Protein AF-A0A9D8N651-F1 (afdb_monomer)

Secondary structure (DSSP, 8-state):
--SSSSHHHHHHHHHHHHHHHHHHHTTTT--S-PPPS-SEEEEEEEEEEETTEEEEEEEEEEPTT-EEE-TT-TTT--EEEEEEEESEEEEEEEEESSPPEEETTEEEEESEEEEEEEEEESSSEEEEEEEEEE-EEETTEEPPPEEEEEEEEEE-----------------SSS---HHHHHHHHHHHHHHGGGSTTTTTHHHHHHHHHHHS-SSHHHHHHHHHHHHHHHHHHHHHHHHHHHHHHHHTT-HHHHHHHHHHHHH-HHHHHHHHHHHHHHHHHHTTSS-----HHHHHHHHHTTTT-HHHHHHHHHHHHHHHHHHHHHHHHHHHHHHHHTT-SHHHHHHHHHHHHHHHHHHHHHHH-HHHHHTTTTT-HHHHHHHHHHHHHHHHHHHHHHHHHHHHHTT--SS-HHHHHHHHHHHHHHHHHHHTTSS--TTS-SS-----HHHHHHHHHHHHHHHHHGGGGGT---GGGGGGSPPGGG-S--GGGSS-S---------PPP--------------------------TTTT-PPPSS----GGG--EESSHHHHHHHHHHHT-PEEEEEE-TT-HHHHHHIIIIITSHHHHHHHHHT-EEEEEESS--PBPPGGGPEEPTTSPEE-BHHHHHHHHHHHHH---SSSEEEEE-TT--BSSPPEE----HHHHHHHHHHHHHH--SSEEEE-S-SSEEEE-SSEEEEE-SS-EEEEETTS-EEEEES-TTTT--SSSSPP-EEEEEEEETTEEEEEEEEEETTEEEEEEEEEEETTT--EEEEEEPPGGG-----S-EEEETTTTEEEE--TTT-SEEEEEETTT--EEEEEEEESPPSSEEEEEE-TTS-EEEEE--S-TTTTPPEEEEEE--BSSSSSPBPSEEEEEEEEEETT--SSEEEEEEEE-TTT--EEEEEEESEEEETTEEEEE-TT-SS-EEEEEEE--

Sequence (956 aa):
MLIFTNLKETAFMKLRHIVTALLFVLPLCGLRAQVPDVTVSWKAEAAQAGDGLYELIFTGETAPGWHTYGTASEYSAPSLTLEKLQGCEPEGGLYDISEPAMEDGEPVFEGTFRLGQKIRLTAGSGVAGGYITWLACTGGSCASPTDWEFELPLGAAPDMSHSGVISNPVEESSGAGSLWALILEAILWGFAMLLTPCVFPMVPMTVSFFLKGSTTPAAGRFKAFMYGLSIVLLYTVPISVIILLTRLLGGDTVTADIFNWLATHWLPNLIFFVVFMVFAASFFGAFEIVLPSSLVGKSDKNSEKGGLAGIFFMALTLVLVSFSCTGPIVGSVLIRSTAGEFWAPMVTMLAFSVAFALPFTVLALFPSLLGKLKGKSGSWMNSVKVVLGFIEVALGFKFLSVADQTYHWGILDREVYLAIWIVVFTLLGLYLLGKIKFPHDDPEEKPLGVFRLGLVIAVFSFVVYMVPGMWGAPLKALSGYLPPLETQDFVLSKYAPAVMPAASTGVMPAASTGVMPDPDRASSPAILSDSPVILSASEGSVAKKYDLKMPLGLDGYFTLEEGLAASKRLGRPVFVDITGHGCVNCREMEQRVWSDPRVLQILRDEYVVVALYTDDKTKLAKEDWVTLDNGRVLKDLGRVNSWLVRERFGVNAQPNYALLDSSGALLAPVRGYNLDIDGFIAFLRSGVEAYCPGSVLEVAGRQGVACDGEYYYVSGSTALYKYTLDGTLALSNETPFKSITAGTPAPNHIGDIDVFEGEIYAGCEYFMDGEGKNIQTAIYDAATLKYKRSITWEPASGQVECCGLAVDRRRGLVWMADWVNGSHLYC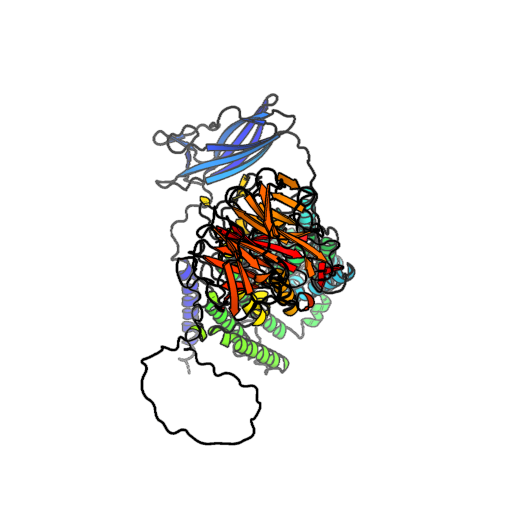YDRASGKYVGKVALDPAPKLQQGIFCLDDGRILISSDDGDADRGEPDHLYVCSPYRGSGKELKDSAEVDVYMVMSGFRRAGEIEGLCVNPGNGDLIVLSNRGARIVLGMPRGFYDGYDREIHELYLYSR

pLDDT: mean 76.82, std 19.49, range [21.19, 98.06]

Foldseek 3Di:
DPPPPPPPVVVVVVVVVVVVVVVVVVVVVPDDPDDPPDQKDKDWDWDAPDDQKIKIKIKIFGDPQKKWFFCPFPPWHKAWDWDFKFQKDWDDGKHWPDFFDADPNTGMDHGIGMIITMMGGNDQWIKIKTWIWIWMDGDPDIDPTDIDIDMYIGHDDDDDDDDDDDDDDFDDDPDPQDLVNLLVVLLVVLQVLCPALLNVVCLVVLLVCLVVADPDLVVLLVLLVLLLVLLLCVQQVVLLVVLVCCVVVVCLPPVLVVLLCCLQPQPNLVVLLVVLLVLLCVLLPPDPPDDPVVVVVVVVVCCVPDVNVVSNVSSVVSNVSSCVVCVVVLVVLSVVSSSVDNVSSSSSSSSSSSSNSVVSSVCSSCVVVVVVVVPPPQQVVSLVSNLSSLVSNLVSVLSNVSNCQQAVVLPCFQLNNLVSNLVSLVVNLCVLVVVDDGPSHDPDDDPRDPVSVVVSVVSVVVSVLSVCVNQQDCSLVCQLRGAASVSHPHHPVVPDDDDDDDPDDDDDDDDDDDDDDDDDDDDDDDDDPDDPPPPPPPPPDDPAPDPDDDHPPADAHADPVVLLVVCLVVVAKAKEWEAARNGSLSSSCCSQACPPPLNVCLCRPHHHYYYQHQSHFAFDDPVPWDQDPVRDTDGGRNPVSQVCCCVPQVDSDPGKMFIAESVRDTQDRIHHRDSDNVVVSVVSVSSSLSYGNFDKAFDPAFAEWEAAQAWIWHHHQQKIWIAGPVNHTDDIDNHAQPPPPDDPPGWRGWHYWYDDPQKIWIFTFNDDPQFTDFTWTFIAGNVHRHTDDILTDDVVQVAGGFQEWEAQHPQQKIWGAHQVVQFKIWIARNPNSHGDYIAGEVVGAHRWHYWYADNQGKIKIWHQRADQVVFGWTFIKIWHQAPDSHPHGDNYIYIDTPDTRNNQHHFKGWHYWYANPNQRKIKTKMKGFFDADSNDTDHGDPPDPDIIIMIGTGGD

Mean predicted aligned error: 20.58 Å

Nearest PDB structures (foldseek):
  3f9u-assembly1_A  TM=9.175E-01  e=1.439E-10  Bacteroides fragilis NCTC 9343
  6c29-assembly3_C  TM=6.862E-01  e=1.200E-03  Proteus mirabilis HI4320
  3ja6-assembly1_H  TM=1.082E-01  e=9.926E+00  Escherichia coli

Solvent-accessible surface area (backbone atoms only — not comparable to full-atom values): 52710 Å² total; per-residue (Å²): 146,83,74,81,74,69,62,60,60,58,52,53,52,50,49,49,53,49,53,54,45,54,71,60,51,73,70,65,83,66,81,64,87,74,75,70,97,66,54,62,52,77,47,76,47,78,43,82,74,54,95,55,29,33,34,38,39,37,39,37,34,32,39,93,82,28,32,31,46,29,55,86,25,91,87,53,36,46,45,75,49,80,77,41,63,41,39,39,48,76,52,80,67,74,38,65,69,43,87,57,48,77,55,100,86,36,36,30,40,66,44,76,42,35,35,35,37,39,34,33,50,76,45,89,31,28,34,50,23,32,34,40,37,40,40,38,36,38,100,92,50,68,54,75,75,45,74,48,77,51,75,45,78,42,70,71,87,87,88,90,89,90,86,89,81,90,85,84,84,89,86,78,73,98,63,90,68,50,72,65,53,50,34,52,50,27,30,51,48,17,51,54,52,48,74,34,75,67,39,44,69,46,52,65,53,57,42,53,52,59,76,73,70,52,97,44,75,68,59,34,38,51,54,18,50,53,30,27,51,38,37,28,45,66,56,30,47,60,54,47,48,51,56,50,46,30,69,73,68,76,34,82,63,60,61,58,53,51,53,51,42,56,71,39,34,49,67,57,19,47,52,48,21,51,51,26,48,53,51,19,40,32,36,53,53,82,43,75,96,60,80,54,66,71,59,51,58,54,44,54,75,41,41,87,80,46,64,64,60,60,39,44,53,53,26,48,54,51,49,59,54,28,39,77,77,46,38,73,61,56,48,55,40,50,55,46,42,75,72,72,40,70,63,61,37,50,53,26,41,42,38,16,27,48,43,46,26,42,63,60,23,50,48,39,55,39,58,68,66,52,62,71,50,64,81,82,41,66,62,61,54,42,53,50,34,38,56,41,16,44,50,30,46,52,54,16,51,48,33,43,37,28,24,27,56,21,64,67,65,76,80,50,31,28,51,57,47,48,49,52,44,42,50,45,43,48,50,47,27,38,35,59,72,64,78,48,86,50,93,75,51,69,91,70,88,73,78,87,46,71,69,50,48,52,50,29,53,52,38,47,51,51,37,62,64,50,54,54,40,61,45,55,46,77,51,62,94,47,24,46,76,48,58,58,75,85,57,41,86,59,38,56,75,83,74,50,76,95,78,78,82,82,84,74,79,89,74,88,82,84,80,87,83,83,86,87,89,88,88,90,83,92,90,81,84,84,78,80,80,77,66,84,80,71,79,64,98,67,88,73,79,67,82,69,92,60,103,73,82,61,72,97,82,50,77,71,32,73,43,69,68,59,25,33,55,49,10,58,75,68,57,27,32,26,38,37,38,35,34,40,72,67,35,35,64,33,39,34,43,46,55,64,36,46,64,34,68,70,46,41,45,46,50,66,77,54,34,33,34,22,44,38,41,37,56,36,58,55,72,50,57,82,90,69,46,47,68,43,99,86,68,52,72,34,53,28,48,2,59,44,36,43,47,50,40,32,74,75,68,72,47,91,69,73,30,30,36,39,33,22,33,52,89,63,50,74,48,46,82,73,42,65,79,71,83,54,51,69,63,49,46,51,54,55,48,48,26,60,72,61,37,62,74,45,60,75,37,73,53,70,42,69,28,13,25,23,36,75,54,68,37,38,36,26,21,17,49,60,31,41,33,33,24,38,82,88,54,50,81,71,49,75,29,80,63,61,53,80,80,65,80,77,64,76,63,65,53,65,35,32,25,5,28,28,54,56,97,62,29,31,41,28,24,30,17,23,64,60,98,92,44,44,37,55,47,27,38,39,29,23,34,60,90,74,61,42,76,74,52,69,37,58,63,56,81,88,73,70,76,57,43,47,32,10,21,22,53,36,84,87,77,50,31,34,39,33,28,26,41,89,74,25,35,48,43,39,34,26,34,61,86,79,35,44,75,73,50,58,27,33,40,44,69,48,58,49,44,34,28,10,26,31,48,45,94,90,57,36,35,38,34,32,20,47,61,34,40,37,95,76,49,36,43,25,38,32,30,35,32,52,50,46,76,58,95,66,90,51,67,27,74,59,20,61,49,44,84,68,42,78,39,71,71,32,41,56,41,33,44,57,22,10,32,32,54,29,74,71,78,53,28,43,37,37,31,31,41,29,22,48,36,70,57,91,91,36,81,67,59,58,40,95,96,39,94,55,69,46,26,34,39,38,39,34,80,109

Structure (mmCIF, N/CA/C/O backbone):
data_AF-A0A9D8N651-F1
#
_entry.id   AF-A0A9D8N651-F1
#
loop_
_atom_site.group_PDB
_atom_site.id
_atom_site.type_symbol
_atom_site.label_atom_id
_atom_site.label_alt_id
_atom_site.label_comp_id
_atom_site.label_asym_id
_atom_site.label_entity_id
_atom_site.label_seq_id
_atom_site.pdbx_PDB_ins_code
_atom_site.Cartn_x
_atom_site.Cartn_y
_atom_site.Cartn_z
_atom_site.occupancy
_atom_site.B_iso_or_equiv
_atom_site.auth_seq_id
_atom_site.auth_comp_id
_atom_site.auth_asym_id
_atom_site.auth_atom_id
_atom_site.pdbx_PDB_model_num
ATOM 1 N N . MET A 1 1 ? 20.244 -23.414 -67.054 1.00 43.47 1 MET A N 1
ATOM 2 C CA . MET A 1 1 ? 21.112 -22.610 -66.165 1.00 43.47 1 MET A CA 1
ATOM 3 C C . MET A 1 1 ? 21.081 -21.121 -66.559 1.00 43.47 1 MET A C 1
ATOM 5 O O . MET A 1 1 ? 22.126 -20.542 -66.795 1.00 43.47 1 MET A O 1
ATOM 9 N N . LEU A 1 2 ? 19.887 -20.502 -66.650 1.00 38.28 2 LEU A N 1
ATOM 10 C CA . LEU A 1 2 ? 19.731 -19.038 -66.832 1.00 38.28 2 LEU A CA 1
ATOM 11 C C . LEU A 1 2 ? 18.324 -18.482 -66.483 1.00 38.28 2 LEU A C 1
ATOM 13 O O . LEU A 1 2 ? 18.052 -17.318 -66.736 1.00 38.28 2 LEU A O 1
ATOM 17 N N . ILE A 1 3 ? 17.426 -19.280 -65.879 1.00 36.00 3 ILE A N 1
ATOM 18 C CA . ILE A 1 3 ? 16.043 -18.848 -65.552 1.00 36.00 3 ILE A CA 1
ATOM 19 C C . ILE A 1 3 ? 15.764 -18.813 -64.030 1.00 36.00 3 ILE A C 1
ATOM 21 O O . ILE A 1 3 ? 14.814 -18.178 -63.591 1.00 36.00 3 ILE A O 1
ATOM 25 N N . PHE A 1 4 ? 16.633 -19.383 -63.185 1.00 33.66 4 PHE A N 1
ATOM 26 C CA . PHE A 1 4 ? 16.424 -19.422 -61.724 1.00 33.66 4 PHE A CA 1
ATOM 27 C C . PHE A 1 4 ? 17.114 -18.303 -60.923 1.00 33.66 4 PHE A C 1
ATOM 29 O O . PHE A 1 4 ? 16.922 -18.214 -59.713 1.00 33.66 4 PHE A O 1
ATOM 36 N N . THR A 1 5 ? 17.881 -17.425 -61.571 1.00 41.97 5 THR A N 1
ATOM 37 C CA . THR A 1 5 ? 18.584 -16.308 -60.914 1.00 41.97 5 THR A CA 1
ATOM 38 C C . THR A 1 5 ? 17.790 -14.998 -60.898 1.00 41.97 5 THR A C 1
ATOM 40 O O . THR A 1 5 ? 18.011 -14.188 -60.008 1.00 41.97 5 THR A O 1
ATOM 43 N N . ASN A 1 6 ? 16.808 -14.808 -61.789 1.00 37.00 6 ASN A N 1
ATOM 44 C CA . ASN A 1 6 ? 16.061 -13.542 -61.896 1.00 37.00 6 ASN A CA 1
ATOM 45 C C . ASN A 1 6 ? 14.786 -13.446 -61.035 1.00 37.00 6 ASN A C 1
ATOM 47 O O . ASN A 1 6 ? 14.260 -12.352 -60.874 1.00 37.00 6 ASN A O 1
ATOM 51 N N . LEU A 1 7 ? 14.285 -14.545 -60.450 1.00 36.12 7 LEU A N 1
ATOM 52 C CA . LEU A 1 7 ? 13.060 -14.504 -59.628 1.00 36.12 7 LEU A CA 1
ATOM 53 C C . LEU A 1 7 ? 13.291 -14.152 -58.146 1.00 36.12 7 LEU A C 1
ATOM 55 O O . LEU A 1 7 ? 12.342 -13.766 -57.463 1.00 36.12 7 LEU A O 1
ATOM 59 N N . LYS A 1 8 ? 14.524 -14.260 -57.627 1.00 45.12 8 LYS A N 1
ATOM 60 C CA . LYS A 1 8 ? 14.813 -13.964 -56.210 1.00 45.12 8 LYS A CA 1
ATOM 61 C C . LYS A 1 8 ? 14.940 -12.467 -55.914 1.00 45.12 8 LYS A C 1
ATOM 63 O O . LYS A 1 8 ? 14.505 -12.044 -54.850 1.00 45.12 8 LYS A O 1
ATOM 68 N N . GLU A 1 9 ? 15.450 -11.655 -56.840 1.00 44.47 9 GLU A N 1
ATOM 69 C CA . GLU A 1 9 ? 15.608 -10.210 -56.604 1.00 44.47 9 GLU A CA 1
ATOM 70 C C . GLU A 1 9 ? 14.288 -9.434 -56.714 1.00 44.47 9 GLU A C 1
ATOM 72 O O . GLU A 1 9 ? 14.021 -8.539 -55.911 1.00 44.47 9 GLU A O 1
ATOM 77 N N . THR A 1 10 ? 13.397 -9.815 -57.636 1.00 44.78 10 THR A N 1
ATOM 78 C CA . THR A 1 10 ? 12.118 -9.111 -57.835 1.00 44.78 10 THR A CA 1
ATOM 79 C C . THR A 1 10 ? 11.098 -9.411 -56.737 1.00 44.78 10 THR A C 1
ATOM 81 O O . THR A 1 10 ? 10.320 -8.530 -56.369 1.00 44.78 10 THR A O 1
ATOM 84 N N . ALA A 1 11 ? 11.101 -10.627 -56.181 1.00 45.44 11 ALA A N 1
ATOM 85 C CA . ALA A 1 11 ? 10.231 -10.992 -55.062 1.00 45.44 11 ALA A CA 1
ATOM 86 C C . ALA A 1 11 ? 10.672 -10.319 -53.750 1.00 45.44 11 ALA A C 1
ATOM 88 O O . ALA A 1 11 ? 9.827 -9.849 -52.991 1.00 45.44 11 ALA A O 1
ATOM 89 N N . PHE A 1 12 ? 11.984 -10.189 -53.520 1.00 42.28 12 PHE A N 1
ATOM 90 C CA . PHE A 1 12 ? 12.532 -9.544 -52.323 1.00 42.28 12 PHE A CA 1
ATOM 91 C C . 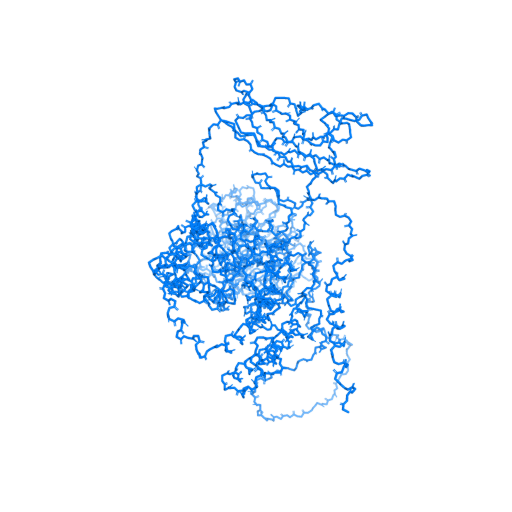PHE A 1 12 ? 12.358 -8.015 -52.352 1.00 42.28 12 PHE A C 1
ATOM 93 O O . PHE A 1 12 ? 12.025 -7.416 -51.331 1.00 42.28 12 PHE A O 1
ATOM 100 N N . MET A 1 13 ? 12.473 -7.374 -53.525 1.00 41.94 13 MET A N 1
ATOM 101 C CA . MET A 1 13 ? 12.140 -5.949 -53.688 1.00 41.94 13 MET A CA 1
ATOM 102 C C . MET A 1 13 ? 10.640 -5.668 -53.540 1.00 41.94 13 MET A C 1
ATOM 104 O O . MET A 1 13 ? 10.271 -4.692 -52.889 1.00 41.94 13 MET A O 1
ATOM 108 N N . LYS A 1 14 ? 9.763 -6.525 -54.084 1.00 42.22 14 LYS A N 1
ATOM 109 C CA . LYS A 1 14 ? 8.308 -6.380 -53.907 1.00 42.22 14 LYS A CA 1
ATOM 110 C C . LYS A 1 14 ? 7.880 -6.608 -52.458 1.00 42.22 14 LYS A C 1
ATOM 112 O O . LYS A 1 14 ? 7.051 -5.853 -51.970 1.00 42.22 14 LYS A O 1
ATOM 117 N N . LEU A 1 15 ? 8.484 -7.564 -51.749 1.00 43.34 15 LEU A N 1
ATOM 118 C CA . LEU A 1 15 ? 8.224 -7.782 -50.325 1.00 43.34 15 LEU A CA 1
ATOM 119 C C . LEU A 1 15 ? 8.726 -6.609 -49.472 1.00 43.34 15 LEU A C 1
ATOM 121 O O . LEU A 1 15 ? 8.022 -6.181 -48.566 1.00 43.34 15 LEU A O 1
ATOM 125 N N . ARG A 1 16 ? 9.879 -6.014 -49.814 1.00 44.97 16 ARG A N 1
ATOM 126 C CA . ARG A 1 16 ? 10.365 -4.784 -49.172 1.00 44.97 16 ARG A CA 1
ATOM 127 C C . ARG A 1 16 ? 9.390 -3.628 -49.385 1.00 44.97 16 ARG A C 1
ATOM 129 O O . ARG A 1 16 ? 9.038 -2.969 -48.424 1.00 44.97 16 ARG A O 1
ATOM 136 N N . HIS A 1 17 ? 8.880 -3.428 -50.600 1.00 45.47 17 HIS A N 1
ATOM 137 C CA . HIS A 1 17 ? 7.903 -2.370 -50.877 1.00 45.47 17 HIS A CA 1
ATOM 138 C C . HIS A 1 17 ? 6.522 -2.625 -50.263 1.00 45.47 17 HIS A C 1
ATOM 140 O O . HIS A 1 17 ? 5.882 -1.667 -49.853 1.00 45.47 17 HIS A O 1
ATOM 146 N N . ILE A 1 18 ? 6.087 -3.880 -50.128 1.00 49.50 18 ILE A N 1
ATOM 147 C CA . ILE A 1 18 ? 4.830 -4.240 -49.452 1.00 49.50 18 ILE A CA 1
ATOM 148 C C . ILE A 1 18 ? 4.959 -4.071 -47.933 1.00 49.50 18 ILE A C 1
ATOM 150 O O . ILE A 1 18 ? 4.051 -3.532 -47.316 1.00 49.50 18 ILE A O 1
ATOM 154 N N . VAL A 1 19 ? 6.091 -4.444 -47.328 1.00 50.88 19 VAL A N 1
ATOM 155 C CA . VAL A 1 19 ? 6.350 -4.250 -45.889 1.00 50.88 19 VAL A CA 1
ATOM 156 C C . VAL A 1 19 ? 6.551 -2.767 -45.559 1.00 50.88 19 VAL A C 1
ATOM 158 O O . VAL A 1 19 ? 6.008 -2.290 -44.569 1.00 50.88 19 VAL A O 1
ATOM 161 N N . THR A 1 20 ? 7.240 -2.000 -46.413 1.00 47.69 20 THR A N 1
ATOM 162 C CA . THR A 1 20 ? 7.342 -0.537 -46.267 1.00 47.69 20 THR A CA 1
ATOM 163 C C . THR A 1 20 ? 5.999 0.159 -46.521 1.00 47.69 20 THR A C 1
ATOM 165 O O . THR A 1 20 ? 5.707 1.138 -45.846 1.00 47.69 20 THR A O 1
ATOM 168 N N . ALA A 1 21 ? 5.151 -0.357 -47.420 1.00 43.03 21 ALA A N 1
ATOM 169 C CA . ALA A 1 21 ? 3.792 0.149 -47.621 1.00 43.03 21 ALA A CA 1
ATOM 170 C C . ALA A 1 21 ? 2.860 -0.199 -46.447 1.00 43.03 21 ALA A C 1
ATOM 172 O O . ALA A 1 21 ? 2.111 0.665 -46.015 1.00 43.03 21 ALA A O 1
ATOM 173 N N . LEU A 1 22 ? 2.938 -1.401 -45.861 1.00 41.69 22 LEU A N 1
ATOM 174 C CA . LEU A 1 22 ? 2.160 -1.752 -44.664 1.00 41.69 22 LEU A CA 1
ATOM 175 C C . LEU A 1 22 ? 2.591 -0.943 -43.428 1.00 41.69 22 LEU A C 1
ATOM 177 O O . LEU A 1 22 ? 1.729 -0.514 -42.667 1.00 41.69 22 LEU A O 1
ATOM 181 N N . LEU A 1 23 ? 3.890 -0.656 -43.269 1.00 45.19 23 LEU A N 1
ATOM 182 C CA . LEU A 1 23 ? 4.415 0.226 -42.211 1.00 45.19 23 LEU A CA 1
ATOM 183 C C . LEU A 1 23 ? 4.013 1.703 -42.387 1.00 45.19 23 LEU A C 1
ATOM 185 O O . LEU A 1 23 ? 3.992 2.438 -41.406 1.00 45.19 23 LEU A O 1
ATOM 189 N N . PHE A 1 24 ? 3.666 2.134 -43.606 1.00 45.03 24 PHE A N 1
ATOM 190 C CA . PHE A 1 24 ? 3.203 3.499 -43.896 1.00 45.03 24 PHE A CA 1
ATOM 191 C C . PHE A 1 24 ? 1.679 3.647 -43.998 1.00 45.03 24 PHE A C 1
ATOM 193 O O . PHE A 1 24 ? 1.191 4.769 -43.921 1.00 45.03 24 PHE A O 1
ATOM 200 N N . VAL A 1 25 ? 0.923 2.558 -44.177 1.00 35.91 25 VAL A N 1
ATOM 201 C CA . VAL A 1 25 ? -0.546 2.593 -44.336 1.00 35.91 25 VAL A CA 1
ATOM 202 C C . VAL A 1 25 ? -1.281 2.441 -42.996 1.00 35.91 25 VAL A C 1
ATOM 204 O O . VAL A 1 25 ? -2.371 2.988 -42.844 1.00 35.91 25 VAL A O 1
ATOM 207 N N . LEU A 1 26 ? -0.677 1.806 -41.986 1.00 37.88 26 LEU A N 1
ATOM 208 C CA . LEU A 1 26 ? -1.280 1.663 -40.651 1.00 37.88 26 LEU A CA 1
ATOM 209 C C . LEU A 1 26 ? -1.440 2.955 -39.809 1.00 37.88 26 LEU A C 1
ATOM 211 O O . LEU A 1 26 ? -2.340 2.955 -38.972 1.00 37.88 26 LEU A O 1
ATOM 215 N N . PRO A 1 27 ? -0.721 4.080 -40.030 1.00 40.69 27 PRO A N 1
ATOM 216 C CA . PRO A 1 27 ? -1.057 5.354 -39.393 1.00 40.69 27 PRO A CA 1
ATOM 217 C C . PRO A 1 27 ? -2.046 6.221 -40.201 1.00 40.69 27 PRO A C 1
ATOM 219 O O . PRO A 1 27 ? -2.487 7.255 -39.707 1.00 40.69 27 PRO A O 1
ATOM 222 N N . LEU A 1 28 ? -2.436 5.841 -41.428 1.00 36.44 28 LEU A N 1
ATOM 223 C CA . LEU A 1 28 ? -3.251 6.702 -42.310 1.00 36.44 28 LEU A CA 1
ATOM 224 C C . LEU A 1 28 ? -4.774 6.590 -42.111 1.00 36.44 28 LEU A C 1
ATOM 226 O O . LEU A 1 28 ? -5.513 7.363 -42.715 1.00 36.44 28 LEU A O 1
ATOM 230 N N . CYS A 1 29 ? -5.265 5.706 -41.236 1.00 34.38 29 CYS A N 1
ATOM 231 C CA . CYS A 1 29 ? -6.695 5.644 -40.880 1.00 34.38 29 CYS A CA 1
ATOM 232 C C . CYS A 1 29 ? -7.092 6.512 -39.666 1.00 34.38 29 CYS A C 1
ATOM 234 O O . CYS A 1 29 ? -8.224 6.421 -39.201 1.00 34.38 29 CYS A O 1
ATOM 236 N N . GLY A 1 30 ? -6.198 7.379 -39.171 1.00 37.69 30 GLY A N 1
ATOM 237 C CA . GLY A 1 30 ? -6.443 8.247 -38.009 1.00 37.69 30 GLY A CA 1
ATOM 238 C C . GLY A 1 30 ? -6.699 9.730 -38.303 1.00 37.69 30 GLY A C 1
ATOM 239 O O . GLY A 1 30 ? -6.778 10.514 -37.363 1.00 37.69 30 GLY A O 1
ATOM 240 N N . LEU A 1 31 ? -6.821 10.161 -39.564 1.00 30.28 31 LEU A N 1
ATOM 241 C CA . LEU A 1 31 ? -7.070 11.574 -39.882 1.00 30.28 31 LEU A CA 1
ATOM 242 C C . LEU A 1 31 ? -8.551 11.935 -39.682 1.00 30.28 31 LEU A C 1
ATOM 244 O O . LEU A 1 31 ? -9.319 12.059 -40.634 1.00 30.28 31 LEU A O 1
ATOM 248 N N . ARG A 1 32 ? -8.952 12.167 -38.429 1.00 32.75 32 ARG A N 1
ATOM 249 C CA . ARG A 1 32 ? -9.859 13.290 -38.161 1.00 32.75 32 ARG A CA 1
ATOM 250 C C . ARG A 1 32 ? -8.998 14.543 -38.083 1.00 32.75 32 ARG A C 1
ATOM 252 O O . ARG A 1 32 ? -7.926 14.500 -37.491 1.00 32.75 32 ARG A O 1
ATOM 259 N N . ALA A 1 33 ? -9.439 15.625 -38.719 1.00 33.12 33 ALA A N 1
ATOM 260 C CA . ALA A 1 33 ? -8.783 16.921 -38.625 1.00 33.12 33 ALA A CA 1
ATOM 261 C C . ALA A 1 33 ? -8.639 17.293 -37.140 1.00 33.12 33 ALA A C 1
ATOM 263 O O . ALA A 1 33 ? -9.631 17.594 -36.479 1.00 33.12 33 ALA A O 1
ATOM 264 N N . GLN A 1 34 ? -7.425 17.177 -36.600 1.00 38.56 34 GLN A N 1
ATOM 265 C CA . GLN A 1 34 ? -7.112 17.672 -35.270 1.00 38.56 34 GLN A CA 1
ATOM 266 C C . GLN A 1 34 ? -7.062 19.192 -35.365 1.00 38.56 34 GLN A C 1
ATOM 268 O O . GLN A 1 34 ? -6.300 19.753 -36.153 1.00 38.56 34 GLN A O 1
ATOM 273 N N . VAL A 1 35 ? -7.927 19.841 -34.591 1.00 48.53 35 VAL A N 1
ATOM 274 C CA . VAL A 1 35 ? -7.816 21.268 -34.287 1.00 48.53 35 VAL A CA 1
ATOM 275 C C . VAL A 1 35 ? -6.421 21.494 -33.674 1.00 48.53 35 VAL A C 1
ATOM 277 O O . VAL A 1 35 ? -6.005 20.663 -32.868 1.00 48.53 35 VAL A O 1
ATOM 280 N N . PRO A 1 36 ? -5.669 22.542 -34.059 1.00 50.66 36 PRO A N 1
ATOM 281 C CA . PRO A 1 36 ? -4.366 22.831 -33.462 1.00 50.66 36 PRO A CA 1
ATOM 282 C C . PRO A 1 36 ? -4.470 22.933 -31.934 1.00 50.66 36 PRO A C 1
ATOM 284 O O . PRO A 1 36 ? -5.352 23.627 -31.436 1.00 50.66 36 PRO A O 1
ATOM 287 N N . ASP A 1 37 ? -3.554 22.289 -31.202 1.00 52.84 37 ASP A N 1
ATOM 288 C CA . ASP A 1 37 ? -3.551 22.273 -29.726 1.00 52.84 37 ASP A CA 1
ATOM 289 C C . ASP A 1 37 ? -3.400 23.676 -29.094 1.00 52.84 37 ASP A C 1
ATOM 291 O O . ASP A 1 37 ? -3.692 23.858 -27.915 1.00 52.84 37 ASP A O 1
ATOM 295 N N . VAL A 1 38 ? -2.950 24.678 -29.863 1.00 59.88 38 VAL A N 1
ATOM 296 C CA . VAL A 1 38 ? -2.822 26.077 -29.427 1.00 59.88 38 VAL A CA 1
ATOM 297 C C . VAL A 1 38 ? -3.409 26.996 -30.496 1.00 59.88 38 VAL A C 1
ATOM 299 O O . VAL A 1 38 ? -2.886 27.084 -31.606 1.00 59.88 38 VAL A O 1
ATOM 302 N N . THR A 1 39 ? -4.496 27.687 -30.155 1.00 77.75 39 THR A N 1
ATOM 303 C CA . THR A 1 39 ? -5.214 28.606 -31.055 1.00 77.75 39 THR A CA 1
ATOM 304 C C . THR A 1 39 ? -4.838 30.074 -30.844 1.00 77.75 39 THR A C 1
ATOM 306 O O . THR A 1 39 ? -4.875 30.853 -31.795 1.00 77.75 39 THR A O 1
ATOM 309 N N . VAL A 1 40 ? -4.425 30.441 -29.625 1.00 81.31 40 VAL A N 1
ATOM 310 C CA . VAL A 1 40 ? -3.865 31.754 -29.272 1.00 81.31 40 VAL A CA 1
ATOM 311 C C . VAL A 1 40 ? -2.694 31.547 -28.315 1.00 81.31 40 VAL A C 1
ATOM 313 O O . VAL A 1 40 ? -2.820 30.823 -27.327 1.00 81.31 40 VAL A O 1
ATOM 316 N N . SER A 1 41 ? -1.552 32.173 -28.594 1.00 83.06 41 SER A N 1
ATOM 317 C CA . SER A 1 41 ? -0.420 32.226 -27.664 1.00 83.06 41 SER A CA 1
ATOM 318 C C . SER A 1 41 ? -0.427 33.531 -26.880 1.00 83.06 41 SER A C 1
ATOM 320 O O . SER A 1 41 ? -0.562 34.596 -27.478 1.00 83.06 41 SER A O 1
ATOM 322 N N . TRP A 1 42 ? -0.234 33.451 -25.565 1.00 87.44 42 TRP A N 1
ATOM 323 C CA . TRP A 1 42 ? -0.346 34.590 -24.657 1.00 87.44 42 TRP A CA 1
ATOM 324 C C . TRP A 1 42 ? 0.974 34.943 -23.974 1.00 87.44 42 TRP A C 1
ATOM 326 O O . TRP A 1 42 ? 1.813 34.086 -23.683 1.00 87.44 42 TRP A O 1
ATOM 336 N N . LYS A 1 43 ? 1.131 36.231 -23.674 1.00 88.00 43 LYS A N 1
ATOM 337 C CA . LYS A 1 43 ? 2.197 36.793 -22.846 1.00 88.00 43 LYS A CA 1
ATOM 338 C C . LYS A 1 43 ? 1.607 37.864 -21.934 1.00 88.00 43 LYS A C 1
ATOM 340 O O . LYS A 1 43 ? 0.821 38.680 -22.398 1.00 88.00 43 LYS A O 1
ATOM 345 N N . ALA A 1 44 ? 2.025 37.907 -20.673 1.00 89.12 44 ALA A N 1
ATOM 346 C CA . ALA A 1 44 ? 1.598 38.926 -19.718 1.00 89.12 44 ALA A CA 1
ATOM 347 C C . ALA A 1 44 ? 2.799 39.734 -19.230 1.00 89.12 44 ALA A C 1
ATOM 349 O O . ALA A 1 44 ? 3.892 39.197 -19.036 1.00 89.12 44 ALA A O 1
ATOM 350 N N . GLU A 1 45 ? 2.593 41.027 -19.028 1.00 88.19 45 GLU A N 1
ATOM 351 C CA . GLU A 1 45 ? 3.563 41.941 -18.436 1.00 88.19 45 GLU A CA 1
ATOM 352 C C . GLU A 1 45 ? 2.842 42.947 -17.535 1.00 88.19 45 GLU A C 1
ATOM 354 O O . GLU A 1 45 ? 1.689 43.288 -17.782 1.00 88.19 45 GLU A O 1
ATOM 359 N N . ALA A 1 46 ? 3.506 43.417 -16.480 1.00 86.81 46 ALA A N 1
ATOM 360 C CA . ALA A 1 46 ? 2.984 44.476 -15.622 1.00 86.81 46 ALA A CA 1
ATOM 361 C C . ALA A 1 46 ? 3.734 45.778 -15.917 1.00 86.81 46 ALA A C 1
ATOM 363 O O . ALA A 1 46 ? 4.962 45.828 -15.814 1.00 86.81 46 ALA A O 1
ATOM 364 N N . ALA A 1 47 ? 3.005 46.835 -16.266 1.00 82.25 47 ALA A N 1
ATOM 365 C CA . ALA A 1 47 ? 3.550 48.170 -16.475 1.00 82.25 47 ALA A CA 1
ATOM 366 C C . ALA A 1 47 ? 3.076 49.109 -15.360 1.00 82.25 47 ALA A C 1
ATOM 368 O O . ALA A 1 47 ? 1.900 49.127 -15.006 1.00 82.25 47 ALA A O 1
ATOM 369 N N . GLN A 1 48 ? 3.982 49.906 -14.793 1.00 81.25 48 GLN A N 1
ATOM 370 C CA . GLN A 1 48 ? 3.601 50.900 -13.792 1.00 81.25 48 GLN A CA 1
ATOM 371 C C . GLN A 1 48 ? 2.884 52.072 -14.479 1.00 81.25 48 GLN A C 1
ATOM 373 O O . GLN A 1 48 ? 3.468 52.754 -15.320 1.00 81.25 48 GLN A O 1
ATOM 378 N N . ALA A 1 49 ? 1.623 52.303 -14.114 1.00 72.88 49 ALA A N 1
ATOM 379 C CA . ALA A 1 49 ? 0.745 53.307 -14.719 1.00 72.88 49 ALA A CA 1
ATOM 380 C C . ALA A 1 49 ? 0.544 54.552 -13.826 1.00 72.88 49 ALA A C 1
ATOM 382 O O . ALA A 1 49 ? -0.101 55.516 -14.236 1.00 72.88 49 ALA A O 1
ATOM 383 N N . GLY A 1 50 ? 1.098 54.551 -12.607 1.00 71.69 50 GLY A N 1
ATOM 384 C CA . GLY A 1 50 ? 1.045 55.663 -11.656 1.00 71.69 50 GLY A CA 1
ATOM 385 C C . GLY A 1 50 ? 1.562 55.274 -10.269 1.00 71.69 50 GLY A C 1
ATOM 386 O O . GLY A 1 50 ? 2.093 54.179 -10.071 1.00 71.69 50 GLY A O 1
ATOM 387 N N . ASP A 1 51 ? 1.407 56.171 -9.294 1.00 71.50 51 ASP A N 1
ATOM 388 C CA . ASP A 1 51 ? 1.835 55.925 -7.913 1.00 71.50 51 ASP A CA 1
ATOM 389 C C . ASP A 1 51 ? 0.941 54.845 -7.272 1.00 71.50 51 ASP A C 1
ATOM 391 O O . ASP A 1 51 ? -0.251 55.057 -7.044 1.00 71.50 51 ASP A O 1
ATOM 395 N N . GLY A 1 52 ? 1.497 53.644 -7.086 1.00 72.06 52 GLY A N 1
ATOM 396 C CA . GLY A 1 52 ? 0.770 52.465 -6.602 1.00 72.06 52 GLY A CA 1
ATOM 397 C C . GLY A 1 52 ? -0.215 51.825 -7.594 1.00 72.06 52 GLY A C 1
ATOM 398 O O . GLY A 1 52 ? -0.930 50.912 -7.196 1.00 72.06 52 GLY A O 1
ATOM 399 N N . LEU A 1 53 ? -0.265 52.253 -8.863 1.00 85.31 53 LEU A N 1
ATOM 400 C CA . LEU A 1 53 ? -1.145 51.668 -9.888 1.00 85.31 53 LEU A CA 1
ATOM 401 C C . LEU A 1 53 ? -0.329 50.952 -10.970 1.00 85.31 53 LEU A C 1
ATOM 403 O O . LEU A 1 53 ? 0.562 51.544 -11.584 1.00 85.31 53 LEU A O 1
ATOM 407 N N . TYR A 1 54 ? -0.675 49.696 -11.227 1.00 88.38 54 TYR A N 1
ATOM 408 C CA . TYR A 1 54 ? -0.092 48.851 -12.261 1.00 88.38 54 TYR A CA 1
ATOM 409 C C . TYR A 1 54 ? -1.161 48.449 -13.275 1.00 88.38 54 TYR A C 1
ATOM 411 O O . TYR A 1 54 ? -2.309 48.182 -12.929 1.00 88.38 54 TYR A O 1
ATOM 419 N N . GLU A 1 55 ? -0.781 48.405 -14.541 1.00 91.81 55 GLU A N 1
ATOM 420 C CA . GLU A 1 55 ? -1.597 47.882 -15.628 1.00 91.81 55 GLU A CA 1
ATOM 421 C C . GLU A 1 55 ? -1.002 46.541 -16.055 1.00 91.81 55 GLU A C 1
ATOM 423 O O . GLU A 1 55 ? 0.151 46.468 -16.489 1.00 91.81 55 GLU A O 1
ATOM 428 N N . LEU A 1 56 ? -1.769 45.467 -15.872 1.00 91.94 56 LEU A N 1
ATOM 429 C CA . LEU A 1 56 ? -1.448 44.158 -16.420 1.00 91.94 56 LEU A CA 1
ATOM 430 C C . LEU A 1 56 ? -1.832 44.172 -17.893 1.00 91.94 56 LEU A C 1
ATOM 432 O O . LEU A 1 56 ? -2.989 44.424 -18.230 1.00 91.94 56 LEU A O 1
ATOM 436 N N . ILE A 1 57 ? -0.858 43.915 -18.756 1.00 92.62 57 ILE A N 1
ATOM 437 C CA . ILE A 1 57 ? -1.037 43.908 -20.198 1.00 92.62 57 ILE A CA 1
ATOM 438 C C . ILE A 1 57 ? -0.854 42.483 -20.704 1.00 92.62 57 ILE A C 1
ATOM 440 O O . ILE A 1 57 ? 0.224 41.896 -20.594 1.00 92.62 57 ILE A O 1
ATOM 444 N N . PHE A 1 58 ? -1.912 41.946 -21.296 1.00 94.06 58 PHE A N 1
ATOM 445 C CA . PHE A 1 58 ? -1.957 40.621 -21.895 1.00 94.06 58 PHE A CA 1
ATOM 446 C C . PHE A 1 58 ? -1.864 40.759 -23.403 1.00 94.06 58 PHE A C 1
ATOM 448 O O . PHE A 1 58 ? -2.717 41.384 -24.019 1.00 94.06 58 PHE A O 1
ATOM 455 N N . THR A 1 59 ? -0.825 40.202 -24.008 1.00 93.44 59 THR A N 1
ATOM 456 C CA . THR A 1 59 ? -0.631 40.187 -25.459 1.00 93.44 59 THR A CA 1
ATOM 457 C C . THR A 1 59 ? -0.936 38.788 -25.975 1.00 93.44 59 THR A C 1
ATOM 459 O O . THR A 1 59 ? -0.241 37.843 -25.600 1.00 93.44 59 THR A O 1
ATOM 462 N N . GLY A 1 60 ? -1.972 38.664 -26.801 1.00 90.94 60 GLY A N 1
ATOM 463 C CA . GLY A 1 60 ? -2.353 37.433 -27.487 1.00 90.94 60 GLY A CA 1
ATOM 464 C C . GLY A 1 60 ? -1.948 37.475 -28.961 1.00 90.94 60 GLY A C 1
ATOM 465 O O . GLY A 1 60 ? -1.971 38.534 -29.583 1.00 90.94 60 GLY A O 1
ATOM 466 N N . GLU A 1 61 ? -1.573 36.334 -29.532 1.00 90.81 61 GLU A N 1
ATOM 467 C CA . GLU A 1 61 ? -1.326 36.161 -30.969 1.00 90.81 61 GLU A CA 1
ATOM 468 C C . GLU A 1 61 ? -2.119 34.950 -31.468 1.00 90.81 61 GLU A C 1
ATOM 470 O O . GLU A 1 61 ? -1.900 33.831 -30.994 1.00 90.81 61 GLU A O 1
ATOM 475 N N . THR A 1 62 ? -3.080 35.173 -32.371 1.00 88.56 62 THR A N 1
ATOM 476 C CA . THR A 1 62 ? -3.919 34.099 -32.920 1.00 88.56 62 THR A CA 1
ATOM 477 C C . THR A 1 62 ? -3.181 33.306 -33.999 1.00 88.56 62 THR A C 1
ATOM 479 O O . THR A 1 62 ? -2.352 33.835 -34.743 1.00 88.56 62 THR A O 1
ATOM 482 N N . ALA A 1 63 ? -3.477 32.008 -34.097 1.00 84.06 63 ALA A N 1
ATOM 483 C CA . ALA A 1 63 ? -2.960 31.176 -35.178 1.00 84.06 63 ALA A CA 1
ATOM 484 C C . ALA A 1 63 ? -3.484 31.663 -36.552 1.00 84.06 63 ALA A C 1
ATOM 486 O O . ALA A 1 63 ? -4.612 32.152 -36.636 1.00 84.06 63 ALA A O 1
ATOM 487 N N . PRO A 1 64 ? -2.726 31.502 -37.656 1.00 81.25 64 PRO A N 1
ATOM 488 C CA . PRO A 1 64 ? -3.158 31.970 -38.974 1.00 81.25 64 PRO A CA 1
ATOM 489 C C . PRO A 1 64 ? -4.527 31.406 -39.387 1.00 81.25 64 PRO A C 1
ATOM 491 O O . PRO A 1 64 ? -4.718 30.188 -39.398 1.00 81.25 64 PRO A O 1
ATOM 494 N N . GLY A 1 65 ? -5.466 32.288 -39.745 1.00 80.44 65 GLY A N 1
ATOM 495 C CA . GLY A 1 65 ? -6.840 31.928 -40.110 1.00 80.44 65 GLY A CA 1
ATOM 496 C C . GLY A 1 65 ? -7.780 31.660 -38.927 1.00 80.44 65 GLY A C 1
ATOM 497 O O . GLY A 1 65 ? -8.905 31.212 -39.153 1.00 80.44 65 GLY A O 1
ATOM 498 N N . TRP A 1 66 ? -7.337 31.905 -37.690 1.00 86.56 66 TRP A N 1
ATOM 499 C CA . TRP A 1 66 ? -8.157 31.874 -36.479 1.00 86.56 66 TRP A CA 1
ATOM 500 C C . TRP A 1 66 ? -8.331 33.275 -35.911 1.00 86.56 66 TRP A C 1
ATOM 502 O O . TRP A 1 66 ? -7.390 34.071 -35.891 1.00 86.56 66 TRP A O 1
ATOM 512 N N . HIS A 1 67 ? -9.510 33.524 -35.357 1.00 88.25 67 HIS A N 1
ATOM 513 C CA . HIS A 1 67 ? -9.813 34.752 -34.644 1.00 88.25 67 HIS A CA 1
ATOM 514 C C . HIS A 1 67 ? -10.345 34.473 -33.237 1.00 88.25 67 HIS A C 1
ATOM 516 O O . HIS A 1 67 ? -10.859 33.388 -32.961 1.00 88.25 67 HIS A O 1
ATOM 522 N N . THR A 1 68 ? -10.220 35.454 -32.348 1.00 89.38 68 THR A N 1
ATOM 523 C CA . THR A 1 68 ? -10.797 35.444 -30.993 1.00 89.38 68 THR A CA 1
ATOM 524 C C . THR A 1 68 ? -11.635 36.698 -30.781 1.00 89.38 68 THR A C 1
ATOM 526 O O . THR A 1 68 ? -11.443 37.693 -31.471 1.00 89.38 68 THR A O 1
ATOM 529 N N . TYR A 1 69 ? -12.561 36.672 -29.833 1.00 89.06 69 TYR A N 1
ATOM 530 C CA . TYR A 1 69 ? -13.465 37.794 -29.582 1.00 89.06 69 TYR A CA 1
ATOM 531 C C . TYR A 1 69 ? -12.838 38.863 -28.674 1.00 89.06 69 TYR A C 1
ATOM 533 O O . TYR A 1 69 ? -11.964 38.561 -27.857 1.00 89.06 69 TYR A O 1
ATOM 541 N N . GLY A 1 70 ? -13.289 40.110 -28.824 1.00 88.56 70 GLY A N 1
ATOM 542 C CA . GLY A 1 70 ? -12.969 41.223 -27.927 1.00 88.56 70 GLY A CA 1
ATOM 543 C C . GLY A 1 70 ? -13.819 41.221 -26.655 1.00 88.56 70 GLY A C 1
ATOM 544 O O . GLY A 1 70 ? -14.842 40.537 -26.571 1.00 88.56 70 GLY A O 1
ATOM 545 N N . THR A 1 71 ? -13.412 41.997 -25.649 1.00 87.62 71 THR A N 1
ATOM 546 C CA . THR A 1 71 ? -14.066 42.039 -24.321 1.00 87.62 71 THR A CA 1
ATOM 547 C C . THR A 1 71 ? -15.510 42.540 -24.350 1.00 87.62 71 THR A C 1
ATOM 549 O O . THR A 1 71 ? -16.265 42.271 -23.420 1.00 87.62 71 THR A O 1
ATOM 552 N N . ALA A 1 72 ? -15.916 43.224 -25.423 1.00 83.69 72 ALA A N 1
ATOM 553 C CA . ALA A 1 72 ? -17.283 43.700 -25.634 1.00 83.69 72 ALA A CA 1
ATOM 554 C C . ALA A 1 72 ? -18.183 42.732 -26.437 1.00 83.69 72 ALA A C 1
ATOM 556 O O . ALA A 1 72 ? -19.311 43.099 -26.758 1.00 83.69 72 ALA A O 1
ATOM 557 N N . SER A 1 73 ? -17.703 41.533 -26.794 1.00 82.75 73 SER A N 1
ATOM 558 C CA . SER A 1 73 ? -18.492 40.550 -27.553 1.00 82.75 73 SER A CA 1
ATOM 559 C C . SER A 1 73 ? -19.625 39.949 -26.718 1.00 82.75 73 SER A C 1
ATOM 561 O O . SER A 1 73 ? -19.405 39.497 -25.593 1.00 82.75 73 SER A O 1
ATOM 563 N N . GLU A 1 74 ? -20.831 39.875 -27.287 1.00 72.94 74 GLU A N 1
ATOM 564 C CA . GLU A 1 74 ? -21.979 39.218 -26.643 1.00 72.94 74 GLU A CA 1
ATOM 565 C C . GLU A 1 74 ? -21.943 37.689 -26.809 1.00 72.94 74 GLU A C 1
ATOM 567 O O . GLU A 1 74 ? -22.626 36.968 -26.079 1.00 72.94 74 GLU A O 1
ATOM 572 N N . TYR A 1 75 ? -21.131 37.184 -27.745 1.00 72.06 75 TYR A N 1
ATOM 573 C CA . TYR A 1 75 ? -21.040 35.760 -28.055 1.00 72.06 75 TYR A CA 1
ATOM 574 C C . TYR A 1 75 ? -20.081 35.009 -27.125 1.00 72.06 75 TYR A C 1
ATOM 576 O O . TYR A 1 75 ? -20.451 33.993 -26.537 1.00 72.06 75 TYR A O 1
ATOM 584 N N . SER A 1 76 ? -18.837 35.480 -26.995 1.00 78.38 76 SER A N 1
ATOM 585 C CA . SER A 1 76 ? -17.827 34.805 -26.171 1.00 78.38 76 SER A CA 1
ATOM 586 C C . SER A 1 76 ? -16.669 35.732 -25.789 1.00 78.38 76 SER A C 1
ATOM 588 O O . SER A 1 76 ? -15.513 35.454 -26.121 1.00 78.38 76 SER A O 1
ATOM 590 N N . ALA A 1 77 ? -16.967 36.822 -25.078 1.00 84.06 77 ALA A N 1
ATOM 591 C CA . ALA A 1 77 ? -15.939 37.715 -24.550 1.00 84.06 77 ALA A CA 1
ATOM 592 C C . ALA A 1 77 ? -14.898 36.952 -23.700 1.00 84.06 77 ALA A C 1
ATOM 594 O O . ALA A 1 77 ? -15.276 36.116 -22.871 1.00 84.06 77 ALA A O 1
ATOM 595 N N . PRO A 1 78 ? -13.592 37.232 -23.870 1.00 85.50 78 PRO A N 1
ATOM 596 C CA . PRO A 1 78 ? -12.564 36.665 -23.016 1.00 85.50 78 PRO A CA 1
ATOM 597 C C . PRO A 1 78 ? -12.776 37.144 -21.578 1.00 85.50 78 PRO A C 1
ATOM 599 O O . PRO A 1 78 ? -12.991 38.332 -21.330 1.00 85.50 78 PRO A O 1
ATOM 602 N N . SER A 1 79 ? -12.706 36.219 -20.625 1.00 84.31 79 SER A N 1
ATOM 603 C CA . SER A 1 79 ? -12.885 36.520 -19.206 1.00 84.31 79 SER A CA 1
ATOM 604 C C . SER A 1 79 ? -11.568 36.389 -18.461 1.00 84.31 79 SER A C 1
ATOM 606 O O . SER A 1 79 ? -10.851 35.402 -18.622 1.00 84.31 79 SER A O 1
ATOM 608 N N . LEU A 1 80 ? -11.272 37.373 -17.615 1.00 86.62 80 LEU A N 1
ATOM 609 C CA . LEU A 1 80 ? -10.136 37.347 -16.705 1.00 86.62 80 LEU A CA 1
ATOM 610 C C . LEU A 1 80 ? -10.624 37.023 -15.293 1.00 86.62 80 LEU A C 1
ATOM 612 O O . LEU A 1 80 ? -11.396 37.796 -14.721 1.00 86.62 80 LEU A O 1
ATOM 616 N N . THR A 1 81 ? -10.116 35.938 -14.713 1.00 85.62 81 THR A N 1
ATOM 617 C CA . THR A 1 81 ? -10.341 35.603 -13.302 1.00 85.62 81 THR A CA 1
ATOM 618 C C . THR A 1 81 ? -9.054 35.836 -12.522 1.00 85.62 81 THR A C 1
ATOM 620 O O . THR A 1 81 ? -8.019 35.247 -12.827 1.00 85.62 81 THR A O 1
ATOM 623 N N . LEU A 1 82 ? -9.112 36.708 -11.514 1.00 79.69 82 LEU A N 1
ATOM 624 C CA . LEU A 1 82 ? -7.995 37.015 -10.619 1.00 79.69 82 LEU A CA 1
ATOM 625 C C . LEU A 1 82 ? -8.188 36.261 -9.302 1.00 79.69 82 LEU A C 1
ATOM 627 O O . LEU A 1 82 ? -9.102 36.573 -8.543 1.00 79.69 82 LEU A O 1
ATOM 631 N N . GLU A 1 83 ? -7.335 35.274 -9.038 1.00 69.75 83 GLU A N 1
ATOM 632 C CA . GLU A 1 83 ? -7.478 34.368 -7.885 1.00 69.75 83 GLU A CA 1
ATOM 633 C C . GLU A 1 83 ? -6.327 34.514 -6.880 1.00 69.75 83 GLU A C 1
ATOM 635 O O . GLU A 1 83 ? -6.499 34.255 -5.690 1.00 69.75 83 GLU A O 1
ATOM 640 N N . LYS A 1 84 ? -5.159 34.991 -7.330 1.00 65.62 84 LYS A N 1
ATOM 641 C CA . LYS A 1 84 ? -3.981 35.241 -6.493 1.00 65.62 84 LYS A CA 1
ATOM 642 C C . LYS A 1 84 ? -3.708 36.736 -6.410 1.00 65.62 84 LYS A C 1
ATOM 644 O O . LYS A 1 84 ? -2.947 37.278 -7.206 1.00 65.62 84 LYS A O 1
ATOM 649 N N . LEU A 1 85 ? -4.334 37.399 -5.446 1.00 77.06 85 LEU A N 1
ATOM 650 C CA . LEU A 1 85 ? -4.113 38.814 -5.160 1.00 77.06 85 LEU A CA 1
ATOM 651 C C . LEU A 1 85 ? -3.491 38.945 -3.771 1.00 77.06 85 LEU A C 1
ATOM 653 O O . LEU A 1 85 ? -4.166 38.809 -2.753 1.00 77.06 85 LEU A O 1
ATOM 657 N N . GLN A 1 86 ? -2.182 39.176 -3.727 1.00 75.56 86 GLN A N 1
ATOM 658 C CA . GLN A 1 86 ? -1.454 39.451 -2.488 1.00 75.56 86 GLN A CA 1
ATOM 659 C C . GLN A 1 86 ? -0.935 40.881 -2.529 1.00 75.56 86 GLN A C 1
ATOM 661 O O . GLN A 1 86 ? -0.269 41.258 -3.489 1.00 75.56 86 GLN A O 1
ATOM 666 N N . GLY A 1 87 ? -1.255 41.689 -1.515 1.00 78.25 87 GLY A N 1
ATOM 667 C CA . GLY A 1 87 ? -0.798 43.083 -1.433 1.00 78.25 87 GLY A CA 1
ATOM 668 C C . GLY A 1 87 ? -1.279 43.984 -2.579 1.00 78.25 87 GLY A C 1
ATOM 669 O O . GLY A 1 87 ? -0.662 45.018 -2.839 1.00 78.25 87 GLY A O 1
ATOM 670 N N . CYS A 1 88 ? -2.342 43.592 -3.289 1.00 84.00 88 CYS A N 1
ATOM 671 C CA . CYS A 1 88 ? -2.933 44.343 -4.391 1.00 84.00 88 CYS A CA 1
ATOM 672 C C . CYS A 1 88 ? -4.430 44.038 -4.563 1.00 84.00 88 CYS A C 1
ATOM 674 O O . CYS A 1 88 ? -4.905 42.991 -4.132 1.00 84.00 88 CYS A O 1
ATOM 676 N N . GLU A 1 89 ? -5.166 44.953 -5.192 1.00 85.81 89 GLU A N 1
ATOM 677 C CA . GLU A 1 89 ? -6.602 44.846 -5.474 1.00 85.81 89 GLU A CA 1
ATOM 678 C C . GLU A 1 89 ? -6.908 45.292 -6.917 1.00 85.81 89 GLU A C 1
ATOM 680 O O . GLU A 1 89 ? -6.276 46.231 -7.414 1.00 85.81 89 GLU A O 1
ATOM 685 N N . PRO A 1 90 ? -7.854 44.647 -7.624 1.00 87.56 90 PRO A N 1
ATOM 686 C CA . PRO A 1 90 ? -8.204 45.012 -8.989 1.00 87.56 90 PRO A CA 1
ATOM 687 C C . PRO A 1 90 ? -9.048 46.284 -9.050 1.00 87.56 90 PRO A C 1
ATOM 689 O O . PRO A 1 90 ? -9.943 46.500 -8.236 1.00 87.56 90 PRO A O 1
ATOM 692 N N . GLU A 1 91 ? -8.795 47.110 -10.063 1.00 83.06 91 GLU A N 1
ATOM 693 C CA . GLU A 1 91 ? -9.537 48.345 -10.312 1.00 83.06 91 GLU A CA 1
ATOM 694 C C . GLU A 1 91 ? -10.155 48.305 -11.718 1.00 83.06 91 GLU A C 1
ATOM 696 O O . GLU A 1 91 ? -9.475 48.504 -12.721 1.00 83.06 91 GLU A O 1
ATOM 701 N N . GLY A 1 92 ? -11.462 48.034 -11.794 1.00 81.75 92 GLY A N 1
ATOM 702 C CA . GLY A 1 92 ? -12.182 47.831 -13.059 1.00 81.75 92 GLY A CA 1
ATOM 703 C C . GLY A 1 92 ? -12.116 46.389 -13.576 1.00 81.75 92 GLY A C 1
ATOM 704 O O . GLY A 1 92 ? -11.586 45.509 -12.903 1.00 81.75 92 GLY A O 1
ATOM 705 N N . GLY A 1 93 ? -12.691 46.144 -14.755 1.00 82.50 93 GLY A N 1
ATOM 706 C CA . GLY A 1 93 ? -12.657 44.843 -15.435 1.00 82.50 93 GLY A CA 1
ATOM 707 C C . GLY A 1 93 ? -11.674 44.815 -16.606 1.00 82.50 93 GLY A C 1
ATOM 708 O O . GLY A 1 93 ? -11.070 45.837 -16.935 1.00 82.50 93 GLY A O 1
ATOM 709 N N . LEU A 1 94 ? -11.551 43.649 -17.242 1.00 91.12 94 LEU A N 1
ATOM 710 C CA . LEU A 1 94 ? -10.739 43.455 -18.443 1.00 91.12 94 LEU A CA 1
ATOM 711 C C . LEU A 1 94 ? -11.253 44.352 -19.580 1.00 91.12 94 LEU A C 1
ATOM 713 O O . LEU A 1 94 ? -12.459 44.418 -19.813 1.00 91.12 94 LEU A O 1
ATOM 717 N N . TYR A 1 95 ? -10.349 45.026 -20.289 1.00 90.00 95 TYR A N 1
ATOM 718 C CA . TYR A 1 95 ? -10.687 45.868 -21.440 1.00 90.00 95 TYR A CA 1
ATOM 719 C C . TYR A 1 95 ? -9.737 45.652 -22.617 1.00 90.00 95 TYR A C 1
ATOM 721 O O . TYR A 1 95 ? -8.581 45.256 -22.450 1.00 90.00 95 TYR A O 1
ATOM 729 N N . ASP A 1 96 ? -10.219 45.966 -23.815 1.00 90.50 96 ASP A N 1
ATOM 730 C CA . ASP A 1 96 ? -9.435 45.903 -25.046 1.00 90.50 96 ASP A CA 1
ATOM 731 C C . ASP A 1 96 ? -8.455 47.092 -25.119 1.00 90.50 96 ASP A C 1
ATOM 733 O O . ASP A 1 96 ? -8.864 48.253 -25.094 1.00 90.50 96 ASP A O 1
ATOM 737 N N . ILE A 1 97 ? -7.146 46.815 -25.199 1.00 90.31 97 ILE A N 1
ATOM 738 C CA . ILE A 1 97 ? -6.114 47.835 -25.482 1.00 90.31 97 ILE A CA 1
ATOM 739 C C . ILE A 1 97 ? -5.955 48.006 -26.998 1.00 90.31 97 ILE A C 1
ATOM 741 O O . ILE A 1 97 ? -5.728 49.113 -27.486 1.00 90.31 97 ILE A O 1
ATOM 745 N N . SER A 1 98 ? -6.035 46.905 -27.747 1.00 89.69 98 SER A N 1
ATOM 746 C CA . SER A 1 98 ? -6.064 46.912 -29.211 1.00 89.69 98 SER A CA 1
ATOM 747 C C . SER A 1 98 ? -7.481 47.177 -29.720 1.00 89.69 98 SER A C 1
ATOM 749 O O . SER A 1 98 ? -8.429 46.637 -29.166 1.00 89.69 98 SER A O 1
ATOM 751 N N . GLU A 1 99 ? -7.639 47.957 -30.794 1.00 88.12 99 GLU A N 1
ATOM 752 C CA . GLU A 1 99 ? -8.949 48.136 -31.439 1.00 88.12 99 GLU A CA 1
ATOM 753 C C . GLU A 1 99 ? -9.349 46.852 -32.199 1.00 88.12 99 GLU A C 1
ATOM 755 O O . GLU A 1 99 ? -8.595 46.431 -33.084 1.00 88.12 99 GLU A O 1
ATOM 760 N N . PRO A 1 100 ? -10.486 46.203 -31.869 1.00 88.31 100 PRO A N 1
ATOM 761 C CA . PRO A 1 100 ? -10.949 45.013 -32.579 1.00 88.31 100 PRO A CA 1
ATOM 762 C C . PRO A 1 100 ? -11.536 45.368 -33.951 1.00 88.31 100 PRO A C 1
ATOM 764 O O . PRO A 1 100 ? -12.118 46.438 -34.144 1.00 88.31 100 PRO A O 1
ATOM 767 N N . ALA A 1 101 ? -11.421 44.450 -34.910 1.00 87.56 101 ALA A N 1
ATOM 768 C CA . ALA A 1 101 ? -12.148 44.541 -36.171 1.00 87.56 101 ALA A CA 1
ATOM 769 C C . ALA A 1 101 ? -13.604 44.099 -35.960 1.00 87.56 101 ALA A C 1
ATOM 771 O O . ALA A 1 101 ? -13.874 43.227 -35.140 1.00 87.56 101 ALA A O 1
ATOM 772 N N . MET A 1 102 ? -14.547 44.684 -36.702 1.00 85.00 102 MET A N 1
ATOM 773 C CA . MET A 1 102 ? -15.954 44.278 -36.635 1.00 85.00 102 MET A CA 1
ATOM 774 C C . MET A 1 102 ? -16.252 43.258 -37.733 1.00 85.00 102 MET A C 1
ATOM 776 O O . MET A 1 102 ? -16.229 43.609 -38.915 1.00 85.00 102 MET A O 1
ATOM 780 N N . GLU A 1 103 ? -16.570 42.027 -37.344 1.00 79.31 103 GLU A N 1
ATOM 781 C CA . GLU A 1 103 ? -16.962 40.947 -38.254 1.00 79.31 103 GLU A CA 1
ATOM 782 C C . GLU A 1 103 ? -18.341 40.421 -37.838 1.00 79.31 103 GLU A C 1
ATOM 784 O O . GLU A 1 103 ? -18.570 40.101 -36.676 1.00 79.31 103 GLU A O 1
ATOM 789 N N . ASP A 1 104 ? -19.305 40.447 -38.764 1.00 78.50 104 ASP A N 1
ATOM 790 C CA . ASP A 1 104 ? -20.715 40.085 -38.530 1.00 78.50 104 ASP A CA 1
ATOM 791 C C . ASP A 1 104 ? -21.393 40.760 -37.314 1.00 78.50 104 ASP A C 1
ATOM 793 O O . ASP A 1 104 ? -22.370 40.259 -36.764 1.00 78.50 104 ASP A O 1
ATOM 797 N N . GLY A 1 105 ? -20.923 41.954 -36.938 1.00 77.31 105 GLY A N 1
ATOM 798 C CA . GLY A 1 105 ? -21.458 42.728 -35.813 1.00 77.31 105 GLY A CA 1
ATOM 799 C C . GLY A 1 105 ? -20.775 42.460 -34.469 1.00 77.31 105 GLY A C 1
ATOM 800 O O . GLY A 1 105 ? -21.103 43.148 -33.507 1.00 77.31 105 GLY A O 1
ATOM 801 N N . GLU A 1 106 ? -19.792 41.559 -34.413 1.00 83.50 106 GLU A N 1
ATOM 802 C CA . GLU A 1 106 ? -19.012 41.241 -33.213 1.00 83.50 106 GLU A CA 1
ATOM 803 C C . GLU A 1 106 ? -17.591 41.837 -33.280 1.00 83.50 106 GLU A C 1
ATOM 805 O O . GLU A 1 106 ? -16.996 41.893 -34.363 1.00 83.50 106 GLU A O 1
ATOM 810 N N . PRO A 1 107 ? -17.017 42.274 -32.142 1.00 88.38 107 PRO A N 1
ATOM 811 C CA . PRO A 1 107 ? -15.623 42.692 -32.066 1.00 88.38 107 PRO A CA 1
ATOM 812 C C . PRO A 1 107 ? -14.702 41.467 -32.048 1.00 88.38 107 PRO A C 1
ATOM 814 O O . PRO A 1 107 ? -14.800 40.609 -31.167 1.00 88.38 107 PRO A O 1
ATOM 817 N N . VAL A 1 108 ? -13.783 41.397 -33.006 1.00 89.69 108 VAL A N 1
ATOM 818 C CA . VAL A 1 108 ? -12.930 40.236 -33.261 1.00 89.69 108 VAL A CA 1
ATOM 819 C C . VAL A 1 108 ? -11.464 40.659 -33.452 1.00 89.69 108 VAL A C 1
ATOM 821 O O . VAL A 1 108 ? -11.155 41.688 -34.057 1.00 89.69 108 VAL A O 1
ATOM 824 N N . PHE A 1 109 ? -10.543 39.847 -32.935 1.00 91.12 109 PHE A N 1
ATOM 825 C CA . PHE A 1 109 ? -9.098 39.970 -33.092 1.00 91.12 109 PHE A CA 1
ATOM 826 C C . PHE A 1 109 ? -8.539 38.833 -33.951 1.00 91.12 109 PHE A C 1
ATOM 828 O O . PHE A 1 109 ? -8.697 37.655 -33.623 1.00 91.12 109 PHE A O 1
ATOM 835 N N . GLU A 1 110 ? -7.819 39.200 -35.010 1.00 87.44 110 GLU A N 1
ATOM 836 C CA . GLU A 1 110 ? -7.013 38.299 -35.836 1.00 87.44 110 GLU A CA 1
ATOM 837 C C . GLU A 1 110 ? -5.552 38.784 -35.827 1.00 87.44 110 GLU A C 1
ATOM 839 O O . GLU A 1 110 ? -5.272 39.971 -36.011 1.00 87.44 110 GLU A O 1
ATOM 844 N N . GLY A 1 111 ? -4.606 37.877 -35.582 1.00 86.69 111 GLY A N 1
ATOM 845 C CA . GLY A 1 111 ? -3.194 38.197 -35.388 1.00 86.69 111 GLY A CA 1
ATOM 846 C C . GLY A 1 111 ? -2.882 38.634 -33.954 1.00 86.69 111 GLY A C 1
ATOM 847 O O . GLY A 1 111 ? -3.366 38.039 -32.992 1.00 86.69 111 GLY A O 1
ATOM 848 N N . THR A 1 112 ? -2.015 39.636 -33.791 1.00 90.06 112 THR A N 1
ATOM 849 C CA . THR A 1 112 ? -1.569 40.109 -32.470 1.00 90.06 112 THR A CA 1
ATOM 850 C C . THR A 1 112 ? -2.513 41.167 -31.897 1.00 90.06 112 THR A C 1
ATOM 852 O O . THR A 1 112 ? -2.759 42.189 -32.536 1.00 90.06 112 THR A O 1
ATOM 855 N N . PHE A 1 113 ? -2.962 40.980 -30.657 1.00 91.81 113 PHE A N 1
ATOM 856 C CA . PHE A 1 113 ? -3.842 41.902 -29.934 1.00 91.81 113 PHE A CA 1
ATOM 857 C C . PHE A 1 113 ? -3.436 42.028 -28.459 1.00 91.81 113 PHE A C 1
ATOM 859 O O . PHE A 1 113 ? -2.675 41.210 -27.934 1.00 91.81 113 PHE A O 1
ATOM 866 N N . ARG A 1 114 ? -3.905 43.082 -27.781 1.00 93.12 114 ARG A N 1
ATOM 867 C CA . ARG A 1 114 ? -3.595 43.357 -26.372 1.00 93.12 114 ARG A CA 1
ATOM 868 C C . ARG A 1 114 ? -4.854 43.653 -25.563 1.00 93.12 114 ARG A C 1
ATOM 870 O O . ARG A 1 114 ? -5.697 44.432 -26.003 1.00 93.12 114 ARG A O 1
ATOM 877 N N . LEU A 1 115 ? -4.923 43.087 -24.362 1.00 93.25 115 LEU A N 1
ATOM 878 C CA . LEU A 1 115 ? -5.955 43.316 -23.349 1.00 93.25 115 LEU A CA 1
ATOM 879 C C . LEU A 1 115 ? -5.319 43.875 -22.071 1.00 93.25 115 LEU A C 1
ATOM 881 O O . LEU A 1 115 ? -4.164 43.569 -21.767 1.00 93.25 115 LEU A O 1
ATOM 885 N N . GLY A 1 116 ? -6.064 44.689 -21.330 1.00 91.44 116 GLY A N 1
ATOM 886 C CA . GLY A 1 116 ? -5.600 45.391 -20.137 1.00 91.44 116 GLY A CA 1
ATOM 887 C C . GLY A 1 116 ? -6.463 45.121 -18.913 1.00 91.44 116 GLY A C 1
ATOM 888 O O . GLY A 1 116 ? -7.685 45.037 -19.012 1.00 91.44 116 GLY A O 1
ATOM 889 N N . GLN A 1 117 ? -5.827 45.032 -17.747 1.00 92.94 117 GLN A N 1
ATOM 890 C CA . GLN A 1 117 ? -6.487 45.045 -16.440 1.00 92.94 117 GLN A CA 1
ATOM 891 C C . GLN A 1 117 ? -5.688 45.925 -15.479 1.00 92.94 117 GLN A C 1
ATOM 893 O O . GLN A 1 117 ? -4.494 45.707 -15.274 1.00 92.94 117 GLN A O 1
ATOM 898 N N . LYS A 1 118 ? -6.339 46.894 -14.830 1.00 91.62 118 LYS A N 1
ATOM 899 C CA . LYS A 1 118 ? -5.679 47.735 -13.820 1.00 91.62 118 LYS A CA 1
ATOM 900 C C . LYS A 1 118 ? -5.724 47.069 -12.447 1.00 91.62 118 LYS A C 1
ATOM 902 O O . LYS A 1 118 ? -6.749 46.510 -12.053 1.00 91.62 118 LYS A O 1
ATOM 907 N N . ILE A 1 119 ? -4.607 47.146 -11.729 1.00 90.00 119 ILE A N 1
ATOM 908 C CA . ILE A 1 119 ? -4.390 46.608 -10.385 1.00 90.00 119 ILE A CA 1
ATOM 909 C C . ILE A 1 119 ? -3.727 47.686 -9.525 1.00 90.00 119 ILE A C 1
ATOM 911 O O . ILE A 1 119 ? -2.714 48.276 -9.907 1.00 90.00 119 ILE A O 1
ATOM 915 N N . ARG A 1 120 ? -4.269 47.928 -8.336 1.00 87.56 120 ARG A N 1
ATOM 916 C CA . ARG A 1 120 ? -3.719 48.857 -7.351 1.00 87.56 120 ARG A CA 1
ATOM 917 C C . ARG A 1 120 ? -2.961 48.095 -6.275 1.00 87.56 120 ARG A C 1
ATOM 919 O O . ARG A 1 120 ? -3.472 47.143 -5.700 1.00 87.56 120 ARG A O 1
ATOM 926 N N . LEU A 1 121 ? -1.741 48.523 -5.988 1.00 86.19 121 LEU A N 1
ATOM 927 C CA . LEU A 1 121 ? -0.920 47.978 -4.916 1.00 86.19 121 LEU A CA 1
ATOM 928 C C . LEU A 1 121 ? -1.431 48.515 -3.569 1.00 86.19 121 LEU A C 1
ATOM 930 O O . LEU A 1 121 ? -1.548 49.727 -3.386 1.00 86.19 121 LEU A O 1
ATOM 934 N N . THR A 1 122 ? -1.735 47.622 -2.631 1.00 79.19 122 THR A N 1
ATOM 935 C CA . THR A 1 122 ? -2.181 47.955 -1.267 1.00 79.19 122 THR A CA 1
ATOM 936 C C . THR A 1 122 ? -1.065 47.782 -0.226 1.00 79.19 122 THR A C 1
ATOM 938 O O . THR A 1 122 ? -1.205 48.249 0.904 1.00 79.19 122 THR A O 1
ATOM 941 N N . ALA A 1 123 ? 0.072 47.185 -0.610 1.00 68.00 123 ALA A N 1
ATOM 942 C CA . ALA A 1 123 ? 1.291 47.022 0.194 1.00 68.00 123 ALA A CA 1
ATOM 943 C C . ALA A 1 123 ? 2.557 47.466 -0.582 1.00 68.00 123 ALA A C 1
ATOM 945 O O . ALA A 1 123 ? 2.461 47.896 -1.720 1.00 68.00 123 ALA A O 1
ATOM 946 N N . GLY A 1 124 ? 3.760 47.404 0.012 1.00 66.69 124 GLY A N 1
ATOM 947 C CA . GLY A 1 124 ? 5.020 47.798 -0.663 1.00 66.69 124 GLY A CA 1
ATOM 948 C C . GLY A 1 124 ? 5.475 46.852 -1.791 1.00 66.69 124 GLY A C 1
ATOM 949 O O . GLY A 1 124 ? 6.318 47.214 -2.614 1.00 66.69 124 GLY A O 1
ATOM 950 N N . SER A 1 125 ? 4.903 45.651 -1.831 1.00 76.06 125 SER A N 1
ATOM 951 C CA . SER A 1 125 ? 5.001 44.668 -2.905 1.00 76.06 125 SER A CA 1
ATOM 952 C C . SER A 1 125 ? 3.800 43.726 -2.852 1.00 76.06 125 SER A C 1
ATOM 954 O O . SER A 1 125 ? 3.093 43.660 -1.845 1.00 76.06 125 SER A O 1
ATOM 956 N N . GLY A 1 126 ? 3.551 43.022 -3.945 1.00 78.62 126 GLY A N 1
ATOM 957 C CA . GLY A 1 126 ? 2.398 42.172 -4.146 1.00 78.62 126 GLY A CA 1
ATOM 958 C C . GLY A 1 126 ? 2.574 41.254 -5.347 1.00 78.62 126 GLY A C 1
ATOM 959 O O . GLY A 1 126 ? 3.553 41.343 -6.083 1.00 78.62 126 GLY A O 1
ATOM 960 N N . VAL A 1 127 ? 1.628 40.350 -5.544 1.00 80.81 127 VAL A N 1
ATOM 961 C CA . VAL A 1 127 ? 1.588 39.434 -6.688 1.00 80.81 127 VAL A CA 1
ATOM 962 C C . VAL A 1 127 ? 0.155 39.405 -7.193 1.00 80.81 127 VAL A C 1
ATOM 964 O O . VAL A 1 127 ? -0.768 39.255 -6.391 1.00 80.81 127 VAL A O 1
ATOM 967 N N . ALA A 1 128 ? -0.010 39.566 -8.507 1.00 84.19 128 ALA A N 1
ATOM 968 C CA . ALA A 1 128 ? -1.285 39.418 -9.192 1.00 84.19 128 ALA A CA 1
ATOM 969 C C . ALA A 1 128 ? -1.210 38.216 -10.140 1.00 84.19 128 ALA A C 1
ATOM 971 O O . ALA A 1 128 ? -0.436 38.215 -11.101 1.00 84.19 128 ALA A O 1
ATOM 972 N N . GLY A 1 129 ? -2.005 37.188 -9.861 1.00 80.69 129 GLY A N 1
ATOM 973 C CA . GLY A 1 129 ? -2.091 35.974 -10.661 1.00 80.69 129 GLY A CA 1
ATOM 974 C C . GLY A 1 129 ? -3.528 35.501 -10.851 1.00 80.69 129 GLY A C 1
ATOM 975 O O . GLY A 1 129 ? -4.418 35.772 -10.039 1.00 80.69 129 GLY A O 1
ATOM 976 N N . GLY A 1 130 ? -3.749 34.802 -11.952 1.00 87.44 130 GLY A N 1
ATOM 977 C CA . GLY A 1 130 ? -5.067 34.396 -12.414 1.00 87.44 130 GLY A CA 1
ATOM 978 C C . GLY A 1 130 ? -4.981 33.701 -13.766 1.00 87.44 130 GLY A C 1
ATOM 979 O O . GLY A 1 130 ? -3.895 33.305 -14.194 1.00 87.44 130 GLY A O 1
ATOM 980 N N . TYR A 1 131 ? -6.106 33.579 -14.458 1.00 83.00 131 TYR A N 1
ATOM 981 C CA . TYR A 1 131 ? -6.138 33.048 -15.819 1.00 83.00 131 TYR A CA 1
ATOM 982 C C . TYR A 1 131 ? -7.072 33.845 -16.722 1.00 83.00 131 TYR A C 1
ATOM 984 O O . TYR A 1 131 ? -8.048 34.447 -16.269 1.00 83.00 131 TYR A O 1
ATOM 992 N N . ILE A 1 132 ? -6.746 33.845 -18.015 1.00 88.19 132 ILE A N 1
ATOM 993 C CA . ILE A 1 132 ? -7.626 34.326 -19.079 1.00 88.19 132 ILE A CA 1
ATOM 994 C C . ILE A 1 132 ? -8.247 33.115 -19.752 1.00 88.19 132 ILE A C 1
ATOM 996 O O . ILE A 1 132 ? -7.521 32.261 -20.261 1.00 88.19 132 ILE A O 1
ATOM 1000 N N . THR A 1 133 ? -9.573 33.075 -19.785 1.00 83.81 133 THR A N 1
ATOM 1001 C CA . THR A 1 133 ? -10.337 32.126 -20.592 1.00 83.81 133 THR A CA 1
ATOM 1002 C C . THR A 1 133 ? -10.715 32.797 -21.905 1.00 83.81 133 THR A C 1
ATOM 1004 O O . THR A 1 133 ? -11.285 33.890 -21.900 1.00 83.81 133 THR A O 1
ATOM 1007 N N . TRP A 1 134 ? -10.422 32.156 -23.035 1.00 85.94 134 TRP A N 1
ATOM 1008 C CA . TRP A 1 134 ? -10.831 32.641 -24.357 1.00 85.94 134 TRP A CA 1
ATOM 1009 C C . TRP A 1 134 ? -11.348 31.507 -25.240 1.00 85.94 134 TRP A C 1
ATOM 1011 O O . TRP A 1 134 ? -11.091 30.325 -25.001 1.00 85.94 134 TRP A O 1
ATOM 1021 N N . LEU A 1 135 ? -12.058 31.897 -26.296 1.00 84.50 135 LEU A N 1
ATOM 1022 C CA . LEU A 1 135 ? -12.553 31.026 -27.352 1.00 84.50 135 LEU A CA 1
ATOM 1023 C C . LEU A 1 135 ? -11.993 31.522 -28.686 1.00 84.50 135 LEU A C 1
ATOM 1025 O O . LEU A 1 135 ? -12.101 32.707 -28.992 1.00 84.50 135 LEU A O 1
ATOM 1029 N N . ALA A 1 136 ? -11.431 30.620 -29.487 1.00 86.12 136 ALA A N 1
ATOM 1030 C CA . ALA A 1 136 ? -10.980 30.937 -30.838 1.00 86.12 136 ALA A CA 1
ATOM 1031 C C . ALA A 1 136 ? -11.789 30.151 -31.875 1.00 86.12 136 ALA A C 1
ATOM 1033 O O . ALA A 1 136 ? -12.100 28.974 -31.660 1.00 86.12 136 ALA A O 1
ATOM 1034 N N . CYS A 1 137 ? -12.095 30.779 -33.008 1.00 81.00 137 CYS A N 1
ATOM 1035 C CA . CYS A 1 137 ? -12.904 30.203 -34.080 1.00 81.00 137 CYS A CA 1
ATOM 1036 C C . CYS A 1 137 ? -12.245 30.378 -35.458 1.00 81.00 137 CYS A C 1
ATOM 1038 O O . CYS A 1 137 ? -11.438 31.280 -35.679 1.00 81.00 137 CYS A O 1
ATOM 1040 N N . THR A 1 138 ? -12.590 29.492 -36.396 1.00 83.25 138 THR A N 1
ATOM 1041 C CA . THR A 1 138 ? -12.194 29.563 -37.810 1.00 83.25 138 THR A CA 1
ATOM 1042 C C . THR A 1 138 ? -13.290 28.973 -38.702 1.00 83.25 138 THR A C 1
ATOM 1044 O O . THR A 1 138 ? -13.824 27.906 -38.401 1.00 83.25 138 THR A O 1
ATOM 1047 N N . GLY A 1 139 ? -13.656 29.658 -39.793 1.00 64.44 139 GLY A N 1
ATOM 1048 C CA . GLY A 1 139 ? -14.441 29.100 -40.910 1.00 64.44 139 GLY A CA 1
ATOM 1049 C C . GLY A 1 139 ? -15.679 28.255 -40.555 1.00 64.44 139 GLY A C 1
ATOM 1050 O O . GLY A 1 139 ? -15.948 27.273 -41.245 1.00 64.44 139 GLY A O 1
ATOM 1051 N N . GLY A 1 140 ? -16.411 28.600 -39.486 1.00 64.38 140 GLY A N 1
ATOM 1052 C CA . GLY A 1 140 ? -17.613 27.886 -39.024 1.00 64.38 140 GLY A CA 1
ATOM 1053 C C . GLY A 1 140 ? -17.397 26.813 -37.944 1.00 64.38 140 GLY A C 1
ATOM 1054 O O . GLY A 1 140 ? -18.306 26.031 -37.678 1.00 64.38 140 GLY A O 1
ATOM 1055 N N . SER A 1 141 ? -16.218 26.729 -37.322 1.00 68.00 141 SER A N 1
ATOM 1056 C CA . SER A 1 141 ? -15.934 25.850 -36.175 1.00 68.00 141 SER A CA 1
ATOM 1057 C C . SER A 1 141 ? -15.146 26.590 -35.093 1.00 68.00 141 SER A C 1
ATOM 1059 O O . SER A 1 141 ? -14.221 27.338 -35.398 1.00 68.00 141 SER A O 1
ATOM 1061 N N . CYS A 1 142 ? -15.492 26.360 -33.826 1.00 75.69 142 CYS A N 1
ATOM 1062 C CA . CYS A 1 142 ? -14.807 26.949 -32.674 1.00 75.69 142 CYS A CA 1
ATOM 1063 C C . CYS A 1 142 ? -14.082 25.870 -31.869 1.00 75.69 142 CYS A C 1
ATOM 1065 O O . CYS A 1 142 ? -14.603 24.766 -31.691 1.00 75.69 142 CYS A O 1
ATOM 1067 N N . ALA A 1 143 ? -12.881 26.188 -31.390 1.00 71.62 143 ALA A N 1
ATOM 1068 C CA . ALA A 1 143 ? -12.190 25.373 -30.396 1.00 71.62 143 ALA A CA 1
ATOM 1069 C C . ALA A 1 143 ? -12.895 25.513 -29.040 1.00 71.62 143 ALA A C 1
ATOM 1071 O O . ALA A 1 143 ? -13.565 26.511 -28.805 1.00 71.62 143 ALA A O 1
ATOM 1072 N N . SER A 1 144 ? -12.756 24.537 -28.142 1.00 69.50 144 SER A N 1
ATOM 1073 C CA . SER A 1 144 ? -13.289 24.670 -26.780 1.00 69.50 144 SER A CA 1
ATOM 1074 C C . SER A 1 144 ? -12.638 25.853 -26.043 1.00 69.50 144 SER A C 1
ATOM 1076 O O . SER A 1 144 ? -11.455 26.121 -26.282 1.00 69.50 144 SER A O 1
ATOM 1078 N N . PRO A 1 145 ? -13.358 26.528 -25.124 1.00 74.44 145 PRO A N 1
ATOM 1079 C CA . PRO A 1 145 ? -12.767 27.553 -24.272 1.00 74.44 145 PRO A CA 1
ATOM 1080 C C . PRO A 1 145 ? -11.512 27.024 -23.574 1.00 74.44 145 PRO A C 1
ATOM 1082 O O . PRO A 1 145 ? -11.520 25.911 -23.044 1.00 74.44 145 PRO A O 1
ATOM 1085 N N . THR A 1 146 ? -10.432 27.795 -23.629 1.00 70.38 146 THR A N 1
ATOM 1086 C CA . THR A 1 146 ? -9.118 27.417 -23.098 1.00 70.38 146 THR A CA 1
ATOM 1087 C C . THR A 1 146 ? -8.659 28.461 -22.092 1.00 70.38 146 THR A C 1
ATOM 1089 O O . THR A 1 146 ? -8.899 29.648 -22.300 1.00 70.38 146 THR A O 1
ATOM 1092 N N . ASP A 1 147 ? -7.995 28.010 -21.028 1.00 81.19 147 ASP A N 1
ATOM 1093 C CA . ASP A 1 147 ? -7.474 28.865 -19.963 1.00 81.19 147 ASP A CA 1
ATOM 1094 C C . ASP A 1 147 ? -5.956 29.025 -20.099 1.00 81.19 147 ASP A C 1
ATOM 1096 O O . ASP A 1 147 ? -5.234 28.065 -20.388 1.00 81.19 147 ASP A O 1
ATOM 1100 N N . TRP A 1 148 ? -5.459 30.236 -19.862 1.00 84.19 148 TRP A N 1
ATOM 1101 C CA . TRP A 1 148 ? -4.032 30.536 -19.813 1.00 84.19 148 TRP A CA 1
ATOM 1102 C C . TRP A 1 148 ? -3.721 31.260 -18.516 1.00 84.19 148 TRP A C 1
ATOM 1104 O O . TRP A 1 148 ? -4.186 32.375 -18.278 1.00 84.19 148 TRP A O 1
ATOM 1114 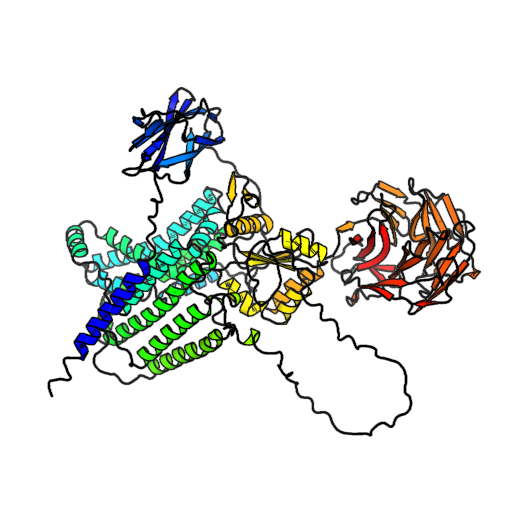N N . GLU A 1 149 ? -2.951 30.582 -17.674 1.00 84.44 149 GLU A N 1
ATOM 1115 C CA . GLU A 1 149 ? -2.558 31.059 -16.357 1.00 84.44 149 GLU A CA 1
ATOM 1116 C C . GLU A 1 149 ? -1.372 32.024 -16.452 1.00 84.44 149 GLU A C 1
ATOM 1118 O O . GLU A 1 149 ? -0.422 31.811 -17.213 1.00 84.44 149 GLU A O 1
ATOM 1123 N N . PHE A 1 150 ? -1.399 33.067 -15.627 1.00 82.56 150 PHE A N 1
ATOM 1124 C CA . PHE A 1 150 ? -0.294 34.000 -15.463 1.00 82.56 150 PHE A CA 1
ATOM 1125 C C . PHE A 1 150 ? -0.103 34.364 -13.992 1.00 82.56 150 PHE A C 1
ATOM 1127 O O . PHE A 1 150 ? -1.037 34.361 -13.189 1.00 82.56 150 PHE A O 1
ATOM 1134 N N . GLU A 1 151 ? 1.126 34.734 -13.652 1.00 84.19 151 GLU A N 1
ATOM 1135 C CA . GLU A 1 151 ? 1.470 35.263 -12.340 1.00 84.19 151 GLU A CA 1
ATOM 1136 C C . GLU A 1 151 ? 2.511 36.366 -12.523 1.00 84.19 151 GLU A C 1
ATOM 1138 O O . GLU A 1 151 ? 3.570 36.144 -13.116 1.00 84.19 151 GLU A O 1
ATOM 1143 N N . LEU A 1 152 ? 2.182 37.576 -12.074 1.00 83.50 152 LEU A N 1
ATOM 1144 C CA . LEU A 1 152 ? 3.022 38.755 -12.234 1.00 83.50 152 LEU A CA 1
ATOM 1145 C C . LEU A 1 152 ? 3.370 39.342 -10.860 1.00 83.50 152 LEU A C 1
ATOM 1147 O O . LEU A 1 152 ? 2.470 39.769 -10.130 1.00 83.50 152 LEU A O 1
ATOM 1151 N N . PRO A 1 153 ? 4.664 39.390 -10.491 1.00 82.00 153 PRO A N 1
ATOM 1152 C CA . PRO A 1 153 ? 5.091 40.092 -9.293 1.00 82.00 153 PRO A CA 1
ATOM 1153 C C . PRO A 1 153 ? 4.971 41.607 -9.498 1.00 82.00 153 PRO A C 1
ATOM 1155 O O . PRO A 1 153 ? 5.358 42.152 -10.533 1.00 82.00 153 PRO A O 1
ATOM 1158 N N . LEU A 1 154 ? 4.463 42.288 -8.479 1.00 77.19 154 LEU A N 1
ATOM 1159 C CA . LEU A 1 154 ? 4.273 43.730 -8.408 1.00 77.19 154 LEU A CA 1
ATOM 1160 C C . LEU A 1 154 ? 5.120 44.267 -7.240 1.00 77.19 154 LEU A C 1
ATOM 1162 O O . LEU A 1 154 ? 4.760 44.127 -6.082 1.00 77.19 154 LEU A O 1
ATOM 1166 N N . GLY A 1 155 ? 6.279 44.870 -7.503 1.00 66.75 155 GLY A N 1
ATOM 1167 C CA . GLY A 1 155 ? 7.219 45.286 -6.441 1.00 66.75 155 GLY A CA 1
ATOM 1168 C C . GLY A 1 155 ? 8.150 44.159 -5.940 1.00 66.75 155 GLY A C 1
ATOM 1169 O O . GLY A 1 155 ? 8.269 43.121 -6.582 1.00 66.75 155 GLY A O 1
ATOM 1170 N N . ALA A 1 156 ? 8.874 44.366 -4.826 1.00 50.19 156 ALA A N 1
ATOM 1171 C CA . ALA A 1 156 ? 9.948 43.470 -4.338 1.00 50.19 156 ALA A CA 1
ATOM 1172 C C . ALA A 1 156 ? 9.521 42.533 -3.167 1.00 50.19 156 ALA A C 1
ATOM 1174 O O . ALA A 1 156 ? 9.054 43.016 -2.140 1.00 50.19 156 ALA A O 1
ATOM 1175 N N . ALA A 1 157 ? 9.686 41.207 -3.303 1.00 30.89 157 ALA A N 1
ATOM 1176 C CA . ALA A 1 157 ? 9.066 40.146 -2.468 1.00 30.89 157 ALA A CA 1
ATOM 1177 C C . ALA A 1 157 ? 9.695 39.869 -1.063 1.00 30.89 157 ALA A C 1
ATOM 1179 O O . ALA A 1 157 ? 10.907 40.054 -0.923 1.00 30.89 157 ALA A O 1
ATOM 1180 N N . PRO A 1 158 ? 8.929 39.347 -0.061 1.00 29.69 158 PRO A N 1
ATOM 1181 C CA . PRO A 1 158 ? 9.465 38.794 1.201 1.00 29.69 158 PRO A CA 1
ATOM 1182 C C . PRO A 1 158 ? 9.111 37.308 1.525 1.00 29.69 158 PRO A C 1
ATOM 1184 O O . PRO A 1 158 ? 8.129 36.761 1.031 1.00 29.69 158 PRO A O 1
ATOM 1187 N N . ASP A 1 159 ? 9.940 36.709 2.399 1.00 27.31 159 ASP A N 1
ATOM 1188 C CA . ASP A 1 159 ? 10.014 35.314 2.911 1.00 27.31 159 ASP A CA 1
ATOM 1189 C C . ASP A 1 159 ? 9.002 34.960 4.032 1.00 27.31 159 ASP A C 1
ATOM 1191 O O . ASP A 1 159 ? 8.730 35.802 4.890 1.00 27.31 159 ASP A O 1
ATOM 1195 N N . MET A 1 160 ? 8.575 33.686 4.143 1.00 23.84 160 MET A N 1
ATOM 1196 C CA . MET A 1 160 ? 8.013 33.100 5.383 1.00 23.84 160 MET A CA 1
ATOM 1197 C C . MET A 1 160 ? 8.354 31.606 5.564 1.00 23.84 160 MET A C 1
ATOM 1199 O O . MET A 1 160 ? 8.101 30.777 4.695 1.00 23.84 160 MET A O 1
ATOM 1203 N N . SER A 1 161 ? 8.861 31.262 6.752 1.00 23.11 161 SER A N 1
ATOM 1204 C CA . SER A 1 161 ? 9.198 29.914 7.229 1.00 23.11 161 SER A CA 1
ATOM 1205 C C . SER A 1 161 ? 8.483 29.600 8.550 1.00 23.11 161 SER A C 1
ATOM 1207 O O . SER A 1 161 ? 8.543 30.442 9.444 1.00 23.11 161 SER A O 1
ATOM 1209 N N . HIS A 1 162 ? 7.889 28.402 8.688 1.00 23.36 162 HIS A N 1
ATOM 1210 C CA . HIS A 1 162 ? 7.934 27.479 9.852 1.00 23.36 162 HIS A CA 1
ATOM 1211 C C . HIS A 1 162 ? 6.691 26.567 9.940 1.00 23.36 162 HIS A C 1
ATOM 1213 O O . HIS A 1 162 ? 5.588 27.061 10.146 1.00 23.36 162 HIS A O 1
ATOM 1219 N N . SER A 1 163 ? 6.890 25.241 9.922 1.00 21.19 163 SER A N 1
ATOM 1220 C CA . SER A 1 163 ? 6.322 24.270 10.887 1.00 21.19 163 SER A CA 1
ATOM 1221 C C . SER A 1 163 ? 6.982 22.896 10.701 1.00 21.19 163 SER A C 1
ATOM 1223 O O . SER A 1 163 ? 7.287 22.496 9.582 1.00 21.19 163 SER A O 1
ATOM 1225 N N . GLY A 1 164 ? 7.326 22.252 11.820 1.00 23.56 164 GLY A N 1
ATOM 1226 C CA . GLY A 1 164 ? 8.224 21.098 11.892 1.00 23.56 164 GLY A CA 1
ATOM 1227 C C . GLY A 1 164 ? 7.532 19.749 11.702 1.00 23.56 164 GLY A C 1
ATOM 1228 O O . GLY A 1 164 ? 6.414 19.546 12.164 1.00 23.56 164 GLY A O 1
ATOM 1229 N N . VAL A 1 165 ? 8.252 18.821 11.068 1.00 22.19 165 VAL A N 1
ATOM 1230 C CA . VAL A 1 165 ? 7.858 17.422 10.867 1.00 22.19 165 VAL A CA 1
ATOM 1231 C C . VAL A 1 165 ? 8.797 16.522 11.671 1.00 22.19 165 VAL A C 1
ATOM 1233 O O . VAL A 1 165 ? 10.019 16.657 11.600 1.00 22.19 165 VAL A O 1
ATOM 1236 N N . ILE A 1 166 ? 8.203 15.617 12.450 1.00 21.70 166 ILE A N 1
ATOM 1237 C CA . ILE A 1 166 ? 8.874 14.531 13.169 1.00 21.70 166 ILE A CA 1
ATOM 1238 C C . ILE A 1 166 ? 9.111 13.395 12.166 1.00 21.70 166 ILE A C 1
ATOM 1240 O O . ILE A 1 166 ? 8.165 12.827 11.630 1.00 21.70 166 ILE A O 1
ATOM 1244 N N . SER A 1 167 ? 10.377 13.081 11.901 1.00 22.05 167 SER A N 1
ATOM 1245 C CA . SER A 1 167 ? 10.823 11.986 11.034 1.00 22.05 167 SER A CA 1
ATOM 1246 C C . SER A 1 167 ? 11.061 10.704 11.835 1.00 22.05 167 SER A C 1
ATOM 1248 O O . SER A 1 167 ? 11.716 10.771 12.875 1.00 22.05 167 SER A O 1
ATOM 1250 N N . ASN A 1 168 ? 10.646 9.547 11.311 1.00 23.83 168 ASN A N 1
ATOM 1251 C CA . ASN A 1 168 ? 11.138 8.237 11.747 1.00 23.83 168 ASN A CA 1
ATOM 1252 C C . ASN A 1 168 ? 11.493 7.335 10.547 1.00 23.83 168 ASN A C 1
ATOM 1254 O O . ASN A 1 168 ? 11.009 7.572 9.440 1.00 23.83 168 ASN A O 1
ATOM 1258 N N . PRO A 1 169 ? 12.406 6.367 10.752 1.00 25.67 169 PRO A N 1
ATOM 1259 C CA . PRO A 1 169 ? 13.325 5.879 9.731 1.00 25.67 169 PRO A CA 1
ATOM 1260 C C . PRO A 1 169 ? 12.785 4.679 8.946 1.00 25.67 169 PRO A C 1
ATOM 1262 O O . PRO A 1 169 ? 12.062 3.840 9.475 1.00 25.67 169 PRO A O 1
ATOM 1265 N N . VAL A 1 170 ? 13.221 4.564 7.691 1.00 25.12 170 VAL A N 1
ATOM 1266 C CA . VAL A 1 170 ? 13.121 3.331 6.903 1.00 25.12 170 VAL A CA 1
ATOM 1267 C C . VAL A 1 170 ? 14.338 2.466 7.237 1.00 25.12 170 VAL A C 1
ATOM 1269 O O . VAL A 1 170 ? 15.463 2.821 6.888 1.00 25.12 170 VAL A O 1
ATOM 1272 N N . GLU A 1 171 ? 14.122 1.341 7.918 1.00 23.38 171 GLU A N 1
ATOM 1273 C CA . GLU A 1 171 ? 15.108 0.262 8.015 1.00 23.38 171 GLU A CA 1
ATOM 1274 C C . GLU A 1 171 ? 14.968 -0.694 6.822 1.00 23.38 171 GLU A C 1
ATOM 1276 O O . GLU A 1 171 ? 13.920 -1.305 6.617 1.00 23.38 171 GLU A O 1
ATOM 1281 N N . GLU A 1 172 ? 16.065 -0.901 6.089 1.00 23.20 172 GLU A N 1
ATOM 1282 C CA . GLU A 1 172 ? 16.320 -2.160 5.391 1.00 23.20 172 GLU A CA 1
ATOM 1283 C C . GLU A 1 172 ? 17.751 -2.625 5.702 1.00 23.20 172 GLU A C 1
ATOM 1285 O O . GLU A 1 172 ? 18.738 -1.967 5.374 1.00 23.20 172 GLU A O 1
ATOM 1290 N N . SER A 1 173 ? 17.830 -3.793 6.343 1.00 22.05 173 SER A N 1
ATOM 1291 C CA . SER A 1 173 ? 19.020 -4.532 6.781 1.00 22.05 173 SER A CA 1
ATOM 1292 C C . SER A 1 173 ? 19.885 -3.878 7.869 1.00 22.05 173 SER A C 1
ATOM 1294 O O . SER A 1 173 ? 20.365 -2.753 7.779 1.00 22.05 173 SER A O 1
ATOM 1296 N N . SER A 1 174 ? 20.120 -4.660 8.918 1.00 26.70 174 SER A N 1
ATOM 1297 C CA . SER A 1 174 ? 21.046 -4.400 10.014 1.00 26.70 174 SER A CA 1
ATOM 1298 C C . SER A 1 174 ? 22.408 -3.887 9.526 1.00 26.70 174 SER A C 1
ATOM 1300 O O . SER A 1 174 ? 23.250 -4.658 9.057 1.00 26.70 174 SER A O 1
ATOM 1302 N N . GLY A 1 175 ? 22.633 -2.589 9.699 1.00 25.73 175 GLY A N 1
ATOM 1303 C CA . GLY A 1 175 ? 23.919 -1.937 9.510 1.00 25.73 175 GLY A CA 1
ATOM 1304 C C . GLY A 1 175 ? 23.730 -0.531 8.972 1.00 25.73 175 GLY A C 1
ATOM 1305 O O . GLY A 1 175 ? 23.501 -0.357 7.784 1.00 25.73 175 GLY A O 1
ATOM 1306 N N . ALA A 1 176 ? 23.887 0.476 9.833 1.00 29.03 176 ALA A N 1
ATOM 1307 C CA . ALA A 1 176 ? 24.099 1.852 9.405 1.00 29.03 176 ALA A CA 1
ATOM 1308 C C . ALA A 1 176 ? 25.247 1.885 8.379 1.00 29.03 176 ALA A C 1
ATOM 1310 O O . ALA A 1 176 ? 26.429 1.828 8.732 1.00 29.03 176 ALA A O 1
ATOM 1311 N N . GLY A 1 177 ? 24.901 1.908 7.093 1.00 46.53 177 GLY A N 1
ATOM 1312 C CA . GLY A 1 177 ? 25.864 2.030 6.018 1.00 46.53 177 GLY A CA 1
ATOM 1313 C C . GLY A 1 177 ? 26.542 3.383 6.157 1.00 46.53 177 GLY A C 1
ATOM 1314 O O . GLY A 1 177 ? 25.915 4.422 5.988 1.00 46.53 177 GLY A O 1
ATOM 1315 N N . SER A 1 178 ? 27.833 3.381 6.484 1.00 78.62 178 SER A N 1
ATOM 1316 C CA . SER A 1 178 ? 28.673 4.576 6.393 1.00 78.62 178 SER A CA 1
ATOM 1317 C C . SER A 1 178 ? 28.461 5.248 5.028 1.00 78.62 178 SER A C 1
ATOM 1319 O O . SER A 1 178 ? 28.306 4.547 4.030 1.00 78.62 178 SER A O 1
ATOM 1321 N N . LEU A 1 179 ? 28.525 6.582 4.937 1.00 78.12 179 LEU A N 1
ATOM 1322 C CA . LEU A 1 179 ? 28.523 7.317 3.658 1.00 78.12 179 LEU A CA 1
ATOM 1323 C C . LEU A 1 179 ? 29.486 6.688 2.625 1.00 78.12 179 LEU A C 1
ATOM 1325 O O . LEU A 1 179 ? 29.223 6.691 1.426 1.00 78.12 179 LEU A O 1
ATOM 1329 N N . TRP A 1 180 ? 30.573 6.075 3.101 1.00 84.44 180 TRP A N 1
ATOM 1330 C CA . TRP A 1 180 ? 31.508 5.293 2.295 1.00 84.44 180 TRP A CA 1
ATOM 1331 C C . TRP A 1 180 ? 30.909 4.054 1.621 1.00 84.44 180 TRP A C 1
ATOM 1333 O O . TRP A 1 180 ? 31.266 3.769 0.481 1.00 84.44 180 TRP A O 1
ATOM 1343 N N . ALA A 1 181 ? 30.010 3.329 2.288 1.00 81.94 181 ALA A N 1
ATOM 1344 C CA . ALA A 1 181 ? 29.292 2.199 1.705 1.00 81.94 181 ALA A CA 1
ATOM 1345 C C . ALA A 1 181 ? 28.398 2.665 0.547 1.00 81.94 181 ALA A C 1
ATOM 1347 O O . ALA A 1 181 ? 28.448 2.081 -0.531 1.00 81.94 181 ALA A O 1
ATOM 1348 N N . LEU A 1 182 ? 27.685 3.783 0.728 1.00 79.50 182 LEU A N 1
ATOM 1349 C CA . LEU A 1 182 ? 26.850 4.383 -0.319 1.00 79.50 182 LEU A CA 1
ATOM 1350 C C . LEU A 1 182 ? 27.677 4.892 -1.508 1.00 79.50 182 LEU A C 1
ATOM 1352 O O . LEU A 1 182 ? 27.280 4.737 -2.660 1.00 79.50 182 LEU A O 1
ATOM 1356 N N . ILE A 1 183 ? 28.848 5.483 -1.250 1.00 86.56 183 ILE A N 1
ATOM 1357 C CA . ILE A 1 183 ? 29.780 5.907 -2.305 1.00 86.56 183 ILE A CA 1
ATOM 1358 C C . ILE A 1 183 ? 30.297 4.695 -3.086 1.00 86.56 183 ILE A C 1
ATOM 1360 O O . ILE A 1 183 ? 30.335 4.734 -4.315 1.00 86.56 183 ILE A O 1
ATOM 1364 N N . LEU A 1 184 ? 30.690 3.619 -2.398 1.00 88.25 184 LEU A N 1
ATOM 1365 C CA . LEU A 1 184 ? 31.146 2.388 -3.046 1.00 88.25 184 LEU A CA 1
ATOM 1366 C C . LEU A 1 184 ? 30.039 1.762 -3.897 1.00 88.25 184 LEU A C 1
ATOM 1368 O O . LEU A 1 184 ? 30.297 1.377 -5.035 1.00 88.25 184 LEU A O 1
ATOM 1372 N N . GLU A 1 185 ? 28.813 1.722 -3.385 1.00 83.25 185 GLU A N 1
ATOM 1373 C CA . GLU A 1 185 ? 27.639 1.259 -4.120 1.00 83.25 185 GLU A CA 1
ATOM 1374 C C . GLU A 1 185 ? 27.397 2.103 -5.384 1.00 83.25 185 GLU A C 1
ATOM 1376 O O . GLU A 1 185 ? 27.271 1.559 -6.482 1.00 83.25 185 GLU A O 1
ATOM 1381 N N . ALA A 1 186 ? 27.427 3.433 -5.267 1.00 86.62 186 ALA A N 1
ATOM 1382 C CA . ALA A 1 186 ? 27.265 4.346 -6.398 1.00 86.62 186 ALA A CA 1
ATOM 1383 C C . ALA A 1 186 ? 28.369 4.179 -7.460 1.00 86.62 186 ALA A C 1
ATOM 1385 O O . ALA A 1 186 ? 28.088 4.226 -8.659 1.00 86.62 186 ALA A O 1
ATOM 1386 N N . ILE A 1 187 ? 29.619 3.940 -7.046 1.00 90.69 187 ILE A N 1
ATOM 1387 C CA . ILE A 1 187 ? 30.738 3.649 -7.957 1.00 90.69 187 ILE A CA 1
ATOM 1388 C C . ILE A 1 187 ? 30.508 2.325 -8.693 1.00 90.69 187 ILE A C 1
ATOM 1390 O O . ILE A 1 187 ? 30.691 2.261 -9.911 1.00 90.69 187 ILE A O 1
ATOM 1394 N N . LEU A 1 188 ? 30.098 1.275 -7.974 1.00 89.12 188 LEU A N 1
ATOM 1395 C CA . LEU A 1 188 ? 29.795 -0.030 -8.564 1.00 89.12 188 LEU A CA 1
ATOM 1396 C C . LEU A 1 188 ? 28.673 0.085 -9.599 1.00 89.12 188 LEU A C 1
ATOM 1398 O O . LEU A 1 188 ? 28.825 -0.415 -10.715 1.00 89.12 188 LEU A O 1
ATOM 1402 N N . TRP A 1 189 ? 27.601 0.815 -9.280 1.00 85.44 189 TRP A N 1
ATOM 1403 C CA . TRP A 1 189 ? 26.527 1.103 -10.229 1.00 85.44 189 TRP A CA 1
ATOM 1404 C C . TRP A 1 189 ? 26.998 1.941 -11.418 1.00 85.44 189 TRP A C 1
ATOM 1406 O O . TRP A 1 189 ? 26.625 1.638 -12.549 1.00 85.44 189 TRP A O 1
ATOM 1416 N N . GLY A 1 190 ? 27.862 2.938 -11.211 1.00 88.69 190 GLY A N 1
ATOM 1417 C CA . GLY A 1 190 ? 28.443 3.740 -12.293 1.00 88.69 190 GLY A CA 1
ATOM 1418 C C . GLY A 1 190 ? 29.190 2.886 -13.319 1.00 88.69 190 GLY A C 1
ATOM 1419 O O . GLY A 1 190 ? 29.014 3.070 -14.524 1.00 88.69 190 GLY A O 1
ATOM 1420 N N . PHE A 1 191 ? 29.958 1.892 -12.861 1.00 89.56 191 PHE A N 1
ATOM 1421 C CA . PHE A 1 191 ? 30.610 0.929 -13.751 1.00 89.56 191 PHE A CA 1
ATOM 1422 C C . PHE A 1 191 ? 29.635 -0.079 -14.365 1.00 89.56 191 PHE A C 1
ATOM 1424 O O . PHE A 1 191 ? 29.751 -0.381 -15.553 1.00 89.56 191 PHE A O 1
ATOM 1431 N N . ALA A 1 192 ? 28.664 -0.579 -13.598 1.00 85.69 192 ALA A N 1
ATOM 1432 C CA . ALA A 1 192 ? 27.656 -1.511 -14.100 1.00 85.69 192 ALA A CA 1
ATOM 1433 C C . ALA A 1 192 ? 26.836 -0.896 -15.248 1.00 85.69 192 ALA A C 1
ATOM 1435 O O . ALA A 1 192 ? 26.570 -1.561 -16.250 1.00 85.69 192 ALA A O 1
ATOM 1436 N N . MET A 1 193 ? 26.515 0.398 -15.159 1.00 85.00 193 MET A N 1
ATOM 1437 C CA . MET A 1 193 ? 25.734 1.114 -16.170 1.00 85.00 193 MET A CA 1
ATOM 1438 C C . MET A 1 193 ? 26.443 1.235 -17.525 1.00 85.00 193 MET A C 1
ATOM 1440 O O . MET A 1 193 ? 25.785 1.420 -18.546 1.00 85.00 193 MET A O 1
ATOM 1444 N N . LEU A 1 194 ? 27.762 1.049 -17.590 1.00 83.69 194 LEU A N 1
ATOM 1445 C CA . LEU A 1 194 ? 28.506 1.015 -18.856 1.00 83.69 194 LEU A CA 1
ATOM 1446 C C . LEU A 1 194 ? 28.217 -0.226 -19.699 1.00 83.69 194 LEU A C 1
ATOM 1448 O O . LEU A 1 194 ? 28.438 -0.214 -20.909 1.00 83.69 194 LEU A O 1
ATOM 1452 N N . LEU A 1 195 ? 27.742 -1.294 -19.057 1.00 80.75 195 LEU A N 1
ATOM 1453 C CA . LEU A 1 195 ? 27.347 -2.536 -19.714 1.00 80.75 195 LEU A CA 1
ATOM 1454 C C . LEU A 1 195 ? 25.902 -2.479 -20.223 1.00 80.75 195 LEU A C 1
ATOM 1456 O O . LEU A 1 195 ? 25.444 -3.425 -20.862 1.00 80.75 195 LEU A O 1
ATOM 1460 N N . THR A 1 196 ? 25.180 -1.388 -19.950 1.00 77.75 196 THR A N 1
ATOM 1461 C CA . THR A 1 196 ? 23.800 -1.237 -20.410 1.00 77.75 196 THR A CA 1
ATOM 1462 C C . THR A 1 196 ? 23.743 -1.023 -21.922 1.00 77.75 196 THR A C 1
ATOM 1464 O O . THR A 1 196 ? 24.635 -0.388 -22.504 1.00 77.75 196 THR A O 1
ATOM 1467 N N . PRO A 1 197 ? 22.676 -1.516 -22.575 1.00 67.12 197 PRO A N 1
ATOM 1468 C CA . PRO A 1 197 ? 22.531 -1.443 -24.026 1.00 67.12 197 PRO A CA 1
ATOM 1469 C C . PRO A 1 197 ? 22.532 -0.011 -24.574 1.00 67.12 197 PRO A C 1
ATOM 1471 O O . PRO A 1 197 ? 22.938 0.182 -25.705 1.00 67.12 197 PRO A O 1
ATOM 1474 N N . CYS A 1 198 ? 22.186 0.996 -23.772 1.00 72.19 198 CYS A N 1
ATOM 1475 C CA . CYS A 1 198 ? 22.080 2.398 -24.198 1.00 72.19 198 CYS A CA 1
ATOM 1476 C C . CYS A 1 198 ? 23.426 3.146 -24.164 1.00 72.19 198 CYS A C 1
ATOM 1478 O O . CYS A 1 198 ? 23.587 4.209 -24.761 1.00 72.19 198 CYS A O 1
ATOM 1480 N N . VAL A 1 199 ? 24.403 2.609 -23.427 1.00 80.62 199 VAL A N 1
ATOM 1481 C CA . VAL A 1 199 ? 25.685 3.268 -23.132 1.00 80.62 199 VAL A CA 1
ATOM 1482 C C . VAL A 1 199 ? 26.828 2.582 -23.861 1.00 80.62 199 VAL A C 1
ATOM 1484 O O . VAL A 1 199 ? 27.688 3.238 -24.455 1.00 80.62 199 VAL A O 1
ATOM 1487 N N . PHE A 1 200 ? 26.819 1.251 -23.855 1.00 75.69 200 PHE A N 1
ATOM 1488 C CA . PHE A 1 200 ? 27.852 0.435 -24.477 1.00 75.69 200 PHE A CA 1
ATOM 1489 C C . PHE A 1 200 ? 28.100 0.776 -25.965 1.00 75.69 200 PHE A C 1
ATOM 1491 O O . PHE A 1 200 ? 29.262 0.927 -26.360 1.00 75.69 200 PHE A O 1
ATOM 1498 N N . PRO A 1 201 ? 27.070 0.990 -26.808 1.00 66.25 201 PRO A N 1
ATOM 1499 C CA . PRO A 1 201 ? 27.260 1.277 -28.231 1.00 66.25 201 PRO A CA 1
ATOM 1500 C C . PRO A 1 201 ? 27.804 2.673 -28.529 1.00 66.25 201 PRO A C 1
ATOM 1502 O O . PRO A 1 201 ? 28.318 2.920 -29.623 1.00 66.25 201 PRO A O 1
ATOM 1505 N N . MET A 1 202 ? 27.729 3.586 -27.560 1.00 74.44 202 MET A N 1
ATOM 1506 C CA . MET A 1 202 ? 28.290 4.925 -27.698 1.00 74.44 202 MET A CA 1
ATOM 1507 C C . MET A 1 202 ? 29.816 4.911 -27.554 1.00 74.44 202 MET A C 1
ATOM 1509 O O . MET A 1 202 ? 30.479 5.800 -28.085 1.00 74.44 202 MET A O 1
ATOM 1513 N N . VAL A 1 203 ? 30.414 3.877 -26.940 1.00 72.19 203 VAL A N 1
ATOM 1514 C CA . VAL A 1 203 ? 31.876 3.762 -26.775 1.00 72.19 203 VAL A CA 1
ATOM 1515 C C . VAL A 1 203 ? 32.611 3.823 -28.134 1.00 72.19 203 VAL A C 1
ATOM 1517 O O . VAL A 1 203 ? 33.486 4.682 -28.290 1.00 72.19 203 VAL A O 1
ATOM 1520 N N . PRO A 1 204 ? 32.263 3.016 -29.163 1.00 61.78 204 PRO A N 1
ATOM 1521 C CA . PRO A 1 204 ? 32.853 3.147 -30.501 1.00 61.78 204 PRO A CA 1
ATOM 1522 C C . PRO A 1 204 ? 32.615 4.500 -31.192 1.00 61.78 204 PRO A C 1
ATOM 1524 O O . PRO A 1 204 ? 33.486 4.965 -31.938 1.00 61.78 204 PRO A O 1
ATOM 1527 N N . MET A 1 205 ? 31.458 5.134 -30.966 1.00 65.44 205 MET A N 1
ATOM 1528 C CA . MET A 1 205 ? 31.110 6.428 -31.567 1.00 65.44 205 MET A CA 1
ATOM 1529 C C . MET A 1 205 ? 31.974 7.550 -30.979 1.00 65.44 205 MET A C 1
ATOM 1531 O O . MET A 1 205 ? 32.630 8.280 -31.727 1.00 65.44 205 MET A O 1
ATOM 1535 N N . THR A 1 206 ? 32.062 7.618 -29.649 1.00 66.56 206 THR A N 1
ATOM 1536 C CA . THR A 1 206 ? 32.907 8.565 -28.912 1.00 66.56 206 THR A CA 1
ATOM 1537 C C . THR A 1 206 ? 34.366 8.435 -29.341 1.00 66.56 206 THR A C 1
ATOM 1539 O O . THR A 1 206 ? 35.017 9.421 -29.682 1.00 66.56 206 THR A O 1
ATOM 1542 N N . VAL A 1 207 ? 34.876 7.207 -29.431 1.00 64.44 207 VAL A N 1
ATOM 1543 C CA . VAL A 1 207 ? 36.237 6.933 -29.911 1.00 64.44 207 VAL A CA 1
ATOM 1544 C C . VAL A 1 207 ? 36.450 7.432 -31.343 1.00 64.44 207 VAL A C 1
ATOM 1546 O O . VAL A 1 207 ? 37.481 8.036 -31.644 1.00 64.44 207 VAL A O 1
ATOM 1549 N N . SER A 1 208 ? 35.494 7.189 -32.241 1.00 60.50 208 SER A N 1
ATOM 1550 C CA . SER A 1 208 ? 35.599 7.577 -33.654 1.00 60.50 208 SER A CA 1
ATOM 1551 C C . SER A 1 208 ? 35.625 9.095 -33.846 1.00 60.50 208 SER A C 1
ATOM 1553 O O . SER A 1 208 ? 36.317 9.579 -34.744 1.00 60.50 208 SER A O 1
ATOM 1555 N N . PHE A 1 209 ? 34.933 9.842 -32.984 1.00 68.00 209 PHE A N 1
ATOM 1556 C CA . PHE A 1 209 ? 34.979 11.303 -32.939 1.00 68.00 209 PHE A CA 1
ATOM 1557 C C . PHE A 1 209 ? 36.374 11.817 -32.537 1.00 68.00 209 PHE A C 1
ATOM 1559 O O . PHE A 1 209 ? 36.957 12.645 -33.240 1.00 68.00 209 PHE A O 1
ATOM 1566 N N . PHE A 1 210 ? 36.974 11.267 -31.473 1.00 69.69 210 PHE A N 1
ATOM 1567 C CA . PHE A 1 210 ? 38.307 11.686 -31.009 1.00 69.69 210 PHE A CA 1
ATOM 1568 C C . PHE A 1 210 ? 39.456 11.231 -31.921 1.00 69.69 210 PHE A C 1
ATOM 1570 O O . PHE A 1 210 ? 40.471 11.925 -32.007 1.00 69.69 210 PHE A O 1
ATOM 1577 N N . LEU A 1 211 ? 39.288 10.126 -32.658 1.00 64.19 211 LEU A N 1
ATOM 1578 C CA . LEU A 1 211 ? 40.250 9.667 -33.668 1.00 64.19 211 LEU A CA 1
ATOM 1579 C C . LEU A 1 211 ? 40.307 10.567 -34.913 1.00 64.19 211 LEU A C 1
ATOM 1581 O O . LEU A 1 211 ? 41.337 10.588 -35.582 1.00 64.19 211 LEU A O 1
ATOM 1585 N N . LYS A 1 212 ? 39.228 11.293 -35.238 1.00 58.91 212 LYS A N 1
ATOM 1586 C CA . LYS A 1 212 ? 39.136 12.139 -36.443 1.00 58.91 212 LYS A CA 1
ATOM 1587 C C . LYS A 1 212 ? 39.447 13.626 -36.198 1.00 58.91 212 LYS A C 1
ATOM 1589 O O . LYS A 1 212 ? 39.618 14.355 -37.165 1.00 58.91 212 LYS A O 1
ATOM 1594 N N . GLY A 1 213 ? 39.531 14.084 -34.942 1.00 56.41 213 GLY A N 1
ATOM 1595 C CA . GLY A 1 213 ? 39.364 15.510 -34.606 1.00 56.41 213 GLY A CA 1
ATOM 1596 C C . GLY A 1 213 ? 40.530 16.265 -33.942 1.00 56.41 213 GLY A C 1
ATOM 1597 O O . GLY A 1 213 ? 40.270 17.308 -33.333 1.00 56.41 213 GLY A O 1
ATOM 1598 N N . SER A 1 214 ? 41.786 15.796 -33.984 1.00 59.38 214 SER A N 1
ATOM 1599 C CA . SER A 1 214 ? 42.894 16.445 -33.239 1.00 59.38 214 SER A CA 1
ATOM 1600 C C . SER A 1 214 ? 44.178 16.608 -34.059 1.00 59.38 214 SER A C 1
ATOM 1602 O O . SER A 1 214 ? 44.789 15.618 -34.444 1.00 59.38 214 SER A O 1
ATOM 1604 N N . THR A 1 215 ? 44.634 17.849 -34.262 1.00 59.28 215 THR A N 1
ATOM 1605 C CA . THR A 1 215 ? 45.888 18.178 -34.973 1.00 59.28 215 THR A CA 1
ATOM 1606 C C . THR A 1 215 ? 47.145 18.008 -34.110 1.00 59.28 215 THR A C 1
ATOM 1608 O O . THR A 1 215 ? 48.233 17.828 -34.649 1.00 59.28 215 THR A O 1
ATOM 1611 N N . THR A 1 216 ? 47.017 18.018 -32.774 1.00 72.81 216 THR A N 1
ATOM 1612 C CA . THR A 1 216 ? 48.125 17.779 -31.830 1.00 72.81 216 THR A CA 1
ATOM 1613 C C . THR A 1 216 ? 47.728 16.838 -30.679 1.00 72.81 216 THR A C 1
ATOM 1615 O O . THR A 1 216 ? 46.571 16.850 -30.243 1.00 72.81 216 THR A O 1
ATOM 1618 N N . PRO A 1 217 ? 48.676 16.054 -30.117 1.00 69.94 217 PRO A N 1
ATOM 1619 C CA . PRO A 1 217 ? 48.409 15.172 -28.975 1.00 69.94 217 PRO A CA 1
ATOM 1620 C C . PRO A 1 217 ? 47.904 15.906 -27.724 1.00 69.94 217 PRO A C 1
ATOM 1622 O O . PRO A 1 217 ? 47.068 15.378 -26.994 1.00 69.94 217 PRO A O 1
ATOM 1625 N N . ALA A 1 218 ? 48.380 17.131 -27.474 1.00 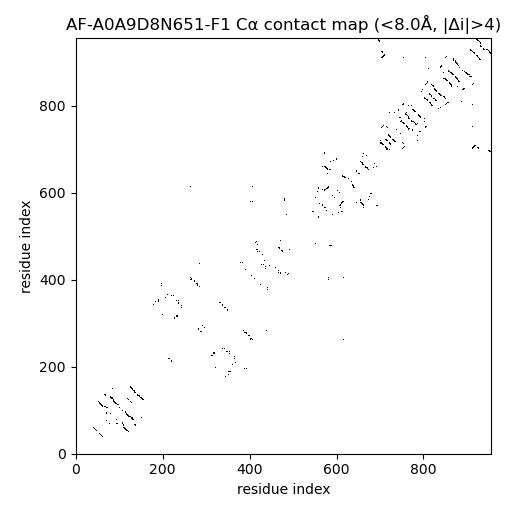73.38 218 ALA A N 1
ATOM 1626 C CA . ALA A 1 218 ? 47.957 17.937 -26.328 1.00 73.38 218 ALA A CA 1
ATOM 1627 C C . ALA A 1 218 ? 46.503 18.420 -26.471 1.00 73.38 218 ALA A C 1
ATOM 1629 O O . ALA A 1 218 ? 45.720 18.305 -25.528 1.00 73.38 218 ALA A O 1
ATOM 1630 N N . ALA A 1 219 ? 46.114 18.872 -27.670 1.00 73.38 219 ALA A N 1
ATOM 1631 C CA . ALA A 1 219 ? 44.737 19.265 -27.954 1.00 73.38 219 ALA A CA 1
ATOM 1632 C C . ALA A 1 219 ? 43.770 18.076 -27.846 1.00 73.38 219 ALA A C 1
ATOM 1634 O O . ALA A 1 219 ? 42.682 18.228 -27.298 1.00 73.38 219 ALA A O 1
ATOM 1635 N N . GLY A 1 220 ? 44.172 16.879 -28.290 1.00 74.44 220 GLY A N 1
ATOM 1636 C CA . GLY A 1 220 ? 43.366 15.663 -28.130 1.00 74.44 220 GLY A CA 1
ATOM 1637 C C . GLY A 1 220 ? 43.099 15.312 -26.661 1.00 74.44 220 GLY A C 1
ATOM 1638 O O . GLY A 1 220 ? 41.959 15.038 -26.290 1.00 74.44 220 GLY A O 1
ATOM 1639 N N . ARG A 1 221 ? 44.123 15.409 -25.799 1.00 79.38 221 ARG A N 1
ATOM 1640 C CA . ARG A 1 221 ? 43.991 15.141 -24.354 1.00 79.38 221 ARG A CA 1
ATOM 1641 C C . ARG A 1 221 ? 43.099 16.162 -23.646 1.00 79.38 221 ARG A C 1
ATOM 1643 O O . ARG A 1 221 ? 42.291 15.777 -22.807 1.00 79.38 221 ARG A O 1
ATOM 1650 N N . PHE A 1 222 ? 43.202 17.438 -24.017 1.00 82.88 222 PHE A N 1
ATOM 1651 C CA . PHE A 1 222 ? 42.330 18.487 -23.485 1.00 82.88 222 PHE A CA 1
ATOM 1652 C C . PHE A 1 222 ? 40.864 18.273 -23.889 1.00 82.88 222 PHE A C 1
ATOM 1654 O O . PHE A 1 222 ? 39.976 18.330 -23.042 1.00 82.88 222 PHE A O 1
ATOM 1661 N N . LYS A 1 223 ? 40.603 17.944 -25.163 1.00 80.75 223 LYS A N 1
ATOM 1662 C CA . LYS A 1 223 ? 39.246 17.646 -25.647 1.00 80.75 223 LYS A CA 1
ATOM 1663 C C . LYS A 1 223 ? 38.637 16.418 -24.947 1.00 80.75 223 LYS A C 1
ATOM 1665 O O . LYS A 1 223 ? 37.464 16.452 -24.587 1.00 80.75 223 LYS A O 1
ATOM 1670 N N . ALA A 1 224 ? 39.429 15.369 -24.710 1.00 82.00 224 ALA A N 1
ATOM 1671 C CA . ALA A 1 224 ? 39.007 14.175 -23.973 1.00 82.00 224 ALA A CA 1
ATOM 1672 C C . ALA A 1 224 ? 38.655 14.475 -22.504 1.00 82.00 224 ALA A C 1
ATOM 1674 O O . ALA A 1 224 ? 37.623 14.023 -22.012 1.00 82.00 224 ALA A O 1
ATOM 1675 N N . PHE A 1 225 ? 39.475 15.277 -21.816 1.00 87.50 225 PHE A N 1
ATOM 1676 C CA . PHE A 1 225 ? 39.195 15.715 -20.446 1.00 87.50 225 PHE A CA 1
ATOM 1677 C C . PHE A 1 225 ? 37.905 16.540 -20.362 1.00 87.50 225 PHE A C 1
ATOM 1679 O O . PHE A 1 225 ? 37.055 16.268 -19.519 1.00 87.50 225 PHE A O 1
ATOM 1686 N N . MET A 1 226 ? 37.722 17.502 -21.271 1.00 87.38 226 MET A N 1
ATOM 1687 C CA . MET A 1 226 ? 36.521 18.343 -21.306 1.00 87.38 226 MET A CA 1
ATOM 1688 C C . MET A 1 226 ? 35.249 17.545 -21.605 1.00 87.38 226 MET A C 1
ATOM 1690 O O . MET A 1 226 ? 34.181 17.893 -21.107 1.00 87.38 226 MET A O 1
ATOM 1694 N N . TYR A 1 227 ? 35.355 16.458 -22.371 1.00 86.12 227 TYR A N 1
ATOM 1695 C CA . TYR A 1 227 ? 34.250 15.528 -22.594 1.00 86.12 227 TYR A CA 1
ATOM 1696 C C . TYR A 1 227 ? 33.851 14.794 -21.313 1.00 86.12 227 TYR A C 1
ATOM 1698 O O . TYR A 1 227 ? 32.682 14.826 -20.935 1.00 86.12 227 TYR A O 1
ATOM 1706 N N . GLY A 1 228 ? 34.826 14.214 -20.604 1.00 90.25 228 GLY A N 1
ATOM 1707 C CA . GLY A 1 228 ? 34.603 13.581 -19.303 1.00 90.25 228 GLY A CA 1
ATOM 1708 C C . GLY A 1 228 ? 34.008 14.539 -18.275 1.00 90.25 228 GLY A C 1
ATOM 1709 O O . GLY A 1 228 ? 33.010 14.221 -17.632 1.00 90.25 228 GLY A O 1
ATOM 1710 N N . LEU A 1 229 ? 34.565 15.750 -18.183 1.00 92.81 229 LEU A N 1
ATOM 1711 C CA . LEU A 1 229 ? 34.065 16.805 -17.303 1.00 92.81 229 LEU A CA 1
ATOM 1712 C C . LEU A 1 229 ? 32.622 17.198 -17.647 1.00 92.81 229 LEU A C 1
ATOM 1714 O O . LEU A 1 229 ? 31.807 17.361 -16.746 1.00 92.81 229 LEU A O 1
ATOM 1718 N N . SER A 1 230 ? 32.287 17.303 -18.936 1.00 90.62 230 SER A N 1
ATOM 1719 C CA . SER A 1 230 ? 30.922 17.625 -19.370 1.00 90.62 230 SER A CA 1
ATOM 1720 C C . SER A 1 230 ? 29.921 16.553 -18.932 1.00 90.62 230 SER A C 1
ATOM 1722 O O . SER A 1 230 ? 28.850 16.906 -18.455 1.00 90.62 230 SER A O 1
ATOM 1724 N N . ILE A 1 231 ? 30.268 15.262 -19.024 1.00 90.62 231 ILE A N 1
ATOM 1725 C CA . ILE A 1 231 ? 29.407 14.159 -18.553 1.00 90.62 231 ILE A CA 1
ATOM 1726 C C . ILE A 1 231 ? 29.177 14.256 -17.038 1.00 90.62 231 ILE A C 1
ATOM 1728 O O . ILE A 1 231 ? 28.036 14.172 -16.586 1.00 90.62 231 ILE A O 1
ATOM 1732 N N . VAL A 1 232 ? 30.244 14.473 -16.259 1.00 94.19 232 VAL A N 1
ATOM 1733 C CA . VAL A 1 232 ? 30.159 14.617 -14.794 1.00 94.19 232 VAL A CA 1
ATOM 1734 C C . VAL A 1 232 ? 29.263 15.794 -14.411 1.00 94.19 232 VAL A C 1
ATOM 1736 O O . VAL A 1 232 ? 28.388 15.651 -13.555 1.00 94.19 232 VAL A O 1
ATOM 1739 N N . LEU A 1 233 ? 29.438 16.944 -15.069 1.00 92.81 233 LEU A N 1
ATOM 1740 C CA . LEU A 1 233 ? 28.631 18.136 -14.815 1.00 92.81 233 LEU A CA 1
ATOM 1741 C C . LEU A 1 233 ? 27.167 17.928 -15.208 1.00 92.81 233 LEU A C 1
ATOM 1743 O O . LEU A 1 233 ? 26.286 18.282 -14.437 1.00 92.81 233 LEU A O 1
ATOM 1747 N N . LEU A 1 234 ? 26.891 17.319 -16.360 1.00 88.50 234 LEU A N 1
ATOM 1748 C CA . LEU A 1 234 ? 25.525 17.088 -16.837 1.00 88.50 234 LEU A CA 1
ATOM 1749 C C . LEU A 1 234 ? 24.732 16.105 -15.970 1.00 88.50 234 LEU A C 1
ATOM 1751 O O . LEU A 1 234 ? 23.517 16.231 -15.886 1.00 88.50 234 LEU A O 1
ATOM 1755 N N . TYR A 1 235 ? 25.394 15.158 -15.305 1.00 86.69 235 TYR A N 1
ATOM 1756 C CA . TYR A 1 235 ? 24.741 14.283 -14.332 1.00 86.69 235 TYR A CA 1
ATOM 1757 C C . TYR A 1 235 ? 24.632 14.927 -12.942 1.00 86.69 235 TYR A C 1
ATOM 1759 O O . TYR A 1 235 ? 23.597 14.822 -12.296 1.00 86.69 235 TYR A O 1
ATOM 1767 N N . THR A 1 236 ? 25.679 15.611 -12.472 1.00 89.00 236 THR A N 1
ATOM 1768 C CA . THR A 1 236 ? 25.745 16.100 -11.083 1.00 89.00 236 THR A CA 1
ATOM 1769 C C . THR A 1 236 ? 25.058 17.452 -10.893 1.00 89.00 236 THR A C 1
ATOM 1771 O O . THR A 1 236 ? 24.372 17.657 -9.892 1.00 89.00 236 THR A O 1
ATOM 1774 N N . VAL A 1 237 ? 25.226 18.392 -11.830 1.00 88.44 237 VAL A N 1
ATOM 1775 C CA . VAL A 1 237 ? 24.764 19.782 -11.679 1.00 88.44 237 VAL A CA 1
ATOM 1776 C C . VAL A 1 237 ? 23.243 19.890 -11.719 1.00 88.44 237 VAL A C 1
ATOM 1778 O O . VAL A 1 237 ? 22.717 20.490 -10.788 1.00 88.44 237 VAL A O 1
ATOM 1781 N N . PRO A 1 238 ? 22.507 19.313 -12.692 1.00 81.50 238 PRO A N 1
ATOM 1782 C CA . PRO A 1 238 ? 21.049 19.431 -12.705 1.00 81.50 238 PRO A CA 1
ATOM 1783 C C . PRO A 1 238 ? 20.413 18.883 -11.429 1.00 81.50 238 PRO A C 1
ATOM 1785 O O . PRO A 1 238 ? 19.582 19.553 -10.836 1.00 81.50 238 PRO A O 1
ATOM 1788 N N . ILE A 1 239 ? 20.869 17.724 -10.947 1.00 74.88 239 ILE A N 1
ATOM 1789 C CA . ILE A 1 239 ? 20.370 17.112 -9.707 1.00 74.88 239 ILE A CA 1
ATOM 1790 C C . ILE A 1 239 ? 20.711 17.977 -8.492 1.00 74.88 239 ILE A C 1
ATOM 1792 O O . ILE A 1 239 ? 19.847 18.246 -7.666 1.00 74.88 239 ILE A O 1
ATOM 1796 N N . SER A 1 240 ? 21.945 18.477 -8.409 1.00 81.62 240 SER A N 1
ATOM 1797 C CA . SER A 1 240 ? 22.364 19.385 -7.334 1.00 81.62 240 SER A CA 1
ATOM 1798 C C . SER A 1 240 ? 21.557 20.685 -7.327 1.00 81.62 240 SER A C 1
ATOM 1800 O O . SER A 1 240 ? 21.187 21.173 -6.264 1.00 81.62 240 SER A O 1
ATOM 1802 N N . VAL A 1 241 ? 21.263 21.238 -8.507 1.00 80.81 241 VAL A N 1
ATOM 1803 C CA . VAL A 1 241 ? 20.436 22.438 -8.675 1.00 80.81 241 VAL A CA 1
ATOM 1804 C C . VAL A 1 241 ? 18.989 22.144 -8.296 1.00 80.81 241 VAL A C 1
ATOM 1806 O O . VAL A 1 241 ? 18.405 22.938 -7.576 1.00 80.81 241 VAL A O 1
ATOM 1809 N N . ILE A 1 242 ? 18.428 21.004 -8.702 1.00 72.00 242 ILE A N 1
ATOM 1810 C CA . ILE A 1 242 ? 17.074 20.579 -8.322 1.00 72.00 242 ILE A CA 1
ATOM 1811 C C . ILE A 1 242 ? 16.961 20.439 -6.800 1.00 72.00 242 ILE A C 1
ATOM 1813 O O . ILE A 1 242 ? 16.041 21.001 -6.215 1.00 72.00 242 ILE A O 1
ATOM 1817 N N . ILE A 1 243 ? 17.913 19.772 -6.140 1.00 72.00 243 ILE A N 1
ATOM 1818 C CA . ILE A 1 243 ? 17.942 19.623 -4.673 1.00 72.00 243 ILE A CA 1
ATOM 1819 C C . ILE A 1 243 ? 18.079 20.993 -3.988 1.00 72.00 243 ILE A C 1
ATOM 1821 O O . ILE A 1 243 ? 17.376 21.284 -3.020 1.00 72.00 243 ILE A O 1
ATOM 1825 N N . LEU A 1 244 ? 18.943 21.870 -4.509 1.00 74.12 244 LEU A N 1
ATOM 1826 C CA . LEU A 1 244 ? 19.137 23.218 -3.973 1.00 74.12 244 LEU A CA 1
ATOM 1827 C C . LEU A 1 244 ? 17.887 24.097 -4.147 1.00 74.12 244 LEU A C 1
ATOM 1829 O O . LEU A 1 244 ? 17.504 24.789 -3.209 1.00 74.12 244 LEU A O 1
ATOM 1833 N N . LEU A 1 245 ? 17.239 24.050 -5.314 1.00 68.19 245 LEU A N 1
ATOM 1834 C CA . LEU A 1 245 ? 15.998 24.770 -5.609 1.00 68.19 245 LEU A CA 1
ATOM 1835 C C . LEU A 1 245 ? 14.834 24.249 -4.768 1.00 68.19 245 LEU A C 1
ATOM 1837 O O . LEU A 1 245 ? 14.086 25.056 -4.235 1.00 68.19 245 LEU A O 1
ATOM 1841 N N . THR A 1 246 ? 14.725 22.931 -4.584 1.00 64.31 246 THR A N 1
ATOM 1842 C CA . THR A 1 246 ? 13.727 22.302 -3.699 1.00 64.31 246 THR A CA 1
ATOM 1843 C C . THR A 1 246 ? 13.825 22.891 -2.288 1.00 64.31 246 THR A C 1
ATOM 1845 O O . THR A 1 246 ? 12.819 23.286 -1.706 1.00 64.31 246 THR A O 1
ATOM 1848 N N . ARG A 1 247 ? 15.056 23.068 -1.787 1.00 65.50 247 ARG A N 1
ATOM 1849 C CA . ARG A 1 247 ? 15.335 23.615 -0.452 1.00 65.50 247 ARG A CA 1
ATOM 1850 C C . ARG A 1 247 ? 15.189 25.138 -0.348 1.00 65.50 247 ARG A C 1
ATOM 1852 O O . ARG A 1 247 ? 14.889 25.629 0.734 1.00 65.50 247 ARG A O 1
ATOM 1859 N N . LEU A 1 248 ? 15.440 25.886 -1.427 1.00 61.91 248 LEU A N 1
ATOM 1860 C CA . LEU A 1 248 ? 15.318 27.353 -1.456 1.00 61.91 248 LEU A CA 1
ATOM 1861 C C . LEU A 1 248 ? 13.888 27.835 -1.748 1.00 61.91 248 LEU A C 1
ATOM 1863 O O . LEU A 1 248 ? 13.519 28.908 -1.294 1.00 61.91 248 LEU A O 1
ATOM 1867 N N . LEU A 1 249 ? 13.099 27.060 -2.496 1.00 53.88 249 LEU A N 1
ATOM 1868 C CA . LEU A 1 249 ? 11.729 27.398 -2.908 1.00 53.88 249 LEU A CA 1
ATOM 1869 C C . LEU A 1 249 ? 10.654 26.650 -2.093 1.00 53.88 249 LEU A C 1
ATOM 1871 O O . LEU A 1 249 ? 9.479 26.724 -2.437 1.00 53.88 249 LEU A O 1
ATOM 1875 N N . GLY A 1 250 ? 11.038 25.915 -1.038 1.00 48.06 250 GLY A N 1
ATOM 1876 C CA . GLY A 1 250 ? 10.110 25.224 -0.127 1.00 48.06 250 GLY A CA 1
ATOM 1877 C C . GLY A 1 250 ? 9.241 24.148 -0.790 1.00 48.06 250 GLY A C 1
ATOM 1878 O O . GLY A 1 250 ? 8.140 23.862 -0.328 1.00 48.06 250 GLY A O 1
ATOM 1879 N N . GLY A 1 251 ? 9.701 23.582 -1.905 1.00 52.94 251 GLY A N 1
ATOM 1880 C CA . GLY A 1 251 ? 8.893 22.756 -2.794 1.00 52.94 251 GLY A CA 1
ATOM 1881 C C . GLY A 1 251 ? 9.329 21.300 -2.827 1.00 52.94 251 GLY A C 1
ATOM 1882 O O . GLY A 1 251 ? 9.620 20.805 -3.914 1.00 52.94 251 GLY A O 1
ATOM 1883 N N . ASP A 1 252 ? 9.310 20.589 -1.692 1.00 46.66 252 ASP A N 1
ATOM 1884 C CA . ASP A 1 252 ? 9.552 19.126 -1.606 1.00 46.66 252 ASP A CA 1
ATOM 1885 C C . ASP A 1 252 ? 8.639 18.310 -2.556 1.00 46.66 252 ASP A C 1
ATOM 1887 O O . ASP A 1 252 ? 8.849 17.127 -2.823 1.00 46.66 252 ASP A O 1
ATOM 1891 N N . THR A 1 253 ? 7.614 18.971 -3.100 1.00 48.94 253 THR A N 1
ATOM 1892 C CA . THR A 1 253 ? 6.514 18.434 -3.891 1.00 48.94 253 THR A CA 1
ATOM 1893 C C . THR A 1 253 ? 6.767 18.410 -5.400 1.00 48.94 253 THR A C 1
ATOM 1895 O O . THR A 1 253 ? 6.269 17.513 -6.076 1.00 48.94 253 THR A O 1
ATOM 1898 N N . VAL A 1 254 ? 7.536 19.361 -5.937 1.00 50.28 254 VAL A N 1
ATOM 1899 C CA . VAL A 1 254 ? 7.656 19.574 -7.392 1.00 50.28 254 VAL A CA 1
ATOM 1900 C C . VAL A 1 254 ? 8.579 18.535 -8.020 1.00 50.28 254 VAL A C 1
ATOM 1902 O O . VAL A 1 254 ? 8.331 18.041 -9.118 1.00 50.28 254 VAL A O 1
ATOM 1905 N N . THR A 1 255 ? 9.628 18.156 -7.297 1.00 50.09 255 THR A N 1
ATOM 1906 C CA . THR A 1 255 ? 10.655 17.249 -7.798 1.00 50.09 255 THR A CA 1
ATOM 1907 C C . THR A 1 255 ? 10.109 15.829 -7.977 1.00 50.09 255 THR A C 1
ATOM 1909 O O . THR A 1 255 ? 10.226 15.275 -9.066 1.00 50.09 255 THR A O 1
ATOM 1912 N N . ALA A 1 256 ? 9.447 15.255 -6.967 1.00 51.91 256 ALA A N 1
ATOM 1913 C CA . ALA A 1 256 ? 8.893 13.897 -7.047 1.00 51.91 256 ALA A CA 1
ATOM 1914 C C . ALA A 1 256 ? 7.817 13.753 -8.145 1.00 51.91 256 ALA A C 1
ATOM 1916 O O . ALA A 1 256 ? 7.838 12.779 -8.904 1.00 51.91 256 ALA A O 1
ATOM 1917 N N . ASP A 1 257 ? 6.945 14.756 -8.293 1.00 57.66 257 ASP A N 1
ATOM 1918 C CA . ASP A 1 257 ? 5.879 14.767 -9.301 1.00 57.66 257 ASP A CA 1
ATOM 1919 C C . ASP A 1 257 ? 6.449 14.806 -10.737 1.00 57.66 257 ASP A C 1
ATOM 1921 O O . ASP A 1 257 ? 5.920 14.136 -11.627 1.00 57.66 257 ASP A O 1
ATOM 1925 N N . ILE A 1 258 ? 7.563 15.518 -10.977 1.00 60.84 258 ILE A N 1
ATOM 1926 C CA . ILE A 1 258 ? 8.227 15.570 -12.295 1.00 60.84 258 ILE A CA 1
ATOM 1927 C C . ILE A 1 258 ? 8.808 14.209 -12.688 1.00 60.84 258 ILE A C 1
ATOM 1929 O O . ILE A 1 258 ? 8.696 13.812 -13.848 1.00 60.84 258 ILE A O 1
ATOM 1933 N N . PHE A 1 259 ? 9.427 13.477 -11.759 1.00 59.34 259 PHE A N 1
ATOM 1934 C CA . PHE A 1 259 ? 10.006 12.166 -12.073 1.00 59.34 259 PHE A CA 1
ATOM 1935 C C . PHE A 1 259 ? 8.943 11.088 -12.233 1.00 59.34 259 PHE A C 1
ATOM 1937 O O . PHE A 1 259 ? 9.054 10.278 -13.154 1.00 59.34 259 PHE A O 1
ATOM 1944 N N . ASN A 1 260 ? 7.890 11.109 -11.408 1.00 62.47 260 ASN A N 1
ATOM 1945 C CA . ASN A 1 260 ? 6.732 10.249 -11.629 1.00 62.47 260 ASN A CA 1
ATOM 1946 C C . ASN A 1 260 ? 6.116 10.540 -13.006 1.00 62.47 260 ASN A C 1
ATOM 1948 O O . ASN A 1 260 ? 5.888 9.613 -13.782 1.00 62.47 260 ASN A O 1
ATOM 1952 N N . TRP A 1 261 ? 5.945 11.817 -13.364 1.00 70.44 261 TRP A N 1
ATOM 1953 C CA . TRP A 1 261 ? 5.474 12.207 -14.691 1.00 70.44 261 TRP A CA 1
ATOM 1954 C C . TRP A 1 261 ? 6.404 11.697 -15.795 1.00 70.44 261 TRP A C 1
ATOM 1956 O O . TRP A 1 261 ? 5.943 11.041 -16.721 1.00 70.44 261 TRP A O 1
ATOM 1966 N N . LEU A 1 262 ? 7.716 11.912 -15.688 1.00 66.06 262 LEU A N 1
ATOM 1967 C CA . LEU A 1 262 ? 8.675 11.459 -16.697 1.00 66.06 262 LEU A CA 1
ATOM 1968 C C . LEU A 1 262 ? 8.656 9.932 -16.871 1.00 66.06 262 LEU A C 1
ATOM 1970 O O . LEU A 1 262 ? 8.809 9.443 -17.989 1.00 66.06 262 LEU A O 1
ATOM 1974 N N . ALA A 1 263 ? 8.462 9.187 -15.781 1.00 69.06 263 ALA A N 1
ATOM 1975 C CA . ALA A 1 263 ? 8.430 7.730 -15.785 1.00 69.06 263 ALA A CA 1
ATOM 1976 C C . ALA A 1 263 ? 7.100 7.149 -16.293 1.00 69.06 263 ALA A C 1
ATOM 1978 O O . ALA A 1 263 ? 7.112 6.081 -16.900 1.00 69.06 263 ALA A O 1
ATOM 1979 N N . THR A 1 264 ? 5.969 7.829 -16.082 1.00 71.56 264 THR A N 1
ATOM 1980 C CA . THR A 1 264 ? 4.619 7.261 -16.297 1.00 71.56 264 THR A CA 1
ATOM 1981 C C . THR A 1 264 ? 3.837 7.925 -17.428 1.00 71.56 264 THR A C 1
ATOM 1983 O O . THR A 1 264 ? 2.847 7.372 -17.905 1.00 71.56 264 THR A O 1
ATOM 1986 N N . HIS A 1 265 ? 4.258 9.107 -17.885 1.00 79.88 265 HIS A N 1
ATOM 1987 C CA . HIS A 1 265 ? 3.571 9.850 -18.935 1.00 79.88 265 HIS A CA 1
ATOM 1988 C C . HIS A 1 265 ? 3.836 9.242 -20.315 1.00 79.88 265 HIS A C 1
ATOM 1990 O O . HIS A 1 265 ? 4.956 8.829 -20.629 1.00 79.88 265 HIS A O 1
ATOM 1996 N N . TRP A 1 266 ? 2.814 9.239 -21.172 1.00 84.81 266 TRP A N 1
ATOM 1997 C CA . TRP A 1 266 ? 2.890 8.624 -22.496 1.00 84.81 266 TRP A CA 1
ATOM 1998 C C . TRP A 1 266 ? 3.947 9.278 -23.392 1.00 84.81 266 TRP A C 1
ATOM 2000 O O . TRP A 1 266 ? 4.664 8.571 -24.086 1.00 84.81 266 TRP A O 1
ATOM 2010 N N . LEU A 1 267 ? 4.088 10.611 -23.360 1.00 86.12 267 LEU A N 1
ATOM 2011 C CA . LEU A 1 267 ? 4.977 11.334 -24.279 1.00 86.12 267 LEU A CA 1
ATOM 2012 C C . LEU A 1 267 ? 6.468 10.970 -24.098 1.00 86.12 267 LEU A C 1
ATOM 2014 O O . LEU A 1 267 ? 7.073 10.531 -25.077 1.00 86.12 267 LEU A O 1
ATOM 2018 N N . PRO A 1 268 ? 7.084 11.077 -22.900 1.00 78.81 268 PRO A N 1
ATOM 2019 C CA . PRO A 1 268 ? 8.458 10.614 -22.700 1.00 78.81 268 PRO A CA 1
ATOM 2020 C C . PRO A 1 268 ? 8.643 9.126 -23.009 1.00 78.81 268 PRO A C 1
ATOM 2022 O O . PRO A 1 268 ? 9.608 8.759 -23.674 1.00 78.81 268 PRO A O 1
ATOM 2025 N N . ASN A 1 269 ? 7.702 8.275 -22.588 1.00 83.31 269 ASN A N 1
ATOM 2026 C CA . ASN A 1 269 ? 7.756 6.835 -22.841 1.00 83.31 269 ASN A CA 1
ATOM 2027 C C . ASN A 1 269 ? 7.679 6.499 -24.341 1.00 83.31 269 ASN A C 1
ATOM 2029 O O . ASN A 1 269 ? 8.415 5.634 -24.815 1.00 83.31 269 ASN A O 1
ATOM 2033 N N . LEU A 1 270 ? 6.860 7.219 -25.109 1.00 88.56 270 LEU A N 1
ATOM 2034 C CA . LEU A 1 270 ? 6.759 7.076 -26.559 1.00 88.56 270 LEU A CA 1
ATOM 2035 C C . LEU A 1 270 ? 8.021 7.588 -27.262 1.00 88.56 270 LEU A C 1
ATOM 2037 O O . LEU A 1 270 ? 8.515 6.938 -28.182 1.00 88.56 270 LEU A O 1
ATOM 2041 N N . ILE A 1 271 ? 8.584 8.713 -26.809 1.00 82.12 271 ILE A N 1
ATOM 2042 C CA . ILE A 1 271 ? 9.872 9.215 -27.305 1.00 82.12 271 ILE A CA 1
ATOM 2043 C C . ILE A 1 271 ? 10.965 8.176 -27.050 1.00 82.12 271 ILE A C 1
ATOM 2045 O O . ILE A 1 271 ? 11.707 7.849 -27.974 1.00 82.12 271 ILE A O 1
ATOM 2049 N N . PHE A 1 272 ? 11.046 7.613 -25.841 1.00 80.44 272 PHE A N 1
ATOM 2050 C CA . PHE A 1 272 ? 12.004 6.553 -25.537 1.00 80.44 272 PHE A CA 1
ATOM 2051 C C . PHE A 1 272 ? 11.767 5.328 -26.416 1.00 80.44 272 PHE A C 1
ATOM 2053 O O . PHE A 1 272 ? 12.710 4.878 -27.057 1.00 80.44 272 PHE A O 1
ATOM 2060 N N . PHE A 1 273 ? 10.531 4.846 -26.557 1.00 88.81 273 PHE A N 1
ATOM 2061 C CA . PHE A 1 273 ? 10.215 3.749 -27.475 1.00 88.81 273 PHE A CA 1
ATOM 2062 C C . PHE A 1 273 ? 10.759 4.008 -28.890 1.00 88.81 273 PHE A C 1
ATOM 2064 O O . PHE A 1 273 ? 11.505 3.184 -29.420 1.00 88.81 273 PHE A O 1
ATOM 2071 N N . VAL A 1 274 ? 10.469 5.175 -29.475 1.00 88.19 274 VAL A N 1
ATOM 2072 C CA . VAL A 1 274 ? 10.944 5.545 -30.819 1.00 88.19 274 VAL A CA 1
ATOM 2073 C C . VAL A 1 274 ? 12.470 5.616 -30.877 1.00 88.19 274 VAL A C 1
ATOM 2075 O O . VAL A 1 274 ? 13.070 5.089 -31.813 1.00 88.19 274 VAL A O 1
ATOM 2078 N N . VAL A 1 275 ? 13.116 6.219 -29.879 1.00 81.75 275 VAL A N 1
ATOM 2079 C CA . VAL A 1 275 ? 14.581 6.313 -29.798 1.00 81.75 275 VAL A CA 1
ATOM 2080 C C . VAL A 1 275 ? 15.220 4.921 -29.749 1.00 81.75 275 VAL A C 1
ATOM 2082 O O . VAL A 1 275 ? 16.154 4.660 -30.508 1.00 81.75 275 VAL A O 1
ATOM 2085 N N . PHE A 1 276 ? 14.688 4.003 -28.939 1.00 84.94 276 PHE A N 1
ATOM 2086 C CA . PHE A 1 276 ? 15.147 2.611 -28.883 1.00 84.94 276 PHE A CA 1
ATOM 2087 C C . PHE A 1 276 ? 14.933 1.879 -30.216 1.00 84.94 276 PHE A C 1
ATOM 2089 O O . PHE A 1 276 ? 15.820 1.150 -30.653 1.00 84.94 276 PHE A O 1
ATOM 2096 N N . MET A 1 277 ? 13.813 2.103 -30.917 1.00 90.19 277 MET A N 1
ATOM 2097 C CA . MET A 1 277 ? 13.594 1.514 -32.248 1.00 90.19 277 MET A CA 1
ATOM 2098 C C . MET A 1 277 ? 14.594 2.038 -33.289 1.00 90.19 277 MET A C 1
ATOM 2100 O O . MET A 1 277 ? 15.078 1.276 -34.129 1.00 90.19 277 MET A O 1
ATOM 2104 N N . VAL A 1 278 ? 14.933 3.329 -33.232 1.00 83.88 278 VAL A N 1
ATOM 2105 C CA . VAL A 1 278 ? 15.926 3.959 -34.116 1.00 83.88 278 VAL A CA 1
ATOM 2106 C C . VAL A 1 278 ? 17.330 3.408 -33.848 1.00 83.88 278 VAL A C 1
ATOM 2108 O O . VAL A 1 278 ? 18.042 3.088 -34.804 1.00 83.88 278 VAL A O 1
ATOM 2111 N N . PHE A 1 279 ? 17.729 3.246 -32.582 1.00 79.69 279 PHE A N 1
ATOM 2112 C CA . PHE A 1 279 ? 19.016 2.634 -32.232 1.00 79.69 279 PHE A CA 1
ATOM 2113 C C . PHE A 1 279 ? 19.084 1.158 -32.626 1.00 79.69 279 PHE A C 1
ATOM 2115 O O . PHE A 1 279 ? 20.041 0.762 -33.299 1.00 79.69 279 PHE A O 1
ATOM 2122 N N . ALA A 1 280 ? 18.024 0.388 -32.370 1.00 87.31 280 ALA A N 1
ATOM 2123 C CA . ALA A 1 280 ? 17.959 -1.012 -32.769 1.00 87.31 280 ALA A CA 1
ATOM 2124 C C . ALA A 1 280 ? 18.105 -1.159 -34.291 1.00 87.31 280 ALA A C 1
ATOM 2126 O O . ALA A 1 280 ? 18.897 -1.972 -34.776 1.00 87.31 280 ALA A O 1
ATOM 2127 N N . ALA A 1 281 ? 17.416 -0.311 -35.066 1.00 87.19 281 ALA A N 1
ATOM 2128 C CA . ALA A 1 281 ? 17.567 -0.249 -36.518 1.00 87.19 281 ALA A CA 1
ATOM 2129 C C . ALA A 1 281 ? 19.000 0.119 -36.940 1.00 87.19 281 ALA A C 1
ATOM 2131 O O . ALA A 1 281 ? 19.519 -0.448 -37.909 1.00 87.19 281 ALA A O 1
ATOM 2132 N N . SER A 1 282 ? 19.671 1.013 -36.205 1.00 81.31 282 SER A N 1
ATOM 2133 C CA . SER A 1 282 ? 21.081 1.331 -36.439 1.00 81.31 282 SER A CA 1
ATOM 2134 C C . SER A 1 282 ? 22.017 0.155 -36.138 1.00 81.31 282 SER A C 1
ATOM 2136 O O . SER A 1 282 ? 23.008 -0.016 -36.846 1.00 81.31 282 SER A O 1
ATOM 2138 N N . PHE A 1 283 ? 21.722 -0.691 -35.149 1.00 83.56 283 PHE A N 1
ATOM 2139 C CA . PHE A 1 283 ? 22.560 -1.850 -34.813 1.00 83.56 283 PHE A CA 1
ATOM 2140 C C . PHE A 1 283 ? 22.333 -3.064 -35.701 1.00 83.56 283 PHE A C 1
ATOM 2142 O O . PHE A 1 283 ? 23.290 -3.769 -36.023 1.00 83.56 283 PHE A O 1
ATOM 2149 N N . PHE A 1 284 ? 21.110 -3.254 -36.191 1.00 86.62 284 PHE A N 1
ATOM 2150 C CA . PHE A 1 284 ? 20.844 -4.111 -37.348 1.00 86.62 284 PHE A CA 1
ATOM 2151 C C . PHE A 1 284 ? 21.459 -3.539 -38.637 1.00 86.62 284 PHE A C 1
ATOM 2153 O O . PHE A 1 284 ? 21.620 -4.254 -39.626 1.00 86.62 284 PHE A O 1
ATOM 2160 N N . GLY A 1 285 ? 21.854 -2.262 -38.595 1.00 78.00 285 GLY A N 1
ATOM 2161 C CA . GLY A 1 285 ? 22.507 -1.452 -39.621 1.00 78.00 285 GLY A CA 1
ATOM 2162 C C . GLY A 1 285 ? 21.678 -1.242 -40.873 1.00 78.00 285 GLY A C 1
ATOM 2163 O O . GLY A 1 285 ? 22.159 -1.352 -41.998 1.00 78.00 285 GLY A O 1
ATOM 2164 N N . ALA A 1 286 ? 20.428 -0.847 -40.641 1.00 80.00 286 ALA A N 1
ATOM 2165 C CA . ALA A 1 286 ? 19.645 -0.107 -41.619 1.00 80.00 286 ALA A CA 1
ATOM 2166 C C . ALA A 1 286 ? 20.339 1.217 -42.008 1.00 80.00 286 ALA A C 1
ATOM 2168 O O . ALA A 1 286 ? 20.265 1.640 -43.160 1.00 80.00 286 ALA A O 1
ATOM 2169 N N . PHE A 1 287 ? 21.030 1.851 -41.056 1.00 77.81 287 PHE A N 1
ATOM 2170 C CA . PHE A 1 287 ? 21.880 3.029 -41.235 1.00 77.81 287 PHE A CA 1
ATOM 2171 C C . PHE A 1 287 ? 22.914 3.089 -40.098 1.00 77.81 287 PHE A C 1
ATOM 2173 O O . PHE A 1 287 ? 22.679 2.563 -39.011 1.00 77.81 287 PHE A O 1
ATOM 2180 N N . GLU A 1 288 ? 24.059 3.736 -40.314 1.00 64.19 288 GLU A N 1
ATOM 2181 C CA . GLU A 1 288 ? 24.940 4.116 -39.204 1.00 64.19 288 GLU A CA 1
ATOM 2182 C C . GLU A 1 288 ? 24.552 5.523 -38.737 1.00 64.19 288 GLU A C 1
ATOM 2184 O O . GLU A 1 288 ? 24.445 6.433 -39.564 1.00 64.19 288 GLU A O 1
ATOM 2189 N N . ILE A 1 289 ? 24.365 5.733 -37.427 1.00 59.34 289 ILE A N 1
ATOM 2190 C CA . ILE A 1 289 ? 24.233 7.080 -36.846 1.00 59.34 289 ILE A CA 1
ATOM 2191 C C . ILE A 1 289 ? 25.614 7.745 -36.893 1.00 59.34 289 ILE A C 1
ATOM 2193 O O . ILE A 1 289 ? 26.352 7.822 -35.915 1.00 59.34 289 ILE A O 1
ATOM 2197 N N . VAL A 1 290 ? 26.011 8.174 -38.084 1.00 51.94 290 VAL A N 1
ATOM 2198 C CA . VAL A 1 290 ? 27.171 9.027 -38.308 1.00 51.94 290 VAL A CA 1
ATOM 2199 C C . VAL A 1 290 ? 26.614 10.393 -38.666 1.00 51.94 290 VAL A C 1
ATOM 2201 O O . VAL A 1 290 ? 25.821 10.514 -39.598 1.00 51.94 290 VAL A O 1
ATOM 2204 N N . LEU A 1 291 ? 27.006 11.418 -37.902 1.00 43.44 291 LEU A N 1
ATOM 2205 C CA . LEU A 1 291 ? 26.645 12.810 -38.179 1.00 43.44 291 LEU A CA 1
ATOM 2206 C C . LEU A 1 291 ? 26.816 13.102 -39.685 1.00 43.44 291 LEU A C 1
ATOM 2208 O O . LEU A 1 291 ? 27.877 12.773 -40.230 1.00 43.44 291 LEU A O 1
ATOM 2212 N N . PRO A 1 292 ? 25.817 13.708 -40.363 1.00 37.16 292 PRO A N 1
ATOM 2213 C CA . PRO A 1 292 ? 25.884 13.958 -41.796 1.00 37.16 292 PRO A CA 1
ATOM 2214 C C . PRO A 1 292 ? 27.181 14.688 -42.142 1.00 37.16 292 PRO A C 1
ATOM 2216 O O . PRO A 1 292 ? 27.523 15.696 -41.518 1.00 37.16 292 PRO A O 1
ATOM 2219 N N . SER A 1 293 ? 27.899 14.217 -43.158 1.00 50.56 293 SER A N 1
ATOM 2220 C CA . SER A 1 293 ? 29.165 14.817 -43.602 1.00 50.56 293 SER A CA 1
ATOM 2221 C C . SER A 1 2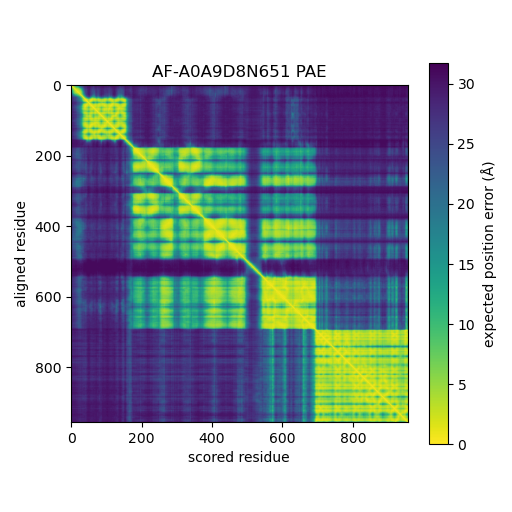93 ? 29.029 16.297 -43.994 1.00 50.56 293 SER A C 1
ATOM 2223 O O . SER A 1 293 ? 30.006 17.038 -43.935 1.00 50.56 293 SER A O 1
ATOM 2225 N N . SER A 1 294 ? 27.818 16.765 -44.312 1.00 45.75 294 SER A N 1
ATOM 2226 C CA . SER A 1 294 ? 27.495 18.178 -44.552 1.00 45.75 294 SER A CA 1
ATOM 2227 C C . SER A 1 294 ? 27.466 19.035 -43.276 1.00 45.75 294 SER A C 1
ATOM 2229 O O . SER A 1 294 ? 27.833 20.211 -43.319 1.00 45.75 294 SER A O 1
ATOM 2231 N N . LEU A 1 295 ? 27.074 18.452 -42.139 1.00 39.72 295 LEU A N 1
ATOM 2232 C CA . LEU A 1 295 ? 27.057 19.085 -40.818 1.00 39.72 295 LEU A CA 1
ATOM 2233 C C . LEU A 1 295 ? 28.462 19.064 -40.201 1.00 39.72 295 LEU A C 1
ATOM 2235 O O . LEU A 1 295 ? 28.908 20.070 -39.658 1.00 39.72 295 LEU A O 1
ATOM 2239 N N . VAL A 1 296 ? 29.206 17.972 -40.408 1.00 46.44 296 VAL A N 1
ATOM 2240 C CA . VAL A 1 296 ? 30.627 17.851 -40.038 1.00 46.44 296 VAL A CA 1
ATOM 2241 C C . VAL A 1 296 ? 31.508 18.772 -40.887 1.00 46.44 296 VAL A C 1
ATOM 2243 O O . VAL A 1 296 ? 32.327 19.484 -40.329 1.00 46.44 296 VAL A O 1
ATOM 2246 N N . GLY A 1 297 ? 31.297 18.870 -42.203 1.00 48.00 297 GLY A N 1
ATOM 2247 C CA . GLY A 1 297 ? 32.080 19.750 -43.085 1.00 48.00 297 GLY A CA 1
ATOM 2248 C C . GLY A 1 297 ? 31.844 21.251 -42.854 1.00 48.00 297 GLY A C 1
ATOM 2249 O O . GLY A 1 297 ? 32.756 22.059 -43.037 1.00 48.00 297 GLY A O 1
ATOM 2250 N N . LYS A 1 298 ? 30.641 21.643 -42.404 1.00 45.19 298 LYS A N 1
ATOM 2251 C CA . LYS A 1 298 ? 30.354 23.014 -41.933 1.00 45.19 298 LYS A CA 1
ATOM 2252 C C . LYS A 1 298 ? 30.879 23.255 -40.518 1.00 45.19 298 LYS A C 1
ATOM 2254 O O . LYS A 1 298 ? 31.375 24.343 -40.232 1.00 45.19 298 LYS A O 1
ATOM 2259 N N . SER A 1 299 ? 30.819 22.239 -39.659 1.00 37.56 299 SER A N 1
ATOM 2260 C CA . SER A 1 299 ? 31.414 22.278 -38.327 1.00 37.56 299 SER A CA 1
ATOM 2261 C C . SER A 1 299 ? 32.940 22.301 -38.376 1.00 37.56 299 SER A C 1
ATOM 2263 O O . SER A 1 299 ? 33.511 22.899 -37.482 1.00 37.56 299 SER A O 1
ATOM 2265 N N . ASP A 1 300 ? 33.594 21.731 -39.393 1.00 42.28 300 ASP A N 1
ATOM 2266 C CA . ASP A 1 300 ? 35.055 21.737 -39.568 1.00 42.28 300 ASP A CA 1
ATOM 2267 C C . ASP A 1 300 ? 35.586 23.113 -39.974 1.00 42.28 300 ASP A C 1
ATOM 2269 O O . ASP A 1 300 ? 36.595 23.563 -39.442 1.00 42.28 300 ASP A O 1
ATOM 2273 N N . LYS A 1 301 ? 34.863 23.852 -40.827 1.00 46.59 301 LYS A N 1
ATOM 2274 C CA . LYS A 1 301 ? 35.187 25.264 -41.111 1.00 46.59 301 LYS A CA 1
ATOM 2275 C C . LYS A 1 301 ? 34.991 26.182 -39.900 1.00 46.59 301 LYS A C 1
ATOM 2277 O O . LYS A 1 301 ? 35.664 27.202 -39.802 1.00 46.59 301 LYS A O 1
ATOM 2282 N N . ASN A 1 302 ? 34.107 25.805 -38.976 1.00 43.25 302 ASN A N 1
ATOM 2283 C CA . ASN A 1 302 ? 33.911 26.489 -37.697 1.00 43.25 302 ASN A CA 1
ATOM 2284 C C . ASN A 1 302 ? 34.709 25.846 -36.539 1.00 43.25 302 ASN A C 1
ATOM 2286 O O . ASN A 1 302 ? 34.711 26.390 -35.432 1.00 43.25 302 ASN A O 1
ATOM 2290 N N . SER A 1 303 ? 35.416 24.725 -36.755 1.00 41.41 303 SER A N 1
ATOM 2291 C CA . SER A 1 303 ? 36.095 23.971 -35.685 1.00 41.41 303 SER A CA 1
ATOM 2292 C C . SER A 1 303 ? 37.419 24.606 -35.274 1.00 41.41 303 SER A C 1
ATOM 2294 O O . SER A 1 303 ? 37.870 24.381 -34.151 1.00 41.41 303 SER A O 1
ATOM 2296 N N . GLU A 1 304 ? 37.972 25.495 -36.104 1.00 46.94 304 GLU A N 1
ATOM 2297 C CA . GLU A 1 304 ? 39.086 26.362 -35.709 1.00 46.94 304 GLU A CA 1
ATOM 2298 C C . GLU A 1 304 ? 38.661 27.470 -34.724 1.00 46.94 304 GLU A C 1
ATOM 2300 O O . GLU A 1 304 ? 39.522 28.079 -34.093 1.00 46.94 304 GLU A O 1
ATOM 2305 N N . LYS A 1 305 ? 37.351 27.704 -34.510 1.00 43.41 305 LYS A N 1
ATOM 2306 C CA . LYS A 1 305 ? 36.841 28.680 -33.522 1.00 43.41 305 LYS A CA 1
ATOM 2307 C C . LYS A 1 305 ? 35.777 28.151 -32.539 1.00 43.41 305 LYS A C 1
ATOM 2309 O O . LYS A 1 305 ? 35.345 28.912 -31.682 1.00 43.41 305 LYS A O 1
ATOM 2314 N N . GLY A 1 306 ? 35.389 26.868 -32.584 1.00 48.44 306 GLY A N 1
ATOM 2315 C CA . GLY A 1 306 ? 34.249 26.342 -31.801 1.00 48.44 306 GLY A CA 1
ATOM 2316 C C . GLY A 1 306 ? 34.387 24.932 -31.203 1.00 48.44 306 GLY A C 1
ATOM 2317 O O . GLY A 1 306 ? 33.381 24.255 -31.008 1.00 48.44 306 GLY A O 1
ATOM 2318 N N . GLY A 1 307 ? 35.602 24.454 -30.911 1.00 67.31 307 GLY A N 1
ATOM 2319 C CA . GLY A 1 307 ? 35.856 23.048 -30.541 1.00 67.31 307 GLY A CA 1
ATOM 2320 C C . GLY A 1 307 ? 35.201 22.525 -29.245 1.00 67.31 307 GLY A C 1
ATOM 2321 O O . GLY A 1 307 ? 34.980 21.322 -29.140 1.00 67.31 307 GLY A O 1
ATOM 2322 N N . LEU A 1 308 ? 34.880 23.385 -28.269 1.00 70.75 308 LEU A N 1
ATOM 2323 C CA . LEU A 1 308 ? 34.324 22.980 -26.961 1.00 70.75 308 LEU A CA 1
ATOM 2324 C C . LEU A 1 308 ? 32.804 22.756 -26.979 1.00 70.75 308 LEU A C 1
ATOM 2326 O O . LEU A 1 308 ? 32.313 21.848 -26.311 1.00 70.75 308 LEU A O 1
ATOM 2330 N N . ALA A 1 309 ? 32.065 23.529 -27.779 1.00 68.88 309 ALA A N 1
ATOM 2331 C CA . ALA A 1 309 ? 30.611 23.405 -27.875 1.00 68.88 309 ALA A CA 1
ATOM 2332 C C . ALA A 1 309 ? 30.196 22.034 -28.437 1.00 68.88 309 ALA A C 1
ATOM 2334 O O . ALA A 1 309 ? 29.312 21.382 -27.892 1.00 68.88 309 ALA A O 1
ATOM 2335 N N . GLY A 1 310 ? 30.894 21.541 -29.468 1.00 69.00 310 GLY A N 1
ATOM 2336 C CA . GLY A 1 310 ? 30.637 20.207 -30.027 1.00 69.00 310 GLY A CA 1
ATOM 2337 C C . GLY A 1 310 ? 30.882 19.069 -29.027 1.00 69.00 310 GLY A C 1
ATOM 2338 O O . GLY A 1 310 ? 30.150 18.084 -29.025 1.00 69.00 310 GLY A O 1
ATOM 2339 N N . ILE A 1 311 ? 31.866 19.223 -28.134 1.00 76.75 311 ILE A N 1
ATOM 2340 C CA . ILE A 1 311 ? 32.166 18.246 -27.075 1.00 76.75 311 ILE A CA 1
ATOM 2341 C C . ILE A 1 311 ? 31.045 18.220 -26.031 1.00 76.75 311 ILE A C 1
ATOM 2343 O O . ILE A 1 311 ? 30.609 17.140 -25.634 1.00 76.75 311 ILE A O 1
ATOM 2347 N N . PHE A 1 312 ? 30.543 19.393 -25.638 1.00 80.06 312 PHE A N 1
ATOM 2348 C CA . PHE A 1 312 ? 29.414 19.515 -24.719 1.00 80.06 312 PHE A CA 1
ATOM 2349 C C . PHE A 1 312 ? 28.132 18.891 -25.292 1.00 80.06 312 PHE A C 1
ATOM 2351 O O . PHE A 1 312 ? 27.500 18.088 -24.616 1.00 80.06 312 PHE A O 1
ATOM 2358 N N . PHE A 1 313 ? 27.782 19.168 -26.555 1.00 72.25 313 PHE A N 1
ATOM 2359 C CA . PHE A 1 313 ? 26.597 18.572 -27.194 1.00 72.25 313 PHE A CA 1
ATOM 2360 C C . PHE A 1 313 ? 26.697 17.047 -27.352 1.00 72.25 313 PHE A C 1
ATOM 2362 O O . PHE A 1 313 ? 25.701 16.339 -27.192 1.00 72.25 313 PHE A O 1
ATOM 2369 N N . MET A 1 314 ? 27.893 16.515 -27.617 1.00 76.06 314 MET A N 1
ATOM 2370 C CA . MET A 1 314 ? 28.110 15.065 -27.644 1.00 76.06 314 MET A CA 1
ATOM 2371 C C . MET A 1 314 ? 27.981 14.433 -26.255 1.00 76.06 314 MET A C 1
ATOM 2373 O O . MET A 1 314 ? 27.415 13.347 -26.134 1.00 76.06 314 MET A O 1
ATOM 2377 N N . ALA A 1 315 ? 28.462 15.105 -25.205 1.00 80.94 315 ALA A N 1
ATOM 2378 C CA . ALA A 1 315 ? 28.264 14.660 -23.826 1.00 80.94 315 ALA A CA 1
ATOM 2379 C C . ALA A 1 315 ? 26.780 14.725 -23.426 1.00 80.94 315 ALA A C 1
ATOM 2381 O O . ALA A 1 315 ? 26.268 13.770 -22.854 1.00 80.94 315 ALA A O 1
ATOM 2382 N N . LEU A 1 316 ? 26.070 15.791 -23.808 1.00 78.38 316 LEU A N 1
ATOM 2383 C CA . LEU A 1 316 ? 24.629 15.948 -23.596 1.00 78.38 316 LEU A CA 1
ATOM 2384 C C . LEU A 1 316 ? 23.833 14.826 -24.259 1.00 78.38 316 LEU A C 1
ATOM 2386 O O . LEU A 1 316 ? 22.968 14.237 -23.624 1.00 78.38 316 LEU A O 1
ATOM 2390 N N . THR A 1 317 ? 24.167 14.476 -25.501 1.00 67.69 317 THR A N 1
ATOM 2391 C CA . THR A 1 317 ? 23.503 13.378 -26.220 1.00 67.69 317 THR A CA 1
ATOM 2392 C C . THR A 1 317 ? 23.713 12.037 -25.509 1.00 67.69 317 THR A C 1
ATOM 2394 O O . THR A 1 317 ? 22.762 11.281 -25.336 1.00 67.69 317 THR A O 1
ATOM 2397 N N . LEU A 1 318 ? 24.936 11.755 -25.038 1.00 79.75 318 LEU A N 1
ATOM 2398 C CA . LEU A 1 318 ? 25.224 10.550 -24.254 1.00 79.75 318 LEU A CA 1
ATOM 2399 C C . LEU A 1 318 ? 24.433 10.527 -22.940 1.00 79.75 318 LEU A C 1
ATOM 2401 O O . LEU A 1 318 ? 23.845 9.503 -22.602 1.00 79.75 318 LEU A O 1
ATOM 2405 N N . VAL A 1 319 ? 24.415 11.634 -22.193 1.00 81.94 319 VAL A N 1
ATOM 2406 C CA . VAL A 1 319 ? 23.707 11.722 -20.907 1.00 81.94 319 VAL A CA 1
ATOM 2407 C C . VAL A 1 319 ? 22.203 11.563 -21.105 1.00 81.94 319 VAL A C 1
ATOM 2409 O O . VAL A 1 319 ? 21.608 10.747 -20.418 1.00 81.94 319 VAL A O 1
ATOM 2412 N N . LEU A 1 320 ? 21.601 12.238 -22.087 1.00 69.69 320 LEU A N 1
ATOM 2413 C CA . LEU A 1 320 ? 20.164 12.139 -22.365 1.00 69.69 320 LEU A CA 1
ATOM 2414 C C . LEU A 1 320 ? 19.725 10.715 -22.729 1.00 69.69 320 LEU A C 1
ATOM 2416 O O . LEU A 1 320 ? 18.726 10.234 -22.207 1.00 69.69 320 LEU A O 1
ATOM 2420 N N . VAL A 1 321 ? 20.479 10.028 -23.592 1.00 70.81 321 VAL A N 1
ATOM 2421 C CA . VAL A 1 321 ? 20.157 8.650 -24.003 1.00 70.81 321 VAL A CA 1
ATOM 2422 C C . VAL A 1 321 ? 20.436 7.653 -22.876 1.00 70.81 321 VAL A C 1
ATOM 2424 O O . VAL A 1 321 ? 19.671 6.716 -22.664 1.00 70.81 321 VAL A O 1
ATOM 2427 N N . SER A 1 322 ? 21.519 7.852 -22.119 1.00 76.38 322 SER A N 1
ATOM 2428 C CA . SER A 1 322 ? 21.848 6.982 -20.985 1.00 76.38 322 SER A CA 1
ATOM 2429 C C . SER A 1 322 ? 20.908 7.171 -19.797 1.00 76.38 322 SER A C 1
ATOM 2431 O O . SER A 1 322 ? 20.677 6.204 -19.076 1.00 76.38 322 SER A O 1
ATOM 2433 N N . PHE A 1 323 ? 20.309 8.355 -19.634 1.00 71.75 323 PHE A N 1
ATOM 2434 C CA . PHE A 1 323 ? 19.362 8.660 -18.562 1.00 71.75 323 PHE A CA 1
ATOM 2435 C C . PHE A 1 323 ? 18.156 7.717 -18.552 1.00 71.75 323 PHE A C 1
ATOM 2437 O O . PHE A 1 323 ? 17.702 7.311 -17.488 1.00 71.75 323 PHE A O 1
ATOM 2444 N N . SER A 1 324 ? 17.681 7.278 -19.720 1.00 66.38 324 SER A N 1
ATOM 2445 C CA . SER A 1 324 ? 16.603 6.282 -19.817 1.00 66.38 324 SER A CA 1
ATOM 2446 C C . SER A 1 324 ? 16.950 4.963 -19.118 1.00 66.38 324 SER A C 1
ATOM 2448 O O . SER A 1 324 ? 16.064 4.254 -18.651 1.00 66.38 324 SER A O 1
ATOM 2450 N N . CYS A 1 325 ? 18.242 4.637 -19.046 1.00 69.31 325 CYS A N 1
ATOM 2451 C CA . CYS A 1 325 ? 18.760 3.351 -18.582 1.00 69.31 325 CYS A CA 1
ATOM 2452 C C . CYS A 1 325 ? 19.434 3.471 -17.204 1.00 69.31 325 CYS A C 1
ATOM 2454 O O . CYS A 1 325 ? 19.534 2.482 -16.486 1.00 69.31 325 CYS A O 1
ATOM 2456 N N . THR A 1 326 ? 19.821 4.686 -16.797 1.00 70.31 326 THR A N 1
ATOM 2457 C CA . THR A 1 326 ? 20.322 5.025 -15.454 1.00 70.31 326 THR A CA 1
ATOM 2458 C C . THR A 1 326 ? 19.237 5.613 -14.537 1.00 70.31 326 THR A C 1
ATOM 2460 O O . THR A 1 326 ? 19.446 5.716 -13.328 1.00 70.31 326 THR A O 1
ATOM 2463 N N . GLY A 1 327 ? 18.061 5.940 -15.084 1.00 64.44 327 GLY A N 1
ATOM 2464 C CA . GLY A 1 327 ? 16.935 6.593 -14.411 1.00 64.44 327 GLY A CA 1
ATOM 2465 C C . GLY A 1 327 ? 16.490 5.957 -13.089 1.00 64.44 327 GLY A C 1
ATOM 2466 O O . GLY A 1 327 ? 16.332 6.703 -12.126 1.00 64.44 327 GLY A O 1
ATOM 2467 N N . PRO A 1 328 ? 16.350 4.620 -12.970 1.00 58.16 328 PRO A N 1
ATOM 2468 C CA . PRO A 1 328 ? 15.986 3.983 -11.699 1.00 58.16 328 PRO A CA 1
ATOM 2469 C C . PRO A 1 328 ? 16.976 4.269 -10.560 1.00 58.16 328 PRO A C 1
ATOM 2471 O O . PRO A 1 328 ? 16.572 4.536 -9.430 1.00 58.16 328 PRO A O 1
ATOM 2474 N N . ILE A 1 329 ? 18.278 4.284 -10.862 1.00 66.25 329 ILE A N 1
ATOM 2475 C CA . ILE A 1 329 ? 19.322 4.577 -9.872 1.00 66.25 329 ILE A CA 1
ATOM 2476 C C . ILE A 1 329 ? 19.296 6.061 -9.509 1.00 66.25 329 ILE A C 1
ATOM 2478 O O . ILE A 1 329 ? 19.287 6.407 -8.329 1.00 66.25 329 ILE A O 1
ATOM 2482 N N . VAL A 1 330 ? 19.207 6.940 -10.510 1.00 66.25 330 VAL A N 1
ATOM 2483 C CA . VAL A 1 330 ? 19.123 8.391 -10.288 1.00 66.25 330 VAL A CA 1
ATOM 2484 C C . VAL A 1 330 ? 17.879 8.766 -9.473 1.00 66.25 330 VAL A C 1
ATOM 2486 O O . VAL A 1 330 ? 17.966 9.601 -8.574 1.00 66.25 330 VAL A O 1
ATOM 2489 N N . GLY A 1 331 ? 16.748 8.105 -9.726 1.00 62.16 331 GLY A N 1
ATOM 2490 C CA . GLY A 1 331 ? 15.517 8.263 -8.954 1.00 62.16 331 GLY A CA 1
ATOM 2491 C C . GLY A 1 331 ? 15.694 7.872 -7.487 1.00 62.16 331 GLY A C 1
ATOM 2492 O O . GLY A 1 331 ? 15.307 8.635 -6.607 1.00 62.16 331 GLY A O 1
ATOM 2493 N N . SER A 1 332 ? 16.357 6.743 -7.207 1.00 62.19 332 SER A N 1
ATOM 2494 C CA . SER A 1 332 ? 16.610 6.297 -5.826 1.00 62.19 332 SER A CA 1
ATOM 2495 C C . SER A 1 332 ? 17.488 7.271 -5.024 1.00 62.19 332 SER A C 1
ATOM 2497 O O . SER A 1 332 ? 17.206 7.552 -3.860 1.00 62.19 332 SER A O 1
ATOM 2499 N N . VAL A 1 333 ? 18.510 7.855 -5.661 1.00 64.50 333 VAL A N 1
ATOM 2500 C CA . VAL A 1 333 ? 19.373 8.887 -5.062 1.00 64.50 333 VAL A CA 1
ATOM 2501 C C . VAL A 1 333 ? 18.571 10.145 -4.728 1.00 64.50 333 VAL A C 1
ATOM 2503 O O . VAL A 1 333 ? 18.778 10.759 -3.683 1.00 64.50 333 VAL A O 1
ATOM 2506 N N . LEU A 1 334 ? 17.621 10.515 -5.584 1.00 59.16 334 LEU A N 1
ATOM 2507 C CA . LEU A 1 334 ? 16.802 11.702 -5.383 1.00 59.16 334 LEU A CA 1
ATOM 2508 C C . LEU A 1 334 ? 15.728 11.506 -4.306 1.00 59.16 334 LEU A C 1
ATOM 2510 O O . LEU A 1 334 ? 15.470 12.429 -3.541 1.00 59.16 334 LEU A O 1
ATOM 2514 N N . ILE A 1 335 ? 15.158 10.309 -4.168 1.00 54.88 335 ILE A N 1
ATOM 2515 C CA . ILE A 1 335 ? 14.234 9.995 -3.065 1.00 54.88 335 ILE A CA 1
ATOM 2516 C C . ILE A 1 335 ? 14.932 10.203 -1.712 1.00 54.88 335 ILE A C 1
ATOM 2518 O O . ILE A 1 335 ? 14.358 10.814 -0.813 1.00 54.88 335 ILE A O 1
ATOM 2522 N N . ARG A 1 336 ? 16.213 9.830 -1.584 1.00 60.62 336 ARG A N 1
ATOM 2523 C CA . ARG A 1 336 ? 16.998 10.112 -0.366 1.00 60.62 336 ARG A CA 1
ATOM 2524 C C . ARG A 1 336 ? 17.141 11.611 -0.075 1.00 60.62 336 ARG A C 1
ATOM 2526 O O . ARG A 1 336 ? 17.174 11.999 1.086 1.00 60.62 336 ARG A O 1
ATOM 2533 N N . SER A 1 337 ? 17.145 12.464 -1.103 1.00 56.59 337 SER A N 1
ATOM 2534 C CA . SER A 1 337 ? 17.152 13.923 -0.906 1.00 56.59 337 SER A CA 1
ATOM 2535 C C . SER A 1 337 ? 15.846 14.457 -0.312 1.00 56.59 337 SER A C 1
ATOM 2537 O O . SER A 1 337 ? 15.872 15.432 0.432 1.00 56.59 337 SER A O 1
ATOM 2539 N N . THR A 1 338 ? 14.722 13.778 -0.568 1.00 46.81 338 THR A N 1
ATOM 2540 C CA . THR A 1 338 ? 13.422 14.108 0.041 1.00 46.81 338 THR A CA 1
ATOM 2541 C C . THR A 1 338 ? 13.296 13.611 1.485 1.00 46.81 338 THR A C 1
ATOM 2543 O O . THR A 1 338 ? 12.461 14.109 2.227 1.00 46.81 338 THR A O 1
ATOM 2546 N N . ALA A 1 339 ? 14.171 12.693 1.917 1.00 49.84 339 ALA A N 1
ATOM 2547 C CA . ALA A 1 339 ? 14.250 12.197 3.294 1.00 49.84 339 ALA A CA 1
ATOM 2548 C C . ALA A 1 339 ? 15.081 13.105 4.233 1.00 49.84 339 ALA A C 1
ATOM 2550 O O . ALA A 1 339 ? 15.422 12.707 5.343 1.00 49.84 339 ALA A O 1
ATOM 2551 N N . GLY A 1 340 ? 15.442 14.318 3.793 1.00 53.53 340 GLY A N 1
ATOM 2552 C CA . GLY A 1 340 ? 16.193 15.300 4.587 1.00 53.53 340 GLY A CA 1
ATOM 2553 C C . GLY A 1 340 ? 17.722 15.190 4.495 1.00 53.53 340 GLY A C 1
ATOM 2554 O O . GLY A 1 340 ? 18.432 16.032 5.052 1.00 53.53 340 GLY A O 1
ATOM 2555 N N . GLU A 1 341 ? 18.265 14.211 3.763 1.00 64.56 341 GLU A N 1
ATOM 2556 C CA . GLU A 1 341 ? 19.710 14.082 3.547 1.00 64.56 341 GLU A CA 1
ATOM 2557 C C . GLU A 1 341 ? 20.202 14.983 2.404 1.00 64.56 341 GLU A C 1
ATOM 2559 O O . GLU A 1 341 ? 19.975 14.719 1.225 1.00 64.56 341 GLU A O 1
ATOM 2564 N N . PHE A 1 342 ? 20.947 16.040 2.739 1.00 69.31 342 PHE A N 1
ATOM 2565 C CA . PHE A 1 342 ? 21.436 17.005 1.745 1.00 69.31 342 PHE A CA 1
ATOM 2566 C C . PHE A 1 342 ? 22.712 16.546 1.015 1.00 69.31 342 PHE A C 1
ATOM 2568 O O . PHE A 1 342 ? 22.795 16.573 -0.212 1.00 69.31 342 PHE A O 1
ATOM 2575 N N . TRP A 1 343 ? 23.732 16.122 1.767 1.00 78.19 343 TRP A N 1
ATOM 2576 C CA . TRP A 1 343 ? 25.062 15.851 1.208 1.00 78.19 343 TRP A CA 1
ATOM 2577 C C . TRP A 1 343 ? 25.180 14.475 0.551 1.00 78.19 343 TRP A C 1
ATOM 2579 O O . TRP A 1 343 ? 25.894 14.332 -0.443 1.00 78.19 343 TRP A O 1
ATOM 2589 N N . ALA A 1 344 ? 24.495 13.462 1.085 1.00 79.62 344 ALA A N 1
ATOM 2590 C CA . ALA A 1 344 ? 24.641 12.089 0.611 1.00 79.62 344 ALA A CA 1
ATOM 2591 C C . ALA A 1 344 ? 24.185 11.910 -0.853 1.00 79.62 344 ALA A C 1
ATOM 2593 O O . ALA A 1 344 ? 24.967 11.356 -1.635 1.00 79.62 344 ALA A O 1
ATOM 2594 N N . PRO A 1 345 ? 23.029 12.443 -1.301 1.00 78.69 345 PRO A N 1
ATOM 2595 C CA . PRO A 1 345 ? 22.618 12.356 -2.703 1.00 78.69 345 PRO A CA 1
ATOM 2596 C C . PRO A 1 345 ? 23.577 13.056 -3.675 1.00 78.69 345 PRO A C 1
ATOM 2598 O O . PRO A 1 345 ? 23.908 12.517 -4.729 1.00 78.69 345 PRO A O 1
ATOM 2601 N N . MET A 1 346 ? 24.093 14.235 -3.310 1.00 84.81 346 MET A N 1
ATOM 2602 C CA . MET A 1 346 ? 25.025 14.989 -4.158 1.00 84.81 346 MET A CA 1
ATOM 2603 C C . MET A 1 346 ? 26.368 14.265 -4.317 1.00 84.81 346 MET A C 1
ATOM 2605 O O . MET A 1 346 ? 26.898 14.154 -5.423 1.00 84.81 346 MET A O 1
ATOM 2609 N N . VAL A 1 347 ? 26.919 13.750 -3.213 1.00 88.00 347 VAL A N 1
ATOM 2610 C CA . VAL A 1 347 ? 28.220 13.066 -3.205 1.00 88.00 347 VAL A CA 1
ATOM 2611 C C . VAL A 1 347 ? 28.139 11.712 -3.908 1.00 88.00 347 VAL A C 1
ATOM 2613 O O . VAL A 1 347 ? 29.036 11.372 -4.680 1.00 88.00 347 VAL A O 1
ATOM 2616 N N . THR A 1 348 ? 27.063 10.951 -3.699 1.00 86.62 348 THR A N 1
ATOM 2617 C CA . THR A 1 348 ? 26.854 9.666 -4.388 1.00 86.62 348 THR A CA 1
ATOM 2618 C C . THR A 1 348 ? 26.629 9.859 -5.886 1.00 86.62 348 THR A C 1
ATOM 2620 O O . THR A 1 348 ? 27.211 9.121 -6.680 1.00 86.62 348 THR A O 1
ATOM 2623 N N . MET A 1 349 ? 25.903 10.902 -6.302 1.00 88.56 349 MET A N 1
ATOM 2624 C CA . MET A 1 349 ? 25.725 11.226 -7.720 1.00 88.56 349 MET A CA 1
ATOM 2625 C C . MET A 1 349 ? 27.026 11.682 -8.396 1.00 88.56 349 MET A C 1
ATOM 2627 O O . MET A 1 349 ? 27.314 11.314 -9.541 1.00 88.56 349 MET A O 1
ATOM 2631 N N . LEU A 1 350 ? 27.857 12.445 -7.682 1.00 92.12 350 LEU A N 1
ATOM 2632 C CA . LEU A 1 350 ? 29.196 12.796 -8.148 1.00 92.12 350 LEU A CA 1
ATOM 2633 C C . LEU A 1 350 ? 30.065 11.540 -8.312 1.00 92.12 350 LEU A C 1
ATOM 2635 O O . LEU A 1 350 ? 30.706 11.367 -9.347 1.00 92.12 350 LEU A O 1
ATOM 2639 N N . ALA A 1 351 ? 30.058 10.637 -7.328 1.00 91.19 351 ALA A N 1
ATOM 2640 C CA . ALA A 1 351 ? 30.812 9.386 -7.387 1.00 91.19 351 ALA A CA 1
ATOM 2641 C C . ALA A 1 351 ? 30.356 8.490 -8.554 1.00 91.19 351 ALA A C 1
ATOM 2643 O O . ALA A 1 351 ? 31.191 7.997 -9.316 1.00 91.19 351 ALA A O 1
ATOM 2644 N N . PHE A 1 352 ? 29.040 8.351 -8.743 1.00 91.62 352 PHE A N 1
ATOM 2645 C CA . PHE A 1 352 ? 28.432 7.640 -9.868 1.00 91.62 352 PHE A CA 1
ATOM 2646 C C . PHE A 1 352 ? 28.870 8.229 -11.214 1.00 91.62 352 PHE A C 1
ATOM 2648 O O . PHE A 1 352 ? 29.359 7.505 -12.082 1.00 91.62 352 PHE A O 1
ATOM 2655 N N . SER A 1 353 ? 28.736 9.547 -11.395 1.00 92.56 353 SER A N 1
ATOM 2656 C CA . SER A 1 353 ? 29.020 10.202 -12.676 1.00 92.56 353 SER A CA 1
ATOM 2657 C C . SER A 1 353 ? 30.508 10.195 -13.033 1.00 92.56 353 SER A C 1
ATOM 2659 O O . SER A 1 353 ? 30.852 10.034 -14.205 1.00 92.56 353 SER A O 1
ATOM 2661 N N . VAL A 1 354 ? 31.401 10.288 -12.041 1.00 94.69 354 VAL A N 1
ATOM 2662 C CA . VAL A 1 354 ? 32.848 10.120 -12.237 1.00 94.69 354 VAL A CA 1
ATOM 2663 C C . VAL A 1 354 ? 33.169 8.690 -12.666 1.00 94.69 354 VAL A C 1
ATOM 2665 O O . VAL A 1 354 ? 33.880 8.510 -13.656 1.00 94.69 354 VAL A O 1
ATOM 2668 N N . ALA A 1 355 ? 32.630 7.678 -11.978 1.00 93.12 355 ALA A N 1
ATOM 2669 C CA . ALA A 1 355 ? 32.836 6.275 -12.341 1.00 93.12 355 ALA A CA 1
ATOM 2670 C C . ALA A 1 355 ? 32.315 5.971 -13.759 1.00 93.12 355 ALA A C 1
ATOM 2672 O O . ALA A 1 355 ? 33.014 5.345 -14.557 1.00 93.12 355 ALA A O 1
ATOM 2673 N N . PHE A 1 356 ? 31.139 6.497 -14.106 1.00 90.81 356 PHE A N 1
ATOM 2674 C CA . PHE A 1 356 ? 30.527 6.369 -15.427 1.00 90.81 356 PHE A CA 1
ATOM 2675 C C . PHE A 1 356 ? 31.332 7.079 -16.534 1.00 90.81 356 PHE A C 1
ATOM 2677 O O . PHE A 1 356 ? 31.584 6.514 -17.596 1.00 90.81 356 PHE A O 1
ATOM 2684 N N . ALA A 1 357 ? 31.799 8.311 -16.311 1.00 92.38 357 ALA A N 1
ATOM 2685 C CA . ALA A 1 357 ? 32.551 9.070 -17.316 1.00 92.38 357 ALA A CA 1
ATOM 2686 C C . ALA A 1 357 ? 33.978 8.536 -17.543 1.00 92.38 357 ALA A C 1
ATOM 2688 O O . ALA A 1 357 ? 34.591 8.799 -18.588 1.00 92.38 357 ALA A O 1
ATOM 2689 N N . LEU A 1 358 ? 34.535 7.809 -16.571 1.00 90.75 358 LEU A N 1
ATOM 2690 C CA . LEU A 1 358 ? 35.948 7.449 -16.540 1.00 90.75 358 LEU A CA 1
ATOM 2691 C C . LEU A 1 358 ? 36.381 6.598 -17.746 1.00 90.75 358 LEU A C 1
ATOM 2693 O O . LEU A 1 358 ? 37.346 6.997 -18.403 1.00 90.75 358 LEU A O 1
ATOM 2697 N N . PRO A 1 359 ? 35.687 5.515 -18.148 1.00 85.56 359 PRO A N 1
ATOM 2698 C CA . PRO A 1 359 ? 36.130 4.718 -19.296 1.00 85.56 359 PRO A CA 1
ATOM 2699 C C . PRO A 1 359 ? 36.085 5.481 -20.617 1.00 85.56 359 PRO A C 1
ATOM 2701 O O . PRO A 1 359 ? 37.025 5.389 -21.403 1.00 85.56 359 PRO A O 1
ATOM 2704 N N . PHE A 1 360 ? 35.068 6.315 -20.838 1.00 82.56 360 PHE A N 1
ATOM 2705 C CA . PHE A 1 360 ? 35.004 7.178 -22.021 1.00 82.56 360 PHE A CA 1
ATOM 2706 C C . PHE A 1 360 ? 36.154 8.186 -22.061 1.00 82.56 360 PHE A C 1
ATOM 2708 O O . PHE A 1 360 ? 36.784 8.377 -23.102 1.00 82.56 360 PHE A O 1
ATOM 2715 N N . THR A 1 361 ? 36.467 8.788 -20.913 1.00 86.56 361 THR A N 1
ATOM 2716 C CA . THR A 1 361 ? 37.561 9.754 -20.773 1.00 86.56 361 THR A CA 1
ATOM 2717 C C . THR A 1 361 ? 38.915 9.086 -21.009 1.00 86.56 361 THR A C 1
ATOM 2719 O O . THR A 1 361 ? 39.738 9.604 -21.759 1.00 86.56 361 THR A O 1
ATOM 2722 N N . VAL A 1 362 ? 39.144 7.900 -20.437 1.00 85.31 362 VAL A N 1
ATOM 2723 C CA . VAL A 1 362 ? 40.388 7.130 -20.600 1.00 85.31 362 VAL A CA 1
ATOM 2724 C C . VAL A 1 362 ? 40.575 6.669 -22.047 1.00 85.31 362 VAL A C 1
ATOM 2726 O O . VAL A 1 362 ? 41.664 6.822 -22.602 1.00 85.31 362 VAL A O 1
ATOM 2729 N N . LEU A 1 363 ? 39.525 6.153 -22.691 1.00 75.44 363 LEU A N 1
ATOM 2730 C CA . LEU A 1 363 ? 39.585 5.720 -24.091 1.00 75.44 363 LEU A CA 1
ATOM 2731 C C . LEU A 1 363 ? 39.811 6.897 -25.051 1.00 75.44 363 LEU A C 1
ATOM 2733 O O . LEU A 1 363 ? 40.529 6.748 -26.041 1.00 75.44 363 LEU A O 1
ATOM 2737 N N . ALA A 1 364 ? 39.266 8.074 -24.736 1.00 74.00 364 ALA A N 1
ATOM 2738 C CA . ALA A 1 364 ? 39.537 9.304 -25.472 1.00 74.00 364 ALA A CA 1
ATOM 2739 C C . ALA A 1 364 ? 40.962 9.849 -25.217 1.00 74.00 364 ALA A C 1
ATOM 2741 O O . ALA A 1 364 ? 41.581 10.389 -26.134 1.00 74.00 364 ALA A O 1
ATOM 2742 N N . LEU A 1 365 ? 41.516 9.674 -24.008 1.00 77.00 365 LEU A N 1
ATOM 2743 C CA . LEU A 1 365 ? 42.883 10.086 -23.644 1.00 77.00 365 LEU A CA 1
ATOM 2744 C C . LEU A 1 365 ? 43.973 9.217 -24.286 1.00 77.00 365 LEU A C 1
ATOM 2746 O O . LEU A 1 365 ? 45.063 9.722 -24.568 1.00 77.00 365 LEU A O 1
ATOM 2750 N N . PHE A 1 366 ? 43.692 7.934 -24.534 1.00 75.62 366 PHE A N 1
ATOM 2751 C CA . PHE A 1 366 ? 44.642 6.982 -25.118 1.00 75.62 366 PHE A CA 1
ATOM 2752 C C . PHE A 1 366 ? 44.088 6.283 -26.374 1.00 75.62 366 PHE A C 1
ATOM 2754 O O . PHE A 1 366 ? 43.885 5.065 -26.368 1.00 75.62 366 PHE A O 1
ATOM 2761 N N . PRO A 1 367 ? 43.930 6.994 -27.510 1.00 63.62 367 PRO A N 1
ATOM 2762 C CA . PRO A 1 367 ? 43.405 6.397 -28.744 1.00 63.62 367 PRO A CA 1
ATOM 2763 C C . PRO A 1 367 ? 44.265 5.235 -29.284 1.00 63.62 367 PRO A C 1
ATOM 2765 O O . PRO A 1 367 ? 43.779 4.351 -29.993 1.00 63.62 367 PRO A O 1
ATOM 2768 N N . SER A 1 368 ? 45.552 5.196 -28.919 1.00 66.19 368 SER A N 1
ATOM 2769 C CA . SER A 1 368 ? 46.497 4.127 -29.265 1.00 66.19 368 SER A CA 1
ATOM 2770 C C . SER A 1 368 ? 46.186 2.780 -28.597 1.00 66.19 368 SER A C 1
ATOM 2772 O O . SER A 1 368 ? 46.562 1.740 -29.143 1.00 66.19 368 SER A O 1
ATOM 2774 N N . LEU A 1 369 ? 45.467 2.773 -27.465 1.00 63.25 369 LEU A N 1
ATOM 2775 C CA . LEU A 1 369 ? 45.015 1.555 -26.782 1.00 63.25 369 LEU A CA 1
ATOM 2776 C C . LEU A 1 369 ? 44.033 0.763 -27.669 1.00 63.25 369 LEU A C 1
ATOM 2778 O O . LEU A 1 369 ? 44.092 -0.462 -27.744 1.00 63.25 369 LEU A O 1
ATOM 2782 N N . LEU A 1 370 ? 43.194 1.482 -28.422 1.00 57.34 370 LEU A N 1
ATOM 2783 C CA . LEU A 1 370 ? 42.192 0.929 -29.339 1.00 57.34 370 LEU A CA 1
ATOM 2784 C C . LEU A 1 370 ? 42.759 0.603 -30.723 1.00 57.34 370 LEU A C 1
ATOM 2786 O O . LEU A 1 370 ? 42.325 -0.360 -31.356 1.00 57.34 370 LEU A O 1
ATOM 2790 N N . GLY A 1 371 ? 43.782 1.338 -31.173 1.00 57.94 371 GLY A N 1
ATOM 2791 C CA . GLY A 1 371 ? 44.532 1.005 -32.390 1.00 57.94 371 GLY A CA 1
ATOM 2792 C C . GLY A 1 371 ? 45.110 -0.417 -32.364 1.00 57.94 371 GLY A C 1
ATOM 2793 O O . GLY A 1 371 ? 45.122 -1.092 -33.390 1.00 57.94 371 GLY A O 1
ATOM 2794 N N . LYS A 1 372 ? 45.492 -0.915 -31.179 1.00 56.62 372 LYS A N 1
ATOM 2795 C CA . LYS A 1 372 ? 45.959 -2.298 -30.971 1.00 56.62 372 LYS A CA 1
ATOM 2796 C C . LYS A 1 372 ? 44.829 -3.342 -30.952 1.00 56.62 372 LYS A C 1
ATOM 2798 O O . LYS A 1 372 ? 45.083 -4.504 -31.257 1.00 56.62 372 LYS A O 1
ATOM 2803 N N . LEU A 1 373 ? 43.591 -2.941 -30.650 1.00 54.09 373 LEU A N 1
ATOM 2804 C CA . LEU A 1 373 ? 42.396 -3.803 -30.639 1.00 54.09 373 LEU A CA 1
ATOM 2805 C C . LEU A 1 373 ? 41.724 -3.923 -32.024 1.00 54.09 373 LEU A C 1
ATOM 2807 O O . LEU A 1 373 ? 41.062 -4.925 -32.309 1.00 54.09 373 LEU A O 1
ATOM 2811 N N . LYS A 1 374 ? 41.937 -2.939 -32.911 1.00 49.47 374 LYS A N 1
ATOM 2812 C CA . LYS A 1 374 ? 41.354 -2.851 -34.267 1.00 49.47 374 LYS A CA 1
ATOM 2813 C C . LYS A 1 374 ? 41.759 -3.993 -35.215 1.00 49.47 374 LYS A C 1
ATOM 2815 O O . LYS A 1 374 ? 41.012 -4.305 -36.132 1.00 49.47 374 LYS A O 1
ATOM 2820 N N . GLY A 1 375 ? 42.915 -4.629 -34.996 1.00 51.62 375 GLY A N 1
ATOM 2821 C CA . GLY A 1 375 ? 43.486 -5.629 -35.913 1.00 51.62 375 GLY A CA 1
ATOM 2822 C C . GLY A 1 375 ? 42.985 -7.073 -35.755 1.00 51.62 375 GLY A C 1
ATOM 2823 O O . GLY A 1 375 ? 43.352 -7.914 -36.568 1.00 51.62 375 GLY A O 1
ATOM 2824 N N . LYS A 1 376 ? 42.183 -7.392 -34.723 1.00 49.44 376 LYS A N 1
ATOM 2825 C CA . LYS A 1 376 ? 41.729 -8.775 -34.435 1.00 49.44 376 LYS A CA 1
ATOM 2826 C C . LYS A 1 376 ? 40.235 -8.927 -34.071 1.00 49.44 376 LYS A C 1
ATOM 2828 O O . LYS A 1 376 ? 39.818 -10.042 -33.780 1.00 49.44 376 LYS A O 1
ATOM 2833 N N . SER A 1 377 ? 39.422 -7.857 -34.074 1.00 46.41 377 SER A N 1
ATOM 2834 C CA . SER A 1 377 ? 38.100 -7.850 -33.396 1.00 46.41 377 SER A CA 1
ATOM 2835 C C . SER A 1 377 ? 36.882 -7.328 -34.187 1.00 46.41 377 SER A C 1
ATOM 2837 O O . SER A 1 377 ? 35.802 -7.218 -33.609 1.00 46.41 377 SER A O 1
ATOM 2839 N N . GLY A 1 378 ? 36.996 -7.046 -35.493 1.00 60.41 378 GLY A N 1
ATOM 2840 C CA . GLY A 1 378 ? 35.893 -6.443 -36.273 1.00 60.41 378 GLY A CA 1
ATOM 2841 C C . GLY A 1 378 ? 34.592 -7.264 -36.292 1.00 60.41 378 GLY A C 1
ATOM 2842 O O . GLY A 1 378 ? 33.523 -6.738 -36.005 1.00 60.41 378 GLY A O 1
ATOM 2843 N N . SER A 1 379 ? 34.708 -8.572 -36.531 1.00 66.62 379 SER A N 1
ATOM 2844 C CA . SER A 1 379 ? 33.586 -9.526 -36.581 1.00 66.62 379 SER A CA 1
ATOM 2845 C C . SER A 1 379 ? 32.806 -9.627 -35.265 1.00 66.62 379 SER A C 1
ATOM 2847 O O . SER A 1 379 ? 31.579 -9.586 -35.242 1.00 66.62 379 SER A O 1
ATOM 2849 N N . TRP A 1 380 ? 33.526 -9.702 -34.140 1.00 74.06 380 TRP A N 1
ATOM 2850 C CA . TRP A 1 380 ? 32.916 -9.833 -32.816 1.00 74.06 380 TRP A CA 1
ATOM 2851 C C . TRP A 1 380 ? 32.122 -8.581 -32.435 1.00 74.06 380 TRP A C 1
ATOM 2853 O O . TRP A 1 380 ? 31.008 -8.699 -31.935 1.00 74.06 380 TRP A O 1
ATOM 2863 N N . MET A 1 381 ? 32.654 -7.390 -32.730 1.00 71.69 381 MET A N 1
ATOM 2864 C CA . MET A 1 381 ? 31.960 -6.127 -32.463 1.00 71.69 381 MET A CA 1
ATOM 2865 C C . MET A 1 381 ? 30.660 -6.008 -33.271 1.00 71.69 381 MET A C 1
ATOM 2867 O O . MET A 1 381 ? 29.660 -5.518 -32.752 1.00 71.69 381 MET A O 1
ATOM 2871 N N . ASN A 1 382 ? 30.647 -6.493 -34.516 1.00 76.62 382 ASN A N 1
ATOM 2872 C CA . ASN A 1 382 ? 29.434 -6.514 -35.335 1.00 76.62 382 ASN A CA 1
ATOM 2873 C C . ASN A 1 382 ? 28.382 -7.464 -34.748 1.00 76.62 382 ASN A C 1
ATOM 2875 O O . ASN A 1 382 ? 27.221 -7.077 -34.632 1.00 76.62 382 ASN A O 1
ATOM 2879 N N . SER A 1 383 ? 28.790 -8.637 -34.250 1.00 79.75 383 SER A N 1
ATOM 2880 C CA . SER A 1 383 ? 27.866 -9.526 -33.540 1.00 79.75 383 SER A CA 1
ATOM 2881 C C . SER A 1 383 ? 27.331 -8.946 -32.234 1.00 79.75 383 SER A C 1
ATOM 2883 O O . SER A 1 383 ? 26.151 -9.120 -31.937 1.00 79.75 383 SER A O 1
ATOM 2885 N N . VAL A 1 384 ? 28.156 -8.223 -31.472 1.00 81.12 384 VAL A N 1
ATOM 2886 C CA . VAL A 1 384 ? 27.704 -7.534 -30.253 1.00 81.12 384 VAL A CA 1
ATOM 2887 C C . VAL A 1 384 ? 26.649 -6.474 -30.578 1.00 81.12 384 VAL A C 1
ATOM 2889 O O . VAL A 1 384 ? 25.636 -6.428 -29.888 1.00 81.12 384 VAL A O 1
ATOM 2892 N N . LYS A 1 385 ? 26.822 -5.682 -31.649 1.00 79.50 385 LYS A N 1
ATOM 2893 C CA . LYS A 1 385 ? 25.806 -4.707 -32.091 1.00 79.50 385 LYS A CA 1
ATOM 2894 C C . LYS A 1 385 ? 24.461 -5.380 -32.339 1.00 79.50 385 LYS A C 1
ATOM 2896 O O . LYS A 1 385 ? 23.467 -4.965 -31.761 1.00 79.50 385 LYS A O 1
ATOM 2901 N N . VAL A 1 386 ? 24.429 -6.444 -33.141 1.00 86.88 386 VAL A N 1
ATOM 2902 C CA . VAL A 1 386 ? 23.172 -7.135 -33.471 1.00 86.88 386 VAL A CA 1
ATOM 2903 C C . VAL A 1 386 ? 22.499 -7.713 -32.220 1.00 86.88 386 VAL A C 1
ATOM 2905 O O . VAL A 1 386 ? 21.286 -7.579 -32.071 1.00 86.88 386 VAL A O 1
ATOM 2908 N N . VAL A 1 387 ? 23.268 -8.309 -31.297 1.00 88.50 387 VAL A N 1
ATOM 2909 C CA . VAL A 1 387 ? 22.727 -8.795 -30.014 1.00 88.50 387 VAL A CA 1
ATOM 2910 C C . VAL A 1 387 ? 22.109 -7.658 -29.202 1.00 88.50 387 VAL A C 1
ATOM 2912 O O . VAL A 1 387 ? 20.987 -7.803 -28.718 1.00 88.50 387 VAL A O 1
ATOM 2915 N N . LEU A 1 388 ? 22.804 -6.523 -29.085 1.00 84.38 388 LEU A N 1
ATOM 2916 C CA . LEU A 1 388 ? 22.281 -5.343 -28.396 1.00 84.38 388 LEU A CA 1
ATOM 2917 C C . LEU A 1 388 ? 21.046 -4.772 -29.100 1.00 84.38 388 LEU A C 1
ATOM 2919 O O . LEU A 1 388 ? 20.111 -4.390 -28.412 1.00 84.38 388 LEU A O 1
ATOM 2923 N N . GLY A 1 389 ? 20.980 -4.807 -30.433 1.00 87.56 389 GLY A N 1
ATOM 2924 C CA . GLY A 1 389 ? 19.807 -4.373 -31.196 1.00 87.56 389 GLY A CA 1
ATOM 2925 C C . GLY A 1 389 ? 18.547 -5.173 -30.853 1.00 87.56 389 GLY A C 1
ATOM 2926 O O . GLY A 1 389 ? 17.491 -4.589 -30.641 1.00 87.56 389 GLY A O 1
ATOM 2927 N N . PHE A 1 390 ? 18.642 -6.501 -30.709 1.00 92.88 390 PHE A N 1
ATOM 2928 C CA . PHE A 1 390 ? 17.502 -7.307 -30.243 1.00 92.88 390 PHE A CA 1
ATOM 2929 C C . PHE A 1 390 ? 17.091 -6.964 -28.803 1.00 92.88 390 PHE A C 1
ATOM 2931 O O . PHE A 1 390 ? 15.898 -6.894 -28.510 1.00 92.88 390 PHE A O 1
ATOM 2938 N N . ILE A 1 391 ? 18.060 -6.718 -27.916 1.00 89.75 391 ILE A N 1
ATOM 2939 C CA . ILE A 1 391 ? 17.789 -6.299 -26.532 1.00 89.75 391 ILE A CA 1
ATOM 2940 C C . ILE A 1 391 ? 17.107 -4.923 -26.505 1.00 89.75 391 ILE A C 1
ATOM 2942 O O . ILE A 1 391 ? 16.151 -4.732 -25.759 1.00 89.75 391 ILE A O 1
ATOM 2946 N N . GLU A 1 392 ? 17.541 -3.981 -27.342 1.00 86.12 392 GLU A N 1
ATOM 2947 C CA . GLU A 1 392 ? 16.922 -2.659 -27.469 1.00 86.12 392 GLU A CA 1
ATOM 2948 C C . GLU A 1 392 ? 15.483 -2.730 -27.974 1.00 86.12 392 GLU A C 1
ATOM 2950 O O . GLU A 1 392 ? 14.642 -1.985 -27.477 1.00 86.12 392 GLU A O 1
ATOM 2955 N N . VAL A 1 393 ? 15.165 -3.648 -28.896 1.00 92.38 393 VAL A N 1
ATOM 2956 C CA . VAL A 1 393 ? 13.770 -3.875 -29.305 1.00 92.38 393 VAL A CA 1
ATOM 2957 C C . VAL A 1 393 ? 12.925 -4.291 -28.099 1.00 92.38 393 VAL A C 1
ATOM 2959 O O . VAL A 1 393 ? 11.900 -3.667 -27.833 1.00 92.38 393 VAL A O 1
ATOM 2962 N N . ALA A 1 394 ? 13.366 -5.300 -27.339 1.00 91.06 394 ALA A N 1
ATOM 2963 C CA . ALA A 1 394 ? 12.632 -5.787 -26.167 1.00 91.06 394 ALA A CA 1
ATOM 2964 C C . ALA A 1 394 ? 12.438 -4.689 -25.102 1.00 91.06 394 ALA A C 1
ATOM 2966 O O . ALA A 1 394 ? 11.328 -4.493 -24.604 1.00 91.06 394 ALA A O 1
ATOM 2967 N N . LEU A 1 395 ? 13.494 -3.928 -24.794 1.00 85.19 395 LEU A N 1
ATOM 2968 C CA . LEU A 1 395 ? 13.436 -2.822 -23.833 1.00 85.19 395 LEU A CA 1
ATOM 2969 C C . LEU A 1 395 ? 12.611 -1.632 -24.335 1.00 85.19 395 LEU A C 1
ATOM 2971 O O . LEU A 1 395 ? 11.954 -0.976 -23.533 1.00 85.19 395 LEU A O 1
ATOM 2975 N N . GLY A 1 396 ? 12.592 -1.359 -25.639 1.00 89.00 396 GLY A N 1
ATOM 2976 C CA . GLY A 1 396 ? 11.737 -0.323 -26.211 1.00 89.00 396 GLY A CA 1
ATOM 2977 C C . GLY A 1 396 ? 10.263 -0.607 -25.926 1.00 89.00 396 GLY A C 1
ATOM 2978 O O . GLY A 1 396 ? 9.553 0.265 -25.421 1.00 89.00 396 GLY A O 1
ATOM 2979 N N . PHE A 1 397 ? 9.812 -1.843 -26.166 1.00 92.19 397 PHE A N 1
ATOM 2980 C CA . PHE A 1 397 ? 8.428 -2.246 -25.887 1.00 92.19 397 PHE A CA 1
ATOM 2981 C C . PHE A 1 397 ? 8.049 -2.130 -24.407 1.00 92.19 397 PHE A C 1
ATOM 2983 O O . PHE A 1 397 ? 6.880 -1.890 -24.113 1.00 92.19 397 PHE A O 1
ATOM 2990 N N . LYS A 1 398 ? 9.009 -2.208 -23.476 1.00 86.88 398 LYS A N 1
ATOM 2991 C CA . LYS A 1 398 ? 8.756 -1.922 -22.055 1.00 86.88 398 LYS A CA 1
ATOM 2992 C C . LYS A 1 398 ? 8.275 -0.486 -21.842 1.00 86.88 398 LYS A C 1
ATOM 2994 O O . LYS A 1 398 ? 7.335 -0.279 -21.086 1.00 86.88 398 LYS A O 1
ATOM 2999 N N . PHE A 1 399 ? 8.895 0.510 -22.481 1.00 86.69 399 PHE A N 1
ATOM 3000 C CA . PHE A 1 399 ? 8.464 1.909 -22.331 1.00 86.69 399 PHE A CA 1
ATOM 3001 C C . PHE A 1 399 ? 7.076 2.130 -22.937 1.00 86.69 399 PHE A C 1
ATOM 3003 O O . PHE A 1 399 ? 6.235 2.780 -22.322 1.00 86.69 399 PHE A O 1
ATOM 3010 N N . LEU A 1 400 ? 6.798 1.516 -24.091 1.00 90.75 400 LEU A N 1
ATOM 3011 C CA . LEU A 1 400 ? 5.463 1.562 -24.687 1.00 90.75 400 LEU A CA 1
ATOM 3012 C C . LEU A 1 400 ? 4.407 0.899 -23.785 1.00 90.75 400 LEU A C 1
ATOM 3014 O O . LEU A 1 400 ? 3.325 1.449 -23.625 1.00 90.75 400 LEU A O 1
ATOM 3018 N N . SER A 1 401 ? 4.739 -0.225 -23.142 1.00 89.75 401 SER A N 1
ATOM 3019 C CA . SER A 1 401 ? 3.839 -0.917 -22.212 1.00 89.75 401 SER A CA 1
ATOM 3020 C C . SER A 1 401 ? 3.544 -0.106 -20.945 1.00 89.75 401 SER A C 1
ATOM 3022 O O . SER A 1 401 ? 2.417 -0.124 -20.470 1.00 89.75 401 SER A O 1
ATOM 3024 N N . VAL A 1 402 ? 4.504 0.665 -20.418 1.00 85.75 402 VAL A N 1
ATOM 3025 C CA . VAL A 1 402 ? 4.235 1.567 -19.279 1.00 85.75 402 VAL A CA 1
ATOM 3026 C C . VAL A 1 402 ? 3.197 2.628 -19.652 1.00 85.75 402 VAL A C 1
ATOM 3028 O O . VAL A 1 402 ? 2.289 2.878 -18.868 1.00 85.75 402 VAL A O 1
ATOM 3031 N N . ALA A 1 403 ? 3.302 3.223 -20.844 1.00 87.81 403 ALA A N 1
ATOM 3032 C CA . ALA A 1 403 ? 2.307 4.180 -21.332 1.00 87.81 403 ALA A CA 1
ATOM 3033 C C . ALA A 1 403 ? 0.935 3.525 -21.571 1.00 87.81 403 ALA A C 1
ATOM 3035 O O . ALA A 1 403 ? -0.088 4.104 -21.219 1.00 87.81 403 ALA A O 1
ATOM 3036 N N . ASP A 1 404 ? 0.926 2.318 -22.138 1.00 89.38 404 ASP A N 1
ATOM 3037 C CA . ASP A 1 404 ? -0.285 1.536 -22.398 1.00 89.38 404 ASP A CA 1
ATOM 3038 C C . ASP A 1 404 ? -1.065 1.235 -21.108 1.00 89.38 404 ASP A C 1
ATOM 3040 O O . ASP A 1 404 ? -2.276 1.438 -21.061 1.00 89.38 404 ASP A O 1
ATOM 3044 N N . GLN A 1 405 ? -0.359 0.843 -20.040 1.00 86.94 405 GLN A N 1
ATOM 3045 C CA . GLN A 1 405 ? -0.955 0.504 -18.745 1.00 86.94 405 GLN A CA 1
ATOM 3046 C C . GLN A 1 405 ? -1.437 1.733 -17.962 1.00 86.94 405 GLN A C 1
ATOM 3048 O O . GLN A 1 405 ? -2.510 1.697 -17.374 1.00 86.94 405 GLN A O 1
ATOM 3053 N N . THR A 1 406 ? -0.686 2.841 -17.948 1.00 85.12 406 THR A N 1
ATOM 3054 C CA . THR A 1 406 ? -1.082 4.034 -17.170 1.00 85.12 406 THR A CA 1
ATOM 3055 C C . THR A 1 406 ? -2.241 4.806 -17.805 1.00 85.12 406 THR A C 1
ATOM 3057 O O . THR A 1 406 ? -2.974 5.497 -17.094 1.00 85.12 406 THR A O 1
ATOM 3060 N N . TYR A 1 407 ? -2.413 4.697 -19.129 1.00 86.75 407 TYR A N 1
ATOM 3061 C CA . TYR A 1 407 ? -3.497 5.328 -19.895 1.00 86.75 407 TYR A CA 1
ATOM 3062 C C . TYR A 1 407 ? -4.614 4.362 -20.309 1.00 86.75 407 TYR A C 1
ATOM 3064 O O . TYR A 1 407 ? -5.551 4.801 -20.978 1.00 86.75 407 TYR A O 1
ATOM 3072 N N . HIS A 1 408 ? -4.535 3.087 -19.918 1.00 86.44 408 HIS A N 1
ATOM 3073 C CA . HIS A 1 408 ? -5.540 2.059 -20.217 1.00 86.44 408 HIS A CA 1
ATOM 3074 C C . HIS A 1 408 ? -5.836 1.907 -21.720 1.00 86.44 408 HIS A C 1
ATOM 3076 O O . HIS A 1 408 ? -6.989 1.818 -22.137 1.00 86.44 408 HIS A O 1
ATOM 3082 N N . TRP A 1 409 ? -4.795 1.921 -22.560 1.00 86.81 409 TRP A N 1
ATOM 3083 C CA . TRP A 1 409 ? -4.940 1.796 -24.019 1.00 86.81 409 TRP A CA 1
ATOM 3084 C C . TRP A 1 409 ? -5.313 0.374 -24.471 1.00 86.81 409 TRP A C 1
ATOM 3086 O O . TRP A 1 409 ? -6.009 0.236 -25.477 1.00 86.81 409 TRP A O 1
ATOM 3096 N N . GLY A 1 410 ? -4.861 -0.663 -23.753 1.00 84.75 410 GLY A N 1
ATOM 3097 C CA . GLY A 1 410 ? -5.172 -2.071 -24.048 1.00 84.75 410 GLY A CA 1
ATOM 3098 C C . GLY A 1 410 ? -4.557 -2.588 -25.355 1.00 84.75 410 GLY A C 1
ATOM 3099 O O . GLY A 1 410 ? -5.150 -3.415 -26.044 1.00 84.75 410 GLY A O 1
ATOM 3100 N N . ILE A 1 411 ? -3.403 -2.054 -25.768 1.00 88.00 411 ILE A N 1
ATOM 3101 C CA . ILE A 1 411 ? -2.697 -2.456 -26.996 1.00 88.00 411 ILE A CA 1
ATOM 3102 C C . ILE A 1 411 ? -1.650 -3.537 -26.690 1.00 88.00 411 ILE A C 1
ATOM 3104 O O . ILE A 1 411 ? -1.376 -4.392 -27.538 1.00 88.00 411 ILE A O 1
ATOM 3108 N N . LEU A 1 412 ? -1.026 -3.489 -25.509 1.00 90.56 412 LEU A N 1
ATOM 3109 C CA . LEU A 1 412 ? 0.070 -4.369 -25.097 1.00 90.56 412 LEU A CA 1
ATOM 3110 C C . LEU A 1 412 ? -0.278 -5.158 -23.834 1.00 90.56 412 LEU A C 1
ATOM 3112 O O . LEU A 1 412 ? 0.512 -5.211 -22.884 1.00 90.56 412 LEU A O 1
ATOM 3116 N N . ASP A 1 413 ? -1.418 -5.843 -23.877 1.00 89.12 413 ASP A N 1
ATOM 3117 C CA . ASP A 1 413 ? -1.774 -6.847 -22.879 1.00 89.12 413 ASP A CA 1
ATOM 3118 C C . ASP A 1 413 ? -0.681 -7.920 -22.753 1.00 89.12 413 ASP A C 1
ATOM 3120 O O . ASP A 1 413 ? 0.157 -8.133 -23.646 1.00 89.12 413 ASP A O 1
ATOM 3124 N N . ARG A 1 414 ? -0.659 -8.600 -21.604 1.00 89.62 414 ARG A N 1
ATOM 3125 C CA . ARG A 1 414 ? 0.434 -9.490 -21.191 1.00 89.62 414 ARG A CA 1
ATOM 3126 C C . ARG A 1 414 ? 0.829 -10.524 -22.249 1.00 89.62 414 ARG A C 1
ATOM 3128 O O . ARG A 1 414 ? 2.021 -10.756 -22.447 1.00 89.62 414 ARG A O 1
ATOM 3135 N N . GLU A 1 415 ? -0.123 -11.135 -22.941 1.00 90.12 415 GLU A N 1
ATOM 3136 C CA . GLU A 1 415 ? 0.093 -12.118 -24.007 1.00 90.12 415 GLU A CA 1
ATOM 3137 C C . GLU A 1 415 ? 0.713 -11.507 -25.263 1.00 90.12 415 GLU A C 1
ATOM 3139 O O . GLU A 1 415 ? 1.596 -12.123 -25.863 1.00 90.12 415 GLU A O 1
ATOM 3144 N N . VAL A 1 416 ? 0.307 -10.295 -25.648 1.00 92.25 416 VAL A N 1
ATOM 3145 C CA . VAL A 1 416 ? 0.867 -9.583 -26.802 1.00 92.25 416 VAL A CA 1
ATOM 3146 C C . VAL A 1 416 ? 2.306 -9.193 -26.486 1.00 92.25 416 VAL A C 1
ATOM 3148 O O . VAL A 1 416 ? 3.218 -9.450 -27.278 1.00 92.25 416 VAL A O 1
ATOM 3151 N N . TYR A 1 417 ? 2.532 -8.655 -25.288 1.00 93.50 417 TYR A N 1
ATOM 3152 C CA . TYR A 1 417 ? 3.856 -8.295 -24.803 1.00 93.50 417 TYR A CA 1
ATOM 3153 C C . TYR A 1 417 ? 4.797 -9.510 -24.730 1.00 93.50 417 TYR A C 1
ATOM 3155 O O . TYR A 1 417 ? 5.913 -9.473 -25.261 1.00 93.50 417 TYR A O 1
ATOM 3163 N N . LEU A 1 418 ? 4.340 -10.622 -24.140 1.00 93.50 418 LEU A N 1
ATOM 3164 C CA . LEU A 1 418 ? 5.098 -11.875 -24.068 1.00 93.50 418 LEU A CA 1
ATOM 3165 C C . LEU A 1 418 ? 5.379 -12.460 -25.454 1.00 93.50 418 LEU A C 1
ATOM 3167 O O . LEU A 1 418 ? 6.496 -12.918 -25.695 1.00 93.50 418 LEU A O 1
ATOM 3171 N N . ALA A 1 419 ? 4.418 -12.420 -26.379 1.00 94.44 419 ALA A N 1
ATOM 3172 C CA . ALA A 1 419 ? 4.614 -12.902 -27.742 1.00 94.44 419 ALA A CA 1
ATOM 3173 C C . ALA A 1 419 ? 5.727 -12.125 -28.460 1.00 94.44 419 ALA A C 1
ATOM 3175 O O . ALA A 1 419 ? 6.607 -12.737 -29.072 1.00 94.44 419 ALA A O 1
ATOM 3176 N N . ILE A 1 420 ? 5.742 -10.793 -28.334 1.00 94.88 420 ILE A N 1
ATOM 3177 C CA . ILE A 1 420 ? 6.803 -9.941 -28.888 1.00 94.88 420 ILE A CA 1
ATOM 3178 C C . ILE A 1 420 ? 8.163 -10.338 -28.302 1.00 94.88 420 ILE A C 1
ATOM 3180 O O . ILE A 1 420 ? 9.110 -10.570 -29.056 1.00 94.88 420 ILE A O 1
ATOM 3184 N N . TRP A 1 421 ? 8.262 -10.485 -26.979 1.00 95.06 421 TRP A N 1
ATOM 3185 C CA . TRP A 1 421 ? 9.503 -10.887 -26.311 1.00 95.06 421 TRP A CA 1
ATOM 3186 C C . TRP A 1 421 ? 9.976 -12.277 -26.749 1.00 95.06 421 TRP A C 1
ATOM 3188 O O . TRP A 1 421 ? 11.138 -12.446 -27.124 1.00 95.06 421 TRP A O 1
ATOM 3198 N N . ILE A 1 422 ? 9.086 -13.269 -26.780 1.00 96.31 422 ILE A N 1
ATOM 3199 C CA . ILE A 1 422 ? 9.391 -14.630 -27.239 1.00 96.31 422 ILE A CA 1
ATOM 3200 C C . ILE A 1 422 ? 9.934 -14.603 -28.671 1.00 96.31 422 ILE A C 1
ATOM 3202 O O . ILE A 1 422 ? 10.963 -15.228 -28.942 1.00 96.31 422 ILE A O 1
ATOM 3206 N N . VAL A 1 423 ? 9.301 -13.859 -29.582 1.00 97.06 423 VAL A N 1
ATOM 3207 C CA . VAL A 1 423 ? 9.753 -13.739 -30.976 1.00 97.06 423 VAL A CA 1
ATOM 3208 C C . VAL A 1 423 ? 11.120 -13.058 -31.056 1.00 97.06 423 VAL A C 1
ATOM 3210 O O . VAL A 1 423 ? 12.021 -13.588 -31.706 1.00 97.06 423 VAL A O 1
ATOM 3213 N N . VAL A 1 424 ? 11.315 -11.933 -30.366 1.00 96.44 424 VAL A N 1
ATOM 3214 C CA . VAL A 1 424 ? 12.580 -11.178 -30.362 1.00 96.44 424 VAL A CA 1
ATOM 3215 C C . VAL A 1 424 ? 13.742 -12.035 -29.854 1.00 96.44 424 VAL A C 1
ATOM 3217 O O . VAL A 1 424 ? 14.767 -12.144 -30.530 1.00 96.44 424 VAL A O 1
ATOM 3220 N N . PHE A 1 425 ? 13.582 -12.711 -28.713 1.00 96.44 425 PHE A N 1
ATOM 3221 C CA . PHE A 1 425 ? 14.632 -13.569 -28.158 1.00 96.44 425 PHE A CA 1
ATOM 3222 C C . PHE A 1 425 ? 14.837 -14.855 -28.972 1.00 96.44 425 PHE A C 1
ATOM 3224 O O . PHE A 1 425 ? 15.966 -15.331 -29.092 1.00 96.44 425 PHE A O 1
ATOM 3231 N N . THR A 1 426 ? 13.795 -15.386 -29.617 1.00 96.94 426 THR A N 1
ATOM 3232 C CA . THR A 1 426 ? 13.941 -16.504 -30.565 1.00 96.94 426 THR A CA 1
ATOM 3233 C C . THR A 1 426 ? 14.779 -16.092 -31.775 1.00 96.94 426 THR A C 1
ATOM 3235 O O . THR A 1 426 ? 15.701 -16.813 -32.159 1.00 96.94 426 THR A O 1
ATOM 3238 N N . LEU A 1 427 ? 14.520 -14.915 -32.356 1.00 96.00 427 LEU A N 1
ATOM 3239 C CA . LEU A 1 427 ? 15.317 -14.372 -33.459 1.00 96.00 427 LEU A CA 1
ATOM 3240 C C . LEU A 1 427 ? 16.767 -14.108 -33.032 1.00 96.00 427 LEU A C 1
ATOM 3242 O O . LEU A 1 427 ? 17.684 -14.440 -33.784 1.00 96.00 427 LEU A O 1
ATOM 3246 N N . LEU A 1 428 ? 16.995 -13.618 -31.809 1.00 94.62 428 LEU A N 1
ATOM 3247 C CA . LEU A 1 428 ? 18.336 -13.504 -31.232 1.00 94.62 428 LEU A CA 1
ATOM 3248 C C . LEU A 1 428 ? 19.034 -14.872 -31.136 1.00 94.62 428 LEU A C 1
ATOM 3250 O O . LEU A 1 428 ? 20.193 -15.006 -31.531 1.00 94.62 428 LEU A O 1
ATOM 3254 N N . GLY A 1 429 ? 18.339 -15.909 -30.664 1.00 93.75 429 GLY A N 1
ATOM 3255 C CA . GLY A 1 429 ? 18.866 -17.275 -30.608 1.00 93.75 429 GLY A CA 1
ATOM 3256 C C . GLY A 1 429 ? 19.222 -17.826 -31.994 1.00 93.75 429 GLY A C 1
ATOM 3257 O O . GLY A 1 429 ? 20.298 -18.396 -32.185 1.00 93.75 429 GLY A O 1
ATOM 3258 N N . LEU A 1 430 ? 18.366 -17.595 -32.995 1.00 93.06 430 LEU A N 1
ATOM 3259 C CA . LEU A 1 430 ? 18.610 -17.977 -34.392 1.00 93.06 430 LEU A CA 1
ATOM 3260 C C . LEU A 1 430 ? 19.782 -17.203 -35.015 1.00 93.06 430 LEU A C 1
ATOM 3262 O O . LEU A 1 430 ? 20.583 -17.787 -35.751 1.00 93.06 430 LEU A O 1
ATOM 3266 N N . TYR A 1 431 ? 19.929 -15.918 -34.691 1.00 91.69 431 TYR A N 1
ATOM 3267 C CA . TYR A 1 431 ? 21.102 -15.123 -35.050 1.00 91.69 431 TYR A CA 1
ATOM 3268 C C . TYR A 1 431 ? 22.376 -15.705 -34.428 1.00 91.69 431 TYR A C 1
ATOM 3270 O O . TYR A 1 431 ? 23.369 -15.941 -35.120 1.00 91.69 431 TYR A O 1
ATOM 3278 N N . LEU A 1 432 ? 22.354 -16.035 -33.137 1.00 89.62 432 LEU A N 1
ATOM 3279 C CA . LEU A 1 432 ? 23.490 -16.654 -32.457 1.00 89.62 432 LEU A CA 1
ATOM 3280 C C . LEU A 1 432 ? 23.800 -18.067 -32.979 1.00 89.62 432 LEU A C 1
ATOM 3282 O O . LEU A 1 432 ? 24.961 -18.458 -32.966 1.00 89.62 432 LEU A O 1
ATOM 3286 N N . LEU A 1 433 ? 22.834 -18.795 -33.534 1.00 88.94 433 LEU A N 1
ATOM 3287 C CA . LEU A 1 433 ? 23.070 -20.045 -34.270 1.00 88.94 433 LEU A CA 1
ATOM 3288 C C . LEU A 1 433 ? 23.661 -19.839 -35.678 1.00 88.94 433 LEU A C 1
ATOM 3290 O O . LEU A 1 433 ? 24.020 -20.813 -36.337 1.00 88.94 433 LEU A O 1
ATOM 3294 N N . GLY A 1 434 ? 23.749 -18.594 -36.152 1.00 86.00 434 GLY A N 1
ATOM 3295 C CA . GLY A 1 434 ? 24.226 -18.246 -37.493 1.00 86.00 434 GLY A CA 1
ATOM 3296 C C . GLY A 1 434 ? 23.179 -18.426 -38.597 1.00 86.00 434 GLY A C 1
ATOM 3297 O O . GLY A 1 434 ? 23.531 -18.409 -39.773 1.00 86.00 434 GLY A O 1
ATOM 3298 N N . LYS A 1 435 ? 21.896 -18.605 -38.245 1.00 86.81 435 LYS A N 1
ATOM 3299 C CA . LYS A 1 435 ? 20.788 -18.776 -39.206 1.00 86.81 435 LYS A CA 1
ATOM 3300 C C . LYS A 1 435 ? 20.288 -17.454 -39.791 1.00 86.81 435 LYS A C 1
ATOM 3302 O O . LYS A 1 435 ? 19.695 -17.460 -40.865 1.00 86.81 435 LYS A O 1
ATOM 3307 N N . ILE A 1 436 ? 20.531 -16.344 -39.096 1.00 86.94 436 ILE A N 1
ATOM 3308 C CA . ILE A 1 436 ? 20.221 -14.976 -39.527 1.00 86.94 436 ILE A CA 1
ATOM 3309 C C . ILE A 1 436 ? 21.549 -14.226 -39.670 1.00 86.94 436 ILE A C 1
ATOM 3311 O O . ILE A 1 436 ? 22.436 -14.405 -38.836 1.00 86.94 436 ILE A O 1
ATOM 3315 N N . LYS A 1 437 ? 21.690 -13.408 -40.718 1.00 82.38 437 LYS A N 1
ATOM 3316 C CA . LYS A 1 437 ? 22.865 -12.558 -40.966 1.00 82.38 437 LYS A CA 1
ATOM 3317 C C . LYS A 1 437 ? 22.421 -11.145 -41.336 1.00 82.38 437 LYS A C 1
ATOM 3319 O O . LYS A 1 437 ? 21.436 -10.984 -42.057 1.00 82.38 437 LYS A O 1
ATOM 3324 N N . PHE A 1 438 ? 23.164 -10.150 -40.872 1.00 83.69 438 PHE A N 1
ATOM 3325 C CA . PHE A 1 438 ? 22.979 -8.733 -41.180 1.00 83.69 438 PHE A CA 1
ATOM 3326 C C . PHE A 1 438 ? 24.092 -8.219 -42.113 1.00 83.69 438 PHE A C 1
ATOM 3328 O O . PHE A 1 438 ? 25.126 -8.875 -42.243 1.00 83.69 438 PHE A O 1
ATOM 3335 N N . PRO A 1 439 ? 23.915 -7.060 -42.781 1.00 76.25 439 PRO A N 1
ATOM 3336 C CA . PRO A 1 439 ? 24.837 -6.582 -43.824 1.00 76.25 439 PRO A CA 1
ATOM 3337 C C . PRO A 1 439 ? 26.306 -6.398 -43.400 1.00 76.25 439 PRO A C 1
ATOM 3339 O O . PRO A 1 439 ? 27.187 -6.381 -44.255 1.00 76.25 439 PRO A O 1
ATOM 3342 N N . HIS A 1 440 ? 26.574 -6.267 -42.099 1.00 72.06 440 HIS A N 1
ATOM 3343 C CA . HIS A 1 440 ? 27.906 -6.022 -41.517 1.00 72.06 440 HIS A CA 1
ATOM 3344 C C . HIS A 1 440 ? 28.537 -7.292 -40.938 1.00 72.06 440 HIS A C 1
ATOM 3346 O O . HIS A 1 440 ? 29.652 -7.230 -40.421 1.00 72.06 440 HIS A O 1
ATOM 3352 N N . ASP A 1 441 ? 27.845 -8.432 -40.982 1.00 77.50 441 ASP A N 1
ATOM 3353 C CA . ASP A 1 441 ? 28.419 -9.710 -40.563 1.00 77.50 441 ASP A CA 1
ATOM 3354 C C . ASP A 1 441 ? 29.423 -10.227 -41.605 1.00 77.50 441 ASP A C 1
ATOM 3356 O O . ASP A 1 441 ? 29.290 -9.980 -42.806 1.00 77.50 441 ASP A O 1
ATOM 3360 N N . ASP A 1 442 ? 30.431 -10.978 -41.146 1.00 71.81 442 ASP A N 1
ATOM 3361 C CA . ASP A 1 442 ? 31.401 -11.592 -42.054 1.00 71.81 442 ASP A CA 1
ATOM 3362 C C . ASP A 1 442 ? 30.693 -12.553 -43.036 1.00 71.81 442 ASP A C 1
ATOM 3364 O O . ASP A 1 442 ? 29.855 -13.363 -42.620 1.00 71.81 442 ASP A O 1
ATOM 3368 N N . PRO A 1 443 ? 31.056 -12.537 -44.331 1.00 63.66 443 PRO A N 1
ATOM 3369 C CA . PRO A 1 443 ? 30.447 -13.412 -45.332 1.00 63.66 443 PRO A CA 1
ATOM 3370 C C . PRO A 1 443 ? 30.794 -14.902 -45.142 1.00 63.66 443 PRO A C 1
ATOM 3372 O O . PRO A 1 443 ? 30.029 -15.765 -45.575 1.00 63.66 443 PRO A O 1
ATOM 3375 N N . GLU A 1 444 ? 31.910 -15.221 -44.477 1.00 65.69 444 GLU A N 1
ATOM 3376 C CA . GLU A 1 444 ? 32.348 -16.598 -44.208 1.00 65.69 444 GLU A CA 1
ATOM 3377 C C . GLU A 1 444 ? 31.723 -17.170 -42.922 1.00 65.69 444 GLU A C 1
ATOM 3379 O O . GLU A 1 444 ? 31.785 -16.569 -41.847 1.00 65.69 444 GLU A O 1
ATOM 3384 N N . GLU A 1 445 ? 31.146 -18.373 -43.008 1.00 57.81 445 GLU A N 1
ATOM 3385 C CA . GLU A 1 445 ? 30.566 -19.071 -41.855 1.00 57.81 445 GLU A CA 1
ATOM 3386 C C . GLU A 1 445 ? 31.657 -19.651 -40.957 1.00 57.81 445 GLU A C 1
ATOM 3388 O O . GLU A 1 445 ? 32.218 -20.715 -41.218 1.00 57.81 445 GLU A O 1
ATOM 3393 N N . LYS A 1 446 ? 31.951 -18.951 -39.859 1.00 67.12 446 LYS A N 1
ATOM 3394 C CA . LYS A 1 446 ? 32.790 -19.501 -38.793 1.00 67.12 446 LYS A CA 1
ATOM 3395 C C . LYS A 1 446 ? 32.010 -20.581 -38.029 1.00 67.12 446 LYS A C 1
ATOM 3397 O O . LYS A 1 446 ? 30.833 -20.367 -37.726 1.00 67.12 446 LYS A O 1
ATOM 3402 N N . PRO A 1 447 ? 32.645 -21.712 -37.668 1.00 70.75 447 PRO A N 1
ATOM 3403 C CA . PRO A 1 447 ? 32.012 -22.727 -36.834 1.00 70.75 447 PRO A CA 1
ATOM 3404 C C . PRO A 1 447 ? 31.568 -22.136 -35.489 1.00 70.75 447 PRO A C 1
ATOM 3406 O O . PRO A 1 447 ? 32.196 -21.217 -34.954 1.00 70.75 447 PRO A O 1
ATOM 3409 N N . LEU A 1 448 ? 30.470 -22.665 -34.943 1.00 79.25 448 LEU A N 1
ATOM 3410 C CA . LEU A 1 448 ? 29.888 -22.190 -33.689 1.00 79.25 448 LEU A CA 1
ATOM 3411 C C . LEU A 1 448 ? 30.878 -22.404 -32.530 1.00 79.25 448 LEU A C 1
ATOM 3413 O O . LEU A 1 448 ? 31.142 -23.532 -32.122 1.00 79.25 448 LEU A O 1
ATOM 3417 N N . GLY A 1 449 ? 31.437 -21.315 -31.999 1.00 83.88 449 GLY A N 1
ATOM 3418 C CA . GLY A 1 449 ? 32.337 -21.373 -30.846 1.00 83.88 449 GLY A CA 1
ATOM 3419 C C . GLY A 1 449 ? 31.604 -21.740 -29.551 1.00 83.88 449 GLY A C 1
ATOM 3420 O O . GLY A 1 449 ? 30.437 -21.395 -29.378 1.00 83.88 449 GLY A O 1
ATOM 3421 N N . VAL A 1 450 ? 32.310 -22.372 -28.605 1.00 87.31 450 VAL A N 1
ATOM 3422 C CA . VAL A 1 450 ? 31.751 -22.846 -27.318 1.00 87.31 450 VAL A CA 1
ATOM 3423 C C . VAL A 1 450 ? 31.056 -21.727 -26.532 1.00 87.31 450 VAL A C 1
ATOM 3425 O O . VAL A 1 450 ? 29.959 -21.921 -26.020 1.00 87.31 450 VAL A O 1
ATOM 3428 N N . PHE A 1 451 ? 31.641 -20.526 -26.494 1.00 83.12 451 PHE A N 1
ATOM 3429 C CA . PHE A 1 451 ? 31.030 -19.367 -25.832 1.00 83.12 451 PHE A CA 1
ATOM 3430 C C . PHE A 1 451 ? 29.712 -18.931 -26.498 1.00 83.12 451 PHE A C 1
ATOM 3432 O O . PHE A 1 451 ? 28.719 -18.688 -25.816 1.00 83.12 451 PHE A O 1
ATOM 3439 N N . ARG A 1 452 ? 29.675 -18.892 -27.840 1.00 86.44 452 ARG A N 1
ATOM 3440 C CA . ARG A 1 452 ? 28.465 -18.551 -28.608 1.00 86.44 452 ARG A CA 1
ATOM 3441 C C . ARG A 1 452 ? 27.379 -19.610 -28.412 1.00 86.44 452 ARG A C 1
ATOM 3443 O O . ARG A 1 452 ? 26.222 -19.248 -28.248 1.00 86.44 452 ARG A O 1
ATOM 3450 N N . LEU A 1 453 ? 27.754 -20.890 -28.346 1.00 88.69 453 LEU A N 1
ATOM 3451 C CA . LEU A 1 453 ? 26.844 -21.984 -27.997 1.00 88.69 453 LEU A CA 1
ATOM 3452 C C . LEU A 1 453 ? 26.267 -21.826 -26.580 1.00 88.69 453 LEU A C 1
ATOM 3454 O O . LEU A 1 453 ? 25.068 -22.007 -26.398 1.00 88.69 453 LEU A O 1
ATOM 3458 N N . GLY A 1 454 ? 27.079 -21.433 -25.594 1.00 91.50 454 GLY A N 1
ATOM 3459 C CA . GLY A 1 454 ? 26.596 -21.133 -24.241 1.00 91.50 454 GLY A CA 1
ATOM 3460 C C . GLY A 1 454 ? 25.532 -20.029 -24.225 1.00 91.50 454 GLY A C 1
ATOM 3461 O O . GLY A 1 454 ? 24.488 -20.191 -23.598 1.00 91.50 454 GLY A O 1
ATOM 3462 N N . LEU A 1 455 ? 25.744 -18.948 -24.985 1.00 89.50 455 LEU A N 1
ATOM 3463 C CA . LEU A 1 455 ? 24.755 -17.873 -25.137 1.00 89.50 455 LEU A CA 1
ATOM 3464 C C . LEU A 1 455 ? 23.476 -18.343 -25.843 1.00 89.50 455 LEU A C 1
ATOM 3466 O O . LEU A 1 455 ? 22.386 -17.974 -25.421 1.00 89.50 455 LEU A O 1
ATOM 3470 N N . VAL A 1 456 ? 23.589 -19.185 -26.876 1.00 93.69 456 VAL A N 1
ATOM 3471 C CA . VAL A 1 456 ? 22.428 -19.811 -27.536 1.00 93.69 456 VAL A CA 1
ATOM 3472 C C . VAL A 1 456 ? 21.594 -20.597 -26.523 1.00 93.69 456 VAL A C 1
ATOM 3474 O O . VAL A 1 456 ? 20.382 -20.406 -26.456 1.00 93.69 456 VAL A O 1
ATOM 3477 N N . ILE A 1 457 ? 22.233 -21.452 -25.717 1.00 93.19 457 ILE A N 1
ATOM 3478 C CA . ILE A 1 457 ? 21.549 -22.259 -24.696 1.00 93.19 457 ILE A CA 1
ATOM 3479 C C . ILE A 1 457 ? 20.853 -21.352 -23.678 1.00 93.19 457 ILE A C 1
ATOM 3481 O O . ILE A 1 457 ? 19.692 -21.597 -23.354 1.00 93.19 457 ILE A O 1
ATOM 3485 N N . ALA A 1 458 ? 21.515 -20.286 -23.222 1.00 93.88 458 ALA A N 1
ATOM 3486 C CA . ALA A 1 458 ? 20.933 -19.328 -22.285 1.00 93.88 458 ALA A CA 1
ATOM 3487 C C . ALA A 1 458 ? 19.702 -18.618 -22.878 1.00 93.88 458 ALA A C 1
ATOM 3489 O O . ALA A 1 458 ? 18.652 -18.580 -22.240 1.00 93.88 458 ALA A O 1
ATOM 3490 N N . VAL A 1 459 ? 19.798 -18.120 -24.117 1.00 95.31 459 VAL A N 1
ATOM 3491 C CA . VAL A 1 459 ? 18.698 -17.416 -24.798 1.00 95.31 459 VAL A CA 1
ATOM 3492 C C . VAL A 1 459 ? 17.507 -18.342 -25.046 1.00 95.31 459 VAL A C 1
ATOM 3494 O O . VAL A 1 459 ? 16.378 -17.967 -24.745 1.00 95.31 459 VAL A O 1
ATOM 3497 N N . PHE A 1 460 ? 17.720 -19.566 -25.534 1.00 96.31 460 PHE A N 1
ATOM 3498 C CA . PHE A 1 460 ? 16.609 -20.503 -25.739 1.00 96.31 460 PHE A CA 1
ATOM 3499 C C . PHE A 1 460 ? 16.019 -21.018 -24.422 1.00 96.31 460 PHE A C 1
ATOM 3501 O O . PHE A 1 460 ? 14.807 -21.190 -24.345 1.00 96.31 460 PHE A O 1
ATOM 3508 N N . SER A 1 461 ? 16.829 -21.195 -23.374 1.00 93.88 461 SER A N 1
ATOM 3509 C CA . SER A 1 461 ? 16.315 -21.487 -22.025 1.00 93.88 461 SER A CA 1
ATOM 3510 C C . SER A 1 461 ? 15.417 -20.358 -21.520 1.00 93.88 461 SER A C 1
ATOM 3512 O O . SER A 1 461 ? 14.349 -20.618 -20.973 1.00 93.88 461 SER A O 1
ATOM 3514 N N . PHE A 1 462 ? 15.808 -19.104 -21.764 1.00 94.06 462 PHE A N 1
ATOM 3515 C CA . PHE A 1 462 ? 15.008 -17.929 -21.427 1.00 94.06 462 PHE A CA 1
ATOM 3516 C C . PHE A 1 462 ? 13.692 -17.867 -22.220 1.00 94.06 462 PHE A C 1
ATOM 3518 O O . PHE A 1 462 ? 12.638 -17.617 -21.641 1.00 94.06 462 PHE A O 1
ATOM 3525 N N . VAL A 1 463 ? 13.720 -18.180 -23.521 1.00 95.81 463 VAL A N 1
ATOM 3526 C CA . VAL A 1 463 ? 12.504 -18.309 -24.343 1.00 95.81 463 VAL A CA 1
ATOM 3527 C C . VAL A 1 463 ? 11.578 -19.387 -23.777 1.00 95.81 463 VAL A C 1
ATOM 3529 O O . VAL A 1 463 ? 10.404 -19.114 -23.546 1.00 95.81 463 VAL A O 1
ATOM 3532 N N . VAL A 1 464 ? 12.097 -20.586 -23.496 1.00 95.00 464 VAL A N 1
ATOM 3533 C CA . VAL A 1 464 ? 11.313 -21.696 -22.925 1.00 95.00 464 VAL A CA 1
ATOM 3534 C C . VAL A 1 464 ? 10.723 -21.323 -21.564 1.00 95.00 464 VAL A C 1
ATOM 3536 O O . VAL A 1 464 ? 9.583 -21.682 -21.288 1.00 95.00 464 VAL A O 1
ATOM 3539 N N . TYR A 1 465 ? 11.447 -20.562 -20.739 1.00 92.50 465 TYR A N 1
ATOM 3540 C CA . TYR A 1 465 ? 10.931 -20.045 -19.471 1.00 92.50 465 TYR A CA 1
ATOM 3541 C C . TYR A 1 465 ? 9.731 -19.101 -19.657 1.00 92.50 465 TYR A C 1
ATOM 3543 O O . TYR A 1 465 ? 8.797 -19.170 -18.866 1.00 92.50 465 TYR A O 1
ATOM 3551 N N . MET A 1 466 ? 9.712 -18.257 -20.697 1.00 94.00 466 MET A N 1
ATOM 3552 C CA . MET A 1 466 ? 8.601 -17.326 -20.959 1.00 94.00 466 MET A CA 1
ATOM 3553 C C . MET A 1 466 ? 7.357 -17.999 -21.554 1.00 94.00 466 MET A C 1
ATOM 3555 O O . MET A 1 466 ? 6.250 -17.511 -21.340 1.00 94.00 466 MET A O 1
ATOM 3559 N N . VAL A 1 467 ? 7.517 -19.117 -22.273 1.00 92.75 467 VAL A N 1
ATOM 3560 C CA . VAL A 1 467 ? 6.422 -19.821 -22.969 1.00 92.75 467 VAL A CA 1
ATOM 3561 C C . VAL A 1 467 ? 5.230 -20.117 -22.040 1.00 92.75 467 VAL A C 1
ATOM 3563 O O . VAL A 1 467 ? 4.132 -19.694 -22.389 1.00 92.75 467 VAL A O 1
ATOM 3566 N N . PRO A 1 468 ? 5.386 -20.717 -20.839 1.00 89.00 468 PRO A N 1
ATOM 3567 C CA . PRO A 1 468 ? 4.277 -20.911 -19.897 1.00 89.00 468 PRO A CA 1
ATOM 3568 C C . PRO A 1 468 ? 3.499 -19.637 -19.527 1.00 89.00 468 PRO A C 1
ATOM 3570 O O . PRO A 1 468 ? 2.320 -19.721 -19.184 1.00 89.00 468 PRO A O 1
ATOM 3573 N N . GLY A 1 469 ? 4.120 -18.454 -19.605 1.00 86.81 469 GLY A N 1
ATOM 3574 C CA . GLY A 1 469 ? 3.456 -17.175 -19.338 1.00 86.81 469 GLY A CA 1
ATOM 3575 C C . GLY A 1 469 ? 2.292 -16.892 -20.285 1.00 86.81 469 GLY A C 1
ATOM 3576 O O . GLY A 1 469 ? 1.285 -16.342 -19.850 1.00 86.81 469 GLY A O 1
ATOM 3577 N N . MET A 1 470 ? 2.361 -17.373 -21.532 1.00 88.25 470 MET A N 1
ATOM 3578 C CA . MET A 1 470 ? 1.265 -17.273 -22.511 1.00 88.25 470 MET A CA 1
ATOM 3579 C C . MET A 1 470 ? -0.023 -17.981 -22.052 1.00 88.25 470 MET A C 1
ATOM 3581 O O . MET A 1 470 ? -1.084 -17.751 -22.620 1.00 88.25 470 MET A O 1
ATOM 3585 N N . TRP A 1 471 ? 0.062 -18.828 -21.020 1.00 88.50 471 TRP A N 1
ATOM 3586 C CA . TRP A 1 471 ? -1.055 -19.571 -20.429 1.00 88.50 471 TRP A CA 1
ATOM 3587 C C . TRP A 1 471 ? -1.352 -19.178 -18.974 1.00 88.50 471 TRP A C 1
ATOM 3589 O O . TRP A 1 471 ? -2.073 -19.890 -18.271 1.00 88.50 471 TRP A O 1
ATOM 3599 N N . GLY A 1 472 ? -0.803 -18.053 -18.515 1.00 81.56 472 GLY A N 1
ATOM 3600 C CA . GLY A 1 472 ? -1.079 -17.478 -17.201 1.00 81.56 472 GLY A CA 1
ATOM 3601 C C . GLY A 1 472 ? -0.101 -17.904 -16.108 1.00 81.56 472 GLY A C 1
ATOM 3602 O O . GLY A 1 472 ? -0.392 -17.742 -14.925 1.00 81.56 472 GLY A O 1
ATOM 3603 N N . ALA A 1 473 ? 1.070 -18.446 -16.468 1.00 84.50 473 ALA A N 1
ATOM 3604 C CA . ALA A 1 473 ? 2.127 -18.639 -15.483 1.00 84.50 473 ALA A CA 1
ATOM 3605 C C . ALA A 1 473 ? 2.635 -17.272 -14.964 1.00 84.50 473 ALA A C 1
ATOM 3607 O O . ALA A 1 473 ? 2.837 -16.341 -15.754 1.00 84.50 473 ALA A O 1
ATOM 3608 N N . PRO A 1 474 ? 2.905 -17.139 -13.653 1.00 74.62 474 PRO A N 1
ATOM 3609 C CA . PRO A 1 474 ? 3.244 -15.854 -13.036 1.00 74.62 474 PRO A CA 1
ATOM 3610 C C . PRO A 1 474 ? 4.599 -15.294 -13.488 1.00 74.62 474 PRO A C 1
ATOM 3612 O O . PRO A 1 474 ? 4.785 -14.080 -13.487 1.00 74.62 474 PRO A O 1
ATOM 3615 N N . LEU A 1 475 ? 5.531 -16.160 -13.913 1.00 85.25 475 LEU A N 1
ATOM 3616 C CA . LEU A 1 475 ? 6.886 -15.794 -14.344 1.00 85.25 475 LEU A CA 1
ATOM 3617 C C . LEU A 1 475 ? 7.611 -14.878 -13.337 1.00 85.25 475 LEU A C 1
ATOM 3619 O O . LEU A 1 475 ? 8.136 -13.832 -13.710 1.00 85.25 475 LEU A O 1
ATOM 3623 N N . LYS A 1 476 ? 7.697 -15.291 -12.063 1.00 80.88 476 LYS A N 1
ATOM 3624 C CA . LYS A 1 476 ? 8.194 -14.470 -10.934 1.00 80.88 476 LYS A CA 1
ATOM 3625 C C . LYS A 1 476 ? 9.500 -13.704 -11.203 1.00 80.88 476 LYS A C 1
ATOM 3627 O O . LYS A 1 476 ? 9.625 -12.563 -10.766 1.00 80.88 476 LYS A O 1
ATOM 3632 N N . ALA A 1 477 ? 10.449 -14.283 -11.947 1.00 80.56 477 ALA A N 1
ATOM 3633 C CA . ALA A 1 477 ? 11.721 -13.627 -12.288 1.00 80.56 477 ALA A CA 1
ATOM 3634 C C . ALA A 1 477 ? 11.585 -12.409 -13.228 1.00 80.56 477 ALA A C 1
ATOM 3636 O O . ALA A 1 477 ? 12.475 -11.568 -13.256 1.00 80.56 477 ALA A O 1
ATOM 3637 N N . LEU A 1 478 ? 10.492 -12.319 -13.991 1.00 83.75 478 LEU A N 1
ATOM 3638 C CA . LEU A 1 478 ? 10.197 -11.238 -14.939 1.00 83.75 478 LEU A CA 1
ATOM 3639 C C . LEU A 1 478 ? 9.008 -10.372 -14.501 1.00 83.75 478 LEU A C 1
ATOM 3641 O O . LEU A 1 478 ? 8.615 -9.480 -15.240 1.00 83.75 478 LEU A O 1
ATOM 3645 N N . SER A 1 479 ? 8.445 -10.618 -13.318 1.00 77.00 479 SER A N 1
ATOM 3646 C CA . SER A 1 479 ? 7.234 -9.955 -12.811 1.00 77.00 479 SER A CA 1
ATOM 3647 C C . SER A 1 479 ? 7.264 -8.427 -12.909 1.00 77.00 479 SER A C 1
ATOM 3649 O O . SER A 1 479 ? 6.285 -7.839 -13.345 1.00 77.00 479 SER A O 1
ATOM 3651 N N . GLY A 1 480 ? 8.399 -7.795 -12.603 1.00 74.19 480 GLY A N 1
ATOM 3652 C CA . GLY A 1 480 ? 8.561 -6.344 -12.720 1.00 74.19 480 GLY A CA 1
ATOM 3653 C C . GLY A 1 480 ? 8.577 -5.790 -14.156 1.00 74.19 480 GLY A C 1
ATOM 3654 O O . GLY A 1 480 ? 8.422 -4.590 -14.347 1.00 74.19 480 GLY A O 1
ATOM 3655 N N . TYR A 1 481 ? 8.777 -6.634 -15.171 1.00 82.06 481 TYR A N 1
ATOM 3656 C CA . TYR A 1 481 ? 8.884 -6.239 -16.585 1.00 82.06 481 TYR A CA 1
ATOM 3657 C C . TYR A 1 481 ? 7.682 -6.660 -17.433 1.00 82.06 481 TYR A C 1
ATOM 3659 O O . TYR A 1 481 ? 7.635 -6.316 -18.616 1.00 82.06 481 TYR A O 1
ATOM 3667 N N . LEU A 1 482 ? 6.762 -7.440 -16.867 1.00 86.06 482 LEU A N 1
ATOM 3668 C CA . LEU A 1 482 ? 5.586 -7.952 -17.558 1.00 86.06 482 LEU A CA 1
ATOM 3669 C C . LEU A 1 482 ? 4.347 -7.154 -17.147 1.00 86.06 482 LEU A C 1
ATOM 3671 O O . LEU A 1 482 ? 4.234 -6.793 -15.974 1.00 86.06 482 LEU A O 1
ATOM 3675 N N . PRO A 1 483 ? 3.390 -6.944 -18.066 1.00 86.44 483 PRO A N 1
ATOM 3676 C CA . PRO A 1 483 ? 2.076 -6.450 -17.689 1.00 86.44 483 PRO A CA 1
ATOM 3677 C C . PRO A 1 483 ? 1.399 -7.348 -16.631 1.00 86.44 483 PRO A C 1
ATOM 3679 O O . PRO A 1 483 ? 1.692 -8.557 -16.556 1.00 86.44 483 PRO A O 1
ATOM 3682 N N . PRO A 1 484 ? 0.488 -6.786 -15.814 1.00 81.31 484 PRO A N 1
ATOM 3683 C CA . PRO A 1 484 ? -0.260 -7.530 -14.803 1.00 81.31 484 PRO A CA 1
ATOM 3684 C C . PRO A 1 484 ? -0.998 -8.737 -15.395 1.00 81.31 484 PRO A C 1
ATOM 3686 O O . PRO A 1 484 ? -1.404 -8.728 -16.559 1.00 81.31 484 PRO A O 1
ATOM 3689 N N . LEU A 1 485 ? -1.174 -9.797 -14.602 1.00 78.25 485 LEU A N 1
ATOM 3690 C CA . LEU A 1 485 ? -1.831 -11.034 -15.056 1.00 78.25 485 LEU A CA 1
ATOM 3691 C C . LEU A 1 485 ? -3.309 -10.798 -15.420 1.00 78.25 485 LEU A C 1
ATOM 3693 O O . LEU A 1 485 ? -3.895 -11.543 -16.195 1.00 78.25 485 LEU A O 1
ATOM 3697 N N . GLU A 1 486 ? -3.902 -9.743 -14.877 1.00 76.25 486 GLU A N 1
ATOM 3698 C CA . GLU A 1 486 ? -5.298 -9.345 -15.024 1.00 76.25 486 GLU A CA 1
ATOM 3699 C C . GLU A 1 486 ? -5.618 -8.789 -16.419 1.00 76.25 486 GLU A C 1
ATOM 3701 O O . GLU A 1 486 ? -6.787 -8.802 -16.814 1.00 76.25 486 GLU A O 1
ATOM 3706 N N . THR A 1 487 ? -4.588 -8.334 -17.145 1.00 79.62 487 THR A N 1
ATOM 3707 C CA . THR A 1 487 ? -4.670 -7.924 -18.560 1.00 79.62 487 THR A CA 1
ATOM 3708 C C . THR A 1 487 ? -4.734 -9.120 -19.507 1.00 79.62 487 THR A C 1
ATOM 3710 O O . THR A 1 487 ? -5.054 -8.954 -20.671 1.00 79.62 487 THR A O 1
ATOM 3713 N N . GLN A 1 488 ? -4.447 -10.331 -19.013 1.00 81.94 488 GLN A N 1
ATOM 3714 C CA . GLN A 1 488 ? -4.397 -11.524 -19.846 1.00 81.94 488 GLN A CA 1
ATOM 3715 C C . GLN A 1 488 ? -5.780 -12.141 -20.054 1.00 81.94 488 GLN A C 1
ATOM 3717 O O . GLN A 1 488 ? -6.437 -12.568 -19.093 1.00 81.94 488 GLN A O 1
ATOM 3722 N N . ASP A 1 489 ? -6.175 -12.294 -21.316 1.00 76.31 489 ASP A N 1
ATOM 3723 C CA . ASP A 1 489 ? -7.453 -12.903 -21.687 1.00 76.31 489 ASP A CA 1
ATOM 3724 C C . ASP A 1 489 ? -7.412 -14.423 -21.509 1.00 76.31 489 ASP A C 1
ATOM 3726 O O . ASP A 1 489 ? -8.354 -15.055 -21.012 1.00 76.31 489 ASP A O 1
ATOM 3730 N N . PHE A 1 490 ? -6.288 -15.036 -21.892 1.00 75.75 490 PHE A N 1
ATOM 3731 C CA . PHE A 1 490 ? -6.142 -16.487 -21.914 1.00 75.75 490 PHE A CA 1
ATOM 3732 C C . PHE A 1 490 ? -5.322 -17.029 -20.738 1.00 75.75 490 PHE A C 1
ATOM 3734 O O . PHE A 1 490 ? -4.093 -17.099 -20.779 1.00 75.75 490 PHE A O 1
ATOM 3741 N N . VAL A 1 491 ? -6.021 -17.482 -19.693 1.00 76.12 491 VAL A N 1
ATOM 3742 C CA . VAL A 1 491 ? -5.432 -18.111 -18.500 1.00 76.12 491 VAL A CA 1
ATOM 3743 C C . VAL A 1 491 ? -5.979 -19.528 -18.342 1.00 76.12 491 VAL A C 1
ATOM 3745 O O . VAL A 1 491 ? -7.176 -19.715 -18.130 1.00 76.12 491 VAL A O 1
ATOM 3748 N N . LEU A 1 492 ? -5.108 -20.542 -18.409 1.00 69.06 492 LEU A N 1
ATOM 3749 C CA . LEU A 1 492 ? -5.535 -21.950 -18.443 1.00 69.06 492 LEU A CA 1
ATOM 3750 C C . LEU A 1 492 ? -6.269 -22.381 -17.157 1.00 69.06 492 LEU A C 1
ATOM 3752 O O . LEU A 1 492 ? -7.172 -23.212 -17.209 1.00 69.06 492 LEU A O 1
ATOM 3756 N N . SER A 1 493 ? -5.913 -21.794 -16.009 1.00 61.66 493 SER A N 1
ATOM 3757 C CA . SER A 1 493 ? -6.529 -22.102 -14.711 1.00 61.66 493 SER A CA 1
ATOM 3758 C C . SER A 1 493 ? -7.957 -21.572 -14.559 1.00 61.66 493 SER A C 1
ATOM 3760 O O . SER A 1 493 ? -8.716 -22.153 -13.791 1.00 61.66 493 SER A O 1
ATOM 3762 N N . LYS A 1 494 ? -8.363 -20.534 -15.311 1.00 53.53 494 LYS A N 1
ATOM 3763 C CA . LYS A 1 494 ? -9.751 -20.029 -15.303 1.00 53.53 494 LYS A CA 1
ATOM 3764 C C . LYS A 1 494 ? -10.739 -20.997 -15.970 1.00 53.53 494 LYS A C 1
ATOM 3766 O O . LYS A 1 494 ? -11.929 -20.931 -15.687 1.00 53.53 494 LYS A O 1
ATOM 3771 N N . TYR A 1 495 ? -10.252 -21.896 -16.832 1.00 46.75 495 TYR A N 1
ATOM 3772 C CA . TYR A 1 495 ? -11.071 -22.821 -17.630 1.00 46.75 495 TYR A CA 1
ATOM 3773 C C . TYR A 1 495 ? -10.891 -24.298 -17.246 1.00 46.75 495 TYR A C 1
ATOM 3775 O O . TYR A 1 495 ? -11.486 -25.175 -17.873 1.00 46.75 495 TYR A O 1
ATOM 3783 N N . ALA A 1 496 ? -10.083 -24.595 -16.226 1.00 31.36 496 ALA A N 1
ATOM 3784 C CA . ALA A 1 496 ? -9.944 -25.947 -15.702 1.00 31.36 496 ALA A CA 1
ATOM 3785 C C . ALA A 1 496 ? -11.091 -26.231 -14.709 1.00 31.36 496 ALA A C 1
ATOM 3787 O O . ALA A 1 496 ? -11.164 -25.556 -13.681 1.00 31.36 496 ALA A O 1
ATOM 3788 N N . PRO A 1 497 ? -11.988 -27.209 -14.957 1.00 31.20 497 PRO A N 1
ATOM 3789 C CA . PRO A 1 497 ? -12.903 -27.668 -13.917 1.00 31.20 497 PRO A CA 1
ATOM 3790 C C . PRO A 1 497 ? -12.072 -28.170 -12.734 1.00 31.20 497 PRO A C 1
ATOM 3792 O O . PRO A 1 497 ? -11.070 -28.856 -12.935 1.00 31.20 497 PRO A O 1
ATOM 3795 N N . ALA A 1 498 ? -12.470 -27.789 -11.519 1.00 32.09 498 ALA A N 1
ATOM 3796 C CA . ALA A 1 498 ? -11.772 -28.084 -10.274 1.00 32.09 498 ALA A CA 1
ATOM 3797 C C . ALA A 1 498 ? -11.479 -29.587 -10.117 1.00 32.09 498 ALA A C 1
ATOM 3799 O O . ALA A 1 498 ? -12.281 -30.348 -9.587 1.00 32.09 498 ALA A O 1
ATOM 3800 N N . VAL A 1 499 ? -10.308 -30.013 -10.580 1.00 33.22 499 VAL A N 1
ATOM 3801 C CA . VAL A 1 499 ? -9.706 -31.304 -10.268 1.00 33.22 499 VAL A CA 1
ATOM 3802 C C . VAL A 1 499 ? -8.213 -31.055 -10.101 1.00 33.22 499 VAL A C 1
ATOM 3804 O O . VAL A 1 499 ? -7.447 -31.062 -11.059 1.00 33.22 499 VAL A O 1
ATOM 3807 N N . MET A 1 500 ? -7.796 -30.823 -8.862 1.00 28.80 500 MET A N 1
ATOM 3808 C CA . MET A 1 500 ? -6.420 -31.066 -8.439 1.00 28.80 500 MET A CA 1
ATOM 3809 C C . MET A 1 500 ? -6.475 -32.129 -7.337 1.00 28.80 500 MET A C 1
ATOM 3811 O O . MET A 1 500 ? -7.199 -31.939 -6.358 1.00 28.80 500 MET A O 1
ATOM 3815 N N . PRO A 1 501 ? -5.761 -33.257 -7.482 1.00 37.44 501 PRO A N 1
ATOM 3816 C CA . PRO A 1 501 ? -5.640 -34.241 -6.423 1.00 37.44 501 PRO A CA 1
ATOM 3817 C C . PRO A 1 501 ? -4.678 -33.715 -5.355 1.00 37.44 501 PRO A C 1
ATOM 3819 O O . PRO A 1 501 ? -3.617 -33.169 -5.665 1.00 37.44 501 PRO A O 1
ATOM 3822 N N . ALA A 1 502 ? -5.050 -33.897 -4.090 1.00 28.89 502 ALA A N 1
ATOM 3823 C CA . ALA A 1 502 ? -4.186 -33.627 -2.953 1.00 28.89 502 ALA A CA 1
ATOM 3824 C C . ALA A 1 502 ? -2.889 -34.444 -3.073 1.00 28.89 502 ALA A C 1
ATOM 3826 O O . ALA A 1 502 ? -2.916 -35.674 -3.140 1.00 28.89 502 ALA A O 1
ATOM 3827 N N . ALA A 1 503 ? -1.747 -33.759 -3.082 1.00 29.33 503 ALA A N 1
ATOM 3828 C CA . ALA A 1 503 ? -0.457 -34.390 -2.867 1.00 29.33 503 ALA A CA 1
ATOM 3829 C C . ALA A 1 503 ? -0.384 -34.835 -1.399 1.00 29.33 503 ALA A C 1
ATOM 3831 O O . ALA A 1 503 ? -0.093 -34.044 -0.505 1.00 29.33 503 ALA A O 1
ATOM 3832 N N . SER A 1 504 ? -0.689 -36.108 -1.154 1.00 29.98 504 SER A N 1
ATOM 3833 C CA . SER A 1 504 ? -0.463 -36.768 0.126 1.00 29.98 504 SER A CA 1
ATOM 3834 C C . SER A 1 504 ? 1.039 -36.889 0.380 1.00 29.98 504 SER A C 1
ATOM 3836 O O . SER A 1 504 ? 1.743 -37.617 -0.328 1.00 29.98 504 SER A O 1
ATOM 3838 N N . THR A 1 505 ? 1.532 -36.212 1.411 1.00 30.72 505 THR A N 1
ATOM 3839 C CA . THR A 1 505 ? 2.780 -36.580 2.076 1.00 30.72 505 THR A CA 1
ATOM 3840 C C . THR A 1 505 ? 2.624 -37.985 2.652 1.00 30.72 505 THR A C 1
ATOM 3842 O O . THR A 1 505 ? 1.649 -38.310 3.327 1.00 30.72 505 THR A O 1
ATOM 3845 N N . GLY A 1 506 ? 3.561 -38.860 2.294 1.00 30.12 506 GLY A N 1
ATOM 3846 C CA . GLY A 1 506 ? 3.508 -40.271 2.631 1.00 30.12 506 GLY A CA 1
ATOM 3847 C C . GLY A 1 506 ? 3.656 -40.524 4.127 1.00 30.12 506 GLY A C 1
ATOM 3848 O O . GLY A 1 506 ? 4.693 -40.222 4.711 1.00 30.12 506 GLY A O 1
ATOM 3849 N N . VAL A 1 507 ? 2.658 -41.192 4.698 1.00 29.22 507 VAL A N 1
ATOM 3850 C CA . VAL A 1 507 ? 2.825 -42.115 5.821 1.00 29.22 507 VAL A CA 1
ATOM 3851 C C . VAL A 1 507 ? 1.984 -43.351 5.498 1.00 29.22 507 VAL A C 1
ATOM 3853 O O . VAL A 1 507 ? 0.771 -43.268 5.328 1.00 29.22 507 VAL A O 1
ATOM 3856 N N . MET A 1 508 ? 2.645 -44.498 5.339 1.00 26.75 508 MET A N 1
ATOM 3857 C CA . MET A 1 508 ? 1.998 -45.800 5.140 1.00 26.75 508 MET A CA 1
ATOM 3858 C C . MET A 1 508 ? 1.254 -46.222 6.420 1.00 26.75 508 MET A C 1
ATOM 3860 O O . MET A 1 508 ? 1.872 -46.175 7.486 1.00 26.75 508 MET A O 1
ATOM 3864 N N . PRO A 1 509 ? 0.003 -46.717 6.359 1.00 31.12 509 PRO A N 1
ATOM 3865 C CA . PRO A 1 509 ? -0.636 -47.355 7.500 1.00 31.12 509 PRO A CA 1
ATOM 3866 C C . PRO A 1 509 ? -0.418 -48.876 7.480 1.00 31.12 509 PRO A C 1
ATOM 3868 O O . PRO A 1 509 ? -0.500 -49.533 6.439 1.00 31.12 509 PRO A O 1
ATOM 3871 N N . ALA A 1 510 ? -0.164 -49.444 8.657 1.00 26.23 510 ALA A N 1
ATOM 3872 C CA . ALA A 1 510 ? -0.156 -50.882 8.883 1.00 26.23 510 ALA A CA 1
ATOM 3873 C C . ALA A 1 510 ? -1.582 -51.394 9.176 1.00 26.23 510 ALA A C 1
ATOM 3875 O O . ALA A 1 510 ? -2.235 -50.940 10.105 1.00 26.23 510 ALA A O 1
ATOM 3876 N N . ALA A 1 511 ? -2.012 -52.325 8.323 1.00 26.69 511 ALA A N 1
ATOM 3877 C CA . ALA A 1 511 ? -2.924 -53.465 8.477 1.00 26.69 511 ALA A CA 1
ATOM 3878 C C . ALA A 1 511 ? -4.011 -53.550 9.583 1.00 26.69 511 ALA A C 1
ATOM 3880 O O . ALA A 1 511 ? -3.735 -53.467 10.775 1.00 26.69 511 ALA A O 1
ATOM 3881 N N . SER A 1 512 ? -5.159 -54.082 9.115 1.00 27.27 512 SER A N 1
ATOM 3882 C CA . SER A 1 512 ? -6.122 -54.998 9.779 1.00 27.27 512 SER A CA 1
ATOM 3883 C C . SER A 1 512 ? -7.054 -54.392 10.835 1.00 27.27 512 SER A C 1
ATOM 3885 O O . SER A 1 512 ? -6.638 -53.558 11.616 1.00 27.27 512 SER A O 1
ATOM 3887 N N . THR A 1 513 ? -8.333 -54.743 10.985 1.00 26.73 513 THR A N 1
ATOM 3888 C CA . THR A 1 513 ? -9.286 -55.697 10.376 1.00 26.73 513 THR A CA 1
ATOM 3889 C C . THR A 1 513 ? -10.649 -55.287 10.959 1.00 26.73 513 THR A C 1
ATOM 3891 O O . THR A 1 513 ? -10.725 -55.008 12.148 1.00 26.73 513 THR A O 1
ATOM 3894 N N . GLY A 1 514 ? -11.734 -55.223 10.189 1.00 26.62 514 GLY A N 1
ATOM 3895 C CA . GLY A 1 514 ? -12.740 -56.275 10.316 1.00 26.62 514 GLY A CA 1
ATOM 3896 C C . GLY A 1 514 ? -14.171 -55.782 10.055 1.00 26.62 514 GLY A C 1
ATOM 3897 O O . GLY A 1 514 ? -14.687 -54.961 10.796 1.00 26.62 514 GLY A O 1
ATOM 3898 N N . VAL A 1 515 ? -14.750 -56.347 8.993 1.00 29.12 515 VAL A N 1
ATOM 3899 C CA . VAL A 1 515 ? -16.115 -56.894 8.844 1.00 29.12 515 VAL A CA 1
ATOM 3900 C C . VAL A 1 515 ? -17.361 -55.994 9.021 1.00 29.12 515 VAL A C 1
ATOM 3902 O O . VAL A 1 515 ? -17.624 -55.401 10.056 1.00 29.12 515 VAL A O 1
ATOM 3905 N N . MET A 1 516 ? -18.133 -56.041 7.928 1.00 28.23 516 MET A N 1
ATOM 3906 C CA . MET A 1 516 ? -19.444 -55.508 7.525 1.00 28.23 516 MET A CA 1
ATOM 3907 C C . MET A 1 516 ? -20.636 -55.500 8.518 1.00 28.23 516 MET A C 1
ATOM 3909 O O . MET A 1 516 ? -20.650 -56.284 9.465 1.00 28.23 516 MET A O 1
ATOM 3913 N N . PRO A 1 517 ? -21.679 -54.681 8.225 1.00 34.19 517 PRO A N 1
ATOM 3914 C CA . PRO A 1 517 ? -22.923 -54.555 8.995 1.00 34.19 517 PRO A CA 1
ATOM 3915 C C . PRO A 1 517 ? -24.063 -55.455 8.469 1.00 34.19 517 PRO A C 1
ATOM 3917 O O . PRO A 1 517 ? -24.044 -55.844 7.303 1.00 34.19 517 PRO A O 1
ATOM 3920 N N . ASP A 1 518 ? -25.089 -55.705 9.293 1.00 30.42 518 ASP A N 1
ATOM 3921 C CA . ASP A 1 518 ? -26.406 -56.194 8.844 1.00 30.42 518 ASP A CA 1
ATOM 3922 C C . ASP A 1 518 ? -27.545 -55.422 9.565 1.00 30.42 518 ASP A C 1
ATOM 3924 O O . ASP A 1 518 ? -27.330 -54.936 10.683 1.00 30.42 518 ASP A O 1
ATOM 3928 N N . PRO A 1 519 ? -28.702 -55.220 8.902 1.00 34.34 519 PRO A N 1
ATOM 3929 C CA . PRO A 1 519 ? -29.603 -54.093 9.046 1.00 34.34 519 PRO A CA 1
ATOM 3930 C C . PRO A 1 519 ? -30.827 -54.443 9.888 1.00 34.34 519 PRO A C 1
ATOM 3932 O O . PRO A 1 519 ? -31.331 -55.552 9.815 1.00 34.34 519 PRO A O 1
ATOM 3935 N N . ASP A 1 520 ? -31.347 -53.462 10.624 1.00 27.97 520 ASP A N 1
ATOM 3936 C CA . ASP A 1 520 ? -32.777 -53.365 10.940 1.00 27.97 520 ASP A CA 1
ATOM 3937 C C . ASP A 1 520 ? -33.066 -52.069 11.711 1.00 27.97 520 ASP A C 1
ATOM 3939 O O . ASP A 1 520 ? -32.956 -52.015 12.935 1.00 27.97 520 ASP A O 1
ATOM 3943 N N . ARG A 1 521 ? -33.458 -51.011 10.986 1.00 28.02 521 ARG A N 1
ATOM 3944 C CA . ARG A 1 521 ? -34.658 -50.202 11.290 1.00 28.02 521 ARG A CA 1
ATOM 3945 C C . ARG A 1 521 ? -34.793 -49.012 10.346 1.00 28.02 521 ARG A C 1
ATOM 3947 O O . ARG A 1 521 ? -34.030 -48.053 10.390 1.00 28.02 521 ARG A O 1
ATOM 3954 N N . ALA A 1 522 ? -35.838 -49.075 9.533 1.00 27.38 522 ALA A N 1
ATOM 3955 C CA . ALA A 1 522 ? -36.370 -47.958 8.775 1.00 27.38 522 ALA A CA 1
ATOM 3956 C C . ALA A 1 522 ? -37.187 -47.018 9.682 1.00 27.38 522 ALA A C 1
ATOM 3958 O O . ALA A 1 522 ? -38.003 -47.507 10.460 1.00 27.38 522 ALA A O 1
ATOM 3959 N N . SER A 1 523 ? -36.974 -45.702 9.530 1.00 27.30 523 SER A N 1
ATOM 3960 C CA . SER A 1 523 ? -37.978 -44.664 9.195 1.00 27.30 523 SER A CA 1
ATOM 3961 C C . SER A 1 523 ? -37.723 -43.313 9.892 1.00 27.30 523 SER A C 1
ATOM 3963 O O . SER A 1 523 ? -38.163 -43.116 11.020 1.00 27.30 523 SER A O 1
ATOM 3965 N N . SER A 1 524 ? -37.087 -42.377 9.174 1.00 25.56 524 SER A N 1
ATOM 3966 C CA . SER A 1 524 ? -37.303 -40.916 9.249 1.00 25.56 524 SER A CA 1
ATOM 3967 C C . SER A 1 524 ? -36.864 -40.279 7.914 1.00 25.56 524 SER A C 1
ATOM 3969 O O . SER A 1 524 ? -35.895 -40.767 7.326 1.00 25.56 524 SER A O 1
ATOM 3971 N N . PRO A 1 525 ? -37.559 -39.253 7.381 1.00 26.84 525 PRO A N 1
ATOM 3972 C CA . PRO A 1 525 ? -37.270 -38.697 6.063 1.00 26.84 525 PRO A CA 1
ATOM 3973 C C . PRO A 1 525 ? -36.140 -37.656 6.107 1.00 26.84 525 PRO A C 1
ATOM 3975 O O . PRO A 1 525 ? -36.091 -36.829 7.007 1.00 26.84 525 PRO A O 1
ATOM 3978 N N . ALA A 1 526 ? -35.263 -37.741 5.102 1.00 27.56 526 ALA A N 1
ATOM 3979 C CA . ALA A 1 526 ? -34.332 -36.738 4.573 1.00 27.56 526 ALA A CA 1
ATOM 3980 C C . ALA A 1 526 ? -33.956 -35.541 5.476 1.00 27.56 526 ALA A C 1
ATOM 3982 O O . ALA A 1 526 ? -34.645 -34.524 5.495 1.00 27.56 526 ALA A O 1
ATOM 3983 N N . ILE A 1 527 ? -32.769 -35.616 6.088 1.00 25.08 527 ILE A N 1
ATOM 3984 C CA . ILE A 1 527 ? -31.958 -34.429 6.379 1.00 25.08 527 ILE A CA 1
ATOM 3985 C C . ILE A 1 527 ? -30.989 -34.288 5.207 1.00 25.08 527 ILE A C 1
ATOM 3987 O O . ILE A 1 527 ? -30.125 -35.139 4.994 1.00 25.08 527 ILE A O 1
ATOM 3991 N N . LEU A 1 528 ? -31.201 -33.243 4.408 1.00 27.73 528 LEU A N 1
ATOM 3992 C CA . LEU A 1 528 ? -30.204 -32.718 3.486 1.00 27.73 528 LEU A CA 1
ATOM 3993 C C . LEU A 1 528 ? -28.974 -32.367 4.325 1.00 27.73 528 LEU A C 1
ATOM 3995 O O . LEU A 1 528 ? -29.040 -31.514 5.205 1.00 27.73 528 LEU A O 1
ATOM 3999 N N . SER A 1 529 ? -27.879 -33.086 4.102 1.00 25.83 529 SER A N 1
ATOM 4000 C CA . SER A 1 529 ? -26.579 -32.724 4.643 1.00 25.83 529 SER A CA 1
ATOM 4001 C C . SER A 1 529 ? -26.133 -31.446 3.943 1.00 25.83 529 SER A C 1
ATOM 4003 O O . SER A 1 529 ? -25.602 -31.504 2.828 1.00 25.83 529 SER A O 1
ATOM 4005 N N . ASP A 1 530 ? -26.373 -30.302 4.575 1.00 27.62 530 ASP A N 1
ATOM 4006 C CA . ASP A 1 530 ? -25.710 -29.076 4.174 1.00 27.62 530 ASP A CA 1
ATOM 4007 C C . ASP A 1 530 ? -24.211 -29.277 4.380 1.00 27.62 530 ASP A C 1
ATOM 4009 O O . ASP A 1 530 ? -23.698 -29.525 5.473 1.00 27.62 530 ASP A O 1
ATOM 4013 N N . SER A 1 531 ? -23.531 -29.262 3.240 1.00 24.61 531 SER A N 1
ATOM 4014 C CA . SER A 1 531 ? -22.091 -29.098 3.139 1.00 24.61 531 SER A CA 1
ATOM 4015 C C . SER A 1 531 ? -21.685 -27.848 3.924 1.00 24.61 531 SER A C 1
ATOM 4017 O O . SER A 1 531 ? -22.504 -26.934 4.042 1.00 24.61 531 SER A O 1
ATOM 4019 N N . PRO A 1 532 ? -20.446 -27.760 4.440 1.00 23.03 532 PRO A N 1
ATOM 4020 C CA . PRO A 1 532 ? -19.977 -26.523 5.045 1.00 23.03 532 PRO A CA 1
ATOM 4021 C C . PRO A 1 532 ? -20.227 -25.400 4.044 1.00 23.03 532 PRO A C 1
ATOM 4023 O O . PRO A 1 532 ? -19.762 -25.464 2.902 1.00 23.03 532 PRO A O 1
ATOM 4026 N N . VAL A 1 533 ? -21.036 -24.428 4.459 1.00 23.02 533 VAL A N 1
ATOM 4027 C CA . VAL A 1 533 ? -21.299 -23.215 3.702 1.00 23.02 533 VAL A CA 1
ATOM 4028 C C . VAL A 1 533 ? -19.945 -22.545 3.512 1.00 23.02 533 VAL A C 1
ATOM 4030 O O . VAL A 1 533 ? -19.432 -21.863 4.395 1.00 23.02 533 VAL A O 1
ATOM 4033 N N . ILE A 1 534 ? -19.332 -22.779 2.353 1.00 24.05 534 ILE A N 1
ATOM 4034 C CA . ILE A 1 534 ? -18.393 -21.832 1.780 1.00 24.05 534 ILE A CA 1
ATOM 4035 C C . ILE A 1 534 ? -19.248 -20.594 1.567 1.00 24.05 534 ILE A C 1
ATOM 4037 O O . ILE A 1 534 ? -20.086 -20.572 0.664 1.00 24.05 534 ILE A O 1
ATOM 4041 N N . LEU A 1 535 ? -19.091 -19.609 2.450 1.00 24.84 535 LEU A N 1
ATOM 4042 C CA . LEU A 1 535 ? -19.599 -18.265 2.237 1.00 24.84 535 LEU A CA 1
ATOM 4043 C C . LEU A 1 535 ? -19.057 -17.817 0.881 1.00 24.84 535 LEU A C 1
ATOM 4045 O O . LEU A 1 535 ? -17.881 -17.491 0.726 1.00 24.84 535 LEU A O 1
ATOM 4049 N N . SER A 1 536 ? -19.902 -17.921 -0.142 1.00 23.67 536 SER A N 1
ATOM 4050 C CA . SER A 1 536 ? -19.591 -17.401 -1.459 1.00 23.67 536 SER A CA 1
ATOM 4051 C C . SER A 1 536 ? -19.334 -15.907 -1.299 1.00 23.67 536 SER A C 1
ATOM 4053 O O . SER A 1 536 ? -20.126 -15.212 -0.664 1.00 23.67 536 SER A O 1
ATOM 4055 N N . ALA A 1 537 ? -18.239 -15.426 -1.878 1.00 29.86 537 ALA A N 1
ATOM 4056 C CA . ALA A 1 537 ? -17.788 -14.038 -1.875 1.00 29.86 537 ALA A CA 1
ATOM 4057 C C . ALA A 1 537 ? -18.728 -13.066 -2.634 1.00 29.86 537 ALA A C 1
ATOM 4059 O O . ALA A 1 537 ? -18.269 -12.156 -3.314 1.00 29.86 537 ALA A O 1
ATOM 4060 N N . SER A 1 538 ? -20.049 -13.262 -2.576 1.00 25.94 538 SER A N 1
ATOM 4061 C CA . SER A 1 538 ? -21.031 -12.494 -3.351 1.00 25.94 538 SER A CA 1
ATOM 4062 C C . SER A 1 538 ? -22.019 -11.672 -2.516 1.00 25.94 538 SER A C 1
ATOM 4064 O O . SER A 1 538 ? -22.694 -10.808 -3.071 1.00 25.94 538 SER A O 1
ATOM 4066 N N . GLU A 1 539 ? -22.053 -11.818 -1.190 1.00 26.97 539 GLU A N 1
ATOM 4067 C CA . GLU A 1 539 ? -22.857 -10.942 -0.326 1.00 26.97 539 GLU A CA 1
ATOM 4068 C C . GLU A 1 539 ? -22.036 -9.731 0.134 1.00 26.97 539 GLU A C 1
ATOM 4070 O O . GLU A 1 539 ? -21.505 -9.680 1.239 1.00 26.97 539 GLU A O 1
ATOM 4075 N N . GLY A 1 540 ? -21.896 -8.742 -0.754 1.00 31.75 540 GLY A N 1
ATOM 4076 C CA . GLY A 1 540 ? -21.294 -7.457 -0.388 1.00 31.75 540 GLY A CA 1
ATOM 4077 C C . GLY A 1 540 ? -20.651 -6.640 -1.504 1.00 31.75 540 GLY A C 1
ATOM 4078 O O . GLY A 1 540 ? -19.959 -5.672 -1.181 1.00 31.75 540 GLY A O 1
ATOM 4079 N N . SER A 1 541 ? -20.842 -6.978 -2.788 1.00 34.81 541 SER A N 1
ATOM 4080 C CA . SER A 1 541 ? -20.283 -6.179 -3.886 1.00 34.81 541 SER A CA 1
ATOM 4081 C C . SER A 1 541 ? -21.011 -4.835 -4.001 1.00 34.81 541 SER A C 1
ATOM 4083 O O . SER A 1 541 ? -21.958 -4.666 -4.771 1.00 34.81 541 SER A O 1
ATOM 4085 N N . VAL A 1 542 ? -20.565 -3.860 -3.214 1.00 41.25 542 VAL A N 1
ATOM 4086 C CA . VAL A 1 542 ? -20.772 -2.446 -3.523 1.00 41.25 542 VAL A CA 1
ATOM 4087 C C . VAL A 1 542 ? -20.172 -2.223 -4.913 1.00 41.25 542 VAL A C 1
ATOM 4089 O O . VAL A 1 542 ? -19.070 -2.702 -5.189 1.00 41.25 542 VAL A O 1
ATOM 4092 N N . ALA A 1 543 ? -20.917 -1.574 -5.809 1.00 44.94 543 ALA A N 1
ATOM 4093 C CA . ALA A 1 543 ? -20.416 -1.225 -7.133 1.00 44.94 543 ALA A CA 1
ATOM 4094 C C . ALA A 1 543 ? -19.096 -0.457 -6.975 1.00 44.94 543 ALA A C 1
ATOM 4096 O O . ALA A 1 543 ? -19.081 0.597 -6.344 1.00 44.94 543 ALA A O 1
ATOM 4097 N N . LYS A 1 544 ? -17.993 -1.008 -7.495 1.00 61.22 544 LYS A N 1
ATOM 4098 C CA . LYS A 1 544 ? -16.685 -0.351 -7.424 1.00 61.22 544 LYS A CA 1
ATOM 4099 C C . LYS A 1 544 ? -16.740 0.919 -8.266 1.00 61.22 544 LYS A C 1
ATOM 4101 O O . LYS A 1 544 ? -17.146 0.858 -9.427 1.00 61.22 544 LYS A O 1
ATOM 4106 N N . LYS A 1 545 ? -16.338 2.055 -7.694 1.00 69.56 545 LYS A N 1
ATOM 4107 C CA . LYS A 1 545 ? -16.385 3.360 -8.369 1.00 69.56 545 LYS A CA 1
ATOM 4108 C C . LYS A 1 545 ? -15.556 3.427 -9.655 1.00 69.56 545 LYS A C 1
ATOM 4110 O O . LYS A 1 545 ? -15.940 4.124 -10.591 1.00 69.56 545 LYS A O 1
ATOM 4115 N N . TYR A 1 546 ? -14.444 2.697 -9.705 1.00 78.69 546 TYR A N 1
ATOM 4116 C CA . TYR A 1 546 ? -13.558 2.632 -10.866 1.00 78.69 546 TYR A CA 1
ATOM 4117 C C . TYR A 1 546 ? -13.453 1.201 -11.396 1.00 78.69 546 TYR A C 1
ATOM 4119 O O . TYR A 1 546 ? -13.411 0.247 -10.616 1.00 78.69 546 TYR A O 1
ATOM 4127 N N . ASP A 1 547 ? -13.368 1.066 -12.722 1.00 76.38 547 ASP A N 1
ATOM 4128 C CA . ASP A 1 547 ? -13.177 -0.211 -13.423 1.00 76.38 547 ASP A CA 1
ATOM 4129 C C . ASP A 1 547 ? -11.703 -0.650 -13.375 1.00 76.38 547 ASP A C 1
ATOM 4131 O O . ASP A 1 547 ? -10.992 -0.695 -14.376 1.00 76.38 547 ASP A O 1
ATOM 4135 N N . LEU A 1 548 ? -11.216 -0.903 -12.160 1.00 83.00 548 LEU A N 1
ATOM 4136 C CA . LEU A 1 548 ? -9.872 -1.403 -11.885 1.00 83.00 548 LEU A CA 1
ATOM 4137 C C . LEU A 1 548 ? -9.948 -2.836 -11.341 1.00 83.00 548 LEU A C 1
ATOM 4139 O O . LEU A 1 548 ? -10.951 -3.268 -10.762 1.00 83.00 548 LEU A O 1
ATOM 4143 N N . LYS A 1 549 ? -8.866 -3.601 -11.518 1.00 81.88 549 LYS A N 1
ATOM 4144 C CA . LYS A 1 549 ? -8.772 -5.001 -11.079 1.00 81.88 549 LYS A CA 1
ATOM 4145 C C . LYS A 1 549 ? -7.688 -5.163 -10.023 1.00 81.88 549 LYS A C 1
ATOM 4147 O O . LYS A 1 549 ? -6.581 -4.663 -10.184 1.00 81.88 549 LYS A O 1
ATOM 4152 N N . MET A 1 550 ? -8.021 -5.890 -8.959 1.00 85.81 550 MET A N 1
ATOM 4153 C CA . MET A 1 550 ? -7.078 -6.240 -7.899 1.00 85.81 550 MET A CA 1
ATOM 4154 C C . MET A 1 550 ? -6.174 -7.401 -8.333 1.00 85.81 550 MET A C 1
ATOM 4156 O O . MET A 1 550 ? -6.648 -8.316 -9.020 1.00 85.81 550 MET A O 1
ATOM 4160 N N . PRO A 1 551 ? -4.897 -7.406 -7.913 1.00 84.38 551 PRO A N 1
ATOM 4161 C CA . PRO A 1 551 ? -3.975 -8.479 -8.243 1.00 84.38 551 PRO A CA 1
ATOM 4162 C C . PRO A 1 551 ? -4.350 -9.793 -7.541 1.00 84.38 551 PRO A C 1
ATOM 4164 O O . PRO A 1 551 ? -4.969 -9.806 -6.475 1.00 84.38 551 PRO A O 1
ATOM 4167 N N . LEU A 1 552 ? -3.932 -10.922 -8.125 1.00 82.38 552 LEU A N 1
ATOM 4168 C CA . LEU A 1 552 ? -4.005 -12.264 -7.510 1.00 82.38 552 LEU A CA 1
ATOM 4169 C C . LEU A 1 552 ? -5.427 -12.746 -7.149 1.00 82.38 552 LEU A C 1
ATOM 4171 O O . LEU A 1 552 ? -5.588 -13.662 -6.338 1.00 82.38 552 LEU A O 1
ATOM 4175 N N . GLY A 1 553 ? -6.460 -12.158 -7.758 1.00 77.25 553 GLY A N 1
ATOM 4176 C CA . GLY A 1 553 ? -7.856 -12.507 -7.478 1.00 77.25 553 GLY A CA 1
ATOM 4177 C C . GLY A 1 553 ? -8.304 -12.134 -6.063 1.00 77.25 553 GLY A C 1
ATOM 4178 O O . GLY A 1 553 ? -9.168 -12.806 -5.505 1.00 77.25 553 GLY A O 1
ATOM 4179 N N . LEU A 1 554 ? -7.677 -11.122 -5.457 1.00 85.56 554 LEU A N 1
ATOM 4180 C CA . LEU A 1 554 ? -8.191 -10.489 -4.246 1.00 85.56 554 LEU A CA 1
ATOM 4181 C C . LEU A 1 554 ? -9.416 -9.631 -4.581 1.00 85.56 554 LEU A C 1
ATOM 4183 O O . LEU A 1 554 ? -9.501 -9.047 -5.659 1.00 85.56 554 LEU A O 1
ATOM 4187 N N . ASP A 1 555 ? -10.338 -9.517 -3.632 1.00 85.94 555 ASP A N 1
ATOM 4188 C CA . ASP A 1 555 ? -11.408 -8.527 -3.681 1.00 85.94 555 ASP A CA 1
ATOM 4189 C C . ASP A 1 555 ? -11.023 -7.318 -2.827 1.00 85.94 555 ASP A C 1
ATOM 4191 O O . ASP A 1 555 ? -10.425 -7.452 -1.761 1.00 85.94 555 ASP A O 1
ATOM 4195 N N . GLY A 1 556 ? -11.348 -6.121 -3.309 1.00 88.81 556 GLY A N 1
ATOM 4196 C CA . GLY A 1 556 ? -10.979 -4.877 -2.645 1.00 88.81 556 GLY A CA 1
ATOM 4197 C C . GLY A 1 556 ? -11.473 -3.636 -3.382 1.00 88.81 556 GLY A C 1
ATOM 4198 O O . GLY A 1 556 ? -12.168 -3.748 -4.402 1.00 88.81 556 GLY A O 1
ATOM 4199 N N . TYR A 1 557 ? -11.098 -2.476 -2.847 1.00 92.81 557 TYR A N 1
ATOM 4200 C CA . TYR A 1 557 ? -11.598 -1.147 -3.210 1.00 92.81 557 TYR A CA 1
ATOM 4201 C C . TYR A 1 557 ? -10.488 -0.238 -3.755 1.00 92.81 557 TYR A C 1
ATOM 4203 O O . TYR A 1 557 ? -9.306 -0.466 -3.499 1.00 92.81 557 TYR A O 1
ATOM 4211 N N . PHE A 1 558 ? -10.863 0.807 -4.496 1.00 92.62 558 PHE A N 1
ATOM 4212 C CA . PHE A 1 558 ? -9.907 1.721 -5.150 1.00 92.62 558 PHE A CA 1
ATOM 4213 C C . PHE A 1 558 ? -9.980 3.157 -4.627 1.00 92.62 558 PHE A C 1
ATOM 4215 O O . PHE A 1 558 ? -9.278 4.040 -5.121 1.00 92.62 558 PHE A O 1
ATOM 4222 N N . THR A 1 559 ? -10.812 3.389 -3.613 1.00 90.12 559 THR A N 1
ATOM 4223 C CA . THR A 1 559 ? -10.778 4.596 -2.793 1.00 90.12 559 THR A CA 1
ATOM 4224 C C . THR A 1 559 ? -10.674 4.228 -1.324 1.00 90.12 559 THR A C 1
ATOM 4226 O O . THR A 1 559 ? -11.073 3.143 -0.885 1.00 90.12 559 THR A O 1
ATOM 4229 N N . LEU A 1 560 ? -10.116 5.151 -0.549 1.00 90.69 560 LEU A N 1
ATOM 4230 C CA . LEU A 1 560 ? -9.932 4.949 0.878 1.00 90.69 560 LEU A CA 1
ATOM 4231 C C . LEU A 1 560 ? -11.264 5.032 1.630 1.00 90.69 560 LEU A C 1
ATOM 4233 O O . LEU A 1 560 ? -11.477 4.299 2.592 1.00 90.69 560 LEU A O 1
ATOM 4237 N N . GLU A 1 561 ? -12.185 5.868 1.159 1.00 88.44 561 GLU A N 1
ATOM 4238 C CA . GLU A 1 561 ? -13.525 6.015 1.723 1.00 88.44 561 GLU A CA 1
ATOM 4239 C C . GLU A 1 561 ? -14.334 4.717 1.601 1.00 88.44 561 GLU A C 1
ATOM 4241 O O . GLU A 1 561 ? -14.946 4.284 2.578 1.00 88.44 561 GLU A O 1
ATOM 4246 N N . GLU A 1 562 ? -14.300 4.062 0.432 1.00 88.44 562 GLU A N 1
ATOM 4247 C CA . GLU A 1 562 ? -14.973 2.776 0.212 1.00 88.44 562 GLU A CA 1
ATOM 4248 C C . GLU A 1 562 ? -14.407 1.687 1.135 1.00 88.44 562 GLU A C 1
ATOM 4250 O O . GLU A 1 562 ? -15.164 0.947 1.767 1.00 88.44 562 GLU A O 1
ATOM 4255 N N . GLY A 1 563 ? -13.077 1.624 1.259 1.00 89.06 563 GLY A N 1
ATOM 4256 C CA . GLY A 1 563 ? -12.403 0.664 2.129 1.00 89.06 563 GLY A CA 1
ATOM 4257 C C . GLY A 1 563 ? -12.724 0.849 3.609 1.00 89.06 563 GLY A C 1
ATOM 4258 O O . GLY A 1 563 ? -13.021 -0.125 4.297 1.00 89.06 563 GLY A O 1
ATOM 4259 N N . LEU A 1 564 ? -12.730 2.091 4.103 1.00 86.19 564 LEU A N 1
ATOM 4260 C CA . LEU A 1 564 ? -13.074 2.388 5.499 1.00 86.19 564 LEU A CA 1
ATOM 4261 C C . LEU A 1 564 ? -14.551 2.103 5.794 1.00 86.19 564 LEU A C 1
ATOM 4263 O O . LEU A 1 564 ? -14.879 1.556 6.846 1.00 86.19 564 LEU A O 1
ATOM 4267 N N . ALA A 1 565 ? -15.454 2.412 4.860 1.00 79.88 565 ALA A N 1
ATOM 4268 C CA . ALA A 1 565 ? -16.863 2.054 5.000 1.00 79.88 565 ALA A CA 1
ATOM 4269 C C . ALA A 1 565 ? -17.061 0.528 5.055 1.00 79.88 565 ALA A C 1
ATOM 4271 O O . ALA A 1 565 ? -17.830 0.025 5.876 1.00 79.88 565 ALA A O 1
ATOM 4272 N N . ALA A 1 566 ? -16.337 -0.221 4.220 1.00 79.56 566 ALA A N 1
ATOM 4273 C CA . ALA A 1 566 ? -16.366 -1.678 4.235 1.00 79.56 566 ALA A CA 1
ATOM 4274 C C . ALA A 1 566 ? -15.743 -2.271 5.507 1.00 79.56 566 ALA A C 1
ATOM 4276 O O . ALA A 1 566 ? -16.278 -3.241 6.036 1.00 79.56 566 ALA A O 1
ATOM 4277 N N . SER A 1 567 ? -14.669 -1.674 6.025 1.00 84.25 567 SER A N 1
ATOM 4278 C CA . SER A 1 567 ? -14.031 -2.054 7.291 1.00 84.25 567 SER A CA 1
ATOM 4279 C C . SER A 1 567 ? -14.993 -1.968 8.472 1.00 84.25 567 SER A C 1
ATOM 4281 O O . SER A 1 567 ? -15.144 -2.955 9.192 1.00 84.25 567 SER A O 1
ATOM 4283 N N . LYS A 1 568 ? -15.741 -0.862 8.585 1.00 78.00 568 LYS A N 1
ATOM 4284 C CA . LYS A 1 568 ? -16.783 -0.687 9.612 1.00 78.00 568 LYS A CA 1
ATOM 4285 C C . LYS A 1 568 ? -17.872 -1.750 9.524 1.00 78.00 568 LYS A C 1
ATOM 4287 O O . LYS A 1 568 ? -18.280 -2.296 10.538 1.00 78.00 568 LYS A O 1
ATOM 4292 N N . ARG A 1 569 ? -18.330 -2.061 8.307 1.00 74.88 569 ARG A N 1
ATOM 4293 C CA . ARG A 1 569 ? -19.378 -3.066 8.074 1.00 74.88 569 ARG A CA 1
ATOM 4294 C C . ARG A 1 569 ? -18.907 -4.492 8.366 1.00 74.88 569 ARG A C 1
ATOM 4296 O O . ARG A 1 569 ? -19.702 -5.310 8.807 1.00 74.88 569 ARG A O 1
ATOM 4303 N N . LEU A 1 570 ? -17.653 -4.805 8.046 1.00 75.62 570 LEU A N 1
ATOM 4304 C CA . LEU A 1 570 ? -17.102 -6.160 8.137 1.00 75.62 570 LEU A CA 1
ATOM 4305 C C . LEU A 1 570 ? -16.362 -6.428 9.452 1.00 75.62 570 LEU A C 1
ATOM 4307 O O . LEU A 1 570 ? -15.970 -7.567 9.683 1.00 75.62 570 LEU A O 1
ATOM 4311 N N . GLY A 1 571 ? -16.131 -5.406 10.282 1.00 75.69 571 GLY A N 1
ATOM 4312 C CA . GLY A 1 571 ? -15.381 -5.541 11.530 1.00 75.69 571 GLY A CA 1
ATOM 4313 C C . GLY A 1 571 ? -13.932 -5.980 11.306 1.00 75.69 571 GLY A C 1
ATOM 4314 O O . GLY A 1 571 ? -13.412 -6.776 12.080 1.00 75.69 571 GLY A O 1
ATOM 4315 N N . ARG A 1 572 ? -13.279 -5.493 10.242 1.00 84.81 572 ARG A N 1
ATOM 4316 C CA . ARG A 1 572 ? -11.918 -5.902 9.837 1.00 84.81 572 ARG A CA 1
ATOM 4317 C C . ARG A 1 572 ? -11.021 -4.693 9.570 1.00 84.81 572 ARG A C 1
ATOM 4319 O O . ARG A 1 572 ? -11.528 -3.725 9.003 1.00 84.81 572 ARG A O 1
ATOM 4326 N N . PRO A 1 573 ? -9.716 -4.732 9.894 1.00 90.94 573 PRO A N 1
ATOM 4327 C CA . PRO A 1 573 ? -8.796 -3.642 9.575 1.00 90.94 573 PRO A CA 1
ATOM 4328 C C . PRO A 1 573 ? -8.657 -3.428 8.064 1.00 90.94 573 PRO A C 1
ATOM 4330 O O . PRO A 1 573 ? -8.901 -4.336 7.263 1.00 90.94 573 PRO A O 1
ATOM 4333 N N . VAL A 1 574 ? -8.228 -2.232 7.662 1.00 95.94 574 VAL A N 1
ATOM 4334 C CA . VAL A 1 574 ? -7.939 -1.901 6.260 1.00 95.94 574 VAL A CA 1
ATOM 4335 C C . VAL A 1 574 ? -6.454 -2.078 5.975 1.00 95.94 574 VAL A C 1
ATOM 4337 O O . VAL A 1 574 ? -5.604 -1.529 6.670 1.00 95.94 574 VAL A O 1
ATOM 4340 N N . PHE A 1 575 ? -6.142 -2.808 4.912 1.00 97.75 575 PHE A N 1
ATOM 4341 C CA . PHE A 1 575 ? -4.818 -2.862 4.314 1.00 97.75 575 PHE A CA 1
ATOM 4342 C C . PHE A 1 575 ? -4.805 -1.949 3.086 1.00 97.75 575 PHE A C 1
ATOM 4344 O O . PHE A 1 575 ? -5.559 -2.176 2.139 1.00 97.75 575 PHE A O 1
ATOM 4351 N N . VAL A 1 576 ? -3.962 -0.918 3.100 1.00 97.19 576 VAL A N 1
ATOM 4352 C CA . VAL A 1 576 ? -3.814 0.039 1.998 1.00 97.19 576 VAL A CA 1
ATOM 4353 C C . VAL A 1 576 ? -2.518 -0.242 1.244 1.00 97.19 576 VAL A C 1
ATOM 4355 O O . VAL A 1 576 ? -1.431 -0.095 1.801 1.00 97.19 576 VAL A O 1
ATOM 4358 N N . ASP A 1 577 ? -2.645 -0.597 -0.029 1.00 96.00 577 ASP A N 1
ATOM 4359 C CA . ASP A 1 577 ? -1.567 -0.737 -1.004 1.00 96.00 577 ASP A CA 1
ATOM 4360 C C . ASP A 1 577 ? -1.383 0.561 -1.795 1.00 96.00 577 ASP A C 1
ATOM 4362 O O . ASP A 1 577 ? -2.228 0.950 -2.602 1.00 96.00 577 ASP A O 1
ATOM 4366 N N . ILE A 1 578 ? -0.273 1.253 -1.556 1.00 93.56 578 ILE A N 1
ATOM 4367 C CA . ILE A 1 578 ? 0.119 2.453 -2.293 1.00 93.56 578 ILE A CA 1
ATOM 4368 C C . ILE A 1 578 ? 0.960 1.995 -3.478 1.00 93.56 578 ILE A C 1
ATOM 4370 O O . ILE A 1 578 ? 2.144 1.669 -3.337 1.00 93.56 578 ILE A O 1
ATOM 4374 N N . THR A 1 579 ? 0.346 1.991 -4.656 1.00 91.19 579 THR A N 1
ATOM 4375 C CA . THR A 1 579 ? 0.843 1.253 -5.817 1.00 91.19 579 THR A CA 1
ATOM 4376 C C . THR A 1 579 ? 0.800 2.086 -7.096 1.00 91.19 579 THR A C 1
ATOM 4378 O O . THR A 1 579 ? 0.386 3.246 -7.107 1.00 91.19 579 THR A O 1
ATOM 4381 N N . GLY A 1 580 ? 1.274 1.498 -8.189 1.00 87.00 580 GLY A N 1
ATOM 4382 C CA . GLY A 1 580 ? 1.207 2.085 -9.522 1.00 87.00 580 GLY A CA 1
ATOM 4383 C C . GLY A 1 580 ? 1.257 1.024 -10.616 1.00 87.00 580 GLY A C 1
ATOM 4384 O O . GLY A 1 580 ? 1.829 -0.056 -10.423 1.00 87.00 580 GLY A O 1
ATOM 4385 N N . HIS A 1 581 ? 0.676 1.343 -11.769 1.00 85.12 581 HIS A N 1
ATOM 4386 C CA . HIS A 1 581 ? 0.667 0.496 -12.963 1.00 85.12 581 HIS A CA 1
ATOM 4387 C C . HIS A 1 581 ? 2.081 0.320 -13.526 1.00 85.12 581 HIS A C 1
ATOM 4389 O O . HIS A 1 581 ? 2.532 -0.797 -13.760 1.00 85.12 581 HIS A O 1
ATOM 4395 N N . GLY A 1 582 ? 2.842 1.410 -13.652 1.00 76.38 582 GLY A N 1
ATOM 4396 C CA . GLY A 1 582 ? 4.221 1.401 -14.151 1.00 76.38 582 GLY A CA 1
ATOM 4397 C C . GLY A 1 582 ? 5.276 0.982 -13.117 1.00 76.38 582 GLY A C 1
ATOM 4398 O O . GLY A 1 582 ? 6.476 1.007 -13.409 1.00 76.38 582 GLY A O 1
ATOM 4399 N N . CYS A 1 583 ? 4.862 0.629 -11.897 1.00 82.31 583 CYS A N 1
ATOM 4400 C CA . CYS A 1 583 ? 5.751 0.366 -10.770 1.00 82.31 583 CYS A CA 1
ATOM 4401 C C . CYS A 1 583 ? 6.302 -1.073 -10.775 1.00 82.31 583 CYS A C 1
ATOM 4403 O O . CYS A 1 583 ? 5.676 -2.006 -10.271 1.00 82.31 583 CYS A O 1
ATOM 4405 N N . VAL A 1 584 ? 7.535 -1.234 -11.267 1.00 79.31 584 VAL A N 1
ATOM 4406 C CA . VAL A 1 584 ? 8.281 -2.512 -11.320 1.00 79.31 584 VAL A CA 1
ATOM 4407 C C . VAL A 1 584 ? 8.342 -3.204 -9.950 1.00 79.31 584 VAL A C 1
ATOM 4409 O O . VAL A 1 584 ? 8.032 -4.389 -9.839 1.00 79.31 584 VAL A O 1
ATOM 4412 N N . ASN A 1 585 ? 8.694 -2.457 -8.899 1.00 78.69 585 ASN A N 1
ATOM 4413 C CA . ASN A 1 585 ? 8.837 -2.986 -7.538 1.00 78.69 585 ASN A CA 1
ATOM 4414 C C . ASN A 1 585 ? 7.494 -3.443 -6.944 1.00 78.69 585 ASN A C 1
ATOM 4416 O O . ASN A 1 585 ? 7.450 -4.424 -6.206 1.00 78.69 585 ASN A O 1
ATOM 4420 N N . CYS A 1 586 ? 6.395 -2.765 -7.288 1.00 86.62 586 CYS A N 1
ATOM 4421 C CA . CYS A 1 586 ? 5.048 -3.135 -6.858 1.00 86.62 586 CYS A CA 1
ATOM 4422 C C . CYS A 1 586 ? 4.651 -4.487 -7.466 1.00 86.62 586 CYS A C 1
ATOM 4424 O O . CYS A 1 586 ? 4.262 -5.406 -6.747 1.00 86.62 586 CYS A O 1
ATOM 4426 N N . ARG A 1 587 ? 4.865 -4.656 -8.781 1.00 85.94 587 ARG A N 1
ATOM 4427 C CA . ARG A 1 587 ? 4.613 -5.933 -9.469 1.00 85.94 587 ARG A CA 1
ATOM 4428 C C . ARG A 1 587 ? 5.488 -7.065 -8.917 1.00 85.94 587 ARG A C 1
ATOM 4430 O O . ARG A 1 587 ? 5.048 -8.212 -8.830 1.00 85.94 587 ARG A O 1
ATOM 4437 N N . GLU A 1 588 ? 6.728 -6.766 -8.528 1.00 81.69 588 GLU A N 1
ATOM 4438 C CA . GLU A 1 588 ? 7.613 -7.751 -7.899 1.00 81.69 588 GLU A CA 1
ATOM 4439 C C . GLU A 1 588 ? 7.108 -8.183 -6.514 1.00 81.69 588 GLU A C 1
ATOM 4441 O O . GLU A 1 588 ? 7.064 -9.384 -6.236 1.00 81.69 588 GLU A O 1
ATOM 4446 N N . MET A 1 589 ? 6.669 -7.240 -5.674 1.00 88.38 589 MET A N 1
ATOM 4447 C CA . MET A 1 589 ? 6.072 -7.532 -4.364 1.00 88.38 589 MET A CA 1
ATOM 4448 C C . MET A 1 589 ? 4.833 -8.420 -4.480 1.00 88.38 589 MET A C 1
ATOM 4450 O O . MET A 1 589 ? 4.731 -9.422 -3.769 1.00 88.38 589 MET A O 1
ATOM 4454 N N . GLU A 1 590 ? 3.937 -8.124 -5.422 1.00 89.12 590 GLU A N 1
ATOM 4455 C CA . GLU A 1 590 ? 2.751 -8.944 -5.685 1.00 89.12 590 GLU A CA 1
ATOM 4456 C C . GLU A 1 590 ? 3.140 -10.393 -6.028 1.00 89.12 590 GLU A C 1
ATOM 4458 O O . GLU A 1 590 ? 2.634 -11.363 -5.462 1.00 89.12 590 GLU A O 1
ATOM 4463 N N . GLN A 1 591 ? 4.108 -10.570 -6.929 1.00 83.69 591 GLN A N 1
ATOM 4464 C CA . GLN A 1 591 ? 4.479 -11.894 -7.431 1.00 83.69 591 GLN A CA 1
ATOM 4465 C C . GLN A 1 591 ? 5.421 -12.673 -6.508 1.00 83.69 591 GLN A C 1
ATOM 4467 O O . GLN A 1 591 ? 5.498 -13.902 -6.617 1.00 83.69 591 GLN A O 1
ATOM 4472 N N . ARG A 1 592 ? 6.148 -12.018 -5.601 1.00 82.62 592 ARG A N 1
ATOM 4473 C CA . ARG A 1 592 ? 7.098 -12.688 -4.696 1.00 82.62 592 ARG A CA 1
ATOM 4474 C C . ARG A 1 592 ? 6.598 -12.815 -3.268 1.00 82.62 592 ARG A C 1
ATOM 4476 O O . ARG A 1 592 ? 6.784 -13.885 -2.699 1.00 82.62 592 ARG A O 1
ATOM 4483 N N . VAL A 1 593 ? 5.960 -11.776 -2.737 1.00 90.75 593 VAL A N 1
ATOM 4484 C CA . VAL A 1 593 ? 5.521 -11.713 -1.338 1.00 90.75 593 VAL A CA 1
ATOM 4485 C C . VAL A 1 593 ? 4.033 -12.014 -1.229 1.00 90.75 593 VAL A C 1
ATOM 4487 O O . VAL A 1 593 ? 3.660 -12.962 -0.547 1.00 90.75 593 VAL A O 1
ATOM 4490 N N . TRP A 1 594 ? 3.174 -11.287 -1.948 1.00 91.75 594 TRP A N 1
ATOM 4491 C CA . TRP A 1 594 ? 1.723 -11.472 -1.809 1.00 91.75 594 TRP A CA 1
ATOM 4492 C C . TRP A 1 594 ? 1.229 -12.811 -2.355 1.00 91.75 594 TRP A C 1
ATOM 4494 O O . TRP A 1 594 ? 0.234 -13.342 -1.875 1.00 91.75 594 TRP A O 1
ATOM 4504 N N . SER A 1 595 ? 1.928 -13.384 -3.338 1.00 86.69 595 SER A N 1
ATOM 4505 C CA . SER A 1 595 ? 1.613 -14.725 -3.842 1.00 86.69 595 SER A CA 1
ATOM 4506 C C . SER A 1 595 ? 1.992 -15.865 -2.885 1.00 86.69 595 SER A C 1
ATOM 4508 O O . SER A 1 595 ? 1.682 -17.019 -3.191 1.00 86.69 595 SER A O 1
ATOM 4510 N N . ASP A 1 596 ? 2.673 -15.590 -1.760 1.00 90.94 596 ASP A N 1
ATOM 4511 C CA . ASP A 1 596 ? 2.844 -16.587 -0.698 1.00 90.94 596 ASP A CA 1
ATOM 4512 C C . ASP A 1 596 ? 1.457 -16.927 -0.122 1.00 90.94 596 ASP A C 1
ATOM 4514 O O . ASP A 1 596 ? 0.724 -16.017 0.278 1.00 90.94 596 ASP A O 1
ATOM 4518 N N . PRO A 1 597 ? 1.069 -18.215 -0.061 1.00 88.75 597 PRO A N 1
ATOM 4519 C CA . PRO A 1 597 ? -0.257 -18.609 0.406 1.00 88.75 597 PRO A CA 1
ATOM 4520 C C . PRO A 1 597 ? -0.618 -18.068 1.793 1.00 88.75 597 PRO A C 1
ATOM 4522 O O . PRO A 1 597 ? -1.783 -17.761 2.026 1.00 88.75 597 PRO A O 1
ATOM 4525 N N . ARG A 1 598 ? 0.362 -17.913 2.696 1.00 92.00 598 ARG A N 1
ATOM 4526 C CA . ARG A 1 598 ? 0.145 -17.395 4.056 1.00 92.00 598 ARG A CA 1
ATOM 4527 C C . ARG A 1 598 ? -0.226 -15.916 4.029 1.00 92.00 598 ARG A C 1
ATOM 4529 O O . ARG A 1 598 ? -1.146 -15.506 4.725 1.00 92.00 598 ARG A O 1
ATOM 4536 N N . VAL A 1 599 ? 0.467 -15.127 3.207 1.00 93.75 599 VAL A N 1
ATOM 4537 C CA . VAL A 1 599 ? 0.185 -13.694 3.031 1.00 93.75 599 VAL A CA 1
ATOM 4538 C C . VAL A 1 599 ? -1.170 -13.510 2.359 1.00 93.75 599 VAL A C 1
ATOM 4540 O O . VAL A 1 599 ? -2.002 -12.750 2.849 1.00 93.75 599 VAL A O 1
ATOM 4543 N N . LEU A 1 600 ? -1.418 -14.248 1.274 1.00 89.88 600 LEU A N 1
ATOM 4544 C CA . LEU A 1 600 ? -2.668 -14.166 0.523 1.00 89.88 600 LEU A CA 1
ATOM 4545 C C . LEU A 1 600 ? -3.882 -14.524 1.387 1.00 89.88 600 LEU A C 1
ATOM 4547 O O . LEU A 1 600 ? -4.928 -13.895 1.254 1.00 89.88 600 LEU A O 1
ATOM 4551 N N . GLN A 1 601 ? -3.739 -15.514 2.272 1.00 85.88 601 GLN A N 1
ATOM 4552 C CA . GLN A 1 601 ? -4.783 -15.897 3.216 1.00 85.88 601 GLN A CA 1
ATOM 4553 C C . GLN A 1 601 ? -5.090 -14.766 4.204 1.00 85.88 601 GLN A C 1
ATOM 4555 O O . GLN A 1 601 ? -6.248 -14.399 4.347 1.00 85.88 601 GLN A O 1
ATOM 4560 N N . ILE A 1 602 ? -4.072 -14.153 4.819 1.00 89.12 602 ILE A N 1
ATOM 4561 C CA . ILE A 1 602 ? -4.274 -13.036 5.759 1.00 89.12 602 ILE A CA 1
ATOM 4562 C C . ILE A 1 602 ? -4.949 -11.848 5.059 1.00 89.12 602 ILE A C 1
ATOM 4564 O O . ILE A 1 602 ? -5.918 -11.290 5.571 1.00 89.12 602 ILE A O 1
ATOM 4568 N N . LEU A 1 603 ? -4.479 -11.476 3.865 1.00 93.94 603 LEU A N 1
ATOM 4569 C CA . LEU A 1 603 ? -5.070 -10.378 3.095 1.00 93.94 603 LEU A CA 1
ATOM 4570 C C . LEU A 1 603 ? -6.534 -10.655 2.722 1.00 93.94 603 LEU A C 1
ATOM 4572 O O . LEU A 1 603 ? -7.358 -9.748 2.786 1.00 93.94 603 LEU A O 1
ATOM 4576 N N . ARG A 1 604 ? -6.869 -11.899 2.361 1.00 89.38 604 ARG A N 1
ATOM 4577 C CA . ARG A 1 604 ? -8.229 -12.293 1.973 1.00 89.38 604 ARG A CA 1
ATOM 4578 C C . ARG A 1 604 ? -9.178 -12.429 3.162 1.00 89.38 604 ARG A C 1
ATOM 4580 O O . ARG A 1 604 ? -10.328 -11.996 3.064 1.00 89.38 604 ARG A O 1
ATOM 4587 N N . ASP A 1 605 ? -8.715 -13.007 4.263 1.00 84.75 605 ASP A N 1
ATOM 4588 C CA . ASP A 1 605 ? -9.577 -13.459 5.360 1.00 84.75 605 ASP A CA 1
ATOM 4589 C C . ASP A 1 605 ? -9.615 -12.463 6.526 1.00 84.75 605 ASP A C 1
ATOM 4591 O O . ASP A 1 605 ? -10.632 -12.372 7.211 1.00 84.75 605 ASP A O 1
ATOM 4595 N N . GLU A 1 606 ? -8.561 -11.660 6.715 1.00 87.62 606 GLU A N 1
ATOM 4596 C CA . GLU A 1 606 ? -8.419 -10.780 7.883 1.00 87.62 606 GLU A CA 1
ATOM 4597 C C . GLU A 1 606 ? -8.489 -9.282 7.528 1.00 87.62 606 GLU A C 1
ATOM 4599 O O . GLU A 1 606 ? -8.984 -8.499 8.330 1.00 87.62 606 GLU A O 1
ATOM 4604 N N . TYR A 1 607 ? -8.155 -8.864 6.298 1.00 94.31 607 TYR A N 1
ATOM 4605 C CA . TYR A 1 607 ? -8.147 -7.442 5.893 1.00 94.31 607 TYR A CA 1
ATOM 4606 C C . TYR A 1 607 ? -9.199 -7.020 4.863 1.00 94.31 607 TYR A C 1
ATOM 4608 O O . TYR A 1 607 ? -9.539 -7.772 3.958 1.00 94.31 607 TYR A O 1
ATOM 4616 N N . VAL A 1 608 ? -9.656 -5.771 4.937 1.00 94.50 608 VAL A N 1
ATOM 4617 C CA . VAL A 1 608 ? -10.259 -5.074 3.794 1.00 94.50 608 VAL A CA 1
ATOM 4618 C C . VAL A 1 608 ? -9.142 -4.464 2.951 1.00 94.50 608 VAL A C 1
ATOM 4620 O O . VAL A 1 608 ? -8.397 -3.621 3.439 1.00 94.50 608 VAL A O 1
ATOM 4623 N N . VAL A 1 609 ? -9.015 -4.875 1.689 1.00 96.06 609 VAL A N 1
ATOM 4624 C CA . VAL A 1 609 ? -7.924 -4.426 0.808 1.00 96.06 609 VAL A CA 1
ATOM 4625 C C . VAL A 1 609 ? -8.329 -3.170 0.033 1.00 96.06 609 VAL A C 1
ATOM 4627 O O . VAL A 1 609 ? -9.372 -3.140 -0.624 1.00 96.06 609 VAL A O 1
ATOM 4630 N N . VAL A 1 610 ? -7.481 -2.144 0.075 1.00 96.12 610 VAL A N 1
ATOM 4631 C CA . VAL A 1 610 ? -7.591 -0.904 -0.704 1.00 96.12 610 VAL A CA 1
ATOM 4632 C C . VAL A 1 610 ? -6.323 -0.726 -1.526 1.00 96.12 610 VAL A C 1
ATOM 4634 O O . VAL A 1 610 ? -5.236 -0.823 -0.972 1.00 96.12 610 VAL A O 1
ATOM 4637 N N . ALA A 1 611 ? -6.442 -0.417 -2.815 1.00 94.81 611 ALA A N 1
ATOM 4638 C CA . ALA A 1 611 ? -5.302 -0.103 -3.676 1.00 94.81 611 ALA A CA 1
ATOM 4639 C C . ALA A 1 611 ? -5.407 1.331 -4.199 1.00 94.81 611 ALA A C 1
ATOM 4641 O O . ALA A 1 611 ? -6.367 1.692 -4.882 1.00 94.81 611 ALA A O 1
ATOM 4642 N N . LEU A 1 612 ? -4.403 2.147 -3.888 1.00 94.00 612 LEU A N 1
ATOM 4643 C CA . LEU A 1 612 ? -4.293 3.539 -4.305 1.00 94.00 612 LEU A CA 1
ATOM 4644 C C . LEU A 1 612 ? -3.250 3.644 -5.418 1.00 94.00 612 LEU A C 1
ATOM 4646 O O . LEU A 1 612 ? -2.050 3.728 -5.155 1.00 94.00 612 LEU A O 1
ATOM 4650 N N . TYR A 1 613 ? -3.717 3.644 -6.668 1.00 91.75 613 TYR A N 1
ATOM 4651 C CA . TYR A 1 613 ? -2.862 3.830 -7.840 1.00 91.75 613 TYR A CA 1
ATOM 4652 C C . TYR A 1 613 ? -2.478 5.303 -7.984 1.00 91.75 613 TYR A C 1
ATOM 4654 O O . TYR A 1 613 ? -3.336 6.146 -8.255 1.00 91.75 613 TYR A O 1
ATOM 4662 N N . THR A 1 614 ? -1.200 5.624 -7.795 1.00 87.19 614 THR A N 1
ATOM 4663 C CA . THR A 1 614 ? -0.689 7.007 -7.809 1.00 87.19 614 THR A CA 1
ATOM 4664 C C . THR A 1 614 ? -0.295 7.499 -9.202 1.00 87.19 614 THR A C 1
ATOM 4666 O O . THR A 1 614 ? -0.168 8.702 -9.425 1.00 87.19 614 THR A O 1
ATOM 4669 N N . ASP A 1 615 ? -0.127 6.597 -10.169 1.00 85.12 615 ASP A N 1
ATOM 4670 C CA . ASP A 1 615 ? 0.246 6.921 -11.549 1.00 85.12 615 ASP A CA 1
ATOM 4671 C C . ASP A 1 615 ? -0.911 6.833 -12.557 1.00 85.12 615 ASP A C 1
ATOM 4673 O O . ASP A 1 615 ? -0.715 7.195 -13.722 1.00 85.12 615 ASP A O 1
ATOM 4677 N N . ASP A 1 616 ? -2.103 6.437 -12.106 1.00 88.88 616 ASP A N 1
ATOM 4678 C CA . ASP A 1 616 ? -3.302 6.266 -12.928 1.00 88.88 616 ASP A CA 1
ATOM 4679 C C . ASP A 1 616 ? -3.777 7.588 -13.557 1.00 88.88 616 ASP A C 1
ATOM 4681 O O . ASP A 1 616 ? -3.797 8.641 -12.912 1.00 88.88 616 ASP A O 1
ATOM 4685 N N . LYS A 1 617 ? -4.143 7.551 -14.843 1.00 86.12 617 LYS A N 1
ATOM 4686 C CA . LYS A 1 617 ? -4.508 8.746 -15.624 1.00 86.12 617 LYS A CA 1
ATOM 4687 C C . LYS A 1 617 ? -6.012 8.905 -15.854 1.00 86.12 617 LYS A C 1
ATOM 4689 O O . LYS A 1 617 ? -6.409 9.803 -16.605 1.00 86.12 617 LYS A O 1
ATOM 4694 N N . THR A 1 618 ? -6.841 8.094 -15.199 1.00 86.81 618 THR A N 1
ATOM 4695 C CA . THR A 1 618 ? -8.305 8.176 -15.261 1.00 86.81 618 THR A CA 1
ATOM 4696 C C . THR A 1 618 ? -8.775 9.555 -14.820 1.00 86.81 618 THR A C 1
ATOM 4698 O O . THR A 1 618 ? -8.407 10.053 -13.752 1.00 86.81 618 THR A O 1
ATOM 4701 N N . LYS A 1 619 ? -9.585 10.199 -15.666 1.00 88.12 619 LYS A N 1
ATOM 4702 C CA . LYS A 1 619 ? -10.176 11.504 -15.367 1.00 88.12 619 LYS A CA 1
ATOM 4703 C C . LYS A 1 619 ? -11.347 11.341 -14.415 1.00 88.12 619 LYS A C 1
ATOM 4705 O O . LYS A 1 619 ? -12.228 10.520 -14.645 1.00 88.12 619 LYS A O 1
ATOM 4710 N N . LEU A 1 620 ? -11.335 12.151 -13.366 1.00 83.75 620 LEU A N 1
ATOM 4711 C CA . LEU A 1 620 ? -12.360 12.142 -12.336 1.00 83.75 620 LEU A CA 1
ATOM 4712 C C . LEU A 1 620 ? -13.553 13.003 -12.753 1.00 83.75 620 LEU A C 1
ATOM 4714 O O . LEU A 1 620 ? -13.388 14.035 -13.419 1.00 83.75 620 LEU A O 1
ATOM 4718 N N . ALA A 1 621 ? -14.744 12.588 -12.324 1.00 84.56 621 ALA A N 1
ATOM 4719 C CA . ALA A 1 621 ? -15.938 13.422 -12.382 1.00 84.56 621 ALA A CA 1
ATOM 4720 C C . ALA A 1 621 ? -15.732 14.690 -11.531 1.00 84.56 621 ALA A C 1
ATOM 4722 O O . ALA A 1 621 ? -14.886 14.709 -10.635 1.00 84.56 621 ALA A O 1
ATOM 4723 N N . LYS A 1 622 ? -16.459 15.774 -11.830 1.00 78.88 622 LYS A N 1
ATOM 4724 C CA . LYS A 1 622 ? -16.226 17.083 -11.188 1.00 78.88 622 LYS A CA 1
ATOM 4725 C C . LYS A 1 622 ? -16.428 17.040 -9.675 1.00 78.88 622 LYS A C 1
ATOM 4727 O O . LYS A 1 622 ? -15.777 17.783 -8.953 1.00 78.88 622 LYS A O 1
ATOM 4732 N N . GLU A 1 623 ? -17.316 16.169 -9.219 1.00 80.56 623 GLU A N 1
ATOM 4733 C CA . GLU A 1 623 ? -17.672 15.961 -7.817 1.00 80.56 623 GLU A CA 1
ATOM 4734 C C . GLU A 1 623 ? -16.519 15.334 -7.017 1.00 80.56 623 GLU A C 1
ATOM 4736 O O . GLU A 1 623 ? -16.457 15.491 -5.803 1.00 80.56 623 GLU A O 1
ATOM 4741 N N . ASP A 1 624 ? -15.589 14.672 -7.711 1.00 78.19 624 ASP A N 1
ATOM 4742 C CA . ASP A 1 624 ? -14.433 13.978 -7.140 1.00 78.19 624 ASP A CA 1
ATOM 4743 C C . ASP A 1 624 ? -13.130 14.775 -7.280 1.00 78.19 624 ASP A C 1
ATOM 4745 O O . ASP A 1 624 ? -12.042 14.276 -6.983 1.00 78.19 624 ASP A O 1
ATOM 4749 N N . TRP A 1 625 ? -13.212 16.011 -7.777 1.00 83.94 625 TRP A N 1
ATOM 4750 C CA . TRP A 1 625 ? -12.052 16.884 -7.875 1.00 83.94 625 TRP A CA 1
ATOM 4751 C C . TRP A 1 625 ? -11.619 17.341 -6.488 1.00 83.94 625 TRP A C 1
ATOM 4753 O O . TRP A 1 625 ? -12.404 17.891 -5.718 1.00 83.94 625 TRP A O 1
ATOM 4763 N N . VAL A 1 626 ? -10.332 17.178 -6.196 1.00 78.19 626 VAL A N 1
ATOM 4764 C CA . VAL A 1 626 ? -9.746 17.664 -4.946 1.00 78.19 626 VAL A CA 1
ATOM 4765 C C . VAL A 1 626 ? -9.098 19.015 -5.196 1.00 78.19 626 VAL A C 1
ATOM 4767 O O . VAL A 1 626 ? -8.220 19.136 -6.051 1.00 78.19 626 VAL A O 1
ATOM 4770 N N . THR A 1 627 ? -9.515 20.026 -4.440 1.00 79.62 627 THR A N 1
ATOM 4771 C CA . THR A 1 627 ? -8.895 21.356 -4.458 1.00 79.62 627 THR A CA 1
ATOM 4772 C C . THR A 1 627 ? -7.956 21.475 -3.268 1.00 79.62 627 THR A C 1
ATOM 4774 O O . THR A 1 627 ? -8.368 21.259 -2.134 1.00 79.62 627 THR A O 1
ATOM 4777 N N . LEU A 1 628 ? -6.688 21.772 -3.539 1.00 73.19 628 LEU A N 1
ATOM 4778 C CA . LEU A 1 628 ? -5.653 21.944 -2.522 1.00 73.19 628 LEU A CA 1
ATOM 4779 C C . LEU A 1 628 ? -5.736 23.333 -1.873 1.00 73.19 628 LEU A C 1
ATOM 4781 O O . LEU A 1 628 ? -6.250 24.268 -2.484 1.00 73.19 628 LEU A O 1
ATOM 4785 N N . ASP A 1 629 ? -5.125 23.504 -0.698 1.00 59.41 629 ASP A N 1
ATOM 4786 C CA . ASP A 1 629 ? -5.070 24.789 0.029 1.00 59.41 629 ASP A CA 1
ATOM 4787 C C . ASP A 1 629 ? -4.432 25.932 -0.781 1.00 59.41 629 ASP A C 1
ATOM 4789 O O . ASP A 1 629 ? -4.694 27.109 -0.550 1.00 59.41 629 ASP A O 1
ATOM 4793 N N . ASN A 1 630 ? -3.603 25.586 -1.768 1.00 53.69 630 ASN A N 1
ATOM 4794 C CA . ASN A 1 630 ? -2.990 26.525 -2.708 1.00 53.69 630 ASN A CA 1
ATOM 4795 C C . ASN A 1 630 ? -3.858 26.819 -3.952 1.00 53.69 630 ASN A C 1
ATOM 4797 O O . ASN A 1 630 ? -3.362 27.411 -4.911 1.00 53.69 630 ASN A O 1
ATOM 4801 N N . GLY A 1 631 ? -5.114 26.363 -3.965 1.00 51.34 631 GLY A N 1
ATOM 4802 C CA . GLY A 1 631 ? -6.083 26.532 -5.051 1.00 51.34 631 GLY A CA 1
ATOM 4803 C C . GLY A 1 631 ? -5.932 25.552 -6.220 1.00 51.34 631 GLY A C 1
ATOM 4804 O O . GLY A 1 631 ? -6.766 25.543 -7.123 1.00 51.34 631 GLY A O 1
ATOM 4805 N N . ARG A 1 632 ? -4.900 24.693 -6.241 1.00 66.81 632 ARG A N 1
ATOM 4806 C CA . ARG A 1 632 ? -4.686 23.733 -7.338 1.00 66.81 632 ARG A CA 1
ATOM 4807 C C . ARG A 1 632 ? -5.762 22.646 -7.320 1.00 66.81 632 ARG A C 1
ATOM 4809 O O . ARG A 1 632 ? -5.900 21.935 -6.329 1.00 66.81 632 ARG A O 1
ATOM 4816 N N . VAL A 1 633 ? -6.446 22.446 -8.446 1.00 76.62 633 VAL A N 1
ATOM 4817 C CA . VAL A 1 633 ? -7.465 21.393 -8.598 1.00 76.62 633 VAL A CA 1
ATOM 4818 C C . VAL A 1 633 ? -6.870 20.136 -9.235 1.00 76.62 633 VAL A C 1
ATOM 4820 O O . VAL A 1 633 ? -6.338 20.163 -10.348 1.00 76.62 633 VAL A O 1
ATOM 4823 N N . LEU A 1 634 ? -6.984 19.008 -8.541 1.00 80.94 634 LEU A N 1
ATOM 4824 C CA . LEU A 1 634 ? -6.578 17.687 -9.005 1.00 80.94 634 LEU A CA 1
ATOM 4825 C C . LEU A 1 634 ? -7.765 17.003 -9.693 1.00 80.94 634 LEU A C 1
ATOM 4827 O O . LEU A 1 634 ? -8.807 16.786 -9.081 1.00 80.94 634 LEU A O 1
ATOM 4831 N N . LYS A 1 635 ? -7.600 16.681 -10.980 1.00 86.12 635 LYS A N 1
ATOM 4832 C CA . LYS A 1 635 ? -8.679 16.199 -11.868 1.00 86.12 635 LYS A CA 1
ATOM 4833 C C . LYS A 1 635 ? -8.492 14.752 -12.344 1.00 86.12 635 LYS A C 1
ATOM 4835 O O . LYS A 1 635 ? -9.249 14.277 -13.189 1.00 86.12 635 LYS A O 1
ATOM 4840 N N . ASP A 1 636 ? -7.444 14.074 -11.885 1.00 86.25 636 ASP A N 1
ATOM 4841 C CA . ASP A 1 636 ? -7.146 12.683 -12.232 1.00 86.25 636 ASP A CA 1
ATOM 4842 C C . ASP A 1 636 ? -6.831 11.857 -10.986 1.00 86.25 636 ASP A C 1
ATOM 4844 O O . ASP A 1 636 ? -6.318 12.386 -9.994 1.00 86.25 636 ASP A O 1
ATOM 4848 N N . LEU A 1 637 ? -7.177 10.569 -11.054 1.00 87.81 637 LEU A N 1
ATOM 4849 C CA . LEU A 1 637 ? -7.119 9.638 -9.929 1.00 87.81 637 LEU A CA 1
ATOM 4850 C C . LEU A 1 637 ? -5.704 9.527 -9.355 1.00 87.81 637 LEU A C 1
ATOM 4852 O O . LEU A 1 637 ? -5.530 9.628 -8.143 1.00 87.81 637 LEU A O 1
ATOM 4856 N N . GLY A 1 638 ? -4.689 9.394 -10.212 1.00 86.38 638 GLY A N 1
ATOM 4857 C CA . GLY A 1 638 ? -3.297 9.282 -9.789 1.00 86.38 638 GLY A CA 1
ATOM 4858 C C . GLY A 1 638 ? -2.808 10.502 -9.015 1.00 86.38 638 GLY A C 1
ATOM 4859 O O . GLY A 1 638 ? -2.188 10.353 -7.961 1.00 86.38 638 GLY A O 1
ATOM 4860 N N . ARG A 1 639 ? -3.127 11.724 -9.466 1.00 84.50 639 ARG A N 1
ATOM 4861 C CA . ARG A 1 639 ? -2.772 12.948 -8.727 1.00 84.50 639 ARG A CA 1
ATOM 4862 C C . ARG A 1 639 ? -3.507 13.063 -7.400 1.00 84.50 639 ARG A C 1
ATOM 4864 O O . ARG A 1 639 ? -2.874 13.451 -6.421 1.00 84.50 639 ARG A O 1
ATOM 4871 N N . VAL A 1 640 ? -4.800 12.735 -7.360 1.00 88.00 640 VAL A N 1
ATOM 4872 C CA . VAL A 1 640 ? -5.580 12.732 -6.112 1.00 88.00 640 VAL A CA 1
ATOM 4873 C C . VAL A 1 640 ? -4.996 11.729 -5.121 1.00 88.00 640 VAL A C 1
ATOM 4875 O O . VAL A 1 640 ? -4.690 12.107 -3.994 1.00 88.00 640 VAL A O 1
ATOM 4878 N N . ASN A 1 641 ? -4.737 10.495 -5.554 1.00 90.81 641 ASN A N 1
ATOM 4879 C CA . ASN A 1 641 ? -4.126 9.461 -4.720 1.00 90.81 641 ASN A CA 1
ATOM 4880 C C . ASN A 1 641 ? -2.715 9.850 -4.270 1.00 90.81 641 ASN A C 1
ATOM 4882 O O . ASN A 1 641 ? -2.381 9.684 -3.103 1.00 90.81 641 ASN A O 1
ATOM 4886 N N . SER A 1 642 ? -1.893 10.410 -5.161 1.00 81.94 642 SER A N 1
ATOM 4887 C CA . SER A 1 642 ? -0.550 10.894 -4.817 1.00 81.94 642 SER A CA 1
ATOM 4888 C C . SER A 1 642 ? -0.595 11.971 -3.739 1.00 81.94 642 SER A C 1
ATOM 4890 O O . SER A 1 642 ? 0.207 11.941 -2.810 1.00 81.94 642 SER A O 1
ATOM 4892 N N . TRP A 1 643 ? -1.529 12.919 -3.841 1.00 84.06 643 TRP A N 1
ATOM 4893 C CA . TRP A 1 643 ? -1.730 13.933 -2.811 1.00 84.06 643 TRP A CA 1
ATOM 4894 C C . TRP A 1 643 ? -2.220 13.314 -1.499 1.00 84.06 643 TRP A C 1
ATOM 4896 O O . TRP A 1 643 ? -1.582 13.525 -0.473 1.00 84.06 643 TRP A O 1
ATOM 4906 N N . LEU A 1 644 ? -3.279 12.499 -1.544 1.00 85.94 644 LEU A N 1
ATOM 4907 C CA . LEU A 1 644 ? -3.867 11.845 -0.372 1.00 85.94 644 LEU A CA 1
ATOM 4908 C C . LEU A 1 644 ? -2.816 11.050 0.399 1.00 85.94 644 LEU A C 1
ATOM 4910 O O . LEU A 1 644 ? -2.724 11.144 1.616 1.00 85.94 644 LEU A O 1
ATOM 4914 N N . VAL A 1 645 ? -2.008 10.272 -0.316 1.00 83.81 645 VAL A N 1
ATOM 4915 C CA . VAL A 1 645 ? -0.977 9.424 0.277 1.00 83.81 645 VAL A CA 1
ATOM 4916 C C . VAL A 1 645 ? 0.110 10.251 0.956 1.00 83.81 645 VAL A C 1
ATOM 4918 O O . VAL A 1 645 ? 0.572 9.898 2.040 1.00 83.81 645 VAL A O 1
ATOM 4921 N N . ARG A 1 646 ? 0.508 11.366 0.345 1.00 75.88 646 ARG A N 1
ATOM 4922 C CA . ARG A 1 646 ? 1.515 12.262 0.915 1.00 75.88 646 ARG A CA 1
ATOM 4923 C C . ARG A 1 646 ? 0.990 12.989 2.142 1.00 75.88 646 ARG A C 1
ATOM 4925 O O . ARG A 1 646 ? 1.693 13.042 3.142 1.00 75.88 646 ARG A O 1
ATOM 4932 N N . GLU A 1 647 ? -0.230 13.501 2.060 1.00 77.44 647 GLU A N 1
ATOM 4933 C CA . GLU A 1 647 ? -0.873 14.238 3.145 1.00 77.44 647 GLU A CA 1
ATOM 4934 C C . GLU A 1 647 ? -1.162 13.324 4.338 1.00 77.44 647 GLU A C 1
ATOM 4936 O O . GLU A 1 647 ? -0.865 13.653 5.481 1.00 77.44 647 GLU A O 1
ATOM 4941 N N . ARG A 1 648 ? -1.702 12.131 4.070 1.00 81.44 648 ARG A N 1
ATOM 4942 C CA . ARG A 1 648 ? -2.178 11.220 5.112 1.00 81.44 648 ARG A CA 1
ATOM 4943 C C . ARG A 1 648 ? -1.096 10.310 5.677 1.00 81.44 648 ARG A C 1
ATOM 4945 O O . ARG A 1 648 ? -1.116 10.015 6.868 1.00 81.44 648 ARG A O 1
ATOM 4952 N N . PHE A 1 649 ? -0.196 9.815 4.830 1.00 80.81 649 PHE A N 1
ATOM 4953 C CA . PHE A 1 649 ? 0.786 8.797 5.215 1.00 80.81 649 PHE A CA 1
ATOM 4954 C C . PHE A 1 649 ? 2.227 9.312 5.195 1.00 80.81 649 PHE A C 1
ATOM 4956 O O . PHE A 1 649 ? 3.124 8.589 5.619 1.00 80.81 649 PHE A O 1
ATOM 4963 N N . GLY A 1 650 ? 2.477 10.533 4.707 1.00 70.56 650 GLY A N 1
ATOM 4964 C CA . GLY A 1 650 ? 3.820 11.114 4.669 1.00 70.56 650 GLY A CA 1
ATOM 4965 C C . GLY A 1 650 ? 4.784 10.408 3.711 1.00 70.56 650 GLY A C 1
ATOM 4966 O O . GLY A 1 650 ? 5.995 10.571 3.841 1.00 70.56 650 GLY A O 1
ATOM 4967 N N . VAL A 1 651 ? 4.281 9.615 2.754 1.00 68.31 651 VAL A N 1
ATOM 4968 C CA . VAL A 1 651 ? 5.116 8.860 1.804 1.00 68.31 651 VAL A CA 1
ATOM 4969 C C . VAL A 1 651 ? 4.981 9.385 0.377 1.00 68.31 651 VAL A C 1
ATOM 4971 O O . VAL A 1 651 ? 3.915 9.815 -0.053 1.00 68.31 651 VAL A O 1
ATOM 4974 N N . ASN A 1 652 ? 6.080 9.347 -0.378 1.00 65.88 652 ASN A N 1
ATOM 4975 C CA . ASN A 1 652 ? 6.170 9.868 -1.749 1.00 65.88 652 ASN A CA 1
ATOM 4976 C C . ASN A 1 652 ? 6.716 8.844 -2.765 1.00 65.88 652 ASN A C 1
ATOM 4978 O O . ASN A 1 652 ? 7.020 9.203 -3.902 1.00 65.88 652 ASN A O 1
ATOM 4982 N N . ALA A 1 653 ? 6.835 7.577 -2.364 1.00 65.44 653 ALA A N 1
ATOM 4983 C CA . ALA A 1 653 ? 7.377 6.493 -3.177 1.00 65.44 653 ALA A CA 1
ATOM 4984 C C . ALA A 1 653 ? 6.406 5.305 -3.243 1.00 65.44 653 ALA A C 1
ATOM 4986 O O . ALA A 1 653 ? 5.486 5.196 -2.433 1.00 65.44 653 ALA A O 1
ATOM 4987 N N . GLN A 1 654 ? 6.621 4.410 -4.206 1.00 76.12 654 GLN A N 1
ATOM 4988 C CA . GLN A 1 654 ? 5.883 3.153 -4.343 1.00 76.12 654 GLN A CA 1
ATOM 4989 C C . GLN A 1 654 ? 6.860 1.962 -4.425 1.00 76.12 654 GLN A C 1
ATOM 4991 O O . GLN A 1 654 ? 7.945 2.114 -5.000 1.00 76.12 654 GLN A O 1
ATOM 4996 N N . PRO A 1 655 ? 6.483 0.767 -3.933 1.00 84.19 655 PRO A N 1
ATOM 4997 C CA . PRO A 1 655 ? 5.299 0.485 -3.115 1.00 84.19 655 PRO A CA 1
ATOM 4998 C C . PRO A 1 655 ? 5.460 0.942 -1.656 1.00 84.19 655 PRO A C 1
ATOM 5000 O O . PRO A 1 655 ? 6.568 0.937 -1.116 1.00 84.19 655 PRO A O 1
ATOM 5003 N N . ASN A 1 656 ? 4.342 1.285 -1.015 1.00 87.50 656 ASN A N 1
ATOM 5004 C CA . ASN A 1 656 ? 4.226 1.443 0.438 1.00 87.50 656 ASN A CA 1
ATOM 5005 C C . ASN A 1 656 ? 2.914 0.810 0.930 1.00 87.50 656 ASN A C 1
ATOM 5007 O O . ASN A 1 656 ? 1.925 0.796 0.204 1.00 87.50 656 ASN A O 1
ATOM 5011 N N . TYR A 1 657 ? 2.894 0.320 2.167 1.00 93.31 657 TYR A N 1
ATOM 5012 C CA . TYR A 1 657 ? 1.752 -0.381 2.751 1.00 93.31 657 TYR A CA 1
ATOM 5013 C C . TYR A 1 657 ? 1.377 0.220 4.101 1.00 93.31 657 TYR A C 1
ATOM 5015 O O . TYR A 1 657 ? 2.241 0.377 4.968 1.00 93.31 657 TYR A O 1
ATOM 5023 N N . ALA A 1 658 ? 0.095 0.518 4.299 1.00 93.06 658 ALA A N 1
ATOM 5024 C CA . ALA A 1 658 ? -0.432 1.035 5.560 1.00 93.06 658 ALA A CA 1
ATOM 5025 C C . ALA A 1 658 ? -1.531 0.120 6.115 1.00 93.06 658 ALA A C 1
ATOM 5027 O O . ALA A 1 658 ? -2.345 -0.410 5.360 1.00 93.06 658 ALA A O 1
ATOM 5028 N N . LEU A 1 659 ? -1.555 -0.051 7.438 1.00 94.00 659 LEU A N 1
ATOM 5029 C CA . LEU A 1 659 ? -2.594 -0.796 8.155 1.00 94.00 659 LEU A CA 1
ATOM 5030 C C . LEU A 1 659 ? -3.423 0.208 8.935 1.00 94.00 659 LEU A C 1
ATOM 5032 O O . LEU A 1 659 ? -2.856 0.963 9.725 1.00 94.00 659 LEU A O 1
ATOM 5036 N N . LEU A 1 660 ? -4.732 0.227 8.707 1.00 90.62 660 LEU A N 1
ATOM 5037 C CA . LEU A 1 660 ? -5.634 1.191 9.322 1.00 90.62 660 LEU A CA 1
ATOM 5038 C C . LEU A 1 660 ? -6.753 0.510 10.096 1.00 90.62 660 LEU A C 1
ATOM 5040 O O . LEU A 1 660 ? -7.204 -0.579 9.736 1.00 90.62 660 LEU A O 1
ATOM 5044 N N . ASP A 1 661 ? -7.226 1.191 11.131 1.00 86.19 661 ASP A N 1
ATOM 5045 C CA . ASP A 1 661 ? -8.463 0.835 11.810 1.00 86.19 661 ASP A CA 1
ATOM 5046 C C . ASP A 1 661 ? -9.707 1.305 11.025 1.00 86.19 661 ASP A C 1
ATOM 5048 O O . ASP A 1 661 ? -9.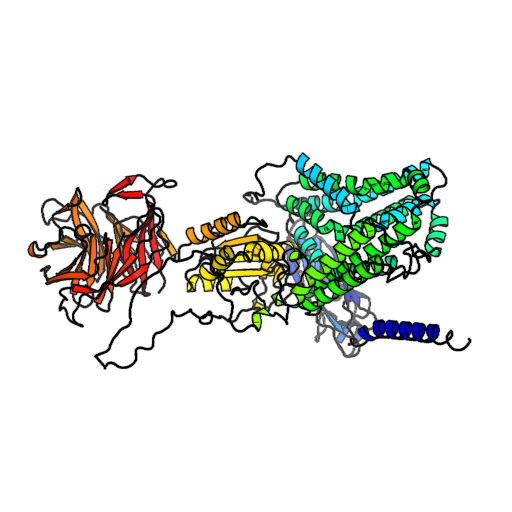618 1.890 9.941 1.00 86.19 661 ASP A O 1
ATOM 5052 N N . SER A 1 662 ? -10.890 1.071 11.598 1.00 83.56 662 SER A N 1
ATOM 5053 C CA . SER A 1 662 ? -12.177 1.474 11.018 1.00 83.56 662 SER A CA 1
ATOM 5054 C C . SER A 1 662 ? -12.371 2.998 10.983 1.00 83.56 662 SER A C 1
ATOM 5056 O O . SER A 1 662 ? -13.181 3.501 10.201 1.00 83.56 662 SER A O 1
ATOM 5058 N N . SER A 1 663 ? -11.660 3.755 11.825 1.00 77.88 663 SER A N 1
ATOM 5059 C CA . SER A 1 663 ? -11.650 5.225 11.805 1.00 77.88 663 SER A CA 1
ATOM 5060 C C . SER A 1 663 ? -10.686 5.776 10.744 1.00 77.88 663 SER A C 1
ATOM 5062 O O . SER A 1 663 ? -10.839 6.902 10.266 1.00 77.88 663 SER A O 1
ATOM 5064 N N . GLY A 1 664 ? -9.740 4.941 10.315 1.00 80.00 664 GLY A N 1
ATOM 5065 C CA . GLY A 1 664 ? -8.662 5.255 9.404 1.00 80.00 664 GLY A CA 1
ATOM 5066 C C . GLY A 1 664 ? -7.375 5.730 10.090 1.00 80.00 664 GLY A C 1
ATOM 5067 O O . GLY A 1 664 ? -6.517 6.307 9.414 1.00 80.00 664 GLY A O 1
ATOM 5068 N N . ALA A 1 665 ? -7.232 5.517 11.396 1.00 82.38 665 ALA A N 1
ATOM 5069 C CA . ALA A 1 665 ? -5.987 5.711 12.130 1.00 82.38 665 ALA A CA 1
ATOM 5070 C C . ALA A 1 665 ? -4.985 4.589 11.813 1.00 82.38 665 ALA A C 1
ATOM 5072 O O . ALA A 1 665 ? -5.377 3.456 11.543 1.00 82.38 665 ALA A O 1
ATOM 5073 N N . LEU A 1 666 ? -3.685 4.903 11.837 1.00 82.56 666 LEU A N 1
ATOM 5074 C CA . LEU A 1 666 ? -2.619 3.926 11.595 1.00 82.56 666 LEU A CA 1
ATOM 5075 C C . LEU A 1 666 ? -2.492 2.947 12.769 1.00 82.56 666 LEU A C 1
ATOM 5077 O O . LEU A 1 666 ? -2.281 3.362 13.904 1.00 82.56 666 LEU A O 1
ATOM 5081 N N . LEU A 1 667 ? -2.547 1.652 12.464 1.00 79.94 667 LEU A N 1
ATOM 5082 C CA . LEU A 1 667 ? -2.337 0.553 13.413 1.00 79.94 667 LEU A CA 1
ATOM 5083 C C . LEU A 1 667 ? -0.858 0.173 13.554 1.00 79.94 667 LEU A C 1
ATOM 5085 O O . LEU A 1 667 ? -0.443 -0.390 14.561 1.00 79.94 667 LEU A O 1
ATOM 5089 N N . ALA A 1 668 ? -0.061 0.461 12.526 1.00 79.56 668 ALA A N 1
ATOM 5090 C CA . ALA A 1 668 ? 1.370 0.195 12.485 1.00 79.56 668 ALA A CA 1
ATOM 5091 C C . ALA A 1 668 ? 2.083 1.240 11.606 1.00 79.56 668 ALA A C 1
ATOM 5093 O O . ALA A 1 668 ? 1.441 1.848 10.741 1.00 79.56 668 ALA A O 1
ATOM 5094 N N . PRO A 1 669 ? 3.404 1.443 11.778 1.00 81.38 669 PRO A N 1
ATOM 5095 C CA . PRO A 1 669 ? 4.194 2.273 10.873 1.00 81.38 669 PRO A CA 1
ATOM 5096 C C . PRO A 1 669 ? 4.081 1.803 9.418 1.00 81.38 669 PRO A C 1
ATOM 5098 O O . PRO A 1 669 ? 4.061 0.602 9.148 1.00 81.38 669 PRO A O 1
ATOM 5101 N N . VAL A 1 670 ? 4.042 2.751 8.477 1.00 81.19 670 VAL A N 1
ATOM 5102 C CA . VAL A 1 670 ? 3.977 2.452 7.039 1.00 81.19 670 VAL A CA 1
ATOM 5103 C C . VAL A 1 670 ? 5.208 1.648 6.621 1.00 81.19 670 VAL A C 1
ATOM 5105 O O . VAL A 1 670 ? 6.340 2.002 6.952 1.00 81.19 670 VAL A O 1
ATOM 5108 N N . ARG A 1 671 ? 4.991 0.562 5.877 1.00 84.56 671 ARG A N 1
ATOM 5109 C CA . ARG A 1 671 ? 6.050 -0.340 5.415 1.00 84.56 671 ARG A CA 1
ATOM 5110 C C . ARG A 1 671 ? 6.361 -0.093 3.940 1.00 84.56 671 ARG A C 1
ATOM 5112 O O . ARG A 1 671 ? 5.459 -0.145 3.113 1.00 84.56 671 ARG A O 1
ATOM 5119 N N . GLY A 1 672 ? 7.633 0.117 3.605 1.00 78.38 672 GLY A N 1
ATOM 5120 C CA . GLY A 1 672 ? 8.096 0.247 2.219 1.00 78.38 672 GLY A CA 1
ATOM 5121 C C . GLY A 1 672 ? 8.339 -1.090 1.508 1.00 78.38 672 GLY A C 1
ATOM 5122 O O . GLY A 1 672 ? 8.009 -2.167 2.008 1.00 78.38 672 GLY A O 1
ATOM 5123 N N . TYR A 1 673 ? 8.952 -1.016 0.326 1.00 81.44 673 TYR A N 1
ATOM 5124 C CA . TYR A 1 673 ? 9.420 -2.181 -0.428 1.00 81.44 673 TYR A CA 1
ATOM 5125 C C . TYR A 1 673 ? 10.408 -3.029 0.386 1.00 81.44 673 TYR A C 1
ATOM 5127 O O . TYR A 1 673 ? 11.421 -2.504 0.834 1.00 81.44 673 TYR A O 1
ATOM 5135 N N . ASN A 1 674 ? 10.113 -4.324 0.547 1.00 79.31 674 ASN A N 1
ATOM 5136 C CA . ASN A 1 674 ? 11.011 -5.322 1.130 1.00 79.31 674 ASN A CA 1
ATOM 5137 C C . ASN A 1 674 ? 10.512 -6.735 0.774 1.00 79.31 674 ASN A C 1
ATOM 5139 O O . ASN A 1 674 ? 9.342 -7.049 0.997 1.00 79.31 674 ASN A O 1
ATOM 5143 N N . LEU A 1 675 ? 11.390 -7.593 0.245 1.00 83.19 675 LEU A N 1
ATOM 5144 C CA . LEU A 1 675 ? 11.041 -8.949 -0.212 1.00 83.19 675 LEU A CA 1
ATOM 5145 C C . LEU A 1 675 ? 11.010 -10.021 0.900 1.00 83.19 675 LEU A C 1
ATOM 5147 O O . LEU A 1 675 ? 10.789 -11.195 0.598 1.00 83.19 675 LEU A O 1
ATOM 5151 N N . ASP A 1 676 ? 11.239 -9.652 2.161 1.00 86.50 676 ASP A N 1
ATOM 5152 C CA . ASP A 1 676 ? 11.146 -10.548 3.315 1.00 86.50 676 ASP A CA 1
ATOM 5153 C C . ASP A 1 676 ? 9.687 -10.903 3.641 1.00 86.50 676 ASP A C 1
ATOM 5155 O O . ASP A 1 676 ? 8.914 -10.083 4.147 1.00 86.50 676 ASP A O 1
ATOM 5159 N N . ILE A 1 677 ? 9.327 -12.155 3.353 1.00 90.44 677 ILE A N 1
ATOM 5160 C CA . ILE A 1 677 ? 7.971 -12.684 3.517 1.00 90.44 677 ILE A CA 1
ATOM 5161 C C . ILE A 1 677 ? 7.593 -12.785 4.995 1.00 90.44 677 ILE A C 1
ATOM 5163 O O . ILE A 1 677 ? 6.486 -12.392 5.359 1.00 90.44 677 ILE A O 1
ATOM 5167 N N . ASP A 1 678 ? 8.482 -13.290 5.851 1.00 91.06 678 ASP A N 1
ATOM 5168 C CA . ASP A 1 678 ? 8.149 -13.499 7.263 1.00 91.06 678 ASP A CA 1
ATOM 5169 C C . ASP A 1 678 ? 8.019 -12.151 7.989 1.00 91.06 678 ASP A C 1
ATOM 5171 O O . ASP A 1 678 ? 7.078 -11.952 8.760 1.00 91.06 678 ASP A O 1
ATOM 5175 N N . GLY A 1 679 ? 8.867 -11.171 7.654 1.00 87.06 679 GLY A N 1
ATOM 5176 C CA . GLY A 1 679 ? 8.706 -9.790 8.108 1.00 87.06 679 GLY A CA 1
ATOM 5177 C C . GLY A 1 679 ? 7.416 -9.125 7.611 1.00 87.06 679 GLY A C 1
ATOM 5178 O O . GLY A 1 679 ? 6.816 -8.334 8.339 1.00 87.06 679 GLY A O 1
ATOM 5179 N N . PHE A 1 680 ? 6.949 -9.448 6.399 1.00 93.31 680 PHE A N 1
ATOM 5180 C CA . PHE A 1 680 ? 5.662 -8.955 5.890 1.00 93.31 680 PHE A CA 1
ATOM 5181 C C . PHE A 1 680 ? 4.470 -9.601 6.611 1.00 93.31 680 PHE A C 1
ATOM 5183 O O . PHE A 1 680 ? 3.510 -8.912 6.946 1.00 93.31 680 PHE A O 1
ATOM 5190 N N . ILE A 1 681 ? 4.543 -10.901 6.920 1.00 92.31 681 ILE A N 1
ATOM 5191 C CA . ILE A 1 681 ? 3.533 -11.592 7.736 1.00 92.31 681 ILE A CA 1
ATOM 5192 C C . ILE A 1 681 ? 3.472 -10.985 9.138 1.00 92.31 681 ILE A C 1
ATOM 5194 O O . ILE A 1 681 ? 2.377 -10.721 9.622 1.00 92.31 681 ILE A O 1
ATOM 5198 N N . ALA A 1 682 ? 4.618 -10.733 9.776 1.00 88.12 682 ALA A N 1
ATOM 5199 C CA . ALA A 1 682 ? 4.667 -10.103 11.095 1.00 88.12 682 ALA A CA 1
ATOM 5200 C C . ALA A 1 682 ? 4.007 -8.714 11.088 1.00 88.12 682 ALA A C 1
ATOM 5202 O O . ALA A 1 682 ? 3.232 -8.402 11.986 1.00 88.12 682 ALA A O 1
ATOM 5203 N N . PHE A 1 683 ? 4.249 -7.924 10.039 1.00 92.38 683 PHE A N 1
ATOM 5204 C CA . PHE A 1 683 ? 3.591 -6.635 9.827 1.00 92.38 683 PHE A CA 1
ATOM 5205 C C . PHE A 1 683 ? 2.065 -6.768 9.692 1.00 92.38 683 PHE A C 1
ATOM 5207 O O . PHE A 1 683 ? 1.327 -6.077 10.387 1.00 92.38 683 PHE A O 1
ATOM 5214 N N . LEU A 1 684 ? 1.568 -7.687 8.857 1.00 93.38 684 LEU A N 1
ATOM 5215 C CA . LEU A 1 684 ? 0.123 -7.920 8.748 1.00 93.38 684 LEU A CA 1
ATOM 5216 C C . LEU A 1 684 ? -0.471 -8.413 10.073 1.00 93.38 684 LEU A C 1
ATOM 5218 O O . LEU A 1 684 ? -1.532 -7.969 10.489 1.00 93.38 684 LEU A O 1
ATOM 5222 N N . ARG A 1 685 ? 0.217 -9.307 10.783 1.00 89.06 685 ARG A N 1
ATOM 5223 C CA . ARG A 1 685 ? -0.255 -9.794 12.082 1.00 89.06 685 ARG A CA 1
ATOM 5224 C C . ARG A 1 685 ? -0.332 -8.665 13.104 1.00 89.06 685 ARG A C 1
ATOM 5226 O O . ARG A 1 685 ? -1.354 -8.565 13.767 1.00 89.06 685 ARG A O 1
ATOM 5233 N N . SER A 1 686 ? 0.653 -7.767 13.167 1.00 82.94 686 SER A N 1
ATOM 5234 C CA . SER A 1 686 ? 0.610 -6.651 14.120 1.00 82.94 686 SER A CA 1
ATOM 5235 C C . SER A 1 686 ? -0.592 -5.733 13.906 1.00 82.94 686 SER A C 1
ATOM 5237 O O . SER A 1 686 ? -1.142 -5.223 14.874 1.00 82.94 686 SER A O 1
ATOM 5239 N N . GLY A 1 687 ? -1.036 -5.532 12.660 1.00 81.06 687 GLY A N 1
ATOM 5240 C CA . GLY A 1 687 ? -2.235 -4.732 12.408 1.00 81.06 687 GLY A CA 1
ATOM 5241 C C . GLY A 1 687 ? -3.526 -5.445 12.810 1.00 81.06 687 GLY A C 1
ATOM 5242 O O . GLY A 1 687 ? -4.403 -4.801 13.365 1.00 81.06 687 GLY A O 1
ATOM 5243 N N . VAL A 1 688 ? -3.647 -6.757 12.588 1.00 84.06 688 VAL A N 1
ATOM 5244 C CA . VAL A 1 688 ? -4.810 -7.521 13.080 1.00 84.06 688 VAL A CA 1
ATOM 5245 C C . VAL A 1 688 ? -4.851 -7.516 14.605 1.00 84.06 688 VAL A C 1
ATOM 5247 O O . VAL A 1 688 ? -5.911 -7.334 15.188 1.00 84.06 688 VAL A O 1
ATOM 5250 N N . GLU A 1 689 ? -3.696 -7.672 15.249 1.00 78.12 689 GLU A N 1
ATOM 5251 C CA . GLU A 1 689 ? -3.575 -7.656 16.708 1.00 78.12 689 GLU A CA 1
ATOM 5252 C C . GLU A 1 689 ? -3.906 -6.292 17.318 1.00 78.12 689 GLU A C 1
ATOM 5254 O O . GLU A 1 689 ? -4.496 -6.234 18.391 1.00 78.12 689 GLU A O 1
ATOM 5259 N N . ALA A 1 690 ? -3.544 -5.201 16.641 1.00 72.56 690 ALA A N 1
ATOM 5260 C CA . ALA A 1 690 ? -3.840 -3.844 17.091 1.00 72.56 690 ALA A CA 1
ATOM 5261 C C . ALA A 1 690 ? -5.279 -3.394 16.774 1.00 72.56 690 ALA A C 1
ATOM 5263 O O . ALA A 1 690 ? -5.728 -2.369 17.285 1.00 72.56 690 ALA A O 1
ATOM 5264 N N . TYR A 1 691 ? -5.996 -4.109 15.904 1.00 78.88 691 TYR A N 1
ATOM 5265 C CA . TYR A 1 691 ? -7.323 -3.710 15.458 1.00 78.88 691 TYR A CA 1
ATOM 5266 C C . TYR A 1 691 ? -8.407 -4.096 16.463 1.00 78.88 691 TYR A C 1
ATOM 5268 O O . TYR A 1 691 ? -8.605 -5.277 16.747 1.00 78.88 691 TYR A O 1
ATOM 5276 N N . CYS A 1 692 ? -9.188 -3.109 16.908 1.00 66.75 692 CYS A N 1
ATOM 5277 C CA . CYS A 1 692 ? -10.401 -3.359 17.669 1.00 66.75 692 CYS A CA 1
ATOM 5278 C C . CYS A 1 692 ? -11.664 -2.959 16.879 1.00 66.75 692 CYS A C 1
ATOM 5280 O O . CYS A 1 692 ? -11.784 -1.803 16.460 1.00 66.75 692 CYS A O 1
ATOM 5282 N N . PRO A 1 693 ? -12.618 -3.882 16.659 1.00 59.94 693 PRO A N 1
ATOM 5283 C CA . PRO A 1 693 ? -13.888 -3.569 16.016 1.00 59.94 693 PRO A CA 1
ATOM 5284 C C . PRO A 1 693 ? -14.827 -2.829 16.986 1.00 59.94 693 PRO A C 1
ATOM 5286 O O . PRO A 1 693 ? -15.696 -3.434 17.597 1.00 59.94 693 PRO A O 1
ATOM 5289 N N . GLY A 1 694 ? -14.665 -1.512 17.128 1.00 59.34 694 GLY A N 1
ATOM 5290 C CA . GLY A 1 694 ? -15.578 -0.660 17.900 1.00 59.34 694 GLY A CA 1
ATOM 5291 C C . GLY A 1 694 ? -14.967 0.695 18.253 1.00 59.34 694 GLY A C 1
ATOM 5292 O O . GLY A 1 694 ? -13.748 0.857 18.238 1.00 59.34 694 GLY A O 1
ATOM 5293 N N . SER A 1 695 ? -15.799 1.692 18.566 1.00 67.25 695 SER A N 1
ATOM 5294 C CA . SER A 1 695 ? -15.300 2.901 19.237 1.00 67.25 695 SER A CA 1
ATOM 5295 C C . SER A 1 695 ? -15.032 2.580 20.705 1.00 67.25 695 SER A C 1
ATOM 5297 O O . SER A 1 695 ? -15.893 1.997 21.365 1.00 67.25 695 SER A O 1
ATOM 5299 N N . VAL A 1 696 ? -13.854 2.960 21.195 1.00 79.88 696 VAL A N 1
ATOM 5300 C CA . VAL A 1 696 ? -13.390 2.669 22.557 1.00 79.88 696 VAL A CA 1
ATOM 5301 C C . VAL A 1 696 ? -13.453 3.938 23.404 1.00 79.88 696 VAL A C 1
ATOM 5303 O O . VAL A 1 696 ? -12.982 4.990 22.971 1.00 79.88 696 VAL A O 1
ATOM 5306 N N . LEU A 1 697 ? -14.018 3.842 24.608 1.00 85.00 697 LEU A N 1
ATOM 5307 C CA . LEU A 1 697 ? -14.040 4.925 25.595 1.00 85.00 697 LEU A CA 1
ATOM 5308 C C . LEU A 1 697 ? -13.334 4.473 26.875 1.00 85.00 697 LEU A C 1
ATOM 5310 O O . LEU A 1 697 ? -13.802 3.548 27.533 1.00 85.00 697 LEU A O 1
ATOM 5314 N N . GLU A 1 698 ? -12.238 5.131 27.254 1.00 89.62 698 GLU A N 1
ATOM 5315 C CA . GLU A 1 698 ? -11.608 4.882 28.557 1.00 89.62 698 GLU A CA 1
ATOM 5316 C C . GLU A 1 698 ? -12.496 5.441 29.683 1.00 89.62 698 GLU A C 1
ATOM 5318 O O . GLU A 1 698 ? -12.943 6.590 29.628 1.00 89.62 698 GLU A O 1
ATOM 5323 N N . VAL A 1 699 ? -12.751 4.635 30.713 1.00 93.50 699 VAL A N 1
ATOM 5324 C CA . VAL A 1 699 ? -13.627 4.971 31.843 1.00 93.50 699 VAL A CA 1
ATOM 5325 C C . VAL A 1 699 ? -12.955 4.682 33.185 1.00 93.50 699 VAL A C 1
ATOM 5327 O O . VAL A 1 699 ? -11.943 3.995 33.281 1.00 93.50 699 VAL A O 1
ATOM 5330 N N . ALA A 1 700 ? -13.522 5.233 34.254 1.00 90.88 700 ALA A N 1
ATOM 5331 C CA . ALA A 1 700 ? -13.223 4.847 35.622 1.00 90.88 700 ALA A CA 1
ATOM 5332 C C . ALA A 1 700 ? -14.234 3.785 36.060 1.00 90.88 700 ALA A C 1
ATOM 5334 O O . ALA A 1 700 ? -15.433 3.916 35.807 1.00 90.88 700 ALA A O 1
ATOM 5335 N N . GLY A 1 701 ? -13.744 2.754 36.744 1.00 90.56 701 GLY A N 1
ATOM 5336 C CA . GLY A 1 701 ? -14.546 1.603 37.145 1.00 90.56 701 GLY A CA 1
ATOM 5337 C C . GLY A 1 701 ? -14.231 0.372 36.303 1.00 90.56 701 GLY A C 1
ATOM 5338 O O . GLY A 1 701 ? -13.853 0.479 35.145 1.00 90.56 701 GLY A O 1
ATOM 5339 N N . ARG A 1 702 ? -14.331 -0.792 36.943 1.00 91.19 702 ARG A N 1
ATOM 5340 C CA . ARG A 1 702 ? -13.739 -2.049 36.476 1.00 91.19 702 ARG A CA 1
ATOM 5341 C C . ARG A 1 702 ? -14.686 -3.246 36.549 1.00 91.19 702 ARG A C 1
ATOM 5343 O O . ARG A 1 702 ? -14.250 -4.340 36.245 1.00 91.19 702 ARG A O 1
ATOM 5350 N N . GLN A 1 703 ? -15.896 -3.065 37.078 1.00 91.88 703 GLN A N 1
ATOM 5351 C CA . GLN A 1 703 ? -16.765 -4.166 37.510 1.00 91.88 703 GLN A CA 1
ATOM 5352 C C . GLN A 1 703 ? -17.945 -4.353 36.554 1.00 91.88 703 GLN A C 1
ATOM 5354 O O . GLN A 1 703 ? -18.100 -5.408 35.959 1.00 91.88 703 GLN A O 1
ATOM 5359 N N . GLY A 1 704 ? -18.760 -3.317 36.363 1.00 95.00 704 GLY A N 1
ATOM 5360 C CA . GLY A 1 704 ? -20.004 -3.407 35.601 1.00 95.00 704 GLY A CA 1
ATOM 5361 C C . GLY A 1 704 ? -20.285 -2.180 34.757 1.00 95.00 704 GLY A C 1
ATOM 5362 O O . GLY A 1 704 ? -19.761 -1.093 35.022 1.00 95.00 704 GLY A O 1
ATOM 5363 N N . VAL A 1 705 ? -21.157 -2.346 33.762 1.00 97.44 705 VAL A N 1
ATOM 5364 C CA . VAL A 1 705 ? -21.611 -1.262 32.885 1.00 97.44 705 VAL A CA 1
ATOM 5365 C C . VAL A 1 705 ? -23.111 -1.350 32.619 1.00 97.44 705 VAL A C 1
ATOM 5367 O O . VAL A 1 705 ? -23.638 -2.414 32.320 1.00 97.44 705 VAL A O 1
ATOM 5370 N N . ALA A 1 706 ? -23.789 -0.204 32.654 1.00 97.50 706 ALA A N 1
ATOM 5371 C CA . ALA A 1 706 ? -25.192 -0.073 32.276 1.00 97.50 706 ALA A CA 1
ATOM 5372 C C . ALA A 1 706 ? -25.423 1.165 31.399 1.00 97.50 706 ALA A C 1
ATOM 5374 O O . ALA A 1 706 ? -24.689 2.150 31.483 1.00 97.50 706 ALA A O 1
ATOM 5375 N N . CYS A 1 707 ? -26.477 1.146 30.582 1.00 96.25 707 CYS A N 1
ATOM 5376 C CA . CYS A 1 707 ? -26.846 2.261 29.711 1.00 96.25 707 CYS A CA 1
ATOM 5377 C C . CYS A 1 707 ? -28.364 2.467 29.698 1.00 96.25 707 CYS A C 1
ATOM 5379 O O . CYS A 1 707 ? -29.125 1.513 29.539 1.00 96.25 707 CYS A O 1
ATOM 5381 N N . ASP A 1 708 ? -28.808 3.716 29.847 1.00 94.81 708 ASP A N 1
ATOM 5382 C CA . ASP A 1 708 ? -30.226 4.103 29.767 1.00 94.81 708 ASP A CA 1
ATOM 5383 C C . ASP A 1 708 ? -30.599 4.772 28.431 1.00 94.81 708 ASP A C 1
ATOM 5385 O O . ASP A 1 708 ? -31.750 5.159 28.232 1.00 94.81 708 ASP A O 1
ATOM 5389 N N . GLY A 1 709 ? -29.642 4.869 27.505 1.00 92.12 709 GLY A N 1
ATOM 5390 C CA . GLY A 1 709 ? -29.783 5.535 26.210 1.00 92.12 709 GLY A CA 1
ATOM 5391 C C . GLY A 1 709 ? -29.361 7.005 26.206 1.00 92.12 709 GLY A C 1
ATOM 5392 O O . GLY A 1 709 ? -29.219 7.575 25.127 1.00 92.12 709 GLY A O 1
ATOM 5393 N N . GLU A 1 710 ? -29.107 7.607 27.371 1.00 93.69 710 GLU A N 1
ATOM 5394 C CA . GLU A 1 710 ? -28.586 8.976 27.503 1.00 93.69 710 GLU A CA 1
ATOM 5395 C C . GLU A 1 710 ? -27.211 9.019 28.184 1.00 93.69 710 GLU A C 1
ATOM 5397 O O . GLU A 1 710 ? -26.400 9.902 27.897 1.00 93.69 710 GLU A O 1
ATOM 5402 N N . TYR A 1 711 ? -26.933 8.068 29.075 1.00 96.38 711 TYR A N 1
ATOM 5403 C CA . TYR A 1 711 ? -25.698 7.987 29.844 1.00 96.38 711 TYR A CA 1
ATOM 5404 C C . TYR A 1 711 ? -25.167 6.553 29.912 1.00 96.38 711 TYR A C 1
ATOM 5406 O O . TYR A 1 711 ? -25.923 5.577 29.876 1.00 96.38 711 TYR A O 1
ATOM 5414 N N . TYR A 1 712 ? -23.848 6.440 30.072 1.00 97.31 712 TYR A N 1
ATOM 5415 C CA . TYR A 1 712 ? -23.201 5.222 30.546 1.00 97.31 712 TYR A CA 1
ATOM 5416 C C . TYR A 1 712 ? -22.999 5.309 32.057 1.00 97.31 712 TYR A C 1
ATOM 5418 O O . TYR A 1 712 ? -22.571 6.332 32.595 1.00 97.31 712 TYR A O 1
ATOM 5426 N N . TYR A 1 713 ? -23.280 4.217 32.744 1.00 98.06 713 TYR A N 1
ATOM 5427 C CA . TYR A 1 713 ? -23.017 4.034 34.160 1.00 98.06 713 TYR A CA 1
ATOM 5428 C C . TYR A 1 713 ? -21.971 2.946 34.296 1.00 98.06 713 TYR A C 1
ATOM 5430 O O . TYR A 1 713 ? -22.098 1.908 33.655 1.00 98.06 713 TYR A O 1
ATOM 5438 N N . VAL A 1 714 ? -20.952 3.181 35.115 1.00 97.69 714 VAL A N 1
ATOM 5439 C CA . VAL A 1 714 ? -19.855 2.229 35.313 1.00 97.69 714 VAL A CA 1
ATOM 5440 C C . VAL A 1 714 ? -19.625 2.044 36.808 1.00 97.69 714 VAL A C 1
ATOM 5442 O O . VAL A 1 714 ? -19.553 3.028 37.554 1.00 97.69 714 VAL A O 1
ATOM 5445 N N . SER A 1 715 ? -19.527 0.798 37.268 1.00 96.50 715 SER A N 1
ATOM 5446 C CA . SER A 1 715 ? -19.138 0.483 38.644 1.00 96.50 715 SER A CA 1
ATOM 5447 C C . SER A 1 715 ? -17.647 0.171 38.739 1.00 96.50 715 SER A C 1
ATOM 5449 O O . SER A 1 715 ? -17.068 -0.567 37.945 1.00 96.50 715 SER A O 1
ATOM 5451 N N . GLY A 1 716 ? -16.995 0.743 39.746 1.00 92.69 716 GLY A N 1
ATOM 5452 C CA . GLY A 1 716 ? -15.751 0.208 40.295 1.00 92.69 716 GLY A CA 1
ATOM 5453 C C . GLY A 1 716 ? -16.047 -0.644 41.525 1.00 92.69 716 GLY A C 1
ATOM 5454 O O . GLY A 1 716 ? -17.163 -0.630 42.032 1.00 92.69 716 GLY A O 1
ATOM 5455 N N . SER A 1 717 ? -15.034 -1.308 42.081 1.00 89.69 717 SER A N 1
ATOM 5456 C CA . SER A 1 717 ? -15.220 -2.145 43.278 1.00 89.69 717 SER A CA 1
ATOM 5457 C C . SER A 1 717 ? -15.716 -1.360 44.500 1.00 89.69 717 SER A C 1
ATOM 5459 O O . SER A 1 717 ? -16.338 -1.931 45.388 1.00 89.69 717 SER A O 1
ATOM 5461 N N . THR A 1 718 ? -15.461 -0.046 44.563 1.00 92.31 718 THR A N 1
ATOM 5462 C CA . THR A 1 718 ? -15.845 0.807 45.703 1.00 92.31 718 THR A CA 1
ATOM 5463 C C . THR A 1 718 ? -16.472 2.144 45.306 1.00 92.31 718 THR A C 1
ATOM 5465 O O . THR A 1 718 ? -16.588 3.027 46.154 1.00 92.31 718 THR A O 1
ATOM 5468 N N . ALA A 1 719 ? -16.846 2.330 44.040 1.00 95.38 719 ALA A N 1
ATOM 5469 C CA . ALA A 1 719 ? -17.327 3.609 43.519 1.00 95.38 719 ALA A CA 1
ATOM 5470 C C . ALA A 1 719 ? -18.301 3.419 42.347 1.00 95.38 719 ALA A C 1
ATOM 5472 O O . ALA A 1 719 ? -18.315 2.371 41.705 1.00 95.38 719 ALA A O 1
ATOM 5473 N N . LEU A 1 720 ? -19.105 4.447 42.068 1.00 97.25 720 LEU A N 1
ATOM 5474 C CA . LEU A 1 720 ? -20.003 4.506 40.910 1.00 97.25 720 LEU A CA 1
ATOM 5475 C C . LEU A 1 720 ? -19.714 5.753 40.079 1.00 97.25 720 LEU A C 1
ATOM 5477 O O . LEU A 1 720 ? -19.537 6.839 40.637 1.00 97.25 720 LEU A O 1
ATOM 5481 N N . TYR A 1 721 ? -19.752 5.610 38.760 1.00 97.94 721 TYR A N 1
ATOM 5482 C CA . TYR A 1 721 ? -19.465 6.669 37.800 1.00 97.94 721 TYR A CA 1
ATOM 5483 C C . TYR A 1 721 ? -20.595 6.802 36.780 1.00 97.94 721 TYR A C 1
ATOM 5485 O O . TYR A 1 721 ? -21.246 5.824 36.413 1.00 97.94 721 TYR A O 1
ATOM 5493 N N . LYS A 1 722 ? -20.828 8.033 36.326 1.00 97.88 722 LYS A N 1
ATOM 5494 C CA . LYS A 1 722 ? -21.796 8.385 35.287 1.00 97.88 722 LYS A CA 1
ATOM 5495 C C . LYS A 1 722 ? -21.089 9.180 34.200 1.00 97.88 722 LYS A C 1
ATOM 5497 O O . LYS A 1 722 ? -20.518 10.230 34.491 1.00 97.88 722 LYS A O 1
ATOM 5502 N N . TYR A 1 723 ? -21.201 8.723 32.964 1.00 96.62 723 TYR A N 1
ATOM 5503 C CA . TYR A 1 723 ? -20.598 9.303 31.771 1.00 96.62 723 TYR A CA 1
ATOM 5504 C C . TYR A 1 723 ? -21.670 9.685 30.758 1.00 96.62 723 TYR A C 1
ATOM 5506 O O . TYR A 1 723 ? -22.682 8.999 30.623 1.00 96.62 723 TYR A O 1
ATOM 5514 N N . THR A 1 724 ? -21.448 10.771 30.030 1.00 92.88 724 THR A N 1
ATOM 5515 C CA . THR A 1 724 ? -22.195 11.066 28.803 1.00 92.88 724 THR A CA 1
ATOM 5516 C C . THR A 1 724 ? -21.806 10.084 27.689 1.00 92.88 724 THR A C 1
ATOM 5518 O O . THR A 1 724 ? -20.770 9.422 27.777 1.00 92.88 724 THR A O 1
ATOM 5521 N N . LEU A 1 725 ? -22.620 9.979 26.630 1.00 87.38 725 LEU A N 1
ATOM 5522 C CA . LEU A 1 725 ? -22.350 9.041 25.524 1.00 87.38 725 LEU A CA 1
ATOM 5523 C C . LEU A 1 725 ? -21.052 9.335 24.746 1.00 87.38 725 LEU A C 1
ATOM 5525 O O . LEU A 1 725 ? -20.518 8.442 24.095 1.00 87.38 725 LEU A O 1
ATOM 5529 N N . ASP A 1 726 ? -20.530 10.562 24.821 1.00 81.88 726 ASP A N 1
ATOM 5530 C CA . ASP A 1 726 ? -19.223 10.967 24.280 1.00 81.88 726 ASP A CA 1
ATOM 5531 C C . ASP A 1 726 ? -18.036 10.615 25.198 1.00 81.88 726 ASP A C 1
ATOM 5533 O O . ASP A 1 726 ? -16.894 10.900 24.852 1.00 81.88 726 ASP A O 1
ATOM 5537 N N . GLY A 1 727 ? -18.282 9.997 26.358 1.00 84.88 727 GLY A N 1
ATOM 5538 C CA . GLY A 1 727 ? -17.239 9.575 27.298 1.00 84.88 727 GLY A CA 1
ATOM 5539 C C . GLY A 1 727 ? -16.821 10.641 28.315 1.00 84.88 727 GLY A C 1
ATOM 5540 O O . GLY A 1 727 ? -15.863 10.436 29.059 1.00 84.88 727 GLY A O 1
ATOM 5541 N N . THR A 1 728 ? -17.534 11.767 28.414 1.00 90.31 728 THR A N 1
ATOM 5542 C CA . THR A 1 728 ? -17.250 12.790 29.431 1.00 90.31 728 THR A CA 1
ATOM 5543 C C . THR A 1 728 ? -17.825 12.374 30.791 1.00 90.31 728 THR A C 1
ATOM 5545 O O . THR A 1 728 ? -19.017 12.089 30.918 1.00 90.31 728 THR A O 1
ATOM 5548 N N . LEU A 1 729 ? -16.997 12.361 31.845 1.00 95.06 729 LEU A N 1
ATOM 5549 C CA . LEU A 1 729 ? -17.450 12.060 33.210 1.00 95.06 729 LEU A CA 1
ATOM 5550 C C . LEU A 1 729 ? -18.402 13.158 33.712 1.00 95.06 729 LEU A C 1
ATOM 5552 O O . LEU A 1 729 ? -17.998 14.301 33.923 1.00 95.06 729 LEU A O 1
ATOM 5556 N N . ALA A 1 730 ? -19.661 12.798 33.948 1.00 94.94 730 ALA A N 1
ATOM 5557 C CA . ALA A 1 730 ? -20.709 13.702 34.410 1.00 94.94 730 ALA A CA 1
ATOM 5558 C C . ALA A 1 730 ? -20.833 13.740 35.942 1.00 94.94 730 ALA A C 1
ATOM 5560 O O . ALA A 1 730 ? -21.068 14.804 36.517 1.00 94.94 730 ALA A O 1
ATOM 5561 N N . LEU A 1 731 ? -20.715 12.590 36.617 1.00 96.69 731 LEU A N 1
ATOM 5562 C CA . LEU A 1 731 ? -20.860 12.481 38.073 1.00 96.69 731 LEU A CA 1
ATOM 5563 C C . LEU A 1 731 ? -20.128 11.242 38.611 1.00 96.69 731 LEU A C 1
ATOM 5565 O O . LEU A 1 731 ? -20.072 10.221 37.930 1.00 96.69 731 LEU A O 1
ATOM 5569 N N . SER A 1 732 ? -19.630 11.300 39.849 1.00 97.00 732 SER A N 1
ATOM 5570 C CA . SER A 1 732 ? -19.128 10.123 40.569 1.00 97.00 732 SER A CA 1
ATOM 5571 C C . SER A 1 732 ? -19.624 10.067 42.016 1.00 97.00 732 SER A C 1
ATOM 5573 O O . SER A 1 732 ? -19.996 11.081 42.617 1.00 97.00 732 SER A O 1
ATOM 5575 N N . ASN A 1 733 ? -19.648 8.861 42.581 1.00 96.62 733 ASN A N 1
ATOM 5576 C CA . ASN A 1 733 ? -19.881 8.597 43.994 1.00 96.62 733 ASN A CA 1
ATOM 5577 C C . ASN A 1 733 ? -18.795 7.654 44.530 1.00 96.62 733 ASN A C 1
ATOM 5579 O O . ASN A 1 733 ? -18.883 6.440 44.366 1.00 96.62 733 ASN A O 1
ATOM 5583 N N . GLU A 1 734 ? -17.817 8.228 45.230 1.00 95.19 734 GLU A N 1
ATOM 5584 C CA . GLU A 1 734 ? -16.676 7.510 45.825 1.00 95.19 734 GLU A CA 1
ATOM 5585 C C . GLU A 1 734 ? -16.995 6.848 47.180 1.00 95.19 734 GLU A C 1
ATOM 5587 O O . GLU A 1 734 ? -16.144 6.204 47.786 1.00 95.19 734 GLU A O 1
ATOM 5592 N N . THR A 1 735 ? -18.202 7.051 47.726 1.00 93.25 735 THR A N 1
ATOM 5593 C CA . THR A 1 735 ? -18.605 6.471 49.025 1.00 93.25 735 THR A CA 1
ATOM 5594 C C . THR A 1 735 ? -19.977 5.783 48.963 1.00 93.25 735 THR A C 1
ATOM 5596 O O . THR A 1 735 ? -20.847 6.040 49.806 1.00 93.25 735 THR A O 1
ATOM 5599 N N . PRO A 1 736 ? -20.196 4.873 47.995 1.00 92.44 736 PRO A N 1
ATOM 5600 C CA . PRO A 1 736 ? -21.509 4.302 47.699 1.00 92.44 736 PRO A CA 1
ATOM 5601 C C . PRO A 1 736 ? -22.074 3.441 48.839 1.00 92.44 736 PRO A C 1
ATOM 5603 O O . PRO A 1 736 ? -23.292 3.304 48.950 1.00 92.44 736 PRO A O 1
ATOM 5606 N N . PHE A 1 737 ? -21.224 2.922 49.732 1.00 91.56 737 PHE A N 1
ATOM 5607 C CA . PHE A 1 737 ? -21.635 2.075 50.857 1.00 91.56 737 PHE A CA 1
ATOM 5608 C C . PHE A 1 737 ? -22.068 2.844 52.110 1.00 91.56 737 PHE A C 1
ATOM 5610 O O . PHE A 1 737 ? -22.756 2.293 52.963 1.00 91.56 737 PHE A O 1
ATOM 5617 N N . LYS A 1 738 ? -21.696 4.124 52.254 1.00 86.12 738 LYS A N 1
ATOM 5618 C CA . LYS A 1 738 ? -21.823 4.863 53.528 1.00 86.12 738 LYS A CA 1
ATOM 5619 C C . LYS A 1 738 ? -23.260 4.950 54.059 1.00 86.12 738 LYS A C 1
ATOM 5621 O O . LYS A 1 738 ? -23.463 5.072 55.263 1.00 86.12 738 LYS A O 1
ATOM 5626 N N . SER A 1 739 ? -24.240 4.935 53.159 1.00 83.88 739 SER A N 1
ATOM 5627 C CA . SER A 1 739 ? -25.666 5.058 53.497 1.00 83.88 739 SER A CA 1
ATOM 5628 C C . SER A 1 739 ? -26.395 3.713 53.550 1.00 83.88 739 SER A C 1
ATOM 5630 O O . SER A 1 739 ? -27.582 3.678 53.870 1.00 83.88 739 SER A O 1
ATOM 5632 N N . ILE A 1 740 ? -25.702 2.615 53.246 1.00 85.06 740 ILE A N 1
ATOM 5633 C CA . ILE A 1 740 ? -26.260 1.271 53.318 1.00 85.06 740 ILE A CA 1
ATOM 5634 C C . ILE A 1 740 ? -26.265 0.839 54.782 1.00 85.06 740 ILE A C 1
ATOM 5636 O O . ILE A 1 740 ? -25.222 0.675 55.408 1.00 85.06 740 ILE A O 1
ATOM 5640 N N . THR A 1 741 ? -27.458 0.654 55.333 1.00 70.12 741 THR A N 1
ATOM 5641 C CA . THR A 1 741 ? -27.661 0.251 56.733 1.00 70.12 741 THR A CA 1
ATOM 5642 C C . THR A 1 741 ? -28.042 -1.221 56.889 1.00 70.12 741 THR A C 1
ATOM 5644 O O . THR A 1 741 ? -28.182 -1.702 58.012 1.00 70.12 741 THR A O 1
ATOM 5647 N N . ALA A 1 742 ? -28.229 -1.938 55.778 1.00 66.44 742 ALA A N 1
ATOM 5648 C CA . ALA A 1 742 ? -28.665 -3.326 55.769 1.00 66.44 742 ALA A CA 1
ATOM 5649 C C . ALA A 1 742 ? -27.479 -4.303 55.900 1.00 66.44 742 ALA A C 1
ATOM 5651 O O . ALA A 1 742 ? -26.571 -4.314 55.068 1.00 66.44 742 ALA A O 1
ATOM 5652 N N . GLY A 1 743 ? -27.544 -5.136 56.945 1.00 66.94 743 GLY A N 1
ATOM 5653 C CA . GLY A 1 743 ? -26.700 -6.314 57.166 1.00 66.94 743 GLY A CA 1
ATOM 5654 C C . GLY A 1 743 ? -25.299 -6.067 57.744 1.00 66.94 743 GLY A C 1
ATOM 5655 O O . GLY A 1 743 ? -24.802 -4.945 57.816 1.00 66.94 743 GLY A O 1
ATOM 5656 N N . THR A 1 744 ? -24.683 -7.149 58.225 1.00 72.31 744 THR A N 1
ATOM 5657 C CA . THR A 1 744 ? -23.347 -7.165 58.845 1.00 72.31 744 THR A CA 1
ATOM 5658 C C . THR A 1 744 ? -22.567 -8.394 58.371 1.00 72.31 744 THR A C 1
ATOM 5660 O O . THR A 1 744 ? -23.120 -9.493 58.474 1.00 72.31 744 THR A O 1
ATOM 5663 N N . PRO A 1 745 ? -21.296 -8.268 57.942 1.00 81.06 745 PRO A N 1
ATOM 5664 C CA . PRO A 1 745 ? -20.493 -7.039 57.830 1.00 81.06 745 PRO A CA 1
ATOM 5665 C C . PRO A 1 745 ? -21.015 -6.052 56.766 1.00 81.06 745 PRO A C 1
ATOM 5667 O O . PRO A 1 745 ? -21.815 -6.413 55.905 1.00 81.06 745 PRO A O 1
ATOM 5670 N N . ALA A 1 746 ? -20.606 -4.783 56.879 1.00 84.25 746 ALA A N 1
ATOM 5671 C CA . ALA A 1 746 ? -20.988 -3.746 55.920 1.00 84.25 746 ALA A CA 1
ATOM 5672 C C . ALA A 1 746 ? -20.376 -4.050 54.540 1.00 84.25 746 ALA A C 1
ATOM 5674 O O . ALA A 1 746 ? -19.217 -4.467 54.508 1.00 84.25 746 ALA A O 1
ATOM 5675 N N . PRO A 1 747 ? -21.098 -3.832 53.426 1.00 89.12 747 PRO A N 1
ATOM 5676 C CA . PRO A 1 747 ? -20.562 -4.081 52.091 1.00 89.12 747 PRO A CA 1
ATOM 5677 C C . PRO A 1 747 ? -19.294 -3.270 51.818 1.00 89.12 747 PRO A C 1
ATOM 5679 O O . PRO A 1 747 ? -19.181 -2.116 52.240 1.00 89.12 747 PRO A O 1
ATOM 5682 N N . ASN A 1 748 ? -18.356 -3.879 51.102 1.00 89.94 748 ASN A N 1
ATOM 5683 C CA . ASN A 1 748 ? -17.103 -3.265 50.662 1.00 89.94 748 ASN A CA 1
ATOM 5684 C C . ASN A 1 748 ? -16.833 -3.484 49.164 1.00 89.94 748 ASN A C 1
ATOM 5686 O O . ASN A 1 748 ? -15.804 -3.015 48.685 1.00 89.94 748 ASN A O 1
ATOM 5690 N N . HIS A 1 749 ? -17.726 -4.180 48.457 1.00 91.31 749 HIS A N 1
ATOM 5691 C CA . HIS A 1 749 ? -17.588 -4.535 47.053 1.00 91.31 749 HIS A CA 1
ATOM 5692 C C . HIS A 1 749 ? -18.878 -4.227 46.279 1.00 91.31 749 HIS A C 1
ATOM 5694 O O . HIS A 1 749 ? -19.979 -4.482 46.778 1.00 91.31 749 HIS A O 1
ATOM 5700 N N . ILE A 1 750 ? -18.731 -3.656 45.080 1.00 92.31 750 ILE A N 1
ATOM 5701 C CA . ILE A 1 750 ? -19.780 -3.532 44.060 1.00 92.31 750 ILE A CA 1
ATOM 5702 C C . ILE A 1 750 ? -19.365 -4.404 42.877 1.00 92.31 750 ILE A C 1
ATOM 5704 O O . ILE A 1 750 ? -18.247 -4.244 42.400 1.00 92.31 750 ILE A O 1
ATOM 5708 N N . GLY A 1 751 ? -20.258 -5.278 42.419 1.00 90.88 751 GLY A N 1
ATOM 5709 C CA . GLY A 1 751 ? -20.092 -6.051 41.187 1.00 90.88 751 GLY A CA 1
ATOM 5710 C C . GLY A 1 751 ? -20.727 -5.355 39.981 1.00 90.88 751 GLY A C 1
ATOM 5711 O O . GLY A 1 751 ? -20.660 -4.128 39.829 1.00 90.88 751 GLY A O 1
ATOM 5712 N N . ASP A 1 752 ? -21.382 -6.138 39.133 1.00 94.00 752 ASP A N 1
ATOM 5713 C CA . ASP A 1 752 ? -22.092 -5.643 37.960 1.00 94.00 752 ASP A CA 1
ATOM 5714 C C . ASP A 1 752 ? -23.332 -4.795 38.314 1.00 94.00 752 ASP A C 1
ATOM 5716 O O . ASP A 1 752 ? -23.859 -4.819 39.442 1.00 94.00 752 ASP A O 1
ATOM 5720 N N . ILE A 1 753 ? -23.783 -4.006 37.339 1.00 97.12 753 ILE A N 1
ATOM 5721 C CA . ILE A 1 753 ? -24.872 -3.041 37.485 1.00 97.12 753 ILE A CA 1
ATOM 5722 C C . ILE A 1 753 ? -25.825 -3.073 36.288 1.00 97.12 753 ILE A C 1
ATOM 5724 O O . ILE A 1 753 ? -25.418 -3.283 35.155 1.00 97.12 753 ILE A O 1
ATOM 5728 N N . ASP A 1 754 ? -27.092 -2.738 36.526 1.00 97.62 754 ASP A N 1
ATOM 5729 C CA . ASP A 1 754 ? -28.065 -2.455 35.465 1.00 97.62 754 ASP A CA 1
ATOM 5730 C C . ASP A 1 754 ? -28.861 -1.189 35.809 1.00 97.62 754 ASP A C 1
ATOM 5732 O O . ASP A 1 754 ? -28.952 -0.779 36.970 1.00 97.62 754 ASP A O 1
ATOM 5736 N N . VAL A 1 755 ? -29.452 -0.546 34.805 1.00 96.81 755 VAL A N 1
ATOM 5737 C CA . VAL A 1 755 ? -30.235 0.681 34.967 1.00 96.81 755 VAL A CA 1
ATOM 5738 C C . VAL A 1 755 ? -31.640 0.508 34.402 1.00 96.81 755 VAL A C 1
ATOM 5740 O O . VAL A 1 755 ? -31.857 0.040 33.280 1.00 96.81 755 VAL A O 1
ATOM 5743 N N . PHE A 1 756 ? -32.633 0.892 35.204 1.00 95.31 756 PHE A N 1
ATOM 5744 C CA . PHE A 1 756 ? -34.033 0.852 34.806 1.00 95.31 756 PHE A CA 1
ATOM 5745 C C . PHE A 1 756 ? -34.867 1.880 35.577 1.00 95.31 756 PHE A C 1
ATOM 5747 O O . PHE A 1 756 ? -34.717 2.022 36.788 1.00 95.31 756 PHE A O 1
ATOM 5754 N N . GLU A 1 757 ? -35.764 2.589 34.880 1.00 93.50 757 GLU A N 1
ATOM 5755 C CA . GLU A 1 757 ? -36.679 3.591 35.467 1.00 93.50 757 GLU A CA 1
ATOM 5756 C C . GLU A 1 757 ? -35.974 4.663 36.331 1.00 93.50 757 GLU A C 1
ATOM 5758 O O . GLU A 1 757 ? -36.487 5.101 37.361 1.00 93.50 757 GLU A O 1
ATOM 5763 N N . GLY A 1 758 ? -34.782 5.103 35.909 1.00 95.31 758 GLY A N 1
ATOM 5764 C CA . GLY A 1 758 ? -33.991 6.105 36.634 1.00 95.31 758 GLY A CA 1
ATOM 5765 C C . GLY A 1 758 ? -33.350 5.579 37.924 1.00 95.31 758 GLY A C 1
ATOM 5766 O O . GLY A 1 758 ? -32.919 6.368 38.768 1.00 95.31 758 GLY A O 1
ATOM 5767 N N . GLU A 1 759 ? -33.280 4.260 38.094 1.00 97.12 759 GLU A N 1
ATOM 5768 C CA . GLU A 1 759 ? -32.627 3.599 39.218 1.00 97.12 759 GLU A CA 1
ATOM 5769 C C . GLU A 1 759 ? -31.496 2.691 38.726 1.00 97.12 759 GLU A C 1
ATOM 5771 O O . GLU A 1 759 ? -31.682 1.913 37.792 1.00 97.12 759 GLU A O 1
ATOM 5776 N N . ILE A 1 760 ? -30.335 2.780 39.374 1.00 97.50 760 ILE A N 1
ATOM 5777 C CA . ILE A 1 760 ? -29.206 1.870 39.164 1.00 97.50 760 ILE A CA 1
ATOM 5778 C C . ILE A 1 760 ? -29.330 0.748 40.185 1.00 97.50 760 ILE A C 1
ATOM 5780 O O . ILE A 1 760 ? -29.365 1.004 41.390 1.00 97.50 760 ILE A O 1
ATOM 5784 N N . TYR A 1 761 ? -29.386 -0.482 39.704 1.00 96.81 761 TYR A N 1
ATOM 5785 C CA . TYR A 1 761 ? -29.365 -1.700 40.493 1.00 96.81 761 TYR A CA 1
ATOM 5786 C C . TYR A 1 761 ? -27.925 -2.195 40.511 1.00 96.81 761 TYR A C 1
ATOM 5788 O O . TYR A 1 761 ? -27.362 -2.442 39.454 1.00 96.81 761 TYR A O 1
ATOM 5796 N N . ALA A 1 762 ? -27.329 -2.313 41.693 1.00 95.25 762 ALA A N 1
ATOM 5797 C CA . ALA A 1 762 ? -25.943 -2.733 41.842 1.00 95.25 762 ALA A CA 1
ATOM 5798 C C . ALA A 1 762 ? -25.829 -3.942 42.764 1.00 95.25 762 ALA A C 1
ATOM 5800 O O . ALA A 1 762 ? -26.374 -3.927 43.874 1.00 95.25 762 ALA A O 1
ATOM 5801 N N . GLY A 1 763 ? -25.107 -4.972 42.320 1.00 92.19 763 GLY A N 1
ATOM 5802 C CA . GLY A 1 763 ? -24.703 -6.076 43.185 1.00 92.19 763 GLY A CA 1
ATOM 5803 C C . GLY A 1 763 ? -23.755 -5.546 44.255 1.00 92.19 763 GLY A C 1
ATOM 5804 O O . GLY A 1 763 ? -22.729 -4.959 43.934 1.00 92.19 763 GLY A O 1
ATOM 5805 N N . CYS A 1 764 ? -24.118 -5.669 45.528 1.00 91.81 764 CYS A N 1
ATOM 5806 C CA . CYS A 1 764 ? -23.312 -5.197 46.648 1.00 91.81 764 CYS A CA 1
ATOM 5807 C C . CYS A 1 764 ? -23.148 -6.298 47.679 1.00 91.81 764 CYS A C 1
ATOM 5809 O O . CYS A 1 764 ? -24.120 -6.927 48.100 1.00 91.81 764 CYS A O 1
ATOM 5811 N N . GLU A 1 765 ? -21.925 -6.458 48.158 1.00 90.06 765 GLU A N 1
ATOM 5812 C CA . GLU A 1 765 ? -21.596 -7.465 49.153 1.00 90.06 765 GLU A CA 1
ATOM 5813 C C . GLU A 1 765 ? -20.372 -7.055 49.972 1.00 90.06 765 GLU A C 1
ATOM 5815 O O . GLU A 1 765 ? -19.652 -6.099 49.666 1.00 90.06 765 GLU A O 1
ATOM 5820 N N . TYR A 1 766 ? -20.162 -7.763 51.073 1.00 88.06 766 TYR A N 1
ATOM 5821 C CA . TYR A 1 766 ? -18.863 -7.830 51.710 1.00 88.06 766 TYR A CA 1
ATOM 5822 C C . TYR A 1 766 ? -18.083 -8.980 51.081 1.00 88.06 766 TYR A C 1
ATOM 5824 O O . TYR A 1 766 ? -18.432 -10.137 51.303 1.00 88.06 766 TYR A O 1
ATOM 5832 N N . PHE A 1 767 ? -17.037 -8.663 50.333 1.00 83.06 767 PHE A N 1
ATOM 5833 C CA . PHE A 1 767 ? -16.200 -9.627 49.636 1.00 83.06 767 PHE A CA 1
ATOM 5834 C C . PHE A 1 767 ? -14.788 -9.610 50.219 1.00 83.06 767 PHE A C 1
ATOM 5836 O O . PHE A 1 767 ? -14.146 -8.555 50.270 1.00 83.06 767 PHE A O 1
ATOM 5843 N N . MET A 1 768 ? -14.306 -10.769 50.675 1.00 78.94 768 MET A N 1
ATOM 5844 C CA . MET A 1 768 ? -12.896 -11.016 51.001 1.00 78.94 768 MET A CA 1
ATOM 5845 C C . MET A 1 768 ? -12.542 -12.478 50.714 1.00 78.94 768 MET A C 1
ATOM 5847 O O . MET A 1 768 ? -13.321 -13.367 51.040 1.00 78.94 768 MET A O 1
ATOM 5851 N N . ASP A 1 769 ? -11.351 -12.714 50.155 1.00 71.50 769 ASP A N 1
ATOM 5852 C CA . ASP A 1 769 ? -10.783 -14.049 49.895 1.00 71.50 769 ASP A CA 1
ATOM 5853 C C . ASP A 1 769 ? -11.692 -15.001 49.080 1.00 71.50 769 ASP A C 1
ATOM 5855 O O . ASP A 1 769 ? -11.638 -16.215 49.266 1.00 71.50 769 ASP A O 1
ATOM 5859 N N . GLY A 1 770 ? -12.509 -14.467 48.162 1.00 65.56 770 GLY A N 1
ATOM 5860 C CA . GLY A 1 770 ? -13.392 -15.274 47.309 1.00 65.56 770 GLY A CA 1
ATOM 5861 C C . GLY A 1 770 ? -14.698 -15.715 47.977 1.00 65.56 770 GLY A C 1
ATOM 5862 O O . GLY A 1 770 ? -15.326 -16.655 47.507 1.00 65.56 770 GLY A O 1
ATOM 5863 N N . GLU A 1 771 ? -15.095 -15.088 49.089 1.00 70.62 771 GLU A N 1
ATOM 5864 C CA . GLU A 1 771 ? -16.400 -15.313 49.717 1.00 70.62 771 GLU A CA 1
ATOM 5865 C C . GLU A 1 771 ? -17.193 -14.005 49.844 1.00 70.62 771 GLU A C 1
ATOM 5867 O O . GLU A 1 771 ? -16.754 -13.056 50.509 1.00 70.62 771 GLU A O 1
ATOM 5872 N N . GLY A 1 772 ? -18.407 -13.997 49.287 1.00 78.75 772 GLY A N 1
ATOM 5873 C CA . GLY A 1 772 ? -19.412 -12.960 49.496 1.00 78.75 772 GLY A CA 1
ATOM 5874 C C . GLY A 1 772 ? -20.206 -13.159 50.794 1.00 78.75 772 GLY A C 1
ATOM 5875 O O . GLY A 1 772 ? -20.661 -14.250 51.144 1.00 78.75 772 GLY A O 1
ATOM 5876 N N . LYS A 1 773 ? -20.398 -12.082 51.558 1.00 83.81 773 LYS A N 1
ATOM 5877 C CA . LYS A 1 773 ? -21.277 -12.016 52.740 1.00 83.81 773 LYS A CA 1
ATOM 5878 C C . LYS A 1 773 ? -22.180 -10.803 52.626 1.00 83.81 773 LYS A C 1
ATOM 5880 O O . LYS A 1 773 ? -21.781 -9.778 52.092 1.00 83.81 773 LYS A O 1
ATOM 5885 N N . ASN A 1 774 ? -23.382 -10.885 53.197 1.00 85.19 774 ASN A N 1
ATOM 5886 C CA . ASN A 1 774 ? -24.359 -9.791 53.134 1.00 85.19 774 ASN A CA 1
ATOM 5887 C C . ASN A 1 774 ? -24.660 -9.347 51.683 1.00 85.19 774 ASN A C 1
ATOM 5889 O O . ASN A 1 774 ? -24.651 -8.157 51.370 1.00 85.19 774 ASN A O 1
ATOM 5893 N N 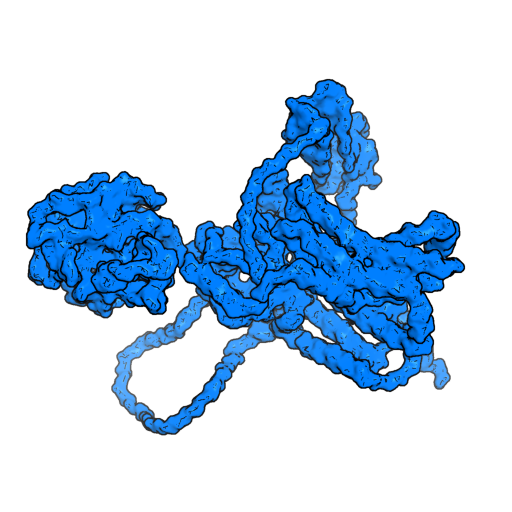. ILE A 1 775 ? -24.885 -10.330 50.807 1.00 88.62 775 ILE A N 1
ATOM 5894 C CA . ILE A 1 775 ? -25.215 -10.120 49.395 1.00 88.62 775 ILE A CA 1
ATOM 5895 C C . ILE A 1 775 ? -26.547 -9.371 49.304 1.00 88.62 775 ILE A C 1
ATOM 5897 O O . ILE A 1 775 ? -27.513 -9.680 50.009 1.00 88.62 775 ILE A O 1
ATOM 5901 N N . GLN A 1 776 ? -26.612 -8.364 48.447 1.00 88.44 776 GLN A N 1
ATOM 5902 C CA . GLN A 1 776 ? -27.823 -7.586 48.218 1.00 88.44 776 GLN A CA 1
ATOM 5903 C C . GLN A 1 776 ? -27.743 -6.830 46.896 1.00 88.44 776 GLN A C 1
ATOM 5905 O O . GLN A 1 776 ? -26.662 -6.517 46.406 1.00 88.44 776 GLN A O 1
ATOM 5910 N N . THR A 1 777 ? -28.896 -6.437 46.365 1.00 92.69 777 THR A N 1
ATOM 5911 C CA . THR A 1 777 ? -28.953 -5.407 45.325 1.00 92.69 777 THR A CA 1
ATOM 5912 C C . THR A 1 777 ? -29.172 -4.055 45.974 1.00 92.69 777 THR A C 1
ATOM 5914 O O . THR A 1 777 ? -30.275 -3.769 46.446 1.00 92.69 777 THR A O 1
ATOM 5917 N N . ALA A 1 778 ? -28.148 -3.210 45.997 1.00 93.50 778 ALA A N 1
ATOM 5918 C CA . ALA A 1 778 ? -28.303 -1.818 46.389 1.00 93.50 778 ALA A CA 1
ATOM 5919 C C . ALA A 1 778 ? -28.848 -1.009 45.206 1.00 93.50 778 ALA A C 1
ATOM 5921 O O . ALA A 1 778 ? -28.387 -1.140 44.076 1.00 93.50 778 ALA A O 1
ATOM 5922 N N . ILE A 1 779 ? -29.849 -0.175 45.468 1.00 95.31 779 ILE A N 1
ATOM 5923 C CA . ILE A 1 779 ? -30.522 0.635 44.456 1.00 95.31 779 ILE A CA 1
ATOM 5924 C C . ILE A 1 779 ? -30.144 2.094 44.670 1.00 95.31 779 ILE A C 1
ATOM 5926 O O . ILE A 1 779 ? -30.378 2.652 45.748 1.00 95.31 779 ILE A O 1
ATOM 5930 N N . TYR A 1 780 ? -29.600 2.715 43.631 1.00 96.81 780 TYR A N 1
ATOM 5931 C CA . TYR A 1 780 ? -29.174 4.108 43.604 1.00 96.81 780 TYR A CA 1
ATOM 5932 C C . TYR A 1 780 ? -30.048 4.921 42.651 1.00 96.81 780 TYR A C 1
ATOM 5934 O O . TYR A 1 780 ? -30.596 4.411 41.680 1.00 96.81 780 TYR A O 1
ATOM 5942 N N . ASP A 1 781 ? -30.190 6.207 42.929 1.00 97.31 781 ASP A N 1
ATOM 5943 C CA . ASP A 1 781 ? -30.828 7.160 42.028 1.00 97.31 781 ASP A CA 1
ATOM 5944 C C . ASP A 1 781 ? -29.892 7.486 40.852 1.00 97.31 781 ASP A C 1
ATOM 5946 O O . ASP A 1 781 ? -28.780 7.961 41.070 1.00 97.31 781 ASP A O 1
ATOM 5950 N N . ALA A 1 782 ? -30.314 7.254 39.608 1.00 96.62 782 ALA A N 1
ATOM 5951 C CA . ALA A 1 782 ? -29.452 7.396 38.428 1.00 96.62 782 ALA A CA 1
ATOM 5952 C C . ALA A 1 782 ? -29.127 8.861 38.068 1.00 96.62 782 ALA A C 1
ATOM 5954 O O . ALA A 1 782 ? -28.201 9.139 37.294 1.00 96.62 782 ALA A O 1
ATOM 5955 N N . ALA A 1 783 ? -29.877 9.821 38.618 1.00 95.81 783 ALA A N 1
ATOM 5956 C CA . ALA A 1 783 ? -29.608 11.245 38.447 1.00 95.81 783 ALA A CA 1
ATOM 5957 C C . ALA A 1 783 ? -28.542 11.747 39.434 1.00 95.81 783 ALA A C 1
ATOM 5959 O O . ALA A 1 783 ? -27.728 12.594 39.073 1.00 95.81 783 ALA A O 1
ATOM 5960 N N . THR A 1 784 ? -28.528 11.224 40.663 1.00 96.19 784 THR A N 1
ATOM 5961 C CA . THR A 1 784 ? -27.682 11.728 41.761 1.00 96.19 784 THR A CA 1
ATOM 5962 C C . THR A 1 784 ? -26.628 10.745 42.275 1.00 96.19 784 THR A C 1
ATOM 5964 O O . THR A 1 784 ? -25.816 11.127 43.117 1.00 96.19 784 THR A O 1
ATOM 5967 N N . LEU A 1 785 ? -26.647 9.490 41.817 1.00 96.31 785 LEU A N 1
ATOM 5968 C CA . LEU A 1 785 ? -25.852 8.351 42.303 1.00 96.31 785 LEU A CA 1
ATOM 5969 C C . LEU A 1 785 ? -26.000 8.072 43.809 1.00 96.31 785 LEU A C 1
ATOM 5971 O O . LEU A 1 785 ? -25.149 7.420 44.418 1.00 96.31 785 LEU A O 1
ATOM 5975 N N . LYS A 1 786 ? -27.071 8.561 44.447 1.00 95.44 786 LYS A N 1
ATOM 5976 C CA . LYS A 1 786 ? -27.311 8.380 45.886 1.00 95.44 786 LYS A CA 1
ATOM 5977 C C . LYS A 1 786 ? -28.108 7.117 46.164 1.00 95.44 786 LYS A C 1
ATOM 5979 O O . LYS A 1 786 ? -29.078 6.821 45.475 1.00 95.44 786 LYS A O 1
ATOM 5984 N N . TYR A 1 787 ? -27.718 6.409 47.219 1.00 95.38 787 TYR A N 1
ATOM 5985 C CA . TYR A 1 787 ? -28.414 5.217 47.695 1.00 95.38 787 TYR A CA 1
ATOM 5986 C C . TYR A 1 787 ? -29.878 5.524 48.054 1.00 95.38 787 TYR A C 1
ATOM 5988 O O . TYR A 1 787 ? -30.160 6.518 48.729 1.00 95.38 787 TYR A O 1
ATOM 5996 N N . LYS A 1 788 ? -30.796 4.648 47.630 1.00 93.81 788 LYS A N 1
ATOM 5997 C CA . LYS A 1 788 ? -32.238 4.717 47.912 1.00 93.81 788 LYS A CA 1
ATOM 5998 C C . LYS A 1 788 ? -32.681 3.603 48.857 1.00 93.81 788 LYS A C 1
ATOM 6000 O O . LYS A 1 788 ? -33.316 3.881 49.872 1.00 93.81 788 LYS A O 1
ATOM 6005 N N . ARG A 1 789 ? -32.410 2.346 48.495 1.00 92.31 789 ARG A N 1
ATOM 6006 C CA . ARG A 1 789 ? -32.860 1.138 49.212 1.00 92.31 789 ARG A CA 1
ATOM 6007 C C . ARG A 1 789 ? -32.030 -0.080 48.805 1.00 92.31 789 ARG A C 1
ATOM 6009 O O . ARG A 1 789 ? -31.350 -0.017 47.789 1.00 92.31 789 ARG A O 1
ATOM 6016 N N . SER A 1 790 ? -32.162 -1.186 49.533 1.00 89.56 790 SER A N 1
ATOM 6017 C CA . SER A 1 790 ? -31.589 -2.482 49.151 1.00 89.56 790 SER A CA 1
ATOM 6018 C C . SER A 1 790 ? -32.669 -3.551 49.016 1.00 89.56 790 SER A C 1
ATOM 6020 O O . SER A 1 790 ? -33.650 -3.547 49.762 1.00 89.56 790 SER A O 1
ATOM 6022 N N . ILE A 1 791 ? -32.451 -4.489 48.098 1.00 88.44 791 ILE A N 1
ATOM 6023 C CA . ILE A 1 791 ? -33.120 -5.788 48.049 1.00 88.44 791 ILE A CA 1
ATOM 6024 C C . ILE A 1 791 ? -32.173 -6.803 48.689 1.00 88.44 791 ILE A C 1
ATOM 6026 O O . ILE A 1 791 ? -31.074 -7.023 48.186 1.00 88.44 791 ILE A O 1
ATOM 6030 N N . THR A 1 792 ? -32.574 -7.389 49.816 1.00 84.31 792 THR A N 1
ATOM 6031 C CA . THR A 1 792 ? -31.736 -8.351 50.544 1.00 84.31 792 THR A CA 1
ATOM 6032 C C . THR A 1 792 ? -31.828 -9.736 49.917 1.00 84.31 792 THR A C 1
ATOM 6034 O O . THR A 1 792 ? -32.917 -10.202 49.590 1.00 84.31 792 THR A O 1
ATOM 6037 N N . TRP A 1 793 ? -30.681 -10.398 49.797 1.00 83.50 793 TRP A N 1
ATOM 6038 C CA . TRP A 1 793 ? -30.575 -11.792 49.390 1.00 83.50 793 TRP A CA 1
ATOM 6039 C C . TRP A 1 793 ? -31.288 -12.750 50.357 1.00 83.50 793 TRP A C 1
ATOM 6041 O O . TRP A 1 793 ? -31.264 -12.566 51.576 1.00 83.50 793 TRP A O 1
ATOM 6051 N N . GLU A 1 794 ? -31.883 -13.816 49.817 1.00 86.38 794 GLU A N 1
ATOM 6052 C CA . GLU A 1 794 ? -32.517 -14.869 50.610 1.00 86.38 794 GLU A CA 1
ATOM 6053 C C . GLU A 1 794 ? -31.603 -16.105 50.705 1.00 86.38 794 GLU A C 1
ATOM 6055 O O . GLU A 1 794 ? -31.297 -16.710 49.669 1.00 86.38 794 GLU A O 1
ATOM 6060 N N . PRO A 1 795 ? -31.228 -16.557 51.923 1.00 82.12 795 PRO A N 1
ATOM 6061 C CA . PRO A 1 795 ? -30.308 -17.682 52.101 1.00 82.12 795 PRO A CA 1
ATOM 6062 C C . PRO A 1 795 ? -30.726 -18.999 51.445 1.00 82.12 795 PRO A C 1
ATOM 6064 O O . PRO A 1 795 ? -29.880 -19.830 51.126 1.00 82.12 795 PRO A O 1
ATOM 6067 N N . ALA A 1 796 ? -32.028 -19.196 51.222 1.00 84.31 796 ALA A N 1
ATOM 6068 C CA . ALA A 1 796 ? -32.565 -20.393 50.580 1.00 84.31 796 ALA A CA 1
ATOM 6069 C C . ALA A 1 796 ? -32.159 -20.540 49.100 1.00 84.31 796 ALA A C 1
ATOM 6071 O O . ALA A 1 796 ? -32.262 -21.637 48.555 1.00 84.31 796 ALA A O 1
ATOM 6072 N N . SER A 1 797 ? -31.693 -19.468 48.451 1.00 86.31 797 SER A N 1
ATOM 6073 C CA . SER A 1 797 ? -31.243 -19.508 47.054 1.00 86.31 797 SER A CA 1
ATOM 6074 C C . SER A 1 797 ? -29.938 -20.290 46.857 1.00 86.31 797 SER A C 1
ATOM 6076 O O . SER A 1 797 ? -29.734 -20.896 45.802 1.00 86.31 797 SER A O 1
ATOM 6078 N N . GLY A 1 798 ? -29.071 -20.309 47.877 1.00 86.50 798 GLY A N 1
ATOM 6079 C CA . GLY A 1 798 ? -27.741 -20.919 47.824 1.00 86.50 798 GLY A CA 1
ATOM 6080 C C . GLY A 1 798 ? -26.690 -20.135 47.028 1.00 86.50 798 GLY A C 1
ATOM 6081 O O . GLY A 1 798 ? -25.607 -20.670 46.821 1.00 86.50 798 GLY A O 1
ATOM 6082 N N . GLN A 1 799 ? -26.993 -18.912 46.584 1.00 87.94 799 GLN A N 1
ATOM 6083 C CA . GLN A 1 799 ? -26.018 -18.003 45.967 1.00 87.94 799 GLN A CA 1
ATOM 6084 C C . GLN A 1 799 ? -24.959 -17.586 46.998 1.00 87.94 799 GLN A C 1
ATOM 6086 O O . GLN A 1 799 ? -25.312 -17.296 48.142 1.00 87.94 799 GLN A O 1
ATOM 6091 N N . VAL A 1 800 ? -23.681 -17.568 46.613 1.00 85.88 800 VAL A N 1
ATOM 6092 C CA . VAL A 1 800 ? -22.576 -17.256 47.544 1.00 85.88 800 VAL A CA 1
ATOM 6093 C C . VAL A 1 800 ? -21.908 -15.909 47.280 1.00 85.88 800 VAL A C 1
ATOM 6095 O O . VAL A 1 800 ? -21.193 -15.421 48.151 1.00 85.88 800 VAL A O 1
ATOM 6098 N N . GLU A 1 801 ? -22.218 -15.278 46.149 1.00 86.94 801 GLU A N 1
ATOM 6099 C CA . GLU A 1 801 ? -21.758 -13.936 45.767 1.00 86.94 801 GLU A CA 1
ATOM 6100 C C . GLU A 1 801 ? -22.578 -13.358 44.608 1.00 86.94 801 GLU A C 1
ATOM 6102 O O . GLU A 1 801 ? -23.459 -14.032 44.064 1.00 86.94 801 GLU A O 1
ATOM 6107 N N . CYS A 1 802 ? -22.303 -12.111 44.224 1.00 88.88 802 CYS A N 1
ATOM 6108 C CA . CYS A 1 802 ? -22.966 -11.446 43.103 1.00 88.88 802 CYS A CA 1
ATOM 6109 C C . CYS A 1 802 ? -21.954 -10.776 42.164 1.00 88.88 802 CYS A C 1
ATOM 6111 O O . CYS A 1 802 ? -21.648 -9.596 42.335 1.00 88.88 802 CYS A O 1
ATOM 6113 N N . CYS A 1 803 ? -21.500 -11.504 41.138 1.00 89.44 803 CYS A N 1
ATOM 6114 C CA . CYS A 1 803 ? -20.672 -10.928 40.074 1.00 89.44 803 CYS A CA 1
ATOM 6115 C C . CYS A 1 803 ? -21.522 -10.171 39.046 1.00 89.44 803 CYS A C 1
ATOM 6117 O O . CYS A 1 803 ? -21.252 -9.002 38.802 1.00 89.44 803 CYS A O 1
ATOM 6119 N N . GLY A 1 804 ? -22.594 -10.791 38.541 1.00 92.69 804 GLY A N 1
ATOM 6120 C CA . GLY A 1 804 ? -23.455 -10.256 37.481 1.00 92.69 804 GLY A CA 1
ATOM 6121 C C . GLY A 1 804 ? -24.837 -9.833 37.981 1.00 92.69 804 GLY A C 1
ATOM 6122 O O . GLY A 1 804 ? -25.400 -10.499 38.856 1.00 92.69 804 GLY A O 1
ATOM 6123 N N . LEU A 1 805 ? -25.431 -8.782 37.399 1.00 95.50 805 LEU A N 1
ATOM 6124 C CA . LEU A 1 805 ? -26.788 -8.336 37.731 1.00 95.50 805 LEU A CA 1
ATOM 6125 C C . LEU A 1 805 ? -27.549 -7.812 36.509 1.00 95.50 805 LEU A C 1
ATOM 6127 O O . LEU A 1 805 ? -27.101 -6.891 35.846 1.00 95.50 805 LEU A O 1
ATOM 6131 N N . ALA A 1 806 ? -28.772 -8.308 36.293 1.00 96.75 806 ALA A N 1
ATOM 6132 C CA . ALA A 1 806 ? -29.652 -7.819 35.230 1.00 96.75 806 ALA A CA 1
ATOM 6133 C C . ALA A 1 806 ? -31.098 -7.625 35.696 1.00 96.75 806 ALA A C 1
ATOM 6135 O O . ALA A 1 806 ? -31.672 -8.466 36.394 1.00 96.75 806 ALA A O 1
ATOM 6136 N N . VAL A 1 807 ? -31.747 -6.557 35.241 1.00 95.69 807 VAL A N 1
ATOM 6137 C CA . VAL A 1 807 ? -33.172 -6.300 35.470 1.00 95.69 807 VAL A CA 1
ATOM 6138 C C . VAL A 1 807 ? -33.981 -6.807 34.275 1.00 95.69 807 VAL A C 1
ATOM 6140 O O . VAL A 1 807 ? -33.861 -6.302 33.161 1.00 95.69 807 VAL A O 1
ATOM 6143 N N . ASP A 1 808 ? -34.898 -7.757 34.496 1.00 95.12 808 ASP A N 1
ATOM 6144 C CA . ASP A 1 808 ? -35.926 -8.066 33.492 1.00 95.12 808 ASP A CA 1
ATOM 6145 C C . ASP A 1 808 ? -37.003 -6.974 33.534 1.00 95.12 808 ASP A C 1
ATOM 6147 O O . ASP A 1 808 ? -37.909 -6.960 34.383 1.00 95.12 808 ASP A O 1
ATOM 6151 N N . ARG A 1 809 ? -36.891 -6.061 32.569 1.00 90.50 809 ARG A N 1
ATOM 6152 C CA . ARG A 1 809 ? -37.741 -4.879 32.392 1.00 90.50 809 ARG A CA 1
ATOM 6153 C C . ARG A 1 809 ? -39.219 -5.231 32.194 1.00 90.50 809 ARG A C 1
ATOM 6155 O O . ARG A 1 809 ? -40.083 -4.475 32.630 1.00 90.50 809 ARG A O 1
ATOM 6162 N N . ARG A 1 810 ? -39.533 -6.380 31.580 1.00 90.31 810 ARG A N 1
ATOM 6163 C CA . ARG A 1 810 ? -40.914 -6.792 31.255 1.00 90.31 810 ARG A CA 1
ATOM 6164 C C . ARG A 1 810 ? -41.558 -7.618 32.354 1.00 90.31 810 ARG A C 1
ATOM 6166 O O . ARG A 1 810 ? -42.759 -7.499 32.595 1.00 90.31 810 ARG A O 1
ATOM 6173 N N . ARG A 1 811 ? -40.783 -8.479 33.008 1.00 92.00 811 ARG A N 1
ATOM 6174 C CA . ARG A 1 811 ? -41.296 -9.423 34.009 1.00 92.00 811 ARG A CA 1
ATOM 6175 C C . ARG A 1 811 ? -41.132 -8.915 35.435 1.00 92.00 811 ARG A C 1
ATOM 6177 O O . ARG A 1 811 ? -41.673 -9.538 36.343 1.00 92.00 811 ARG A O 1
ATOM 6184 N N . GLY A 1 812 ? -40.458 -7.789 35.664 1.00 92.44 812 GLY A N 1
ATOM 6185 C CA . GLY A 1 812 ? -40.275 -7.237 37.010 1.00 92.44 812 GLY A CA 1
ATOM 6186 C C . GLY A 1 812 ? -39.473 -8.183 37.904 1.00 92.44 812 GLY A C 1
ATOM 6187 O O . GLY A 1 812 ? -39.831 -8.401 39.061 1.00 92.44 812 GLY A O 1
ATOM 6188 N N . LEU A 1 813 ? -38.435 -8.790 37.332 1.00 94.56 813 LEU A N 1
ATOM 6189 C CA . LEU A 1 813 ? -37.515 -9.700 38.009 1.00 94.56 813 LEU A CA 1
ATOM 6190 C C . LEU A 1 813 ? -36.117 -9.080 38.022 1.00 94.56 813 LEU A C 1
ATOM 6192 O O . LEU A 1 813 ? -35.804 -8.231 37.186 1.00 94.56 813 LEU A O 1
ATOM 6196 N N . VAL A 1 814 ? -35.293 -9.513 38.967 1.00 95.06 814 VAL A N 1
ATOM 6197 C CA . VAL A 1 814 ? -33.856 -9.235 39.004 1.00 95.06 814 VAL A CA 1
ATOM 6198 C C . VAL A 1 814 ? -33.128 -10.567 38.953 1.00 95.06 814 VAL A C 1
ATOM 6200 O O . VAL A 1 814 ? -33.445 -11.486 39.713 1.00 95.06 814 VAL A O 1
ATOM 6203 N N . TRP A 1 815 ? -32.184 -10.663 38.031 1.00 95.94 815 TRP A N 1
ATOM 6204 C CA . TRP A 1 815 ? -31.301 -11.797 37.843 1.00 95.94 815 TRP A CA 1
ATOM 6205 C C . TRP A 1 815 ? -29.934 -11.488 38.433 1.00 95.94 815 TRP A C 1
ATOM 6207 O O . TRP A 1 815 ? -29.464 -10.356 38.331 1.00 95.94 815 TRP A O 1
ATOM 6217 N N . MET A 1 816 ? -29.311 -12.497 39.033 1.00 94.19 816 MET A N 1
ATOM 6218 C CA . MET A 1 816 ? -27.939 -12.433 39.526 1.00 94.19 816 MET A CA 1
ATOM 6219 C C . MET A 1 816 ? -27.141 -13.648 39.064 1.00 94.19 816 MET A C 1
ATOM 6221 O O . MET A 1 816 ? -27.693 -14.751 38.973 1.00 94.19 816 MET A O 1
ATOM 6225 N N . ALA A 1 817 ? -25.851 -13.436 38.831 1.00 92.50 817 ALA A N 1
ATOM 6226 C CA . ALA A 1 817 ? -24.862 -14.478 38.580 1.00 92.50 817 ALA A CA 1
ATOM 6227 C C . ALA A 1 817 ? -23.858 -14.575 39.742 1.00 92.50 817 ALA A C 1
ATOM 6229 O O . ALA A 1 817 ? -23.795 -13.703 40.610 1.00 92.50 817 ALA A O 1
ATOM 6230 N N . ASP A 1 818 ? -23.106 -15.669 39.759 1.00 87.31 818 ASP A N 1
ATO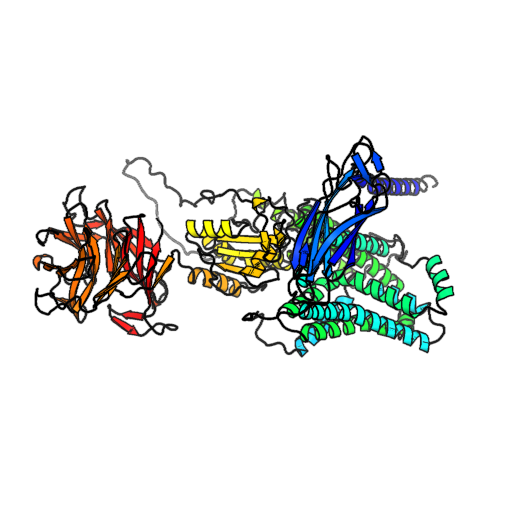M 6231 C CA . ASP A 1 818 ? -22.149 -16.053 40.800 1.00 87.31 818 ASP A CA 1
ATOM 6232 C C . ASP A 1 818 ? -20.877 -16.549 40.096 1.00 87.31 818 ASP A C 1
ATOM 6234 O O . ASP A 1 818 ? -20.978 -17.386 39.195 1.00 87.31 818 ASP A O 1
ATOM 6238 N N . TRP A 1 819 ? -19.706 -16.029 40.467 1.00 84.00 819 TRP A N 1
ATOM 6239 C CA . TRP A 1 819 ? -18.429 -16.311 39.807 1.00 84.00 819 TRP A CA 1
ATOM 6240 C C . TRP A 1 819 ? -17.767 -17.590 40.369 1.00 84.00 819 TRP A C 1
ATOM 6242 O O . TRP A 1 819 ? -17.236 -18.393 39.599 1.00 84.00 819 TRP A O 1
ATOM 6252 N N . VAL A 1 820 ? -17.896 -17.871 41.671 1.00 77.19 820 VAL A N 1
ATOM 6253 C CA . VAL A 1 820 ? -17.354 -19.031 42.399 1.00 77.19 820 VAL A CA 1
ATOM 6254 C C . VAL A 1 820 ? -18.062 -20.318 42.004 1.00 77.19 820 VAL A C 1
ATOM 6256 O O . VAL A 1 820 ? -17.405 -21.326 41.734 1.00 77.19 820 VAL A O 1
ATOM 6259 N N . ASN A 1 821 ? -19.398 -20.323 41.988 1.00 78.25 821 ASN A N 1
ATOM 6260 C CA . ASN A 1 821 ? -20.175 -21.510 41.626 1.00 78.25 821 ASN A CA 1
ATOM 6261 C C . ASN A 1 821 ? -20.545 -21.557 40.143 1.00 78.25 821 ASN A C 1
ATOM 6263 O O . ASN A 1 821 ? -20.821 -22.657 39.657 1.00 78.25 821 ASN A O 1
ATOM 6267 N N . GLY A 1 822 ? -20.596 -20.412 39.449 1.00 81.12 822 GLY A N 1
ATOM 6268 C CA . GLY A 1 822 ? -20.579 -20.283 37.983 1.00 81.12 822 GLY A CA 1
ATOM 6269 C C . GLY A 1 822 ? -21.560 -21.141 37.181 1.00 81.12 822 GLY A C 1
ATOM 6270 O O . GLY A 1 822 ? -21.353 -21.344 35.995 1.00 81.12 822 GLY A O 1
ATOM 6271 N N . SER A 1 823 ? -22.594 -21.716 37.794 1.00 89.75 823 SER A N 1
ATOM 6272 C CA . SER A 1 823 ? -23.403 -22.792 37.189 1.00 89.75 823 SER A CA 1
ATOM 6273 C C . SER A 1 823 ? -24.893 -22.491 37.165 1.00 89.75 823 SER A C 1
ATOM 6275 O O . SER A 1 823 ? -25.664 -23.264 36.597 1.00 89.75 823 SER A O 1
ATOM 6277 N N . HIS A 1 824 ? -25.317 -21.396 37.795 1.00 93.81 824 HIS A N 1
ATOM 6278 C CA . HIS A 1 824 ? -26.720 -21.033 37.919 1.00 93.81 824 HIS A CA 1
ATOM 6279 C C . HIS A 1 824 ? -26.921 -19.526 37.792 1.00 93.81 824 HIS A C 1
ATOM 6281 O O . HIS A 1 824 ? -26.095 -18.747 38.259 1.00 93.81 824 HIS A O 1
ATOM 6287 N N . LEU A 1 825 ? -28.080 -19.140 37.260 1.00 94.94 825 LEU A N 1
ATOM 6288 C CA . LEU A 1 825 ? -28.624 -17.789 37.386 1.00 94.94 825 LEU A CA 1
ATOM 6289 C C . LEU A 1 825 ? -29.707 -17.774 38.466 1.00 94.94 825 LEU A C 1
ATOM 6291 O O . LEU A 1 825 ? -30.604 -18.624 38.466 1.00 94.94 825 LEU A O 1
ATOM 6295 N N . TYR A 1 826 ? -29.645 -16.805 39.374 1.00 94.25 826 TYR A N 1
ATOM 6296 C CA . TYR A 1 826 ? -30.564 -16.660 40.503 1.00 94.25 826 TYR A CA 1
ATOM 6297 C C . TYR A 1 826 ? -31.584 -15.563 40.224 1.00 94.25 826 TYR A C 1
ATOM 6299 O O . TYR A 1 826 ? -31.231 -14.489 39.748 1.00 94.25 826 TYR A O 1
ATOM 6307 N N . CYS A 1 827 ? -32.854 -15.825 40.525 1.00 94.31 827 CYS A N 1
ATOM 6308 C CA . CYS A 1 827 ? -33.958 -14.932 40.208 1.00 94.31 827 CYS A CA 1
ATOM 6309 C C . CYS A 1 827 ? -34.675 -14.456 41.473 1.00 94.31 827 CYS A C 1
ATOM 6311 O O . CYS A 1 827 ? -35.082 -15.263 42.317 1.00 94.31 827 CYS A O 1
ATOM 6313 N N . TYR A 1 828 ? -34.899 -13.148 41.554 1.00 93.38 828 TYR A N 1
ATOM 6314 C CA . TYR A 1 828 ? -35.613 -12.482 42.637 1.00 93.38 828 TYR A CA 1
ATOM 6315 C C . TYR A 1 828 ? -36.728 -11.600 42.077 1.00 93.38 828 TYR A C 1
ATOM 6317 O O . TYR A 1 828 ? -36.620 -11.021 40.994 1.00 93.38 828 TYR A O 1
ATOM 6325 N N . ASP A 1 829 ? -37.820 -11.471 42.824 1.00 91.94 829 ASP A N 1
ATOM 6326 C CA . ASP A 1 829 ? -38.886 -10.536 42.486 1.00 91.94 829 ASP A CA 1
ATOM 6327 C C . ASP A 1 829 ? -38.439 -9.105 42.811 1.00 91.94 829 ASP A C 1
ATOM 6329 O O . ASP A 1 829 ? -38.093 -8.796 43.951 1.00 91.94 829 ASP A O 1
ATOM 6333 N N . ARG A 1 830 ? -38.463 -8.206 41.820 1.00 91.75 830 ARG A N 1
ATOM 6334 C CA . ARG A 1 830 ? -37.910 -6.847 41.960 1.00 91.75 830 ARG A CA 1
ATOM 6335 C C . ARG A 1 830 ? -38.644 -6.001 43.003 1.00 91.75 830 ARG A C 1
ATOM 6337 O O . ARG A 1 830 ? -38.049 -5.118 43.613 1.00 91.75 830 ARG A O 1
ATOM 6344 N N . ALA A 1 831 ? -39.948 -6.226 43.171 1.00 88.06 831 ALA A N 1
ATOM 6345 C CA . ALA A 1 831 ? -40.787 -5.412 44.046 1.00 88.06 831 ALA A CA 1
ATOM 6346 C C . ALA A 1 831 ? -40.729 -5.882 45.504 1.00 88.06 831 ALA A C 1
ATOM 6348 O O . ALA A 1 831 ? -40.636 -5.063 46.416 1.00 88.06 831 ALA A O 1
ATOM 6349 N N . SER A 1 832 ? -40.807 -7.194 45.724 1.00 88.25 832 SER A N 1
ATOM 6350 C CA . SER A 1 832 ? -40.843 -7.790 47.062 1.00 88.25 832 SER A CA 1
ATOM 6351 C C . SER A 1 832 ? -39.479 -8.232 47.585 1.00 88.25 832 SER A C 1
ATOM 6353 O O . SER A 1 832 ? -39.343 -8.431 48.790 1.00 88.25 832 SER A O 1
ATOM 6355 N N . GLY A 1 833 ? -38.494 -8.412 46.704 1.00 85.75 833 GLY A N 1
ATOM 6356 C CA . GLY A 1 833 ? -37.176 -8.946 47.036 1.00 85.75 833 GLY A CA 1
ATOM 6357 C C . GLY A 1 833 ? -37.146 -10.442 47.337 1.00 85.75 833 GLY A C 1
ATOM 6358 O O . GLY A 1 833 ? -36.108 -10.963 47.727 1.00 85.75 833 GLY A O 1
ATOM 6359 N N . LYS A 1 834 ? -38.274 -11.143 47.189 1.00 90.25 834 LYS A N 1
ATOM 6360 C CA . LYS A 1 834 ? -38.365 -12.573 47.492 1.00 90.25 834 LYS A CA 1
ATOM 6361 C C . LYS A 1 834 ? -37.659 -13.408 46.436 1.00 90.25 834 LYS A C 1
ATOM 6363 O O . LYS A 1 834 ? -37.748 -13.103 45.243 1.00 90.25 834 LYS A O 1
ATOM 6368 N N . TYR A 1 835 ? -37.036 -14.496 46.872 1.00 92.25 835 TYR A N 1
ATOM 6369 C CA . TYR A 1 835 ? -36.465 -15.481 45.969 1.00 92.25 835 TYR A CA 1
ATOM 6370 C C . TYR A 1 835 ? -37.555 -16.165 45.138 1.00 92.25 835 TYR A C 1
ATOM 6372 O O . TYR A 1 835 ? -38.566 -16.632 45.667 1.00 92.25 835 TYR A O 1
ATOM 6380 N N . VAL A 1 836 ? -37.352 -16.203 43.820 1.00 93.12 836 VAL A N 1
ATOM 6381 C CA . VAL A 1 836 ? -38.274 -16.827 42.858 1.00 93.12 836 VAL A CA 1
ATOM 6382 C C . VAL A 1 836 ? -37.794 -18.226 42.486 1.00 93.12 836 VAL A C 1
ATOM 6384 O O . VAL A 1 836 ? -38.601 -19.147 42.392 1.00 93.12 836 VAL A O 1
ATOM 6387 N N . GLY A 1 837 ? -36.489 -18.393 42.278 1.00 93.44 837 GLY A N 1
ATOM 6388 C CA . GLY A 1 837 ? -35.888 -19.656 41.865 1.00 93.44 837 GLY A CA 1
ATOM 6389 C C . GLY A 1 837 ? -34.513 -19.455 41.236 1.00 93.44 837 GLY A C 1
ATOM 6390 O O . GLY A 1 837 ? -33.970 -18.350 41.237 1.00 93.44 837 GLY A O 1
ATOM 6391 N N . LYS A 1 838 ? -33.938 -20.528 40.698 1.00 94.25 838 LYS A N 1
ATOM 6392 C CA . LYS A 1 838 ? -32.676 -20.495 39.952 1.00 94.25 838 LYS A CA 1
ATOM 6393 C C . LYS A 1 838 ? -32.744 -21.402 38.732 1.00 94.25 838 LYS A C 1
ATOM 6395 O O . LYS A 1 838 ? -33.520 -22.354 38.732 1.00 94.25 838 LYS A O 1
ATOM 6400 N N . VAL A 1 839 ? -31.918 -21.113 37.736 1.00 96.19 839 VAL A N 1
ATOM 6401 C CA . VAL A 1 839 ? -31.824 -21.869 36.482 1.00 96.19 839 VAL A CA 1
ATOM 6402 C C . VAL A 1 839 ? -30.395 -22.366 36.326 1.00 96.19 839 VAL A C 1
ATOM 6404 O O . VAL A 1 839 ? -29.477 -21.554 36.390 1.00 96.19 839 VAL A O 1
ATOM 6407 N N . ALA A 1 840 ? -30.200 -23.673 36.144 1.00 96.00 840 ALA A N 1
ATOM 6408 C CA . ALA A 1 840 ? -28.881 -24.236 35.853 1.00 96.00 840 ALA A CA 1
ATOM 6409 C C . ALA A 1 840 ? -28.456 -23.933 34.406 1.00 96.00 840 ALA A C 1
ATOM 6411 O O . ALA A 1 840 ? -29.283 -23.989 33.498 1.00 96.00 840 ALA A O 1
ATOM 6412 N N . LEU A 1 841 ? -27.179 -23.644 34.181 1.00 95.81 841 LEU A N 1
ATOM 6413 C CA . LEU A 1 841 ? -26.606 -23.363 32.861 1.00 95.81 841 LEU A CA 1
ATOM 6414 C C . LEU A 1 841 ? -25.936 -24.624 32.297 1.00 95.81 841 LEU A C 1
ATOM 6416 O O . LEU A 1 841 ? -25.150 -25.255 33.005 1.00 95.81 841 LEU A O 1
ATOM 6420 N N . ASP A 1 842 ? -26.257 -25.002 31.055 1.00 93.25 842 ASP A N 1
ATOM 6421 C CA . ASP A 1 842 ? -25.744 -26.221 30.411 1.00 93.25 842 ASP A CA 1
ATOM 6422 C C . ASP A 1 842 ? -25.276 -25.978 28.952 1.00 93.25 842 ASP A C 1
ATOM 6424 O O . ASP A 1 842 ? -26.115 -25.698 28.092 1.00 93.25 842 ASP A O 1
ATOM 6428 N N . PRO A 1 843 ? -23.964 -26.083 28.650 1.00 92.50 843 PRO A N 1
ATOM 6429 C CA . PRO A 1 843 ? -22.870 -26.142 29.617 1.00 92.50 843 PRO A CA 1
ATOM 6430 C C . PRO A 1 843 ? -22.736 -24.810 30.372 1.00 92.50 843 PRO A C 1
ATOM 6432 O O . PRO A 1 843 ? -23.078 -23.745 29.867 1.00 92.50 843 PRO A O 1
ATOM 6435 N N . ALA A 1 844 ? -22.212 -24.858 31.594 1.00 90.38 844 ALA A N 1
ATOM 6436 C CA . ALA A 1 844 ? -21.964 -23.656 32.382 1.00 90.38 844 ALA A CA 1
ATOM 6437 C C . ALA A 1 844 ? -20.721 -22.892 31.866 1.00 90.38 844 ALA A C 1
ATOM 6439 O O . ALA A 1 844 ? -19.640 -23.495 31.824 1.00 90.38 844 ALA A O 1
ATOM 6440 N N . PRO A 1 845 ? -20.833 -21.590 31.519 1.00 90.50 845 PRO A N 1
ATOM 6441 C CA . PRO A 1 845 ? -19.676 -20.738 31.250 1.00 90.50 845 PRO A CA 1
ATOM 6442 C C . PRO A 1 845 ? -18.755 -20.659 32.470 1.00 90.50 845 PRO A C 1
ATOM 6444 O O . PRO A 1 845 ? -19.226 -20.634 33.612 1.00 90.50 845 PRO A O 1
ATOM 6447 N N . LYS A 1 846 ? -17.440 -20.630 32.245 1.00 86.06 846 LYS A N 1
ATOM 6448 C CA . LYS A 1 846 ? -16.453 -20.521 33.329 1.00 86.06 846 LYS A CA 1
ATOM 6449 C C . LYS A 1 846 ? -16.223 -19.058 33.681 1.00 86.06 846 LYS A C 1
ATOM 6451 O O . LYS A 1 846 ? -16.091 -18.254 32.774 1.00 86.06 846 LYS A O 1
ATOM 6456 N N . LEU A 1 847 ? -16.102 -18.742 34.973 1.00 86.75 847 LEU A N 1
ATOM 6457 C CA . LEU A 1 847 ? -15.740 -17.394 35.439 1.00 86.75 847 LEU A CA 1
ATOM 6458 C C . LEU A 1 847 ? -16.690 -16.321 34.873 1.00 86.75 847 LEU A C 1
ATOM 6460 O O . LEU A 1 847 ? -16.289 -15.406 34.160 1.00 86.75 847 LEU A O 1
ATOM 6464 N N . GLN A 1 848 ? -17.985 -16.484 35.155 1.00 91.38 848 GLN A N 1
ATOM 6465 C CA . GLN A 1 848 ? -19.009 -15.519 34.747 1.00 91.38 848 GLN A CA 1
ATOM 6466 C C . GLN A 1 848 ? -18.761 -14.167 35.408 1.00 91.38 848 GLN A C 1
ATOM 6468 O O . GLN A 1 848 ? -18.510 -14.120 36.611 1.00 91.38 848 GLN A O 1
ATOM 6473 N N . GLN A 1 849 ? -18.901 -13.094 34.640 1.00 91.25 849 GLN A N 1
ATOM 6474 C CA . GLN A 1 849 ? -18.686 -11.728 35.102 1.00 91.25 849 GLN A CA 1
ATOM 6475 C C . GLN A 1 849 ? -20.026 -10.981 35.150 1.00 91.25 849 GLN A C 1
ATOM 6477 O O . GLN A 1 849 ? -20.766 -11.106 36.124 1.00 91.25 849 GLN A O 1
ATOM 6482 N N . GLY A 1 850 ? -20.387 -10.264 34.088 1.00 93.94 850 GLY A N 1
ATOM 6483 C CA . GLY A 1 850 ? -21.631 -9.512 33.959 1.00 93.94 850 GLY A CA 1
ATOM 6484 C C . GLY A 1 850 ? -22.755 -10.264 33.245 1.00 93.94 850 GLY A C 1
ATOM 6485 O O . GLY A 1 850 ? -22.538 -11.225 32.500 1.00 93.94 850 GLY A O 1
ATOM 6486 N N . ILE A 1 851 ? -23.992 -9.803 33.449 1.00 96.94 851 ILE A N 1
ATOM 6487 C CA . ILE A 1 851 ? -25.170 -10.325 32.742 1.00 96.94 851 ILE A CA 1
ATOM 6488 C C . ILE A 1 851 ? -26.100 -9.203 32.287 1.00 96.94 851 ILE A C 1
ATOM 6490 O O . ILE A 1 851 ? -26.266 -8.198 32.963 1.00 96.94 851 ILE A O 1
ATOM 6494 N N . PHE A 1 852 ? -26.802 -9.411 31.172 1.00 97.44 852 PHE A N 1
ATOM 6495 C CA . PHE A 1 852 ? -27.808 -8.465 30.685 1.00 97.44 852 PHE A CA 1
ATOM 6496 C C . PHE A 1 852 ? -29.060 -9.177 30.175 1.00 97.44 852 PHE A C 1
ATOM 6498 O O . PHE A 1 852 ? -28.979 -10.118 29.387 1.00 97.44 852 PHE A O 1
ATOM 6505 N N . CYS A 1 853 ? -30.242 -8.711 30.588 1.00 96.62 853 CYS A N 1
ATOM 6506 C CA . CYS A 1 853 ? -31.519 -9.272 30.148 1.00 96.62 853 CYS A CA 1
ATOM 6507 C C . CYS A 1 853 ? -32.056 -8.504 28.933 1.00 96.62 853 CYS A C 1
ATOM 6509 O O . CYS A 1 853 ? -32.393 -7.320 29.021 1.00 96.62 853 CYS A O 1
ATOM 6511 N N . LEU A 1 854 ? -32.151 -9.198 27.799 1.00 93.56 854 LEU A N 1
ATOM 6512 C CA . LEU A 1 854 ? -32.746 -8.693 26.569 1.00 93.56 854 LEU A CA 1
ATOM 6513 C C . LEU A 1 854 ? -34.268 -8.579 26.706 1.00 93.56 854 LEU A C 1
ATOM 6515 O O . LEU A 1 854 ? -34.916 -9.304 27.459 1.00 93.56 854 LEU A O 1
ATOM 6519 N N . ASP A 1 855 ? -34.870 -7.712 25.894 1.00 88.75 855 ASP A N 1
ATOM 6520 C CA . ASP A 1 855 ? -36.318 -7.478 25.902 1.00 88.75 855 ASP A CA 1
ATOM 6521 C C . ASP A 1 855 ? -37.160 -8.732 25.602 1.00 88.75 855 ASP A C 1
ATOM 6523 O O . ASP A 1 855 ? -38.323 -8.827 26.004 1.00 88.75 855 ASP A O 1
ATOM 6527 N N . ASP A 1 856 ? -36.610 -9.707 24.880 1.00 89.31 856 ASP A N 1
ATOM 6528 C CA . ASP A 1 856 ? -37.277 -10.985 24.614 1.00 89.31 856 ASP A CA 1
ATOM 6529 C C . ASP A 1 856 ? -37.198 -11.971 25.800 1.00 89.31 856 ASP A C 1
ATOM 6531 O O . ASP A 1 856 ? -37.936 -12.959 25.833 1.00 89.31 856 ASP A O 1
ATOM 6535 N N . GLY A 1 857 ? -36.413 -11.652 26.832 1.00 91.19 857 GLY A N 1
ATOM 6536 C CA . GLY A 1 857 ? -36.192 -12.461 28.028 1.00 91.19 857 GLY A CA 1
ATOM 6537 C C . GLY A 1 857 ? -34.982 -13.390 27.947 1.00 91.19 857 GLY A C 1
ATOM 6538 O O . GLY A 1 857 ? -34.792 -14.182 28.869 1.00 91.19 857 GLY A O 1
ATOM 6539 N N . ARG A 1 858 ? -34.183 -13.336 26.874 1.00 95.12 858 ARG A N 1
ATOM 6540 C CA . ARG A 1 858 ? -32.866 -13.985 26.841 1.00 95.12 858 ARG A CA 1
ATOM 6541 C C . ARG A 1 858 ? -31.877 -13.224 27.716 1.00 95.12 858 ARG A C 1
ATOM 6543 O O . ARG A 1 858 ? -31.977 -12.007 27.847 1.00 95.12 858 ARG A O 1
ATOM 6550 N N . ILE A 1 859 ? -30.917 -13.939 28.287 1.00 97.31 859 ILE A N 1
ATOM 6551 C CA . ILE A 1 859 ? -29.861 -13.355 29.115 1.00 97.31 859 ILE A CA 1
ATOM 6552 C C . ILE A 1 859 ? -28.534 -13.527 28.390 1.00 97.31 859 ILE A C 1
ATOM 6554 O O . ILE A 1 859 ? -28.179 -14.644 28.017 1.00 97.31 859 ILE A O 1
ATOM 6558 N N . LEU A 1 860 ? -27.842 -12.413 28.177 1.00 97.44 860 LEU A N 1
ATOM 6559 C CA . LEU A 1 860 ? -26.451 -12.375 27.752 1.00 97.44 860 LEU A CA 1
ATOM 6560 C C . LEU A 1 860 ? -25.548 -12.473 28.985 1.00 97.44 860 LEU A C 1
ATOM 6562 O O . LEU A 1 860 ? -25.885 -11.914 30.028 1.00 97.44 860 LEU A O 1
ATOM 6566 N N . ILE A 1 861 ? -24.429 -13.179 28.861 1.00 96.50 861 ILE A N 1
ATOM 6567 C CA . ILE A 1 861 ? -23.493 -13.466 29.953 1.00 96.50 861 ILE A CA 1
ATOM 6568 C C . ILE A 1 861 ? -22.075 -13.229 29.431 1.00 96.50 861 ILE A C 1
ATOM 6570 O O . ILE A 1 861 ? -21.709 -13.823 28.418 1.00 96.50 861 ILE A O 1
ATOM 6574 N N . SER A 1 862 ? -21.279 -12.389 30.088 1.00 94.81 862 SER A N 1
ATOM 6575 C CA . SER A 1 862 ? -19.836 -12.307 29.836 1.00 94.81 862 SER A CA 1
ATOM 6576 C C . SER A 1 862 ? -19.094 -13.323 30.693 1.00 94.81 862 SER A C 1
ATOM 6578 O O . SER A 1 862 ? -19.456 -13.577 31.845 1.00 94.81 862 SER A O 1
ATOM 6580 N N . SER A 1 863 ? -18.059 -13.917 30.110 1.00 91.12 863 SER A N 1
ATOM 6581 C CA . SER A 1 863 ? -17.208 -14.907 30.756 1.00 91.12 863 SER A CA 1
ATOM 6582 C C . SER A 1 863 ? -15.747 -14.612 30.454 1.00 91.12 863 SER A C 1
ATOM 6584 O O . SER A 1 863 ? -15.369 -14.525 29.288 1.00 91.12 863 SER A O 1
ATOM 6586 N N . ASP A 1 864 ? -14.954 -14.521 31.515 1.00 86.81 864 ASP A N 1
ATOM 6587 C CA . ASP A 1 864 ? -13.488 -14.498 31.488 1.00 86.81 864 ASP A CA 1
ATOM 6588 C C . ASP A 1 864 ? -12.996 -15.955 31.431 1.00 86.81 864 ASP A C 1
ATOM 6590 O O . ASP A 1 864 ? -12.537 -16.545 32.407 1.00 86.81 864 ASP A O 1
ATOM 6594 N N . ASP A 1 865 ? -13.297 -16.634 30.326 1.00 84.12 865 ASP A N 1
ATOM 6595 C CA . ASP A 1 865 ? -12.987 -18.052 30.132 1.00 84.12 865 ASP A CA 1
ATOM 6596 C C . ASP A 1 865 ? -11.807 -18.296 29.187 1.00 84.12 865 ASP A C 1
ATOM 6598 O O . ASP A 1 865 ? -11.446 -19.459 28.950 1.00 84.12 865 ASP A O 1
ATOM 6602 N N . GLY A 1 866 ? -11.203 -17.213 28.692 1.00 78.94 866 GLY A N 1
ATOM 6603 C CA . GLY A 1 866 ? -9.905 -17.207 28.053 1.00 78.94 866 GLY A CA 1
ATOM 6604 C C . GLY A 1 866 ? -8.762 -17.390 29.054 1.00 78.94 866 GLY A C 1
ATOM 6605 O O . GLY A 1 866 ? -8.923 -17.512 30.265 1.00 78.94 866 GLY A O 1
ATOM 6606 N N . ASP A 1 867 ? -7.552 -17.463 28.518 1.00 79.56 867 ASP A N 1
ATOM 6607 C CA . ASP A 1 867 ? -6.311 -17.421 29.282 1.00 79.56 867 ASP A CA 1
ATOM 6608 C C . ASP A 1 867 ? -5.449 -16.352 28.617 1.00 79.56 867 ASP A C 1
ATOM 6610 O O . ASP A 1 867 ? -4.813 -16.582 27.575 1.00 79.56 867 ASP A O 1
ATOM 6614 N N . ALA A 1 868 ? -5.450 -15.160 29.214 1.00 72.69 868 ALA A N 1
ATOM 6615 C CA . ALA A 1 868 ? -4.681 -14.020 28.746 1.00 72.69 868 ALA A CA 1
ATOM 6616 C C . ALA A 1 868 ? -3.172 -14.325 28.657 1.00 72.69 868 ALA A C 1
ATOM 6618 O O . ALA A 1 868 ? -2.514 -13.836 27.732 1.00 72.69 868 ALA A O 1
ATOM 6619 N N . ASP A 1 869 ? -2.626 -15.178 29.539 1.00 75.50 869 ASP A N 1
ATOM 6620 C CA . ASP A 1 869 ? -1.220 -15.614 29.506 1.00 75.50 869 ASP A CA 1
ATOM 6621 C C . ASP A 1 869 ? -0.941 -16.548 28.303 1.00 75.50 869 ASP A C 1
ATOM 6623 O O . ASP A 1 869 ? 0.203 -16.651 27.847 1.00 75.50 869 ASP A O 1
ATOM 6627 N N . ARG A 1 870 ? -1.971 -17.199 27.742 1.00 77.25 870 ARG A N 1
ATOM 6628 C CA . ARG A 1 870 ? -1.895 -18.047 26.531 1.00 77.25 870 ARG A CA 1
ATOM 6629 C C . ARG A 1 870 ? -2.436 -17.387 25.264 1.00 77.25 870 ARG A C 1
ATOM 6631 O O . ARG A 1 870 ? -2.309 -17.966 24.184 1.00 77.25 870 ARG A O 1
ATOM 6638 N N . GLY A 1 871 ? -2.996 -16.183 25.367 1.00 73.19 871 GLY A N 1
ATOM 6639 C CA . GLY A 1 871 ? -3.621 -15.475 24.248 1.00 73.19 871 GLY A CA 1
ATOM 6640 C C . GLY A 1 871 ? -4.924 -16.121 23.763 1.00 73.19 871 GLY A C 1
ATOM 6641 O O . GLY A 1 871 ? -5.276 -15.971 22.589 1.00 73.19 871 GLY A O 1
ATOM 6642 N N . GLU A 1 872 ? -5.610 -16.857 24.637 1.00 81.25 872 GLU A N 1
ATOM 6643 C CA . GLU A 1 872 ? -6.944 -17.405 24.378 1.00 81.25 872 GLU A CA 1
ATOM 6644 C C . GLU A 1 872 ? -7.996 -16.294 24.599 1.00 81.25 872 GLU A C 1
ATOM 6646 O O . GLU A 1 872 ? -7.822 -15.503 25.522 1.00 81.25 872 GLU A O 1
ATOM 6651 N N . PRO A 1 873 ? -9.022 -16.162 23.733 1.00 81.56 873 PRO A N 1
ATOM 6652 C CA . PRO A 1 873 ? -10.030 -15.106 23.845 1.00 81.56 873 PRO A CA 1
ATOM 6653 C C . PRO A 1 873 ? -11.132 -15.433 24.855 1.00 81.56 873 PRO A C 1
ATOM 6655 O O . PRO A 1 873 ? -11.494 -16.600 25.004 1.00 81.56 873 PRO A O 1
ATOM 6658 N N . ASP A 1 874 ? -11.740 -14.381 25.394 1.00 89.19 874 ASP A N 1
ATOM 6659 C CA . ASP A 1 874 ? -12.984 -14.449 26.164 1.00 89.19 874 ASP A CA 1
ATOM 6660 C C . ASP A 1 874 ? -14.229 -14.616 25.284 1.00 89.19 874 ASP A C 1
ATOM 6662 O O . ASP A 1 874 ? -14.197 -14.450 24.052 1.00 89.19 874 ASP A O 1
ATOM 6666 N N . HIS A 1 875 ? -15.367 -14.897 25.923 1.00 90.25 875 HIS A N 1
ATOM 6667 C CA . HIS A 1 875 ? -16.630 -15.140 25.236 1.00 90.25 875 HIS A CA 1
ATOM 6668 C C . HIS A 1 875 ? -17.825 -14.435 25.882 1.00 90.25 875 HIS A C 1
ATOM 6670 O O . HIS A 1 875 ? -17.970 -14.336 27.100 1.00 90.25 875 HIS A O 1
ATOM 6676 N N . LEU A 1 876 ? -18.752 -14.015 25.021 1.00 93.50 876 LEU A N 1
ATOM 6677 C CA . LEU A 1 876 ? -20.123 -13.713 25.407 1.00 93.50 876 LEU A CA 1
ATOM 6678 C C . LEU A 1 876 ? -21.002 -14.920 25.102 1.00 93.50 876 LEU A C 1
ATOM 6680 O O . LEU A 1 876 ? -20.956 -15.472 24.001 1.00 93.50 876 LEU A O 1
ATOM 6684 N N . TYR A 1 877 ? -21.855 -15.273 26.049 1.00 95.38 877 TYR A N 1
ATOM 6685 C CA . TYR A 1 877 ? -22.819 -16.358 25.966 1.00 95.38 877 TYR A CA 1
ATOM 6686 C C . TYR A 1 877 ? -24.249 -15.825 25.993 1.00 95.38 877 TYR A C 1
ATOM 6688 O O . TYR A 1 877 ? -24.508 -14.700 26.424 1.00 95.38 877 TYR A O 1
ATOM 6696 N N . VAL A 1 878 ? -25.198 -16.646 25.551 1.00 96.75 878 VAL A N 1
ATOM 6697 C CA . VAL A 1 878 ? -26.629 -16.355 25.631 1.00 96.75 878 VAL A CA 1
ATOM 6698 C C . VAL A 1 878 ? -27.406 -17.579 26.098 1.00 96.75 878 VAL A C 1
ATOM 6700 O O . VAL A 1 878 ? -27.126 -18.703 25.686 1.00 96.75 878 VAL A O 1
ATOM 6703 N N . CYS A 1 879 ? -28.420 -17.368 26.938 1.00 96.38 879 CYS A N 1
ATOM 6704 C CA . CYS A 1 879 ? -29.337 -18.426 27.353 1.00 96.38 879 CYS A CA 1
ATOM 6705 C C . CYS A 1 879 ? -30.791 -17.939 27.447 1.00 96.38 879 CYS A C 1
ATOM 6707 O O . CYS A 1 879 ? -31.087 -16.742 27.505 1.00 96.38 879 CYS A O 1
ATOM 6709 N N . SER A 1 880 ? -31.729 -18.891 27.450 1.00 95.12 880 SER A N 1
ATOM 6710 C CA . SER A 1 880 ? -33.171 -18.628 27.583 1.00 95.12 880 SER A CA 1
ATOM 6711 C C . SER A 1 880 ? -33.731 -19.272 28.858 1.00 95.12 880 SER A C 1
ATOM 6713 O O . SER A 1 880 ? -34.062 -20.467 28.824 1.00 95.12 880 SER A O 1
ATOM 6715 N N . PRO A 1 881 ? -33.899 -18.517 29.962 1.00 95.38 881 PRO A N 1
ATOM 6716 C CA . PRO A 1 881 ? -34.238 -19.078 31.274 1.00 95.38 881 PRO A CA 1
ATOM 6717 C C . PRO A 1 881 ? -35.722 -19.444 31.454 1.00 95.38 881 PRO A C 1
ATOM 6719 O O . PRO A 1 881 ? -36.078 -20.104 32.428 1.00 95.38 881 PRO A O 1
ATOM 6722 N N . TYR A 1 882 ? -36.606 -19.040 30.537 1.00 95.00 882 TYR A N 1
ATOM 6723 C CA . TYR A 1 882 ? -38.060 -19.186 30.684 1.00 95.00 882 TYR A CA 1
ATOM 6724 C C . TYR A 1 882 ? -38.642 -20.342 29.863 1.00 95.00 882 TYR A C 1
ATOM 6726 O O . TYR A 1 882 ? -38.236 -20.571 28.724 1.00 95.00 882 TYR A O 1
ATOM 6734 N N . ARG A 1 883 ? -39.662 -21.034 30.396 1.00 87.56 883 ARG A N 1
ATOM 6735 C CA . ARG A 1 883 ? -40.437 -22.068 29.668 1.00 87.56 883 ARG A CA 1
ATOM 6736 C C . ARG A 1 883 ? -41.409 -21.489 28.622 1.00 87.56 883 ARG A C 1
ATOM 6738 O O . ARG A 1 883 ? -41.977 -22.237 27.833 1.00 87.56 883 ARG A O 1
ATOM 6745 N N . GLY A 1 884 ? -41.601 -20.169 28.606 1.00 82.75 884 GLY A N 1
ATOM 6746 C CA . GLY A 1 884 ? -42.494 -19.453 27.692 1.00 82.75 884 GLY A CA 1
ATOM 6747 C C . GLY A 1 884 ? -42.430 -17.937 27.905 1.00 82.75 884 GLY A C 1
ATOM 6748 O O . GLY A 1 884 ? -41.441 -17.414 28.407 1.00 82.75 884 GLY A O 1
ATOM 6749 N N . SER A 1 885 ? -43.496 -17.208 27.560 1.00 79.25 885 SER A N 1
ATOM 6750 C CA . SER A 1 885 ? -43.540 -15.740 27.696 1.00 79.25 885 SER A CA 1
ATOM 6751 C C . SER A 1 885 ? -43.776 -15.237 29.130 1.00 79.25 885 SER A C 1
ATOM 6753 O O . SER A 1 885 ? -43.539 -14.062 29.401 1.00 79.25 885 SER A O 1
ATOM 6755 N N . GLY A 1 886 ? -44.225 -16.102 30.047 1.00 84.88 886 GLY A N 1
ATOM 6756 C CA . GLY A 1 886 ? -44.494 -15.769 31.453 1.00 84.88 886 GLY A CA 1
ATOM 6757 C C . GLY A 1 886 ? -43.246 -15.708 32.346 1.00 84.88 886 GLY A C 1
ATOM 6758 O O . GLY A 1 886 ? -42.127 -15.586 31.859 1.00 84.88 886 GLY A O 1
ATOM 6759 N N . LYS A 1 887 ? -43.448 -15.807 33.671 1.00 88.44 887 LYS A N 1
ATOM 6760 C CA . LYS A 1 887 ? -42.379 -15.845 34.695 1.00 88.44 887 LYS A CA 1
ATOM 6761 C C . LYS A 1 887 ? -41.914 -17.265 35.066 1.00 88.44 887 LYS A C 1
ATOM 6763 O O . LYS A 1 887 ? -41.148 -17.424 36.008 1.00 88.44 887 LYS A O 1
ATOM 6768 N N . GLU A 1 888 ? -42.421 -18.297 34.394 1.00 91.69 888 GLU A N 1
ATOM 6769 C CA . GLU A 1 888 ? -42.111 -19.689 34.739 1.00 91.69 888 GLU A CA 1
ATOM 6770 C C . GLU A 1 888 ? -40.690 -20.053 34.289 1.00 91.69 888 GLU A C 1
ATOM 6772 O O . GLU A 1 888 ? -40.374 -20.015 33.094 1.00 91.69 888 GLU A O 1
ATOM 6777 N N . LEU A 1 889 ? -39.840 -20.380 35.263 1.00 94.81 889 LEU A N 1
ATOM 6778 C CA . LEU A 1 889 ? -38.426 -20.678 35.052 1.00 94.81 889 LEU A CA 1
ATOM 6779 C C . LEU A 1 889 ? -38.227 -22.128 34.592 1.00 94.81 889 LEU A C 1
ATOM 6781 O O . LEU A 1 889 ? -38.985 -23.029 34.960 1.00 94.81 889 LEU A O 1
ATOM 6785 N N . LYS A 1 890 ? -37.197 -22.362 33.780 1.00 94.81 890 LYS A N 1
ATOM 6786 C CA . LYS A 1 890 ? -36.689 -23.710 33.505 1.00 94.81 890 LYS A CA 1
ATOM 6787 C C . LYS A 1 890 ? -35.843 -24.204 34.679 1.00 94.81 890 LYS A C 1
ATOM 6789 O O . LYS A 1 890 ? -35.254 -23.406 35.395 1.00 94.81 890 LYS A O 1
ATOM 6794 N N . ASP A 1 891 ? -35.723 -25.521 34.820 1.00 93.81 891 ASP A N 1
ATOM 6795 C CA . ASP A 1 891 ? -34.765 -26.110 35.765 1.00 93.81 891 ASP A CA 1
ATOM 6796 C C . ASP A 1 891 ? -33.321 -25.966 35.245 1.00 93.81 891 ASP A C 1
ATOM 6798 O O . ASP A 1 891 ? -32.389 -25.752 36.017 1.00 93.81 891 ASP A O 1
ATOM 6802 N N . SER A 1 892 ? -33.151 -26.025 33.919 1.00 95.75 892 SER A N 1
ATOM 6803 C CA . SER A 1 892 ? -31.887 -25.819 33.211 1.00 95.75 892 SER A CA 1
ATOM 6804 C C . SER A 1 892 ? -32.119 -25.099 31.875 1.00 95.75 892 SER A C 1
ATOM 6806 O O . SER A 1 892 ? -33.165 -25.280 31.239 1.00 95.75 892 SER A O 1
ATOM 6808 N N . ALA A 1 893 ? -31.171 -24.257 31.468 1.00 95.19 893 ALA A N 1
ATOM 6809 C CA . ALA A 1 893 ? -31.145 -23.552 30.197 1.00 95.19 893 ALA A CA 1
ATOM 6810 C C . ALA A 1 893 ? -29.891 -23.928 29.402 1.00 95.19 893 ALA A C 1
ATOM 6812 O O . ALA A 1 893 ? -28.780 -23.874 29.925 1.00 95.19 893 ALA A O 1
ATOM 6813 N N . GLU A 1 894 ? -30.110 -24.254 28.129 1.00 95.38 894 GLU A N 1
ATOM 6814 C CA . GLU A 1 894 ? -29.049 -24.413 27.138 1.00 95.38 894 GLU A CA 1
ATOM 6815 C C . GLU A 1 894 ? -28.342 -23.070 26.920 1.00 95.38 894 GLU A C 1
ATOM 6817 O O . GLU A 1 894 ? -29.000 -22.017 26.871 1.00 95.38 894 GLU A O 1
ATOM 6822 N N . VAL A 1 895 ? -27.014 -23.123 26.856 1.00 95.62 895 VAL A N 1
ATOM 6823 C CA . VAL A 1 895 ? -26.140 -21.961 26.710 1.00 95.62 895 VAL A CA 1
ATOM 6824 C C . VAL A 1 895 ? -25.383 -22.047 25.394 1.00 95.62 895 VAL A C 1
ATOM 6826 O O . VAL A 1 895 ? -24.623 -22.987 25.166 1.00 95.62 895 VAL A O 1
ATOM 6829 N N . ASP A 1 896 ? -25.545 -21.018 24.570 1.00 93.12 896 ASP A N 1
ATOM 6830 C CA . ASP A 1 896 ? -24.860 -20.878 23.290 1.00 93.12 896 ASP A CA 1
ATOM 6831 C C . ASP A 1 896 ? -23.811 -19.766 23.359 1.00 93.12 896 ASP A C 1
ATOM 6833 O O . ASP A 1 896 ? -24.008 -18.746 24.026 1.00 93.12 896 ASP A O 1
ATOM 6837 N N . VAL A 1 897 ? -22.707 -19.924 22.624 1.00 91.25 897 VAL A N 1
ATOM 6838 C CA . VAL A 1 897 ? -21.754 -18.828 22.394 1.00 91.25 897 VAL A CA 1
ATOM 6839 C C . VAL A 1 897 ? -22.445 -17.773 21.532 1.00 91.25 897 VAL A C 1
ATOM 6841 O O . VAL A 1 897 ? -22.847 -18.044 20.401 1.00 91.25 897 VAL A O 1
ATOM 6844 N N . TYR A 1 898 ? -22.572 -16.562 22.065 1.00 88.62 898 TYR A N 1
ATOM 6845 C CA . TYR A 1 898 ? -23.134 -15.412 21.367 1.00 88.62 898 TYR A CA 1
ATOM 6846 C C . TYR A 1 898 ? -22.076 -14.688 20.528 1.00 88.62 898 TYR A C 1
ATOM 6848 O O . TYR A 1 898 ? -22.327 -14.353 19.371 1.00 88.62 898 TYR A O 1
ATOM 6856 N N . MET A 1 899 ? -20.888 -14.456 21.095 1.00 84.69 899 MET A N 1
ATOM 6857 C CA . MET A 1 899 ? -19.782 -13.772 20.420 1.00 84.69 899 MET A CA 1
ATOM 6858 C C . MET A 1 899 ? -18.433 -14.229 20.984 1.00 84.69 899 MET A C 1
ATOM 6860 O O . MET A 1 899 ? -18.255 -14.291 22.197 1.00 84.69 899 MET A O 1
ATOM 6864 N N . VAL A 1 900 ? -17.475 -14.517 20.097 1.00 85.06 900 VAL A N 1
ATOM 6865 C CA . VAL A 1 900 ? -16.070 -14.750 20.467 1.00 85.06 900 VAL A CA 1
ATOM 6866 C C . VAL A 1 900 ? -15.354 -13.404 20.500 1.00 85.06 900 VAL A C 1
ATOM 6868 O O . VAL A 1 900 ? -15.285 -12.713 19.482 1.00 85.06 900 VAL A O 1
ATOM 6871 N N . MET A 1 901 ? -14.783 -13.044 21.643 1.00 80.69 901 MET A N 1
ATOM 6872 C CA . MET A 1 901 ? -14.211 -11.723 21.892 1.00 80.69 901 MET A CA 1
ATOM 6873 C C . MET A 1 901 ? -12.726 -11.710 21.502 1.00 80.69 901 MET A C 1
ATOM 6875 O O . MET A 1 901 ? -11.825 -11.533 22.313 1.00 80.69 901 MET A O 1
ATOM 6879 N N . SER A 1 902 ? -12.439 -11.916 20.210 1.00 70.38 902 SER A N 1
ATOM 6880 C CA . SER A 1 902 ? -11.069 -12.128 19.714 1.00 70.38 902 SER A CA 1
ATOM 6881 C C . SER A 1 902 ? -10.114 -10.941 19.879 1.00 70.38 902 SER A C 1
ATOM 6883 O O . SER A 1 902 ? -8.907 -11.145 19.766 1.00 70.38 902 SER A O 1
ATOM 6885 N N . GLY A 1 903 ? -10.635 -9.734 20.122 1.00 64.38 903 GLY A N 1
ATOM 6886 C CA . GLY A 1 903 ? -9.841 -8.536 20.417 1.00 64.38 903 GLY A CA 1
ATOM 6887 C C . GLY A 1 903 ? -9.259 -8.507 21.835 1.00 64.38 903 GLY A C 1
ATOM 6888 O O . GLY A 1 903 ? -8.318 -7.763 22.088 1.00 64.38 903 GLY A O 1
ATOM 6889 N N . PHE A 1 904 ? -9.762 -9.349 22.739 1.00 72.31 904 PHE A N 1
ATOM 6890 C CA . PHE A 1 904 ? -9.328 -9.440 24.133 1.00 72.31 904 PHE A CA 1
ATOM 6891 C C . PHE A 1 904 ? -8.416 -10.654 24.272 1.00 72.31 904 PHE A C 1
ATOM 6893 O O . PHE A 1 904 ? -8.798 -11.719 24.740 1.00 72.31 904 PHE A O 1
ATOM 6900 N N . ARG A 1 905 ? -7.210 -10.529 23.711 1.00 66.56 905 ARG A N 1
ATOM 6901 C CA . ARG A 1 905 ? -6.153 -11.543 23.786 1.00 66.56 905 ARG A CA 1
ATOM 6902 C C . ARG A 1 905 ? -4.883 -10.861 24.262 1.00 66.56 905 ARG A C 1
ATOM 6904 O O . ARG A 1 905 ? -4.497 -9.855 23.678 1.00 66.56 905 ARG A O 1
ATOM 6911 N N . ARG A 1 906 ? -4.183 -11.465 25.228 1.00 63.56 906 ARG A N 1
ATOM 6912 C CA . ARG A 1 906 ? -2.931 -10.957 25.826 1.00 63.56 906 ARG A CA 1
ATOM 6913 C C . ARG A 1 906 ? -3.133 -9.674 26.633 1.00 63.56 906 ARG A C 1
ATOM 6915 O O . ARG A 1 906 ? -2.860 -8.582 26.144 1.00 63.56 906 ARG A O 1
ATOM 6922 N N . ALA A 1 907 ? -3.489 -9.855 27.902 1.00 70.81 907 ALA A N 1
ATOM 6923 C CA . ALA A 1 907 ? -3.614 -8.818 28.928 1.00 70.81 907 ALA A CA 1
ATOM 6924 C C . ALA A 1 907 ? -4.937 -8.046 28.979 1.00 70.81 907 ALA A C 1
ATOM 6926 O O . ALA A 1 907 ? -4.915 -6.942 29.511 1.00 70.81 907 ALA A O 1
ATOM 6927 N N . GLY A 1 908 ? -6.048 -8.580 28.468 1.00 75.38 908 GLY A N 1
ATOM 6928 C CA . GLY A 1 908 ? -7.371 -7.969 28.618 1.00 75.38 908 GLY A CA 1
ATOM 6929 C C . GLY A 1 908 ? -8.426 -9.013 28.965 1.00 75.38 908 GLY A C 1
ATOM 6930 O O . GLY A 1 908 ? -8.436 -10.039 28.298 1.00 75.38 908 GLY A O 1
ATOM 6931 N N . GLU A 1 909 ? -9.272 -8.707 29.950 1.00 84.62 909 GLU A N 1
ATOM 6932 C CA . GLU A 1 909 ? -10.399 -9.529 30.415 1.00 84.62 909 GLU A CA 1
ATOM 6933 C C . GLU A 1 909 ? -11.708 -8.747 30.217 1.00 84.62 909 GLU A C 1
ATOM 6935 O O . GLU A 1 909 ? -11.744 -7.518 30.401 1.00 84.62 909 GLU A O 1
ATOM 6940 N N . ILE A 1 910 ? -12.793 -9.419 29.838 1.00 90.56 910 ILE A N 1
ATOM 6941 C CA . ILE A 1 910 ? -14.136 -8.815 29.818 1.00 90.56 910 ILE A CA 1
ATOM 6942 C C . ILE A 1 910 ? -14.787 -8.861 31.206 1.00 90.56 910 ILE A C 1
ATOM 6944 O O . ILE A 1 910 ? -14.574 -9.794 31.968 1.00 90.56 910 ILE A O 1
ATOM 6948 N N . GLU A 1 911 ? -15.613 -7.866 31.534 1.00 90.88 911 GLU A N 1
ATOM 6949 C CA . GLU A 1 911 ? -16.244 -7.739 32.858 1.00 90.88 911 GLU A CA 1
ATOM 6950 C C . GLU A 1 911 ? -17.762 -7.572 32.705 1.00 90.88 911 GLU A C 1
ATOM 6952 O O . GLU A 1 911 ? -18.488 -8.557 32.603 1.00 90.88 911 GLU A O 1
ATOM 6957 N N . GLY A 1 912 ? -18.267 -6.340 32.611 1.00 93.25 912 GLY A N 1
ATOM 6958 C CA . GLY A 1 912 ? -19.690 -6.047 32.424 1.00 93.25 912 GLY A CA 1
ATOM 6959 C C . GLY A 1 912 ? -20.125 -5.980 30.957 1.00 93.25 912 GLY A C 1
ATOM 6960 O O . GLY A 1 912 ? -19.325 -5.702 30.061 1.00 93.25 912 GLY A O 1
ATOM 6961 N N . LEU A 1 913 ? -21.427 -6.134 30.709 1.00 96.38 913 LEU A N 1
ATOM 6962 C CA . LEU A 1 913 ? -22.022 -5.843 29.405 1.00 96.38 913 LEU A CA 1
ATOM 6963 C C . LEU A 1 913 ? -23.413 -5.218 29.534 1.00 96.38 913 LEU A C 1
ATOM 6965 O O . LEU A 1 913 ? -24.164 -5.504 30.461 1.00 96.38 913 LEU A O 1
ATOM 6969 N N . CYS A 1 914 ? -23.804 -4.418 28.549 1.00 96.56 914 CYS A N 1
ATOM 6970 C CA . CYS A 1 914 ? -25.187 -3.981 28.406 1.00 96.56 914 CYS A CA 1
ATOM 6971 C C . CYS A 1 914 ? -25.531 -3.694 26.944 1.00 96.56 914 CYS A C 1
ATOM 6973 O O . CYS A 1 914 ? -24.668 -3.701 26.068 1.00 96.56 914 CYS A O 1
ATOM 6975 N N . VAL A 1 915 ? -26.810 -3.447 26.668 1.00 94.88 915 VAL A N 1
ATOM 6976 C CA . VAL A 1 915 ? -27.266 -2.989 25.351 1.00 94.88 915 VAL A CA 1
ATOM 6977 C C . VAL A 1 915 ? -27.852 -1.596 25.495 1.00 94.88 915 VAL A C 1
ATOM 6979 O O . VAL A 1 915 ? -28.704 -1.368 26.356 1.00 94.88 915 VAL A O 1
ATOM 6982 N N . ASN A 1 916 ? -27.427 -0.670 24.637 1.00 93.00 916 ASN A N 1
ATOM 6983 C CA . ASN A 1 916 ? -27.987 0.672 24.593 1.00 93.00 916 ASN A CA 1
ATOM 6984 C C . ASN A 1 916 ? -29.447 0.603 24.099 1.00 93.00 916 ASN A C 1
ATOM 6986 O O . ASN A 1 916 ? -29.690 0.187 22.964 1.00 93.00 916 ASN A O 1
ATOM 6990 N N . PRO A 1 917 ? -30.441 1.032 24.894 1.00 90.25 917 PRO A N 1
ATOM 6991 C CA . PRO A 1 917 ? -31.845 0.946 24.497 1.00 90.25 917 PRO A CA 1
ATOM 6992 C C . PRO A 1 917 ? -32.228 1.912 23.361 1.00 90.25 917 PRO A C 1
ATOM 6994 O O . PRO A 1 917 ? -33.246 1.698 22.705 1.00 90.25 917 PRO A O 1
ATOM 6997 N N . GLY A 1 918 ? -31.447 2.970 23.120 1.00 85.25 918 GLY A N 1
ATOM 6998 C CA . GLY A 1 918 ? -31.724 3.984 22.101 1.00 85.25 918 GLY A CA 1
ATOM 6999 C C . GLY A 1 918 ? -31.366 3.550 20.678 1.00 85.25 918 GLY A C 1
ATOM 7000 O O . GLY A 1 918 ? -32.100 3.867 19.742 1.00 85.25 918 GLY A O 1
ATOM 7001 N N . ASN A 1 919 ? -30.264 2.817 20.505 1.00 83.38 919 ASN A N 1
ATOM 7002 C CA . ASN A 1 919 ? -29.771 2.387 19.188 1.00 83.38 919 ASN A CA 1
ATOM 7003 C C . ASN A 1 919 ? -29.554 0.865 19.059 1.00 83.38 919 ASN A C 1
ATOM 7005 O O . ASN A 1 919 ? -29.483 0.352 17.945 1.00 83.38 919 ASN A O 1
ATOM 7009 N N . GLY A 1 920 ? -29.554 0.124 20.168 1.00 85.94 920 GLY A N 1
ATOM 7010 C CA . GLY A 1 920 ? -29.353 -1.322 20.196 1.00 85.94 920 GLY A CA 1
ATOM 7011 C C . GLY A 1 920 ? -27.891 -1.766 20.172 1.00 85.94 920 GLY A C 1
ATOM 7012 O O . GLY A 1 920 ? -27.662 -2.963 20.008 1.00 85.94 920 GLY A O 1
ATOM 7013 N N . ASP A 1 921 ? -26.934 -0.848 20.322 1.00 88.00 921 ASP A N 1
ATOM 7014 C CA . ASP A 1 921 ? -25.507 -1.174 20.347 1.00 88.00 921 ASP A CA 1
ATOM 7015 C C . ASP A 1 921 ? -25.164 -2.033 21.567 1.00 88.00 921 ASP A C 1
ATOM 7017 O O . ASP A 1 921 ? -25.639 -1.779 22.680 1.00 88.00 921 ASP A O 1
ATOM 7021 N N . LEU A 1 922 ? -24.317 -3.040 21.360 1.00 92.06 922 LEU A N 1
ATOM 7022 C CA . LEU A 1 922 ? -23.753 -3.845 22.436 1.00 92.06 922 LEU A CA 1
ATOM 7023 C C . LEU A 1 922 ? -22.552 -3.104 23.027 1.00 92.06 922 LEU A C 1
ATOM 7025 O O . LEU A 1 922 ? -21.639 -2.699 22.313 1.00 92.06 922 LEU A O 1
ATOM 7029 N N . ILE A 1 923 ? -22.549 -2.954 24.344 1.00 94.31 923 ILE A N 1
ATOM 7030 C CA . ILE A 1 923 ? -21.491 -2.293 25.099 1.00 94.31 923 ILE A CA 1
ATOM 7031 C C . ILE A 1 923 ? -20.841 -3.344 25.982 1.00 94.31 923 ILE A C 1
ATOM 7033 O O . ILE A 1 923 ? -21.531 -4.010 26.755 1.00 94.31 923 ILE A O 1
ATOM 7037 N N . VAL A 1 924 ? -19.523 -3.471 25.887 1.00 94.06 924 VAL A N 1
ATOM 7038 C CA . VAL A 1 924 ? -18.745 -4.394 26.718 1.00 94.06 924 VAL A CA 1
ATOM 7039 C C . VAL A 1 924 ? -17.694 -3.605 27.478 1.00 94.06 924 VAL A C 1
ATOM 7041 O O . VAL A 1 924 ? -16.916 -2.870 26.873 1.00 94.06 924 VAL A O 1
ATOM 7044 N N . LEU A 1 925 ? -17.677 -3.752 28.799 1.00 94.75 925 LEU A N 1
ATOM 7045 C CA . LEU A 1 925 ? -16.602 -3.259 29.647 1.00 94.75 925 LEU A CA 1
ATOM 7046 C C . LEU A 1 925 ? -15.479 -4.293 29.660 1.00 94.75 925 LEU A C 1
ATOM 7048 O O . LEU A 1 925 ? -15.721 -5.473 29.911 1.00 94.75 925 LEU A O 1
ATOM 7052 N N . SER A 1 926 ? -14.255 -3.839 29.427 1.00 91.81 926 SER A N 1
ATOM 7053 C CA . SER A 1 926 ? -13.067 -4.671 29.556 1.00 91.81 926 SER A CA 1
ATOM 7054 C C . SER A 1 926 ? -11.959 -3.946 30.302 1.00 91.81 926 SER A C 1
ATOM 7056 O O . SER A 1 926 ? -11.798 -2.726 30.201 1.00 91.81 926 SER A O 1
ATOM 7058 N N . ASN A 1 927 ? -11.190 -4.734 31.045 1.00 89.50 927 ASN A N 1
ATOM 7059 C CA . ASN A 1 927 ? -10.025 -4.303 31.789 1.00 89.50 927 ASN A CA 1
ATOM 7060 C C . ASN A 1 927 ? -8.773 -4.881 31.146 1.00 89.50 927 ASN A C 1
ATOM 7062 O O . ASN A 1 927 ? -8.705 -6.085 30.918 1.00 89.50 927 ASN A O 1
ATOM 7066 N N . ARG A 1 928 ? -7.750 -4.053 30.924 1.00 87.56 928 ARG A N 1
ATOM 7067 C CA . ARG A 1 928 ? -6.454 -4.520 30.428 1.00 87.56 928 ARG A CA 1
ATOM 7068 C C . ARG A 1 928 ? -5.264 -4.006 31.220 1.00 87.56 928 ARG A C 1
ATOM 7070 O O . ARG A 1 928 ? -5.307 -2.953 31.852 1.00 87.56 928 ARG A O 1
ATOM 7077 N N . GLY A 1 929 ? -4.172 -4.758 31.161 1.00 84.44 929 GLY A N 1
ATOM 7078 C CA . GLY A 1 929 ? -2.865 -4.392 31.702 1.00 84.44 929 GLY A CA 1
ATOM 7079 C C . GLY A 1 929 ? -2.535 -4.977 33.072 1.00 84.44 929 GLY A C 1
ATOM 7080 O O . GLY A 1 929 ? -1.356 -5.200 33.345 1.00 84.44 929 GLY A O 1
ATOM 7081 N N . ALA A 1 930 ? -3.521 -5.295 33.916 1.00 84.38 930 ALA A N 1
ATOM 7082 C CA . ALA A 1 930 ? -3.293 -6.009 35.174 1.00 84.38 930 ALA A CA 1
ATOM 7083 C C . ALA A 1 930 ? -3.428 -7.524 34.987 1.00 84.38 930 ALA A C 1
ATOM 7085 O O . ALA A 1 930 ? -4.308 -7.995 34.279 1.00 84.38 930 ALA A O 1
ATOM 7086 N N . ARG A 1 931 ? -2.570 -8.296 35.657 1.00 80.06 931 ARG A N 1
ATOM 7087 C CA . ARG A 1 931 ? -2.694 -9.758 35.718 1.00 80.06 931 ARG A CA 1
ATOM 7088 C C . ARG A 1 931 ? -3.705 -10.117 36.793 1.00 80.06 931 ARG A C 1
ATOM 7090 O O . ARG A 1 931 ? -3.447 -9.813 37.958 1.00 80.06 931 ARG A O 1
ATOM 7097 N N . ILE A 1 932 ? -4.810 -10.768 36.453 1.00 73.94 932 ILE A N 1
ATOM 7098 C CA . ILE A 1 932 ? -5.811 -11.185 37.439 1.00 73.94 932 ILE A CA 1
ATOM 7099 C C . ILE A 1 932 ? -5.609 -12.665 37.772 1.00 73.94 932 ILE A C 1
ATOM 7101 O O . ILE A 1 932 ? -5.477 -13.512 36.900 1.00 73.94 932 ILE A O 1
ATOM 7105 N N . VAL A 1 933 ? -5.525 -12.992 39.064 1.00 67.31 933 VAL A N 1
ATOM 7106 C CA . VAL A 1 933 ? -5.450 -14.383 39.536 1.00 67.31 933 VAL A CA 1
ATOM 7107 C C . VAL A 1 933 ? -6.466 -14.561 40.651 1.00 67.31 933 VAL A C 1
ATOM 7109 O O . VAL A 1 933 ? -6.294 -13.987 41.728 1.00 67.31 933 VAL A O 1
ATOM 7112 N N . LEU A 1 934 ? -7.498 -15.374 40.398 1.00 65.12 934 LEU A N 1
ATOM 7113 C CA . LEU A 1 934 ? -8.629 -15.597 41.312 1.00 65.12 934 LEU A CA 1
ATOM 7114 C C . LEU A 1 934 ? -9.314 -14.279 41.727 1.00 65.12 934 LEU A C 1
ATOM 7116 O O . LEU A 1 934 ? -9.475 -14.008 42.915 1.00 65.12 934 LEU A O 1
ATOM 7120 N N . GLY A 1 935 ? -9.620 -13.417 40.753 1.00 61.12 935 GLY A N 1
ATOM 7121 C CA . GLY A 1 935 ? -10.273 -12.123 40.992 1.00 61.12 935 GLY A CA 1
ATOM 7122 C C . GLY A 1 935 ? -9.394 -11.059 41.667 1.00 61.12 935 GLY A C 1
ATOM 7123 O O . GLY A 1 935 ? -9.882 -9.982 41.998 1.00 61.12 935 GLY A O 1
ATOM 7124 N N . MET A 1 936 ? -8.097 -11.323 41.886 1.00 65.81 936 MET A N 1
ATOM 7125 C CA . MET A 1 936 ? -7.174 -10.368 42.511 1.00 65.81 936 MET A CA 1
ATOM 7126 C C . MET A 1 936 ? -6.038 -9.925 41.572 1.00 65.81 936 MET A C 1
ATOM 7128 O O . MET A 1 936 ? -5.365 -10.784 40.993 1.00 65.81 936 MET A O 1
ATOM 7132 N N . PRO A 1 937 ? -5.729 -8.612 41.493 1.00 69.75 937 PRO A N 1
ATOM 7133 C CA . PRO A 1 937 ? -4.589 -8.107 40.730 1.00 69.75 937 PRO A CA 1
ATOM 7134 C C . PRO A 1 937 ? -3.234 -8.609 41.259 1.00 69.75 937 PRO A C 1
ATOM 7136 O O . PRO A 1 937 ? -2.918 -8.511 42.448 1.00 69.75 937 PRO A O 1
ATOM 7139 N N . ARG A 1 938 ? -2.387 -9.110 40.358 1.00 80.19 938 ARG A N 1
ATOM 7140 C CA . ARG A 1 938 ? -1.039 -9.654 40.593 1.00 80.19 938 ARG A CA 1
ATOM 7141 C C . ARG A 1 938 ? 0.004 -8.942 39.726 1.00 80.19 938 ARG A C 1
ATOM 7143 O O . ARG A 1 938 ? 0.779 -9.572 39.011 1.00 80.19 938 ARG A O 1
ATOM 7150 N N . GLY A 1 939 ? 0.054 -7.617 39.844 1.00 83.00 939 GLY A N 1
ATOM 7151 C CA . GLY A 1 939 ? 0.963 -6.774 39.063 1.00 83.00 939 GLY A CA 1
ATOM 7152 C C . GLY A 1 939 ? 0.486 -6.565 37.626 1.00 83.00 939 GLY A C 1
ATOM 7153 O O . GLY A 1 939 ? -0.648 -6.904 37.292 1.00 83.00 939 GLY A O 1
ATOM 7154 N N . PHE A 1 940 ? 1.352 -5.986 36.794 1.00 85.62 940 PHE A N 1
ATOM 7155 C CA . PHE A 1 940 ? 1.029 -5.614 35.417 1.00 85.62 940 PHE A CA 1
ATOM 7156 C C . PHE A 1 940 ? 1.734 -6.515 34.402 1.00 85.62 940 PHE A C 1
ATOM 7158 O O . PHE A 1 940 ? 2.793 -7.080 34.686 1.00 85.62 940 PHE A O 1
ATOM 7165 N N . TYR A 1 941 ? 1.128 -6.651 33.228 1.00 79.44 941 TYR A N 1
ATOM 7166 C CA . TYR A 1 941 ? 1.772 -7.228 32.055 1.00 79.44 941 TYR A CA 1
ATOM 7167 C C . TYR A 1 941 ? 2.899 -6.316 31.547 1.00 79.44 941 TYR A C 1
ATOM 7169 O O . TYR A 1 941 ? 2.869 -5.100 31.750 1.00 79.44 941 TYR A O 1
ATOM 7177 N N . ASP A 1 942 ? 3.894 -6.896 30.869 1.00 75.25 942 ASP A N 1
ATOM 7178 C CA . ASP A 1 942 ? 4.987 -6.124 30.270 1.00 75.25 942 ASP A CA 1
ATOM 7179 C C . ASP A 1 942 ? 4.428 -5.057 29.311 1.00 75.25 942 ASP A C 1
ATOM 7181 O O . ASP A 1 942 ? 3.631 -5.354 28.423 1.00 75.25 942 ASP A O 1
ATOM 7185 N N . GLY A 1 943 ? 4.849 -3.802 29.501 1.00 76.69 943 GLY A N 1
ATOM 7186 C CA . GLY A 1 943 ? 4.360 -2.650 28.731 1.00 76.69 943 GLY A CA 1
ATOM 7187 C C . GLY A 1 943 ? 3.230 -1.853 29.392 1.00 76.69 943 GLY A C 1
ATOM 7188 O O . GLY A 1 943 ? 2.873 -0.802 28.865 1.00 76.69 943 GLY A O 1
ATOM 7189 N N . TYR A 1 944 ? 2.720 -2.289 30.549 1.00 78.25 944 TYR A N 1
ATOM 7190 C CA . TYR A 1 944 ? 1.696 -1.577 31.319 1.00 78.25 944 TYR A CA 1
ATOM 7191 C C . TYR A 1 944 ? 2.241 -1.058 32.657 1.00 78.25 944 TYR A C 1
ATOM 7193 O O . TYR A 1 944 ? 2.960 -1.755 33.372 1.00 78.25 944 TYR A O 1
ATOM 7201 N N . ASP A 1 945 ? 1.879 0.176 33.008 1.00 88.06 945 ASP A N 1
ATOM 7202 C CA . ASP A 1 945 ? 2.190 0.826 34.291 1.00 88.06 945 ASP A CA 1
ATOM 7203 C C . ASP A 1 945 ? 0.956 1.003 35.195 1.00 88.06 945 ASP A C 1
ATOM 7205 O O . ASP A 1 945 ? 1.088 1.299 36.387 1.00 88.06 945 ASP A O 1
ATOM 7209 N N . ARG A 1 946 ? -0.236 0.789 34.632 1.00 88.19 946 ARG A N 1
ATOM 7210 C CA . ARG A 1 946 ? -1.533 0.782 35.307 1.00 88.19 946 ARG A CA 1
ATOM 7211 C C . ARG A 1 946 ? -2.503 -0.167 34.607 1.00 88.19 946 ARG A C 1
ATOM 7213 O O . ARG A 1 946 ? -2.284 -0.574 33.468 1.00 88.19 946 ARG A O 1
ATOM 7220 N N . GLU A 1 947 ? -3.602 -0.463 35.288 1.00 87.12 947 GLU A N 1
ATOM 7221 C CA . GLU A 1 947 ? -4.777 -1.072 34.667 1.00 87.12 947 GLU A CA 1
ATOM 7222 C C . GLU A 1 947 ? -5.572 0.002 33.909 1.00 87.12 947 GLU A C 1
ATOM 7224 O O . GLU A 1 947 ? -5.667 1.152 34.355 1.00 87.12 947 GLU A O 1
ATOM 7229 N N . ILE A 1 948 ? -6.100 -0.363 32.746 1.00 88.81 948 ILE A N 1
ATOM 7230 C CA . ILE A 1 948 ? -6.888 0.497 31.863 1.00 88.81 948 ILE A CA 1
ATOM 7231 C C . ILE A 1 948 ? -8.2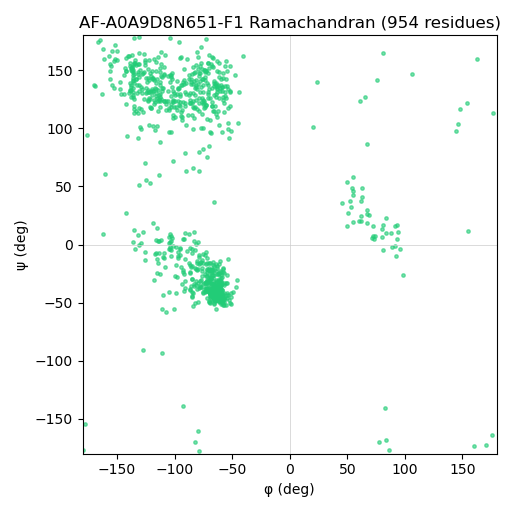73 -0.134 31.732 1.00 88.81 948 ILE A C 1
ATOM 7233 O O . ILE A 1 948 ? -8.369 -1.336 31.493 1.00 88.81 948 ILE A O 1
ATOM 7237 N N . HIS A 1 949 ? -9.325 0.669 31.886 1.00 92.12 949 HIS A N 1
ATOM 7238 C CA . HIS A 1 949 ? -10.714 0.220 31.793 1.00 92.12 949 HIS A CA 1
ATOM 7239 C C . HIS A 1 949 ? -11.389 0.908 30.614 1.00 92.12 949 HIS A C 1
ATOM 7241 O O . HIS A 1 949 ? -11.331 2.133 30.490 1.00 92.12 949 HIS A O 1
ATOM 7247 N N . GLU A 1 950 ? -12.014 0.133 29.741 1.00 91.31 950 GLU A N 1
ATOM 7248 C CA . GLU A 1 950 ? -12.480 0.603 28.441 1.00 91.31 950 GLU A CA 1
ATOM 7249 C C . GLU A 1 950 ? -13.876 0.051 28.135 1.00 91.31 950 GLU A C 1
ATOM 7251 O O . GLU A 1 950 ? -14.154 -1.134 28.324 1.00 91.31 950 GLU A O 1
ATOM 7256 N N . LEU A 1 951 ? -14.758 0.918 27.635 1.00 92.12 951 LEU A N 1
ATOM 7257 C CA . LEU A 1 951 ? -16.027 0.532 27.032 1.00 92.12 951 LEU A CA 1
ATOM 7258 C C . LEU A 1 951 ? -15.833 0.338 25.534 1.00 92.12 951 LEU A C 1
ATOM 7260 O O . LEU A 1 951 ? -15.460 1.272 24.821 1.00 92.12 951 LEU A O 1
ATOM 7264 N N . TYR A 1 952 ? -16.142 -0.861 25.065 1.00 89.25 952 TYR A N 1
ATOM 7265 C CA . TYR A 1 952 ? -16.134 -1.236 23.662 1.00 89.25 952 TYR A CA 1
ATOM 7266 C C . TYR A 1 952 ? -17.558 -1.180 23.122 1.00 89.25 952 TYR A C 1
ATOM 7268 O O . TYR A 1 952 ? -18.445 -1.882 23.612 1.00 89.25 952 TYR A O 1
ATOM 7276 N N . LEU A 1 953 ? -17.772 -0.314 22.132 1.00 87.31 953 LEU A N 1
ATOM 7277 C CA . LEU A 1 953 ? -19.079 -0.059 21.536 1.00 87.31 953 LEU A CA 1
ATOM 7278 C C . LEU A 1 953 ? -19.188 -0.797 20.197 1.00 87.31 953 LEU A C 1
ATOM 7280 O O . LEU A 1 953 ? -18.554 -0.413 19.209 1.00 87.31 953 LEU A O 1
ATOM 7284 N N . TYR A 1 954 ? -20.006 -1.845 20.174 1.00 80.38 954 TYR A N 1
ATOM 7285 C CA . TYR A 1 954 ? -20.288 -2.662 19.001 1.00 80.38 954 TYR A CA 1
ATOM 7286 C C . TYR A 1 954 ? -21.620 -2.230 18.395 1.00 80.38 954 TYR A C 1
ATOM 7288 O O . TYR A 1 954 ? -22.686 -2.460 18.974 1.00 80.38 954 TYR A O 1
ATOM 7296 N N . SER A 1 955 ? -21.552 -1.596 17.224 1.00 73.44 955 SER A N 1
ATOM 7297 C CA . SER A 1 955 ? -22.750 -1.205 16.485 1.00 73.44 955 SER A CA 1
ATOM 7298 C C . SER A 1 955 ? -23.554 -2.428 16.052 1.00 73.44 955 SER A C 1
ATOM 7300 O O . SER A 1 955 ? -22.982 -3.435 15.630 1.00 73.44 955 SER A O 1
ATOM 7302 N N . ARG A 1 956 ? -24.877 -2.321 16.176 1.00 58.16 956 ARG A N 1
ATOM 7303 C CA . ARG A 1 956 ? -25.818 -3.396 15.848 1.00 58.16 956 ARG A CA 1
ATOM 7304 C C . ARG A 1 956 ? -25.895 -3.746 14.362 1.00 58.16 956 ARG A C 1
ATOM 7306 O O . ARG A 1 956 ? -25.842 -2.816 13.524 1.00 58.16 956 ARG A O 1
#

Radius of gyration: 39.89 Å; Cα contacts (8 Å, |Δi|>4): 1707; chains: 1; bounding box: 93×113×126 Å